Protein AF-0000000077901830 (afdb_homodimer)

Structure (mmCIF, N/CA/C/O backbone):
data_AF-0000000077901830-model_v1
#
loop_
_entity.id
_entity.type
_entity.pdbx_description
1 polymer 'Nicotinate phosphoribosyltransferase'
#
loop_
_atom_site.group_PDB
_atom_site.id
_atom_site.type_symbol
_atom_site.label_atom_id
_atom_site.label_alt_id
_atom_site.label_comp_id
_atom_site.label_asym_id
_atom_site.label_entity_id
_atom_site.label_seq_id
_atom_site.pdbx_PDB_ins_code
_atom_site.Cartn_x
_atom_site.Cartn_y
_atom_site.Cartn_z
_atom_site.occupancy
_atom_site.B_iso_or_equiv
_atom_site.auth_seq_id
_atom_site.auth_comp_id
_atom_site.auth_asym_id
_atom_site.auth_atom_id
_atom_site.pdbx_PDB_model_num
ATOM 1 N N . MET A 1 1 ? 24.5 21.578 32.656 1 30.11 1 MET A N 1
ATOM 2 C CA . MET A 1 1 ? 23.391 20.656 32.406 1 30.11 1 MET A CA 1
ATOM 3 C C . MET A 1 1 ? 23.922 19.234 32.156 1 30.11 1 MET A C 1
ATOM 5 O O . MET A 1 1 ? 24.75 19.031 31.266 1 30.11 1 MET A O 1
ATOM 9 N N . SER A 1 2 ? 23.953 18.453 33.094 1 36.09 2 SER A N 1
ATOM 10 C CA . SER A 1 2 ? 24.578 17.141 33.094 1 36.09 2 SER A CA 1
ATOM 11 C C . SER A 1 2 ? 24.203 16.344 31.844 1 36.09 2 SER A C 1
ATOM 13 O O . SER A 1 2 ? 23.047 16.375 31.422 1 36.09 2 SER A O 1
ATOM 15 N N . GLU A 1 3 ? 25.141 16.141 31.031 1 43.56 3 GLU A N 1
ATOM 16 C CA . GLU A 1 3 ? 24.969 15.383 29.781 1 43.56 3 GLU A CA 1
ATOM 17 C C . GLU A 1 3 ? 24.297 14.039 30.047 1 43.56 3 GLU A C 1
ATOM 19 O O . GLU A 1 3 ? 24.875 13.172 30.719 1 43.56 3 GLU A O 1
ATOM 24 N N . ILE A 1 4 ? 23.156 13.961 30.406 1 47.22 4 ILE A N 1
ATOM 25 C CA . ILE A 1 4 ? 22.469 12.68 30.578 1 47.22 4 ILE A CA 1
ATOM 26 C C . ILE A 1 4 ? 22.844 11.742 29.438 1 47.22 4 ILE A C 1
ATOM 28 O O . ILE A 1 4 ? 22.625 12.062 28.266 1 47.22 4 ILE A O 1
ATOM 32 N N . LYS A 1 5 ? 23.781 10.797 29.797 1 58.78 5 LYS A N 1
ATOM 33 C CA . LYS A 1 5 ? 24.219 9.758 28.859 1 58.78 5 LYS A CA 1
ATOM 34 C C . LYS A 1 5 ? 23.031 8.883 28.453 1 58.78 5 LYS A C 1
ATOM 36 O O . LYS A 1 5 ? 22.516 8.102 29.25 1 58.78 5 LYS A O 1
ATOM 41 N N . VAL A 1 6 ? 22.266 9.344 27.438 1 72.62 6 VAL A N 1
ATOM 42 C CA . VAL A 1 6 ? 21.156 8.508 27 1 72.62 6 VAL A CA 1
ATOM 43 C C . VAL A 1 6 ? 21.703 7.238 26.344 1 72.62 6 VAL A C 1
ATOM 45 O O . VAL A 1 6 ? 22.594 7.305 25.5 1 72.62 6 VAL A O 1
ATOM 48 N N . VAL A 1 7 ? 21.312 6.129 26.875 1 81.81 7 VAL A N 1
ATOM 49 C CA . VAL A 1 7 ? 21.641 4.832 26.297 1 81.81 7 VAL A CA 1
ATOM 50 C C . VAL A 1 7 ? 21.078 4.727 24.891 1 81.81 7 VAL A C 1
ATOM 52 O O . VAL A 1 7 ? 19.906 5.047 24.656 1 81.81 7 VAL A O 1
ATOM 55 N N . PRO A 1 8 ? 21.922 4.414 23.969 1 87.88 8 PRO A N 1
ATOM 56 C CA . PRO A 1 8 ? 21.438 4.293 22.594 1 87.88 8 PRO A CA 1
ATOM 57 C C . PRO A 1 8 ? 20.297 3.285 22.469 1 87.88 8 PRO A C 1
ATOM 59 O O . PRO A 1 8 ? 20.266 2.273 23.172 1 87.88 8 PRO A O 1
ATOM 62 N N . TYR A 1 9 ? 19.359 3.617 21.688 1 91 9 TYR A N 1
ATOM 63 C CA . TYR A 1 9 ? 18.25 2.705 21.375 1 91 9 TYR A CA 1
ATOM 64 C C . TYR A 1 9 ? 18.719 1.573 20.469 1 91 9 TYR A C 1
ATOM 66 O O . TYR A 1 9 ? 19.422 1.81 19.484 1 91 9 TYR A O 1
ATOM 74 N N . ILE A 1 10 ? 18.375 0.334 20.797 1 94 10 ILE A N 1
ATOM 75 C CA . ILE A 1 10 ? 18.672 -0.831 19.969 1 94 10 ILE A CA 1
ATOM 76 C C . ILE A 1 10 ? 17.484 -1.144 19.062 1 94 10 ILE A C 1
ATOM 78 O O . ILE A 1 10 ? 16.406 -1.484 19.531 1 94 10 ILE A O 1
ATOM 82 N N . PRO A 1 11 ? 17.719 -1.021 17.828 1 94.81 11 PRO A N 1
ATOM 83 C CA . PRO A 1 11 ? 16.625 -1.294 16.906 1 94.81 11 PRO A CA 1
ATOM 84 C C . PRO A 1 11 ? 16.078 -2.713 17.031 1 94.81 11 PRO A C 1
ATOM 86 O O . PRO A 1 11 ? 16.828 -3.648 17.297 1 94.81 11 PRO A O 1
ATOM 89 N N . ASP A 1 12 ? 14.711 -2.82 16.875 1 96.12 12 ASP A N 1
ATOM 90 C CA . ASP A 1 12 ? 13.977 -4.082 16.938 1 96.12 12 ASP A CA 1
ATOM 91 C C . ASP A 1 12 ? 12.969 -4.18 15.797 1 96.12 12 ASP A C 1
ATOM 93 O O . ASP A 1 12 ? 11.875 -3.617 15.875 1 96.12 12 ASP A O 1
ATOM 97 N N . GLU A 1 13 ? 13.258 -4.938 14.789 1 93.88 13 GLU A N 1
ATOM 98 C CA . GLU A 1 13 ? 12.453 -5.012 13.57 1 93.88 13 GLU A CA 1
ATOM 99 C C . GLU A 1 13 ? 11.078 -5.609 13.852 1 93.88 13 GLU A C 1
ATOM 101 O O . GLU A 1 13 ? 10.164 -5.48 13.039 1 93.88 13 GLU A O 1
ATOM 106 N N . ASP A 1 14 ? 10.922 -6.234 15 1 93.31 14 ASP A N 1
ATOM 107 C CA . ASP A 1 14 ? 9.656 -6.871 15.328 1 93.31 14 ASP A CA 1
ATOM 108 C C . ASP A 1 14 ? 8.781 -5.945 16.172 1 93.31 14 ASP A C 1
ATOM 110 O O . ASP A 1 14 ? 7.613 -6.25 16.422 1 93.31 14 ASP A O 1
ATOM 114 N N . TYR A 1 15 ? 9.359 -4.855 16.625 1 94.94 15 TYR A N 1
ATOM 115 C CA . TYR A 1 15 ? 8.594 -3.928 17.453 1 94.94 15 TYR A CA 1
ATOM 116 C C . TYR A 1 15 ? 7.484 -3.27 16.641 1 94.94 15 TYR A C 1
ATOM 118 O O . TYR A 1 15 ? 7.699 -2.852 15.5 1 94.94 15 TYR A O 1
ATOM 126 N N . ASP A 1 16 ? 6.262 -3.232 17.188 1 93.62 16 ASP A N 1
ATOM 127 C CA . ASP A 1 16 ? 5.141 -2.768 16.375 1 93.62 16 ASP A CA 1
ATOM 128 C C . ASP A 1 16 ? 4.074 -2.1 17.25 1 93.62 16 ASP A C 1
ATOM 130 O O . ASP A 1 16 ? 2.898 -2.465 17.188 1 93.62 16 ASP A O 1
ATOM 134 N N . ASN A 1 17 ? 4.402 -1.079 17.984 1 97.31 17 ASN A N 1
ATOM 135 C CA . ASN A 1 17 ? 3.379 -0.287 18.656 1 97.31 17 ASN A CA 1
ATOM 136 C C . ASN A 1 17 ? 2.775 0.757 17.719 1 97.31 17 ASN A C 1
ATOM 138 O O . ASN A 1 17 ? 3.453 1.708 17.328 1 97.31 17 ASN A O 1
ATOM 142 N N . PRO A 1 18 ? 1.488 0.63 17.375 1 96.69 18 PRO A N 1
ATOM 143 C CA . PRO A 1 18 ? 0.858 1.541 16.422 1 96.69 18 PRO A CA 1
ATOM 144 C C . PRO A 1 18 ? 0.947 3.004 16.844 1 96.69 18 PRO A C 1
ATOM 146 O O . PRO A 1 18 ? 0.924 3.9 16 1 96.69 18 PRO A O 1
ATOM 149 N N . ALA A 1 19 ? 1.095 3.299 18.141 1 97.94 19 ALA A N 1
ATOM 150 C CA . ALA A 1 19 ? 1.194 4.668 18.641 1 97.94 19 ALA A CA 1
ATOM 151 C C . ALA A 1 19 ? 2.441 5.359 18.109 1 97.94 19 ALA A C 1
ATOM 153 O O . ALA A 1 19 ? 2.525 6.59 18.094 1 97.94 19 ALA A O 1
ATOM 154 N N . MET A 1 20 ? 3.395 4.551 17.594 1 98.44 20 MET A N 1
ATOM 155 C CA . MET A 1 20 ? 4.66 5.105 17.125 1 98.44 20 MET A CA 1
ATOM 156 C C . MET A 1 20 ? 4.641 5.281 15.609 1 98.44 20 MET A C 1
ATOM 158 O O . MET A 1 20 ? 5.621 5.742 15.023 1 98.44 20 MET A O 1
ATOM 162 N N . VAL A 1 21 ? 3.51 4.84 14.938 1 97.88 21 VAL A N 1
ATOM 163 C CA . VAL A 1 21 ? 3.277 5.262 13.562 1 97.88 21 VAL A CA 1
ATOM 164 C C . VAL A 1 21 ? 2.93 6.746 13.531 1 97.88 21 VAL A C 1
ATOM 166 O O . VAL A 1 21 ? 1.757 7.113 13.414 1 97.88 21 VAL A O 1
ATOM 169 N N . VAL A 1 22 ? 3.969 7.559 13.617 1 97.81 22 VAL A N 1
ATOM 170 C CA . VAL A 1 22 ? 3.838 9 13.797 1 97.81 22 VAL A CA 1
ATOM 171 C C . VAL A 1 22 ? 4.965 9.719 13.062 1 97.81 22 VAL A C 1
ATOM 173 O O . VAL A 1 22 ? 6.113 9.266 13.078 1 97.81 22 VAL A O 1
ATOM 176 N N . ASP A 1 23 ? 4.602 10.75 12.359 1 98.06 23 ASP A N 1
ATOM 177 C CA . ASP A 1 23 ? 5.652 11.617 11.836 1 98.06 23 ASP A CA 1
ATOM 178 C C . ASP A 1 23 ? 6.434 12.281 12.969 1 98.06 23 ASP A C 1
ATOM 180 O O . ASP A 1 23 ? 5.84 12.742 13.945 1 98.06 23 ASP A O 1
ATOM 184 N N . PHE A 1 24 ? 7.648 12.414 12.867 1 97.75 24 PHE A N 1
ATOM 185 C CA . PHE A 1 24 ? 8.539 12.859 13.93 1 97.75 24 PHE A CA 1
ATOM 186 C C . PHE A 1 24 ? 8.188 14.266 14.383 1 97.75 24 PHE A C 1
ATOM 188 O O . PHE A 1 24 ? 8.266 14.578 15.57 1 97.75 24 PHE A O 1
ATOM 195 N N . TYR A 1 25 ? 7.801 15.125 13.453 1 96 25 TYR A N 1
ATOM 196 C CA . TYR A 1 25 ? 7.5 16.516 13.797 1 96 25 TYR A CA 1
ATOM 197 C C . TYR A 1 25 ? 6.332 16.594 14.773 1 96 25 TYR A C 1
ATOM 199 O O . TYR A 1 25 ? 6.188 17.578 15.492 1 96 25 TYR A O 1
ATOM 207 N N . GLU A 1 26 ? 5.469 15.609 14.82 1 98 26 GLU A N 1
ATOM 208 C CA . GLU A 1 26 ? 4.348 15.617 15.75 1 98 26 GLU A CA 1
ATOM 209 C C . GLU A 1 26 ? 4.828 15.516 17.203 1 98 26 GLU A C 1
ATOM 211 O O . GLU A 1 26 ? 4.285 16.172 18.078 1 98 26 GLU A O 1
ATOM 216 N N . PHE A 1 27 ? 5.859 14.695 17.406 1 97.81 27 PHE A N 1
ATOM 217 C CA . PHE A 1 27 ? 6.422 14.586 18.75 1 97.81 27 PHE A CA 1
ATOM 218 C C . PHE A 1 27 ? 7.113 15.883 19.156 1 97.81 27 PHE A C 1
ATOM 220 O O . PHE A 1 27 ? 6.973 16.344 20.281 1 97.81 27 PHE A O 1
ATOM 227 N N . THR A 1 28 ? 7.898 16.453 18.234 1 96.56 28 THR A N 1
ATOM 228 C CA . THR A 1 28 ? 8.602 17.688 18.562 1 96.56 28 THR A CA 1
ATOM 229 C C . THR A 1 28 ? 7.613 18.812 18.844 1 96.56 28 THR A C 1
ATOM 231 O O . THR A 1 28 ? 7.797 19.578 19.797 1 96.56 28 THR A O 1
ATOM 234 N N . MET A 1 29 ? 6.555 18.859 18.062 1 96.94 29 MET A N 1
ATOM 235 C CA . MET A 1 29 ? 5.523 19.875 18.297 1 96.94 29 MET A CA 1
ATOM 236 C C . MET A 1 29 ? 4.832 19.641 19.641 1 96.94 29 MET A C 1
ATOM 238 O O . MET A 1 29 ? 4.652 20.578 20.422 1 96.94 29 MET A O 1
ATOM 242 N N . ALA A 1 30 ? 4.473 18.422 19.891 1 97.38 30 ALA A N 1
ATOM 243 C CA . ALA A 1 30 ? 3.771 18.094 21.125 1 97.38 30 ALA A CA 1
ATOM 244 C C . ALA A 1 30 ? 4.633 18.406 22.344 1 97.38 30 ALA A C 1
ATOM 246 O O . ALA A 1 30 ? 4.145 18.953 23.344 1 97.38 30 ALA A O 1
ATOM 247 N N . ASN A 1 31 ? 5.906 18.016 22.297 1 97.12 31 ASN A N 1
ATOM 248 C CA . ASN A 1 31 ? 6.836 18.312 23.375 1 97.12 31 ASN A CA 1
ATOM 249 C C . ASN A 1 31 ? 6.957 19.812 23.609 1 97.12 31 ASN A C 1
ATOM 251 O O . ASN A 1 31 ? 6.957 20.281 24.75 1 97.12 31 ASN A O 1
ATOM 255 N N . CYS A 1 32 ? 7.094 20.547 22.547 1 96.56 32 CYS A N 1
ATOM 256 C CA . CYS A 1 32 ? 7.199 22 22.656 1 96.56 32 CYS A CA 1
ATOM 257 C C . CYS A 1 32 ? 5.957 22.594 23.312 1 96.56 32 CYS A C 1
ATOM 259 O O . CYS A 1 32 ? 6.066 23.406 24.234 1 96.56 32 CYS A O 1
ATOM 261 N N . LEU A 1 33 ? 4.793 22.219 22.844 1 96.88 33 LEU A N 1
ATOM 262 C CA . LEU A 1 33 ? 3.545 22.719 23.406 1 96.88 33 LEU A CA 1
ATOM 263 C C . LEU A 1 33 ? 3.402 22.297 24.875 1 96.88 33 LEU A C 1
ATOM 265 O O . LEU A 1 33 ? 2.928 23.078 25.703 1 96.88 33 LEU A O 1
ATOM 269 N N . PHE A 1 34 ? 3.781 21.062 25.141 1 97.19 34 PHE A N 1
ATOM 270 C CA . PHE A 1 34 ? 3.781 20.562 26.5 1 97.19 34 PHE A CA 1
ATOM 271 C C . PHE A 1 34 ? 4.641 21.422 27.406 1 97.19 34 PHE A C 1
ATOM 273 O O . PHE A 1 34 ? 4.195 21.844 28.484 1 97.19 34 PHE A O 1
ATOM 280 N N . LEU A 1 35 ? 5.84 21.75 27 1 95.94 35 LEU A N 1
ATOM 281 C CA . LEU A 1 35 ? 6.785 22.547 27.781 1 95.94 35 LEU A CA 1
ATOM 282 C C . LEU A 1 35 ? 6.266 23.969 27.984 1 95.94 35 LEU A C 1
ATOM 284 O O . LEU A 1 35 ? 6.648 24.641 28.938 1 95.94 35 LEU A O 1
ATOM 288 N N . ASN A 1 36 ? 5.434 24.391 27.078 1 95.56 36 ASN A N 1
ATOM 289 C CA . ASN A 1 36 ? 4.875 25.734 27.172 1 95.56 36 ASN A CA 1
ATOM 290 C C . ASN A 1 36 ? 3.559 25.75 27.953 1 95.56 36 ASN A C 1
ATOM 292 O O . ASN A 1 36 ? 2.822 26.734 27.906 1 95.56 36 ASN A O 1
ATOM 296 N N . GLY A 1 37 ? 3.146 24.625 28.531 1 95.44 37 GLY A N 1
ATOM 297 C CA . GLY A 1 37 ? 2.043 24.578 29.469 1 95.44 37 GLY A CA 1
ATOM 298 C C . GLY A 1 37 ? 0.705 24.297 28.812 1 95.44 37 GLY A C 1
ATOM 299 O O . GLY A 1 37 ? -0.348 24.547 29.406 1 95.44 37 GLY A O 1
ATOM 300 N N . PHE A 1 38 ? 0.69 23.734 27.656 1 95.75 38 PHE A N 1
ATOM 301 C CA . PHE A 1 38 ? -0.56 23.578 26.922 1 95.75 38 PHE A CA 1
ATOM 302 C C . PHE A 1 38 ? -1.052 22.141 26.984 1 95.75 38 PHE A C 1
ATOM 304 O O . PHE A 1 38 ? -1.907 21.734 26.188 1 95.75 38 PHE A O 1
ATOM 311 N N . LYS A 1 39 ? -0.57 21.297 27.844 1 94.75 39 LYS A N 1
ATOM 312 C CA . LYS A 1 39 ? -0.822 19.859 27.844 1 94.75 39 LYS A CA 1
ATOM 313 C C . LYS A 1 39 ? -2.312 19.562 28 1 94.75 39 LYS A C 1
ATOM 315 O O . LYS A 1 39 ? -2.805 18.562 27.484 1 94.75 39 LYS A O 1
ATOM 320 N N . ASP A 1 40 ? -3.061 20.469 28.641 1 95.38 40 ASP A N 1
ATOM 321 C CA . ASP A 1 40 ? -4.461 20.188 28.938 1 95.38 40 ASP A CA 1
ATOM 322 C C . ASP A 1 40 ? -5.387 20.938 27.984 1 95.38 40 ASP A C 1
ATOM 324 O O . ASP A 1 40 ? -6.609 20.906 28.141 1 95.38 40 ASP A O 1
ATOM 328 N N . THR A 1 41 ? -4.852 21.625 27.016 1 96.62 41 THR A N 1
ATOM 329 C CA . THR A 1 41 ? -5.656 22.359 26.047 1 96.62 41 THR A CA 1
ATOM 330 C C . THR A 1 41 ? -6.387 21.406 25.109 1 96.62 41 THR A C 1
ATOM 332 O O . THR A 1 41 ? -5.777 20.5 24.547 1 96.62 41 THR A O 1
ATOM 335 N N . THR A 1 42 ? -7.676 21.625 24.953 1 97.88 42 THR A N 1
ATOM 336 C CA . THR A 1 42 ? -8.469 20.812 24.047 1 97.88 42 THR A CA 1
ATOM 337 C C . THR A 1 42 ? -8.43 21.375 22.625 1 97.88 42 THR A C 1
ATOM 339 O O . THR A 1 42 ? -8.711 22.547 22.422 1 97.88 42 THR A O 1
ATOM 342 N N . LEU A 1 43 ? -8.094 20.562 21.719 1 98.25 43 LEU A N 1
ATOM 343 C CA . LEU A 1 43 ? -8.047 20.891 20.297 1 98.25 43 LEU A CA 1
ATOM 344 C C . LEU A 1 43 ? -9.117 20.141 19.531 1 98.25 43 LEU A C 1
ATOM 346 O O . LEU A 1 43 ? -9.484 19.016 19.906 1 98.25 43 LEU A O 1
ATOM 350 N N . VAL A 1 44 ? -9.633 20.734 18.469 1 98.56 44 VAL A N 1
ATOM 351 C CA . VAL A 1 44 ? -10.578 20.094 17.547 1 98.56 44 VAL A CA 1
ATOM 352 C C . VAL A 1 44 ? -9.945 19.969 16.172 1 98.56 44 VAL A C 1
ATOM 354 O O . VAL A 1 44 ? -9.547 20.969 15.57 1 98.56 44 VAL A O 1
ATOM 357 N N . PHE A 1 45 ? -9.797 18.781 15.719 1 98.62 45 PHE A N 1
ATOM 358 C CA . PHE A 1 45 ? -9.289 18.5 14.383 1 98.62 45 PHE A CA 1
ATOM 359 C C . PHE A 1 45 ? -10.359 17.828 13.531 1 98.62 45 PHE A C 1
ATOM 361 O O . PHE A 1 45 ? -11.117 16.984 14.016 1 98.62 45 PHE A O 1
ATOM 368 N N . ASP A 1 46 ? -10.414 18.188 12.25 1 98.38 46 ASP A N 1
ATOM 369 C CA . ASP A 1 46 ? -11.242 17.516 11.258 1 98.38 46 ASP A CA 1
ATOM 370 C C . ASP A 1 46 ? -10.391 16.734 10.258 1 98.38 46 ASP A C 1
ATOM 372 O O . ASP A 1 46 ? -9.367 17.234 9.789 1 98.38 46 ASP A O 1
ATOM 376 N N . MET A 1 47 ? -10.82 15.539 10.008 1 98.69 47 MET A N 1
ATOM 377 C CA . MET A 1 47 ? -10.328 14.836 8.828 1 98.69 47 MET A CA 1
ATOM 378 C C . MET A 1 47 ? -11.344 14.914 7.691 1 98.69 47 MET A C 1
ATOM 380 O O . MET A 1 47 ? -12.531 14.656 7.895 1 98.69 47 MET A O 1
ATOM 384 N N . PHE A 1 48 ? -10.977 15.234 6.586 1 98.12 48 PHE A N 1
ATOM 385 C CA . PHE A 1 48 ? -11.75 15.242 5.352 1 98.12 48 PHE A CA 1
ATOM 386 C C . PHE A 1 48 ? -10.852 15.023 4.145 1 98.12 48 PHE A C 1
ATOM 388 O O . PHE A 1 48 ? -9.664 14.719 4.293 1 98.12 48 PHE A O 1
ATOM 395 N N . PHE A 1 49 ? -11.367 14.93 2.973 1 97.12 49 PHE A N 1
ATOM 396 C CA . PHE A 1 49 ? -10.586 14.805 1.748 1 97.12 49 PHE A CA 1
ATOM 397 C C . PHE A 1 49 ? -11.07 15.789 0.692 1 97.12 49 PHE A C 1
ATOM 399 O O . PHE A 1 49 ? -12.141 16.391 0.841 1 97.12 49 PHE A O 1
ATOM 406 N N . ARG A 1 50 ? -10.328 15.977 -0.325 1 92.94 50 ARG A N 1
ATOM 407 C CA . ARG A 1 50 ? -10.625 17.094 -1.22 1 92.94 50 ARG A CA 1
ATOM 408 C C . ARG A 1 50 ? -11.047 16.594 -2.598 1 92.94 50 ARG A C 1
ATOM 410 O O . ARG A 1 50 ? -11.672 17.328 -3.365 1 92.94 50 ARG A O 1
ATOM 417 N N . LYS A 1 51 ? -10.625 15.359 -2.93 1 95.06 51 LYS A N 1
ATOM 418 C CA . LYS A 1 51 ? -10.945 14.812 -4.246 1 95.06 51 LYS A CA 1
ATOM 419 C C . LYS A 1 51 ? -11.281 13.328 -4.16 1 95.06 51 LYS A C 1
ATOM 421 O O . LYS A 1 51 ? -10.633 12.578 -3.426 1 95.06 51 LYS A O 1
ATOM 426 N N . ASN A 1 52 ? -12.289 12.977 -4.945 1 97.69 52 ASN A N 1
ATOM 427 C CA . ASN A 1 52 ? -12.586 11.555 -5.066 1 97.69 52 ASN A CA 1
ATOM 428 C C . ASN A 1 52 ? -11.531 10.828 -5.902 1 97.69 52 ASN A C 1
ATOM 430 O O . ASN A 1 52 ? -11.055 11.367 -6.906 1 97.69 52 ASN A O 1
ATOM 434 N N . PRO A 1 53 ? -11.188 9.625 -5.492 1 97 53 PRO A N 1
ATOM 435 C CA . PRO A 1 53 ? -10.273 8.844 -6.332 1 97 53 PRO A CA 1
ATOM 436 C C . PRO A 1 53 ? -10.812 8.633 -7.746 1 97 53 PRO A C 1
ATOM 438 O O . PRO A 1 53 ? -12.016 8.453 -7.93 1 97 53 PRO A O 1
ATOM 441 N N . ASP A 1 54 ? -9.875 8.633 -8.789 1 95.94 54 ASP A N 1
ATOM 442 C CA . ASP A 1 54 ? -10.18 8.398 -10.203 1 95.94 54 ASP A CA 1
ATOM 443 C C . ASP A 1 54 ? -11.117 9.469 -10.742 1 95.94 54 ASP A C 1
ATOM 445 O O . ASP A 1 54 ? -11.797 9.258 -11.75 1 95.94 54 ASP A O 1
ATOM 449 N N . ASN A 1 55 ? -11.227 10.586 -10.016 1 94.62 55 ASN A N 1
ATOM 450 C CA . ASN A 1 55 ? -12.102 11.695 -10.391 1 94.62 55 ASN A CA 1
ATOM 451 C C . ASN A 1 55 ? -13.555 11.258 -10.469 1 94.62 55 ASN A C 1
ATOM 453 O O . ASN A 1 55 ? -14.289 11.664 -11.367 1 94.62 55 ASN A O 1
ATOM 457 N N . GLN A 1 56 ? -13.883 10.414 -9.578 1 95.38 56 GLN A N 1
ATOM 458 C CA . GLN A 1 56 ? -15.25 9.906 -9.555 1 95.38 56 GLN A CA 1
ATOM 459 C C . GLN A 1 56 ? -16.141 10.773 -8.664 1 95.38 56 GLN A C 1
ATOM 461 O O . GLN A 1 56 ? -15.727 11.844 -8.211 1 95.38 56 GLN A O 1
ATOM 466 N N . GLY A 1 57 ? -17.453 10.328 -8.508 1 97.19 57 GLY A N 1
ATOM 467 C CA . GLY A 1 57 ? -18.422 11.242 -7.938 1 97.19 57 GLY A CA 1
ATOM 468 C C . GLY A 1 57 ? -18.672 11.008 -6.461 1 97.19 57 GLY A C 1
ATOM 469 O O . GLY A 1 57 ? -19.391 11.766 -5.816 1 97.19 57 GLY A O 1
ATOM 470 N N . TYR A 1 58 ? -18.094 9.93 -5.895 1 98.06 58 TYR A N 1
ATOM 471 C CA . TYR A 1 58 ? -18.312 9.586 -4.492 1 98.06 58 TYR A CA 1
ATOM 472 C C . TYR A 1 58 ? -17.141 8.797 -3.938 1 98.06 58 TYR A C 1
ATOM 474 O O . TYR A 1 58 ? -16.266 8.352 -4.691 1 98.06 58 TYR A O 1
ATOM 482 N N . SER A 1 59 ? -17.078 8.648 -2.646 1 98.69 59 SER A N 1
ATOM 483 C CA . SER A 1 59 ? -16.203 7.742 -1.928 1 98.69 59 SER A CA 1
ATOM 484 C C . SER A 1 59 ? -16.938 7.008 -0.817 1 98.69 59 SER A C 1
ATOM 486 O O . SER A 1 59 ? -18.047 7.398 -0.439 1 98.69 59 SER A O 1
ATOM 488 N N . ILE A 1 60 ? -16.422 5.93 -0.378 1 98.88 60 ILE A N 1
ATOM 489 C CA . ILE A 1 60 ? -16.922 5.203 0.787 1 98.88 60 ILE A CA 1
ATOM 490 C C . ILE A 1 60 ? -16 5.449 1.979 1 98.88 60 ILE A C 1
ATOM 492 O O . ILE A 1 60 ? -14.789 5.25 1.886 1 98.88 60 ILE A O 1
ATOM 496 N N . SER A 1 61 ? -16.547 5.906 3.061 1 98.88 61 SER A N 1
ATOM 497 C CA . SER A 1 61 ? -15.773 6.07 4.285 1 98.88 61 SER A CA 1
ATOM 498 C C . SER A 1 61 ? -15.539 4.727 4.973 1 98.88 61 SER A C 1
ATOM 500 O O . SER A 1 61 ? -16.5 4.008 5.281 1 98.88 61 SER A O 1
ATOM 502 N N . ALA A 1 62 ? -14.312 4.398 5.188 1 98.81 62 ALA A N 1
ATOM 503 C CA . ALA A 1 62 ? -13.969 3.133 5.836 1 98.81 62 ALA A CA 1
ATOM 504 C C . ALA A 1 62 ? -12.695 3.273 6.672 1 98.81 62 ALA A C 1
ATOM 506 O O . ALA A 1 62 ? -11.891 4.176 6.441 1 98.81 62 ALA A O 1
ATOM 507 N N . GLY A 1 63 ? -12.5 2.334 7.672 1 98.44 63 GLY A N 1
ATOM 508 C CA . GLY A 1 63 ? -11.359 2.354 8.578 1 98.44 63 GLY A CA 1
ATOM 509 C C . GLY A 1 63 ? -11.727 2.74 9.992 1 98.44 63 GLY A C 1
ATOM 510 O O . GLY A 1 63 ? -10.891 2.686 10.898 1 98.44 63 GLY A O 1
ATOM 511 N N . GLN A 1 64 ? -13.039 3.09 10.266 1 98.44 64 GLN A N 1
ATOM 512 C CA . GLN A 1 64 ? -13.492 3.557 11.57 1 98.44 64 GLN A CA 1
ATOM 513 C C . GLN A 1 64 ? -13.297 2.484 12.633 1 98.44 64 GLN A C 1
ATOM 515 O O . GLN A 1 64 ? -12.938 2.791 13.773 1 98.44 64 GLN A O 1
ATOM 520 N N . ARG A 1 65 ? -13.578 1.267 12.234 1 97.5 65 ARG A N 1
ATOM 521 C CA . ARG A 1 65 ? -13.422 0.179 13.188 1 97.5 65 ARG A CA 1
ATOM 522 C C . ARG A 1 65 ? -11.984 0.106 13.703 1 97.5 65 ARG A C 1
ATOM 524 O O . ARG A 1 65 ? -11.75 0.074 14.914 1 97.5 65 ARG A O 1
ATOM 531 N N . LYS A 1 66 ? -11.062 0.028 12.797 1 97.94 66 LYS A N 1
ATOM 532 C CA . LYS A 1 66 ? -9.648 -0.064 13.148 1 97.94 66 LYS A CA 1
ATOM 533 C C . LYS A 1 66 ? -9.195 1.173 13.922 1 97.94 66 LYS A C 1
ATOM 535 O O . LYS A 1 66 ? -8.445 1.064 14.891 1 97.94 66 LYS A O 1
ATOM 540 N N . LEU A 1 67 ? -9.594 2.344 13.508 1 98.5 67 LEU A N 1
ATOM 541 C CA . LEU A 1 67 ? -9.242 3.586 14.188 1 98.5 67 LEU A CA 1
ATOM 542 C C . LEU A 1 67 ? -9.789 3.6 15.609 1 98.5 67 LEU A C 1
ATOM 544 O O . LEU A 1 67 ? -9.094 4.031 16.531 1 98.5 67 LEU A O 1
ATOM 548 N N . THR A 1 68 ? -11.031 3.168 15.758 1 98.56 68 THR A N 1
ATOM 549 C CA . THR A 1 68 ? -11.648 3.111 17.078 1 98.56 68 THR A CA 1
ATOM 550 C C . THR A 1 68 ? -10.844 2.213 18.016 1 98.56 68 THR A C 1
ATOM 552 O O . THR A 1 68 ? -10.547 2.594 19.156 1 98.56 68 THR A O 1
ATOM 555 N N . ARG A 1 69 ? -10.484 1.058 17.531 1 97.62 69 ARG A N 1
ATOM 556 C CA . ARG A 1 69 ? -9.695 0.133 18.344 1 97.62 69 ARG A CA 1
ATOM 557 C C . ARG A 1 69 ? -8.344 0.741 18.703 1 97.62 69 ARG A C 1
ATOM 559 O O . ARG A 1 69 ? -7.879 0.592 19.828 1 97.62 69 ARG A O 1
ATOM 566 N N . PHE A 1 70 ? -7.77 1.381 17.797 1 98.25 70 PHE A N 1
ATOM 567 C CA . PHE A 1 70 ? -6.477 2.027 18.016 1 98.25 70 PHE A CA 1
ATOM 568 C C . PHE A 1 70 ? -6.562 3.045 19.141 1 98.25 70 PHE A C 1
ATOM 570 O O . PHE A 1 70 ? -5.754 3.018 20.078 1 98.25 70 PHE A O 1
ATOM 577 N N . LEU A 1 71 ? -7.539 3.904 19.047 1 98.62 71 LEU A N 1
ATOM 578 C CA . LEU A 1 71 ? -7.66 4.977 20.016 1 98.62 71 LEU A CA 1
ATOM 579 C C . LEU A 1 71 ? -7.965 4.414 21.406 1 98.62 71 LEU A C 1
ATOM 581 O O . LEU A 1 71 ? -7.441 4.906 22.406 1 98.62 71 LEU A O 1
ATOM 585 N N . LEU A 1 72 ? -8.797 3.41 21.453 1 98.19 72 LEU A N 1
ATOM 586 C CA . LEU A 1 72 ? -9.172 2.811 22.734 1 98.19 72 LEU A CA 1
ATOM 587 C C . LEU A 1 72 ? -7.98 2.121 23.391 1 98.19 72 LEU A C 1
ATOM 589 O O . LEU A 1 72 ? -7.938 1.963 24.609 1 98.19 72 LEU A O 1
ATOM 593 N N . ASN A 1 73 ? -6.992 1.729 22.578 1 97.38 73 ASN A N 1
ATOM 594 C CA . ASN A 1 73 ? -5.812 1.028 23.078 1 97.38 73 ASN A CA 1
ATOM 595 C C . ASN A 1 73 ? -4.566 1.901 23 1 97.38 73 ASN A C 1
ATOM 597 O O . ASN A 1 73 ? -3.443 1.399 23.094 1 97.38 73 ASN A O 1
ATOM 601 N N . TYR A 1 74 ? -4.734 3.139 22.797 1 98.06 74 TYR A N 1
ATOM 602 C CA . TYR A 1 74 ? -3.621 4.055 22.594 1 98.06 74 TYR A CA 1
ATOM 603 C C . TYR A 1 74 ? -2.74 4.141 23.828 1 98.06 74 TYR A C 1
ATOM 605 O O . TYR A 1 74 ? -3.211 4.492 24.906 1 98.06 74 TYR A O 1
ATOM 613 N N . HIS A 1 75 ? -1.468 3.809 23.688 1 97.75 75 HIS A N 1
ATOM 614 C CA . HIS A 1 75 ? -0.532 3.824 24.812 1 97.75 75 HIS A CA 1
ATOM 615 C C . HIS A 1 75 ? 0.912 3.848 24.328 1 97.75 75 HIS A C 1
ATOM 617 O O . HIS A 1 75 ? 1.179 3.586 23.141 1 97.75 75 HIS A O 1
ATOM 623 N N . PHE A 1 76 ? 1.798 4.195 25.172 1 98.25 76 PHE A N 1
ATOM 624 C CA . PHE A 1 76 ? 3.234 4.145 24.922 1 98.25 76 PHE A CA 1
ATOM 625 C C . PHE A 1 76 ? 3.9 3.117 25.828 1 98.25 76 PHE A C 1
ATOM 627 O O . PHE A 1 76 ? 3.535 2.982 27 1 98.25 76 PHE A O 1
ATOM 634 N N . ASN A 1 77 ? 4.805 2.391 25.234 1 97.75 77 ASN A N 1
ATOM 635 C CA . ASN A 1 77 ? 5.578 1.418 26 1 97.75 77 ASN A CA 1
ATOM 636 C C . ASN A 1 77 ? 6.926 1.988 26.438 1 97.75 77 ASN A C 1
ATOM 638 O O . ASN A 1 77 ? 7.297 3.09 26.031 1 97.75 77 ASN A O 1
ATOM 642 N N . GLU A 1 78 ? 7.641 1.188 27.266 1 97.38 78 GLU A N 1
ATOM 643 C CA . GLU A 1 78 ? 8.953 1.603 27.75 1 97.38 78 GLU A CA 1
ATOM 644 C C . GLU A 1 78 ? 9.922 1.813 26.594 1 97.38 78 GLU A C 1
ATOM 646 O O . GLU A 1 78 ? 10.758 2.725 26.625 1 97.38 78 GLU A O 1
ATOM 651 N N . GLN A 1 79 ? 9.805 1.007 25.562 1 97.31 79 GLN A N 1
ATOM 652 C CA . GLN A 1 79 ? 10.656 1.139 24.391 1 97.31 79 GLN A CA 1
ATOM 653 C C . GLN A 1 79 ? 10.391 2.455 23.656 1 97.31 79 GLN A C 1
ATOM 655 O O . GLN A 1 79 ? 11.32 3.082 23.141 1 97.31 79 GLN A O 1
ATOM 660 N N . ASP A 1 80 ? 9.156 2.832 23.641 1 98.19 80 ASP A N 1
ATOM 661 C CA . ASP A 1 80 ? 8.797 4.098 23.016 1 98.19 80 ASP A CA 1
ATOM 662 C C . ASP A 1 80 ? 9.422 5.277 23.75 1 98.19 80 ASP A C 1
ATOM 664 O O . ASP A 1 80 ? 10.047 6.145 23.141 1 98.19 80 ASP A O 1
ATOM 668 N N . VAL A 1 81 ? 9.25 5.281 25.016 1 97.81 81 VAL A N 1
ATOM 669 C CA . VAL A 1 81 ? 9.734 6.359 25.859 1 97.81 81 VAL A CA 1
ATOM 670 C C . VAL A 1 81 ? 11.258 6.434 25.781 1 97.81 81 VAL A C 1
ATOM 672 O O . VAL A 1 81 ? 11.836 7.527 25.734 1 97.81 81 VAL A O 1
A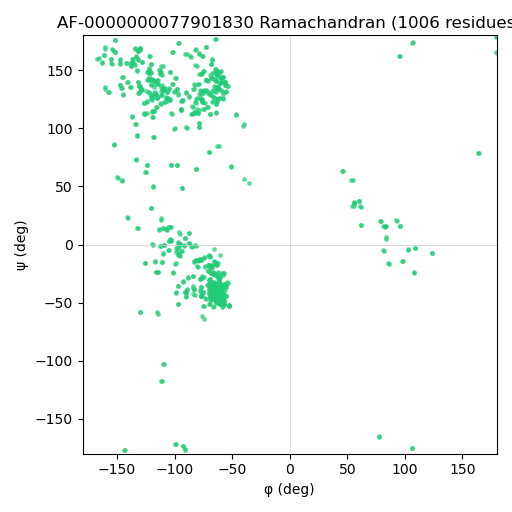TOM 675 N N . HIS A 1 82 ? 11.883 5.262 25.797 1 97.38 82 HIS A N 1
ATOM 676 C CA . HIS A 1 82 ? 13.336 5.207 25.672 1 97.38 82 HIS A CA 1
ATOM 677 C C . HIS A 1 82 ? 13.797 5.84 24.359 1 97.38 82 HIS A C 1
ATOM 679 O O . HIS A 1 82 ? 14.727 6.648 24.344 1 97.38 82 HIS A O 1
ATOM 685 N N . TRP A 1 83 ? 13.188 5.441 23.281 1 97.94 83 TRP A N 1
ATOM 686 C CA . TRP A 1 83 ? 13.547 5.996 21.984 1 97.94 83 TRP A CA 1
ATOM 687 C C . TRP A 1 83 ? 13.328 7.504 21.953 1 97.94 83 TRP A C 1
ATOM 689 O O . TRP A 1 83 ? 14.172 8.25 21.453 1 97.94 83 TRP A O 1
ATOM 699 N N . LEU A 1 84 ? 12.242 7.992 22.484 1 97.56 84 LEU A N 1
ATOM 700 C CA . LEU A 1 84 ? 11.922 9.414 22.5 1 97.56 84 LEU A CA 1
ATOM 701 C C . LEU A 1 84 ? 12.984 10.203 23.266 1 97.56 84 LEU A C 1
ATOM 703 O O . LEU A 1 84 ? 13.328 11.32 22.875 1 97.56 84 LEU A O 1
ATOM 707 N N . ARG A 1 85 ? 13.523 9.641 24.312 1 96.12 85 ARG A N 1
ATOM 708 C CA . ARG A 1 85 ? 14.602 10.281 25.062 1 96.12 85 ARG A CA 1
ATOM 709 C C . ARG A 1 85 ? 15.836 10.477 24.188 1 96.12 85 ARG A C 1
ATOM 711 O O . ARG A 1 85 ? 16.484 11.516 24.234 1 96.12 85 ARG A O 1
ATOM 718 N N . THR A 1 86 ? 16.062 9.445 23.359 1 95.81 86 THR A N 1
ATOM 719 C CA . THR A 1 86 ? 17.234 9.523 22.484 1 95.81 86 THR A CA 1
ATOM 720 C C . THR A 1 86 ? 17.031 10.602 21.422 1 95.81 86 THR A C 1
ATOM 722 O O . THR A 1 86 ? 18 11.094 20.844 1 95.81 86 THR A O 1
ATOM 725 N N . LYS A 1 87 ? 15.828 10.984 21.203 1 94.94 87 LYS A N 1
ATOM 726 C CA . LYS A 1 87 ? 15.516 11.961 20.156 1 94.94 87 LYS A CA 1
ATOM 727 C C . LYS A 1 87 ? 15.398 13.367 20.734 1 94.94 87 LYS A C 1
ATOM 729 O O . LYS A 1 87 ? 15.023 14.305 20.031 1 94.94 87 LYS A O 1
ATOM 734 N N . GLY A 1 88 ? 15.609 13.555 22.016 1 91.31 88 GLY A N 1
ATOM 735 C CA . GLY A 1 88 ? 15.688 14.867 22.625 1 91.31 88 GLY A CA 1
ATOM 736 C C . GLY A 1 88 ? 14.383 15.328 23.234 1 91.31 88 GLY A C 1
ATOM 737 O O . GLY A 1 88 ? 14.227 16.5 23.578 1 91.31 88 GLY A O 1
ATOM 738 N N . MET A 1 89 ? 13.453 14.422 23.438 1 95.44 89 MET A N 1
ATOM 739 C CA . MET A 1 89 ? 12.227 14.781 24.156 1 95.44 89 MET A CA 1
ATOM 740 C C . MET A 1 89 ? 12.508 15.016 25.625 1 95.44 89 MET A C 1
ATOM 742 O O . MET A 1 89 ? 13.328 14.312 26.234 1 95.44 89 MET A O 1
ATOM 746 N N . SER A 1 90 ? 11.852 16.016 26.188 1 96.31 90 SER A N 1
ATOM 747 C CA . SER A 1 90 ? 12.062 16.328 27.594 1 96.31 90 SER A CA 1
ATOM 748 C C . SER A 1 90 ? 11.625 15.18 28.5 1 96.31 90 SER A C 1
ATOM 750 O O . SER A 1 90 ? 10.711 14.43 28.156 1 96.31 90 SER A O 1
ATOM 752 N N . GLU A 1 91 ? 12.312 15.078 29.625 1 96.06 91 GLU A N 1
ATOM 753 C CA . GLU A 1 91 ? 12 14.016 30.578 1 96.06 91 GLU A CA 1
ATOM 754 C C . GLU A 1 91 ? 10.562 14.117 31.062 1 96.06 91 GLU A C 1
ATOM 756 O O . GLU A 1 91 ? 9.875 13.109 31.234 1 96.06 91 GLU A O 1
ATOM 761 N N . GLU A 1 92 ? 10.125 15.344 31.297 1 96.88 92 GLU A N 1
ATOM 762 C CA . GLU A 1 92 ? 8.758 15.562 31.766 1 96.88 92 GLU A CA 1
ATOM 763 C C . GLU A 1 92 ? 7.742 15.062 30.75 1 96.88 92 GLU A C 1
ATOM 765 O O . GLU A 1 92 ? 6.742 14.438 31.109 1 96.88 92 GLU A O 1
ATOM 770 N N . PHE A 1 93 ? 7.992 15.344 29.562 1 97.69 93 PHE A N 1
ATOM 771 C CA . PHE A 1 93 ? 7.102 14.898 28.484 1 97.69 93 PHE A CA 1
ATOM 772 C C . PHE A 1 93 ? 7.125 13.383 28.359 1 97.69 93 PHE A C 1
ATOM 774 O O . PHE A 1 93 ? 6.078 12.75 28.203 1 97.69 93 PHE A O 1
ATOM 781 N N . CYS A 1 94 ? 8.297 12.766 28.422 1 97.62 94 CYS A N 1
ATOM 782 C CA . CYS A 1 94 ? 8.445 11.312 28.359 1 97.62 94 CYS A CA 1
ATOM 783 C C . CYS A 1 94 ? 7.656 10.633 29.469 1 97.62 94 CYS A C 1
ATOM 785 O O . CYS A 1 94 ? 6.957 9.648 29.234 1 97.62 94 CYS A O 1
ATOM 787 N N . GLU A 1 95 ? 7.789 11.148 30.625 1 97.31 95 GLU A N 1
ATOM 788 C CA . GLU A 1 95 ? 7.059 10.594 31.766 1 97.31 95 GLU A CA 1
ATOM 789 C C . GLU A 1 95 ? 5.551 10.75 31.578 1 97.31 95 GLU A C 1
ATOM 791 O O . GLU A 1 95 ? 4.777 9.883 31.984 1 97.31 95 GLU A O 1
ATOM 796 N N . TYR A 1 96 ? 5.215 11.883 31.094 1 97.44 96 TYR A N 1
ATOM 797 C CA . TYR A 1 96 ? 3.807 12.125 30.812 1 97.44 96 TYR A CA 1
ATOM 798 C C . TYR A 1 96 ? 3.262 11.086 29.844 1 97.44 96 TYR A C 1
ATOM 800 O O . TYR A 1 96 ? 2.178 10.539 30.047 1 97.44 96 TYR A O 1
ATOM 808 N N . LEU A 1 97 ? 3.99 10.773 28.75 1 98.06 97 LEU A N 1
ATOM 809 C CA . LEU A 1 97 ? 3.561 9.828 27.719 1 98.06 97 LEU A CA 1
ATOM 810 C C . LEU A 1 97 ? 3.508 8.406 28.281 1 98.06 97 LEU A C 1
ATOM 812 O O . LEU A 1 97 ? 2.664 7.609 27.875 1 98.06 97 LEU A O 1
ATOM 816 N N . ARG A 1 98 ? 4.395 8.109 29.188 1 97.12 98 ARG A N 1
ATOM 817 C CA . ARG A 1 98 ? 4.469 6.789 29.781 1 97.12 98 ARG A CA 1
ATOM 818 C C . ARG A 1 98 ? 3.119 6.375 30.375 1 97.12 98 ARG A C 1
ATOM 820 O O . ARG A 1 98 ? 2.746 5.203 30.312 1 97.12 98 ARG A O 1
ATOM 827 N N . ASN A 1 99 ? 2.414 7.32 30.844 1 95.62 99 ASN A N 1
ATOM 828 C CA . ASN A 1 99 ? 1.167 7.039 31.547 1 95.62 99 ASN A CA 1
ATOM 829 C C . ASN A 1 99 ? -0.041 7.555 30.766 1 95.62 99 ASN A C 1
ATOM 831 O O . ASN A 1 99 ? -1.152 7.602 31.297 1 95.62 99 ASN A O 1
ATOM 835 N N . TYR A 1 100 ? 0.166 7.879 29.609 1 97.44 100 TYR A N 1
ATOM 836 C CA . TYR A 1 100 ? -0.899 8.516 28.844 1 97.44 100 TYR A CA 1
ATOM 837 C C . TYR A 1 100 ? -1.901 7.488 28.328 1 97.44 100 TYR A C 1
ATOM 839 O O . TYR A 1 100 ? -1.517 6.402 27.891 1 97.44 100 TYR A O 1
ATOM 847 N N . ARG A 1 101 ? -3.115 7.82 28.406 1 96.06 101 ARG A N 1
ATOM 848 C CA . ARG A 1 101 ? -4.238 7.117 27.797 1 96.06 101 ARG A CA 1
ATOM 849 C C . ARG A 1 101 ? -5.137 8.086 27.031 1 96.06 101 ARG A C 1
ATOM 851 O O . ARG A 1 101 ? -5.395 9.195 27.484 1 96.06 101 ARG A O 1
ATOM 858 N N . TRP A 1 102 ? -5.496 7.625 25.891 1 97.81 102 TRP A N 1
ATOM 859 C CA . TRP A 1 102 ? -6.324 8.508 25.078 1 97.81 102 TRP A CA 1
ATOM 860 C C . TRP A 1 102 ? -7.656 8.789 25.766 1 97.81 102 TRP A C 1
ATOM 862 O O . TRP A 1 102 ? -8.32 7.871 26.25 1 97.81 102 TRP A O 1
ATOM 872 N N . LYS A 1 103 ? -8.117 10.008 25.812 1 97.25 103 LYS A N 1
ATOM 873 C CA . LYS A 1 103 ? -9.25 10.398 26.641 1 97.25 103 LYS A CA 1
ATOM 874 C C . LYS A 1 103 ? -10.141 11.398 25.906 1 97.25 103 LYS A C 1
ATOM 876 O O . LYS A 1 103 ? -10.805 12.219 26.547 1 97.25 103 LYS A O 1
ATOM 881 N N . GLY A 1 104 ? -10.148 11.492 24.641 1 98 104 GLY A N 1
ATOM 882 C CA . GLY A 1 104 ? -10.898 12.477 23.891 1 98 104 GLY A CA 1
ATOM 883 C C . GLY A 1 104 ? -12.203 11.938 23.328 1 98 104 GLY A C 1
ATOM 884 O O . GLY A 1 104 ? -12.719 10.93 23.828 1 98 104 GLY A O 1
ATOM 885 N N . ASP A 1 105 ? -12.82 12.727 22.516 1 98.75 105 ASP A N 1
ATOM 886 C CA . ASP A 1 105 ? -14.031 12.383 21.766 1 98.75 105 ASP A CA 1
ATOM 887 C C . ASP A 1 105 ? -13.719 12.203 20.281 1 98.75 105 ASP A C 1
ATOM 889 O O . ASP A 1 105 ? -12.945 12.977 19.703 1 98.75 105 ASP A O 1
ATOM 893 N N . MET A 1 106 ? -14.242 11.164 19.719 1 98.88 106 MET A N 1
ATOM 894 C CA . MET A 1 106 ? -14.195 10.969 18.281 1 98.88 106 MET A CA 1
ATOM 895 C C . MET A 1 106 ? -15.602 10.883 17.703 1 98.88 106 MET A C 1
ATOM 897 O O . MET A 1 106 ? -16.391 10.008 18.094 1 98.88 106 MET A O 1
ATOM 901 N N . TYR A 1 107 ? -15.953 11.797 16.922 1 98.88 107 TYR A N 1
ATOM 902 C CA . TYR A 1 107 ? -17.125 11.711 16.047 1 98.88 107 TYR A CA 1
ATOM 903 C C . TYR A 1 107 ? -16.703 11.297 14.641 1 98.88 107 TYR A C 1
ATOM 905 O O . TYR A 1 107 ? -15.711 11.797 14.109 1 98.88 107 TYR A O 1
ATOM 913 N N . ALA A 1 108 ? -17.422 10.336 14.055 1 98.88 108 ALA A N 1
ATOM 914 C CA . ALA A 1 108 ? -17.047 9.883 12.719 1 98.88 108 ALA A CA 1
ATOM 915 C C . ALA A 1 108 ? -18.266 9.461 11.922 1 98.88 108 ALA A C 1
ATOM 917 O O . ALA A 1 108 ? -19.328 9.18 12.5 1 98.88 108 ALA A O 1
ATOM 918 N N . LEU A 1 109 ? -18.109 9.531 10.617 1 98.81 109 LEU A N 1
ATOM 919 C CA . LEU A 1 109 ? -19.094 8.844 9.781 1 98.81 109 LEU A CA 1
ATOM 920 C C . LEU A 1 109 ? -19.188 7.371 10.148 1 98.81 109 LEU A C 1
ATOM 922 O O . LEU A 1 109 ? -18.156 6.727 10.398 1 98.81 109 LEU A O 1
ATOM 926 N N . PRO A 1 110 ? -20.406 6.836 10.164 1 98.62 110 PRO A N 1
ATOM 927 C CA . PRO A 1 110 ? -20.453 5.375 10.242 1 98.62 110 PRO A CA 1
ATOM 928 C C . PRO A 1 110 ? -19.688 4.695 9.117 1 98.62 110 PRO A C 1
ATOM 930 O O . PRO A 1 110 ? -19.734 5.145 7.969 1 98.62 110 PRO A O 1
ATOM 933 N N . GLU A 1 111 ? -18.953 3.676 9.461 1 98.75 111 GLU A N 1
ATOM 934 C CA . GLU A 1 111 ? -18.188 2.977 8.438 1 98.75 111 GLU A CA 1
ATOM 935 C C . GLU A 1 111 ? -19.078 2.453 7.328 1 98.75 111 GLU A C 1
ATOM 937 O O . GLU A 1 111 ? -20.109 1.832 7.594 1 98.75 111 GLU A O 1
ATOM 942 N N . GLY A 1 112 ? -18.703 2.748 6.102 1 98.75 112 GLY A N 1
ATOM 943 C CA . GLY A 1 112 ? -19.5 2.41 4.941 1 98.75 112 GLY A CA 1
ATOM 944 C C . GLY A 1 112 ? -20.25 3.598 4.367 1 98.75 112 GLY A C 1
ATOM 945 O O . GLY A 1 112 ? -20.859 3.5 3.301 1 98.75 112 GLY A O 1
ATOM 946 N N . THR A 1 113 ? -20.203 4.762 4.953 1 98.88 113 THR A N 1
ATOM 947 C CA . THR A 1 113 ? -20.953 5.938 4.527 1 98.88 113 THR A CA 1
ATOM 948 C C . THR A 1 113 ? -20.453 6.453 3.188 1 98.88 113 THR A C 1
ATOM 950 O O . THR A 1 113 ? -19.234 6.605 2.996 1 98.88 113 THR A O 1
ATOM 953 N N . VAL A 1 114 ? -21.375 6.645 2.24 1 98.75 114 VAL A N 1
ATOM 954 C CA . VAL A 1 114 ? -21.047 7.402 1.04 1 98.75 114 VAL A CA 1
ATOM 955 C C . VAL A 1 114 ? -20.688 8.844 1.419 1 98.75 114 VAL A C 1
ATOM 957 O O . VAL A 1 114 ? -21.469 9.516 2.1 1 98.75 114 VAL A O 1
ATOM 960 N N . CYS A 1 115 ? -19.516 9.266 1.039 1 98.69 115 CYS A N 1
ATOM 961 C CA . CYS A 1 115 ? -19.062 10.578 1.49 1 98.69 115 CYS A CA 1
ATOM 962 C C . CYS A 1 115 ? -18.469 11.375 0.335 1 98.69 115 CYS A C 1
ATOM 964 O O . CYS A 1 115 ? -18.266 10.836 -0.756 1 98.69 115 CYS A O 1
ATOM 966 N N . TYR A 1 116 ? -18.234 12.68 0.575 1 98.31 116 TYR A N 1
ATOM 967 C CA . TYR A 1 116 ? -17.906 13.617 -0.49 1 98.31 116 TYR A CA 1
ATOM 968 C C . TYR A 1 116 ? -16.797 14.562 -0.058 1 98.31 116 TYR A C 1
ATOM 970 O O . TYR A 1 116 ? -16.562 14.75 1.139 1 98.31 116 TYR A O 1
ATOM 978 N N . PRO A 1 117 ? -16.062 15.125 -0.986 1 97 117 PRO A N 1
ATOM 979 C CA . PRO A 1 117 ? -14.953 16.031 -0.687 1 97 117 PRO A CA 1
ATOM 980 C C . PRO A 1 117 ? -15.367 17.203 0.21 1 97 117 PRO A C 1
ATOM 982 O O . PRO A 1 117 ? -16.469 17.75 0.046 1 97 117 PRO A O 1
ATOM 985 N N . HIS A 1 118 ? -14.516 17.516 1.217 1 96.06 118 HIS A N 1
ATOM 986 C CA . HIS A 1 118 ? -14.594 18.688 2.086 1 96.06 118 HIS A CA 1
ATOM 987 C C . HIS A 1 118 ? -15.516 18.438 3.27 1 96.06 118 HIS A C 1
ATOM 989 O O . HIS A 1 118 ? -15.508 19.188 4.242 1 96.06 118 HIS A O 1
ATOM 995 N N . VAL A 1 119 ? -16.312 17.422 3.193 1 98.12 119 VAL A N 1
ATOM 996 C CA . VAL A 1 119 ? -17.172 17.078 4.312 1 98.12 119 VAL A CA 1
ATOM 997 C C . VAL A 1 119 ? -16.391 16.25 5.332 1 98.12 119 VAL A C 1
ATOM 999 O O . VAL A 1 119 ? -15.672 15.32 4.961 1 98.12 119 VAL A O 1
ATOM 1002 N N . GLN A 1 120 ? -16.562 16.516 6.574 1 98.44 120 GLN A N 1
ATOM 1003 C CA . GLN A 1 120 ? -15.82 15.844 7.629 1 98.44 120 GLN A CA 1
ATOM 1004 C C . GLN A 1 120 ? -16.125 14.344 7.645 1 98.44 120 GLN A C 1
ATOM 1006 O O . GLN A 1 120 ? -17.281 13.945 7.57 1 98.44 120 GLN A O 1
ATOM 1011 N N . MET A 1 121 ? -15.078 13.594 7.754 1 98.75 121 MET A N 1
ATOM 1012 C CA . MET A 1 121 ? -15.203 12.148 7.949 1 98.75 121 MET A CA 1
ATOM 1013 C C . MET A 1 121 ? -15.047 11.781 9.422 1 98.75 121 MET A C 1
ATOM 1015 O O . MET A 1 121 ? -15.695 10.852 9.906 1 98.75 121 MET A O 1
ATOM 1019 N N . VAL A 1 122 ? -14.078 12.461 10.016 1 98.88 122 VAL A N 1
ATOM 1020 C CA . VAL A 1 122 ? -13.758 12.258 11.43 1 98.88 122 VAL A CA 1
ATOM 1021 C C . VAL A 1 122 ? -13.5 13.602 12.102 1 98.88 122 VAL A C 1
ATOM 1023 O O . VAL A 1 122 ? -12.867 14.484 11.516 1 98.88 122 VAL A O 1
ATOM 1026 N N . ARG A 1 123 ? -14.023 13.805 13.25 1 98.88 123 ARG A N 1
ATOM 1027 C CA . ARG A 1 123 ? -13.68 14.93 14.117 1 98.88 123 ARG A CA 1
ATOM 1028 C C . ARG A 1 123 ? -13.125 14.445 15.453 1 98.88 123 ARG A C 1
ATOM 1030 O O . ARG A 1 123 ? -13.75 13.617 16.125 1 98.88 123 ARG A O 1
ATOM 1037 N N . ILE A 1 124 ? -11.992 14.891 15.773 1 98.88 124 ILE A N 1
ATOM 1038 C CA . ILE A 1 124 ? -11.336 14.562 17.031 1 98.88 124 ILE A CA 1
ATOM 1039 C C . ILE A 1 124 ? -11.367 15.781 17.953 1 98.88 124 ILE A C 1
ATOM 1041 O O . ILE A 1 124 ? -11.039 16.891 17.547 1 98.88 124 ILE A O 1
ATOM 1045 N N . GLU A 1 125 ? -11.82 15.648 19.094 1 98.69 125 GLU A N 1
ATOM 1046 C CA . GLU A 1 125 ? -11.719 16.609 20.188 1 98.69 125 GLU A CA 1
ATOM 1047 C C . GLU A 1 125 ? -10.977 16 21.375 1 98.69 125 GLU A C 1
ATOM 1049 O O . GLU A 1 125 ? -11.508 15.133 22.078 1 98.69 125 GLU A O 1
ATOM 1054 N N . CYS A 1 126 ? -9.805 16.469 21.609 1 98.56 126 CYS A N 1
ATOM 1055 C CA . CYS A 1 126 ? -8.961 15.875 22.641 1 98.56 126 CYS A CA 1
ATOM 1056 C C . CYS A 1 126 ? -7.867 16.844 23.078 1 98.56 126 CYS A C 1
ATOM 1058 O O . CYS A 1 126 ? -7.738 17.938 22.516 1 98.56 126 CYS A O 1
ATOM 1060 N N . ASP A 1 127 ? -7.172 16.484 24.156 1 97.75 127 ASP A N 1
ATOM 1061 C CA . ASP A 1 127 ? -6.039 17.281 24.609 1 97.75 127 ASP A CA 1
ATOM 1062 C C . ASP A 1 127 ? -4.91 17.266 23.578 1 97.75 127 ASP A C 1
ATOM 1064 O O . ASP A 1 127 ? -5.02 16.609 22.531 1 97.75 127 ASP A O 1
ATOM 1068 N N . LEU A 1 128 ? -3.926 17.969 23.859 1 94.56 128 LEU A N 1
ATOM 1069 C CA . LEU A 1 128 ? -2.818 18.219 22.953 1 94.56 128 LEU A CA 1
ATOM 1070 C C . LEU A 1 128 ? -2.244 16.906 22.422 1 94.56 128 LEU A C 1
ATOM 1072 O O . LEU A 1 128 ? -2.125 16.734 21.203 1 94.56 128 LEU A O 1
ATOM 1076 N N . VAL A 1 129 ? -1.876 15.969 23.266 1 95 129 VAL A N 1
ATOM 1077 C CA . VAL A 1 129 ? -1.252 14.703 22.891 1 95 129 VAL A CA 1
ATOM 1078 C C . VAL A 1 129 ? -2.227 13.875 22.062 1 95 129 VAL A C 1
ATOM 1080 O O . VAL A 1 129 ? -1.886 13.414 20.969 1 95 129 VAL A O 1
ATOM 1083 N N . GLY A 1 130 ? -3.406 13.75 22.547 1 97.31 130 GLY A N 1
ATOM 1084 C CA . GLY A 1 130 ? -4.406 12.898 21.906 1 97.31 130 GLY A CA 1
ATOM 1085 C C . GLY A 1 130 ? -4.918 13.445 20.594 1 97.31 130 GLY A C 1
ATOM 1086 O O . GLY A 1 130 ? -5.52 12.719 19.812 1 97.31 130 GLY A O 1
ATOM 1087 N N . ALA A 1 131 ? -4.711 14.695 20.359 1 98 131 ALA A N 1
ATOM 1088 C CA . ALA A 1 131 ? -5.188 15.297 19.109 1 98 131 ALA A CA 1
ATOM 1089 C C . ALA A 1 131 ? -4.078 15.344 18.078 1 98 131 ALA A C 1
ATOM 1091 O O . ALA A 1 131 ? -4.328 15.133 16.875 1 98 131 ALA A O 1
ATOM 1092 N N . ILE A 1 132 ? -2.875 15.57 18.5 1 97.69 132 ILE A N 1
ATOM 1093 C CA . ILE A 1 132 ? -1.787 15.859 17.578 1 97.69 132 ILE A CA 1
ATOM 1094 C C . ILE A 1 132 ? -1.104 14.562 17.156 1 97.69 132 ILE A C 1
ATOM 1096 O O . ILE A 1 132 ? -0.89 14.32 15.977 1 97.69 132 ILE A O 1
ATOM 1100 N N . LEU A 1 133 ? -0.823 13.656 18.062 1 98.25 133 LEU A N 1
ATOM 1101 C CA . LEU A 1 133 ? 0.074 12.531 17.828 1 98.25 133 LEU A CA 1
ATOM 1102 C C . LEU A 1 133 ? -0.625 11.438 17.031 1 98.25 133 LEU A C 1
ATOM 1104 O O . LEU A 1 133 ? 0.028 10.531 16.5 1 98.25 133 LEU A O 1
ATOM 1108 N N . ILE A 1 134 ? -1.927 11.5 16.891 1 98.56 134 ILE A N 1
ATOM 1109 C CA . ILE A 1 134 ? -2.646 10.398 16.266 1 98.56 134 ILE A CA 1
ATOM 1110 C C . ILE A 1 134 ? -2.811 10.672 14.766 1 98.56 134 ILE A C 1
ATOM 1112 O O . ILE A 1 134 ? -3.303 9.82 14.023 1 98.56 134 ILE A O 1
ATOM 1116 N N . GLU A 1 135 ? -2.43 11.836 14.242 1 98.5 135 GLU A N 1
ATOM 1117 C CA . GLU A 1 135 ? -2.686 12.281 12.875 1 98.5 135 GLU A CA 1
ATOM 1118 C C . GLU A 1 135 ? -2.227 11.242 11.859 1 98.5 135 GLU A C 1
ATOM 1120 O O . GLU A 1 135 ? -2.994 10.852 10.977 1 98.5 135 GLU A O 1
ATOM 1125 N N . THR A 1 136 ? -0.984 10.828 12 1 98.44 136 THR A N 1
ATOM 1126 C CA . THR A 1 136 ? -0.379 9.969 10.992 1 98.44 136 THR A CA 1
ATOM 1127 C C . THR A 1 136 ? -1.133 8.641 10.891 1 98.44 136 THR A C 1
ATOM 1129 O O . THR A 1 136 ? -1.512 8.219 9.797 1 98.44 136 THR A O 1
ATOM 1132 N N . TYR A 1 137 ? -1.349 7.988 12.047 1 98.62 137 TYR A N 1
ATOM 1133 C CA . TYR A 1 137 ? -2.037 6.703 12.055 1 98.62 137 TYR A CA 1
ATOM 1134 C C . TYR A 1 137 ? -3.479 6.852 11.578 1 98.62 137 TYR A C 1
ATOM 1136 O O . TYR A 1 137 ? -3.982 6.008 10.836 1 98.62 137 TYR A O 1
ATOM 1144 N N . LEU A 1 138 ? -4.141 7.898 12.047 1 98.81 138 LEU A N 1
ATOM 1145 C CA . LEU A 1 138 ? -5.52 8.172 11.656 1 98.81 138 LEU A CA 1
ATOM 1146 C C . LEU A 1 138 ? -5.637 8.312 10.141 1 98.81 138 LEU A C 1
ATOM 1148 O O . LEU A 1 138 ? -6.477 7.664 9.516 1 98.81 138 LEU A O 1
ATOM 1152 N N . LEU A 1 139 ? -4.809 9.133 9.555 1 98.81 139 LEU A N 1
ATOM 1153 C CA . LEU A 1 139 ? -4.863 9.375 8.117 1 98.81 139 LEU A CA 1
ATOM 1154 C C . LEU A 1 139 ? -4.492 8.109 7.344 1 98.81 139 LEU A C 1
ATOM 1156 O O . LEU A 1 139 ? -5.152 7.77 6.359 1 98.81 139 LEU A O 1
ATOM 1160 N N . GLN A 1 140 ? -3.426 7.445 7.746 1 98.62 140 GLN A N 1
ATOM 1161 C CA . GLN A 1 140 ? -3.006 6.227 7.066 1 98.62 140 GLN A CA 1
ATOM 1162 C C . GLN A 1 140 ? -4.141 5.203 7.023 1 98.62 140 GLN A C 1
ATOM 1164 O O . GLN A 1 140 ? -4.406 4.609 5.977 1 98.62 140 GLN A O 1
ATOM 1169 N N . THR A 1 141 ? -4.836 5.023 8.156 1 98.69 141 THR A N 1
ATOM 1170 C CA . THR A 1 141 ? -5.887 4.027 8.312 1 98.69 141 THR A CA 1
ATOM 1171 C C . THR A 1 141 ? -7.117 4.402 7.488 1 98.69 141 THR A C 1
ATOM 1173 O O . THR A 1 141 ? -7.598 3.605 6.68 1 98.69 141 THR A O 1
ATOM 1176 N N . MET A 1 142 ? -7.586 5.602 7.645 1 98.81 142 MET A N 1
ATOM 1177 C CA . MET A 1 142 ? -8.812 6.035 6.977 1 98.81 142 MET A CA 1
ATOM 1178 C C . MET A 1 142 ? -8.602 6.141 5.473 1 98.81 142 MET A C 1
ATOM 1180 O O . MET A 1 142 ? -9.477 5.77 4.691 1 98.81 142 MET A O 1
ATOM 1184 N N . ASN A 1 143 ? -7.457 6.656 5.082 1 98.81 143 ASN A N 1
ATOM 1185 C CA . ASN A 1 143 ? -7.164 6.832 3.662 1 98.81 143 ASN A CA 1
ATOM 1186 C C . ASN A 1 143 ? -7.176 5.5 2.918 1 98.81 143 ASN A C 1
ATOM 1188 O O . ASN A 1 143 ? -7.863 5.355 1.906 1 98.81 143 ASN A O 1
ATOM 1192 N N . PHE A 1 144 ? -6.449 4.531 3.439 1 98.88 144 PHE A N 1
ATOM 1193 C CA . PHE A 1 144 ? -6.289 3.279 2.713 1 98.88 144 PHE A CA 1
ATOM 1194 C C . PHE A 1 144 ? -7.602 2.508 2.666 1 98.88 144 PHE A C 1
ATOM 1196 O O . PHE A 1 144 ? -8.008 2.02 1.609 1 98.88 144 PHE A O 1
ATOM 1203 N N . HIS A 1 145 ? -8.289 2.367 3.83 1 98.88 145 HIS A N 1
ATOM 1204 C CA . HIS A 1 145 ? -9.547 1.626 3.869 1 98.88 145 HIS A CA 1
ATOM 1205 C C . HIS A 1 145 ? -10.578 2.248 2.939 1 98.88 145 HIS A C 1
ATOM 1207 O O . HIS A 1 145 ? -11.273 1.535 2.207 1 98.88 145 HIS A O 1
ATOM 1213 N N . SER A 1 146 ? -10.68 3.576 2.951 1 98.94 146 SER A N 1
ATOM 1214 C CA . SER A 1 146 ? -11.648 4.258 2.104 1 98.94 146 SER A CA 1
ATOM 1215 C C . SER A 1 146 ? -11.312 4.086 0.626 1 98.94 146 SER A C 1
ATOM 1217 O O . SER A 1 146 ? -12.211 3.904 -0.203 1 98.94 146 SER A O 1
ATOM 1219 N N . LEU A 1 147 ? -10.031 4.125 0.313 1 98.88 147 LEU A N 1
ATOM 1220 C CA . LEU A 1 147 ? -9.562 3.955 -1.058 1 98.88 147 LEU A CA 1
ATOM 1221 C C . LEU A 1 147 ? -10 2.609 -1.623 1 98.88 147 LEU A C 1
ATOM 1223 O O . LEU A 1 147 ? -10.609 2.551 -2.693 1 98.88 147 LEU A O 1
ATOM 1227 N N . ILE A 1 148 ? -9.75 1.565 -0.888 1 98.94 148 ILE A N 1
ATOM 1228 C CA . ILE A 1 148 ? -9.984 0.214 -1.385 1 98.94 148 ILE A CA 1
ATOM 1229 C C . ILE A 1 148 ? -11.484 -0.086 -1.37 1 98.94 148 ILE A C 1
ATOM 1231 O O . ILE A 1 148 ? -12.008 -0.714 -2.293 1 98.94 148 ILE A O 1
ATOM 1235 N N . ALA A 1 149 ? -12.18 0.335 -0.306 1 98.94 149 ALA A N 1
ATOM 1236 C CA . ALA A 1 149 ? -13.625 0.135 -0.278 1 98.94 149 ALA A CA 1
ATOM 1237 C C . ALA A 1 149 ? -14.297 0.815 -1.468 1 98.94 149 ALA A C 1
ATOM 1239 O O . ALA A 1 149 ? -15.18 0.237 -2.104 1 98.94 149 ALA A O 1
ATOM 1240 N N . THR A 1 150 ? -13.914 2.057 -1.755 1 98.81 150 THR A N 1
ATOM 1241 C CA . THR A 1 150 ? -14.461 2.795 -2.887 1 98.81 150 THR A CA 1
ATOM 1242 C C . THR A 1 150 ? -14.172 2.068 -4.199 1 98.81 150 THR A C 1
ATOM 1244 O O . THR A 1 150 ? -15.078 1.853 -5.008 1 98.81 150 THR A O 1
ATOM 1247 N N . LYS A 1 151 ? -12.93 1.664 -4.383 1 98.69 151 LYS A N 1
ATOM 1248 C CA . LYS A 1 151 ? -12.523 0.952 -5.594 1 98.69 151 LYS A CA 1
ATOM 1249 C C . LYS A 1 151 ? -13.32 -0.342 -5.758 1 98.69 151 LYS A C 1
ATOM 1251 O O . LYS A 1 151 ? -13.727 -0.686 -6.871 1 98.69 151 LYS A O 1
ATOM 1256 N N . ALA A 1 152 ? -13.508 -1.035 -4.711 1 98.75 152 ALA A N 1
ATOM 1257 C CA . ALA A 1 152 ? -14.211 -2.314 -4.742 1 98.75 152 ALA A CA 1
ATOM 1258 C C . ALA A 1 152 ? -15.664 -2.133 -5.176 1 98.75 152 ALA A C 1
ATOM 1260 O O . ALA A 1 152 ? -16.203 -2.963 -5.91 1 98.75 152 ALA A O 1
ATOM 1261 N N . THR A 1 153 ? -16.359 -1.074 -4.719 1 98.44 153 THR A N 1
ATOM 1262 C CA . THR A 1 153 ? -17.75 -0.855 -5.121 1 98.44 153 THR A CA 1
ATOM 1263 C C . THR A 1 153 ? -17.844 -0.67 -6.633 1 98.44 153 THR A C 1
ATOM 1265 O O . THR A 1 153 ? -18.844 -1.052 -7.246 1 98.44 153 THR A O 1
ATOM 1268 N N . ARG A 1 154 ? -16.844 -0.122 -7.227 1 97.31 154 ARG A N 1
ATOM 1269 C CA . ARG A 1 154 ? -16.828 0.099 -8.672 1 97.31 154 ARG A CA 1
ATOM 1270 C C . ARG A 1 154 ? -16.547 -1.198 -9.422 1 97.31 154 ARG A C 1
ATOM 1272 O O . ARG A 1 154 ? -17.219 -1.512 -10.406 1 97.31 154 ARG A O 1
ATOM 1279 N N . ILE A 1 155 ? -15.617 -1.935 -8.945 1 97.88 155 ILE A N 1
ATOM 1280 C CA . ILE A 1 155 ? -15.227 -3.174 -9.609 1 97.88 155 ILE A CA 1
ATOM 1281 C C . ILE A 1 155 ? -16.344 -4.199 -9.5 1 97.88 155 ILE A C 1
ATOM 1283 O O . ILE A 1 155 ? -16.625 -4.934 -10.445 1 97.88 155 ILE A O 1
ATOM 1287 N N . THR A 1 156 ? -17.031 -4.211 -8.367 1 97.75 156 THR A N 1
ATOM 1288 C CA . THR A 1 156 ? -18.094 -5.176 -8.148 1 97.75 156 THR A CA 1
ATOM 1289 C C . THR A 1 156 ? -19.375 -4.738 -8.852 1 97.75 156 THR A C 1
ATOM 1291 O O . THR A 1 156 ? -20.328 -5.512 -8.953 1 97.75 156 THR A O 1
ATOM 1294 N N . GLY A 1 157 ? -19.453 -3.525 -9.281 1 95.75 157 GLY A N 1
ATOM 1295 C CA . GLY A 1 157 ? -20.609 -3.027 -10 1 95.75 157 GLY A CA 1
ATOM 1296 C C . GLY A 1 157 ? -21.734 -2.607 -9.078 1 95.75 157 GLY A C 1
ATOM 1297 O O . GLY A 1 157 ? -22.875 -2.43 -9.531 1 95.75 157 GLY A O 1
ATOM 1298 N N . LEU A 1 158 ? -21.438 -2.445 -7.816 1 94.44 158 LEU A N 1
ATOM 1299 C CA . LEU A 1 158 ? -22.453 -1.999 -6.879 1 94.44 158 LEU A CA 1
ATOM 1300 C C . LEU A 1 158 ? -22.969 -0.61 -7.246 1 94.44 158 LEU A C 1
ATOM 1302 O O . LEU A 1 158 ? -24.172 -0.336 -7.145 1 94.44 158 LEU A O 1
ATOM 1306 N N . ASN A 1 159 ? -22.078 0.233 -7.652 1 91.69 159 ASN A N 1
ATOM 1307 C CA . ASN A 1 159 ? -22.422 1.608 -7.984 1 91.69 159 ASN A CA 1
ATOM 1308 C C . ASN A 1 159 ? -23.281 1.676 -9.25 1 91.69 159 ASN A C 1
ATOM 1310 O O . ASN A 1 159 ? -24.062 2.611 -9.422 1 91.69 159 ASN A O 1
ATOM 1314 N N . THR A 1 160 ? -23.188 0.674 -10.102 1 90.81 160 THR A N 1
ATOM 1315 C CA . THR A 1 160 ? -23.906 0.703 -11.367 1 90.81 160 THR A CA 1
ATOM 1316 C C . THR A 1 160 ? -25.141 -0.2 -11.312 1 90.81 160 THR A C 1
ATOM 1318 O O . THR A 1 160 ? -25.797 -0.423 -12.328 1 90.81 160 THR A O 1
ATOM 1321 N N . HIS A 1 161 ? -25.406 -0.775 -10.234 1 91.56 161 HIS A N 1
ATOM 1322 C CA . HIS A 1 161 ? -26.547 -1.669 -10.039 1 91.56 161 HIS A CA 1
ATOM 1323 C C . HIS A 1 161 ? -26.453 -2.885 -10.953 1 91.56 161 HIS A C 1
ATOM 1325 O O . HIS A 1 161 ? -27.469 -3.318 -11.516 1 91.56 161 HIS A O 1
ATOM 1331 N N . THR A 1 162 ? -25.25 -3.297 -11.227 1 91.44 162 THR A N 1
ATOM 1332 C CA . THR A 1 162 ? -24.922 -4.52 -11.953 1 91.44 162 THR A CA 1
ATOM 1333 C C . THR A 1 162 ? -23.969 -5.398 -11.141 1 91.44 162 THR A C 1
ATOM 1335 O O . THR A 1 162 ? -22.859 -5.703 -11.586 1 91.44 162 THR A O 1
ATOM 1338 N N . PRO A 1 163 ? -24.438 -5.797 -10.07 1 91.25 163 PRO A N 1
ATOM 1339 C CA . PRO A 1 163 ? -23.547 -6.488 -9.148 1 91.25 163 PRO A CA 1
ATOM 1340 C C . PRO A 1 163 ? -22.953 -7.762 -9.75 1 91.25 163 PRO A C 1
ATOM 1342 O O . PRO A 1 163 ? -23.641 -8.492 -10.469 1 91.25 163 PRO A O 1
ATOM 1345 N N . ARG A 1 164 ? -21.734 -7.926 -9.484 1 95.88 164 ARG A N 1
ATOM 1346 C CA . ARG A 1 164 ? -20.906 -9.055 -9.922 1 95.88 164 ARG A CA 1
ATOM 1347 C C . ARG A 1 164 ? -20.297 -9.781 -8.727 1 95.88 164 ARG A C 1
ATOM 1349 O O . ARG A 1 164 ? -20.047 -9.172 -7.688 1 95.88 164 ARG A O 1
ATOM 1356 N N . SER A 1 165 ? -20.125 -11.102 -8.906 1 97.5 165 SER A N 1
ATOM 1357 C CA . SER A 1 165 ? -19.344 -11.852 -7.934 1 97.5 165 SER A CA 1
ATOM 1358 C C . SER A 1 165 ? -17.844 -11.656 -8.148 1 97.5 165 SER A C 1
ATOM 1360 O O . SER A 1 165 ? -17.266 -12.227 -9.078 1 97.5 165 SER A O 1
ATOM 1362 N N . VAL A 1 166 ? -17.234 -10.852 -7.289 1 98.31 166 VAL A N 1
ATOM 1363 C CA . VAL A 1 166 ? -15.82 -10.539 -7.426 1 98.31 166 VAL A CA 1
ATOM 1364 C C . VAL A 1 166 ? -15.055 -11.047 -6.203 1 98.31 166 VAL A C 1
ATOM 1366 O O . VAL A 1 166 ? -15.492 -10.844 -5.066 1 98.31 166 VAL A O 1
ATOM 1369 N N . MET A 1 167 ? -13.984 -11.742 -6.402 1 98.5 167 MET A N 1
ATOM 1370 C CA . MET A 1 167 ? -13.07 -12.172 -5.352 1 98.5 167 MET A CA 1
ATOM 1371 C C . MET A 1 167 ? -11.789 -11.336 -5.371 1 98.5 167 MET A C 1
ATOM 1373 O O . MET A 1 167 ? -11.242 -11.062 -6.441 1 98.5 167 MET A O 1
ATOM 1377 N N . GLU A 1 168 ? -11.344 -10.883 -4.219 1 98.5 168 GLU A N 1
ATOM 1378 C CA . GLU A 1 168 ? -10.102 -10.125 -4.086 1 98.5 168 GLU A CA 1
ATOM 1379 C C . GLU A 1 168 ? -8.883 -11.055 -4.094 1 98.5 168 GLU A C 1
ATOM 1381 O O . GLU A 1 168 ? -8.688 -11.828 -3.158 1 98.5 168 GLU A O 1
ATOM 1386 N N . PHE A 1 169 ? -8.055 -10.992 -5.098 1 97.94 169 PHE A N 1
ATOM 1387 C CA . PHE A 1 169 ? -6.934 -11.914 -5.297 1 97.94 169 PHE A CA 1
ATOM 1388 C C . PHE A 1 169 ? -5.613 -11.156 -5.336 1 97.94 169 PHE A C 1
ATOM 1390 O O . PHE A 1 169 ? -4.656 -11.594 -5.973 1 97.94 169 PHE A O 1
ATOM 1397 N N . GLY A 1 170 ? -5.504 -10.047 -4.605 1 97.56 170 GLY A N 1
ATOM 1398 C CA . GLY A 1 170 ? -4.383 -9.156 -4.867 1 97.56 170 GLY A CA 1
ATOM 1399 C C . GLY A 1 170 ? -3.328 -9.188 -3.779 1 97.56 170 GLY A C 1
ATOM 1400 O O . GLY A 1 170 ? -2.408 -8.367 -3.773 1 97.56 170 GLY A O 1
ATOM 1401 N N . THR A 1 171 ? -3.289 -10.125 -2.836 1 97.69 171 THR A N 1
ATOM 1402 C CA . THR A 1 171 ? -2.408 -10.078 -1.674 1 97.69 171 THR A CA 1
ATOM 1403 C C . THR A 1 171 ? -0.944 -10.078 -2.105 1 97.69 171 THR A C 1
ATOM 1405 O O . THR A 1 171 ? -0.115 -9.391 -1.502 1 97.69 171 THR A O 1
ATOM 1408 N N . ARG A 1 172 ? -0.588 -10.734 -3.154 1 96.81 172 ARG A N 1
ATOM 1409 C CA . ARG A 1 172 ? 0.787 -10.852 -3.629 1 96.81 172 ARG A CA 1
ATOM 1410 C C . ARG A 1 172 ? 1.317 -9.508 -4.109 1 96.81 172 ARG A C 1
ATOM 1412 O O . ARG A 1 172 ? 2.529 -9.289 -4.137 1 96.81 172 ARG A O 1
ATOM 1419 N N . ARG A 1 173 ? 0.417 -8.656 -4.508 1 97.31 173 ARG A N 1
ATOM 1420 C CA . ARG A 1 173 ? 0.816 -7.371 -5.066 1 97.31 173 ARG A CA 1
ATOM 1421 C C . ARG A 1 173 ? 0.488 -6.23 -4.109 1 97.31 173 ARG A C 1
ATOM 1423 O O . ARG A 1 173 ? 0.782 -5.066 -4.398 1 97.31 173 ARG A O 1
ATOM 1430 N N . ALA A 1 174 ? -0.107 -6.57 -2.959 1 98.5 174 ALA A N 1
ATOM 1431 C CA . ALA A 1 174 ? -0.397 -5.547 -1.961 1 98.5 174 ALA A CA 1
ATOM 1432 C C . ALA A 1 174 ? 0.883 -4.859 -1.49 1 98.5 174 ALA A C 1
ATOM 1434 O O . ALA A 1 174 ? 1.956 -5.469 -1.488 1 98.5 174 ALA A O 1
ATOM 1435 N N . GLN A 1 175 ? 0.827 -3.607 -1.125 1 98.44 175 GLN A N 1
ATOM 1436 C CA . GLN A 1 175 ? 2.002 -2.898 -0.629 1 98.44 175 GLN A CA 1
ATOM 1437 C C . GLN A 1 175 ? 2.246 -3.203 0.847 1 98.44 175 GLN A C 1
ATOM 1439 O O . GLN A 1 175 ? 2.131 -2.316 1.695 1 98.44 175 GLN A O 1
ATOM 1444 N N . GLY A 1 176 ? 2.564 -4.473 1.162 1 96.88 176 GLY A N 1
ATOM 1445 C CA . GLY A 1 176 ? 2.867 -4.914 2.516 1 96.88 176 GLY A CA 1
ATOM 1446 C C . GLY A 1 176 ? 1.758 -5.742 3.133 1 96.88 176 GLY A C 1
ATOM 1447 O O . GLY A 1 176 ? 0.657 -5.828 2.584 1 96.88 176 GLY A O 1
ATOM 1448 N N . GLU A 1 177 ? 2.027 -6.266 4.293 1 96.44 177 GLU A N 1
ATOM 1449 C CA . GLU A 1 177 ? 1.141 -7.211 4.965 1 96.44 177 GLU A CA 1
ATOM 1450 C C . GLU A 1 177 ? -0.148 -6.531 5.422 1 96.44 177 GLU A C 1
ATOM 1452 O O . GLU A 1 177 ? -1.241 -7.066 5.219 1 96.44 177 GLU A O 1
ATOM 1457 N N . SER A 1 178 ? 0.002 -5.387 5.988 1 97.12 178 SER A N 1
ATOM 1458 C CA . SER A 1 178 ? -1.184 -4.684 6.469 1 97.12 178 SER A CA 1
ATOM 1459 C C . SER A 1 178 ? -2.115 -4.32 5.32 1 97.12 178 SER A C 1
ATOM 1461 O O . SER A 1 178 ? -3.338 -4.367 5.465 1 97.12 178 SER A O 1
ATOM 1463 N N . ALA A 1 179 ? -1.496 -3.959 4.207 1 98 179 ALA A N 1
ATOM 1464 C CA . ALA A 1 179 ? -2.301 -3.627 3.033 1 98 179 ALA A CA 1
ATOM 1465 C C . ALA A 1 179 ? -3.076 -4.844 2.539 1 98 179 ALA A C 1
ATOM 1467 O O . ALA A 1 179 ? -4.227 -4.727 2.113 1 98 179 ALA A O 1
ATOM 1468 N N . GLY A 1 180 ? -2.406 -6.008 2.586 1 98.31 180 GLY A N 1
ATOM 1469 C CA . GLY A 1 180 ? -3.092 -7.223 2.176 1 98.31 180 GLY A CA 1
ATOM 1470 C C . GLY A 1 180 ? -4.289 -7.555 3.049 1 98.31 180 GLY A C 1
ATOM 1471 O O . GLY A 1 180 ? -5.363 -7.883 2.539 1 98.31 180 GLY A O 1
ATOM 1472 N N . ASN A 1 181 ? -4.141 -7.445 4.363 1 98.38 181 ASN A N 1
ATOM 1473 C CA . ASN A 1 181 ? -5.188 -7.809 5.312 1 98.38 181 ASN A CA 1
ATOM 1474 C C . ASN A 1 181 ? -6.297 -6.766 5.344 1 98.38 181 ASN A C 1
ATOM 1476 O O . ASN A 1 181 ? -7.469 -7.094 5.145 1 98.38 181 ASN A O 1
ATOM 1480 N N . ASP A 1 182 ? -5.918 -5.516 5.555 1 98.44 182 ASP A N 1
ATOM 1481 C CA . ASP A 1 182 ? -6.891 -4.43 5.629 1 98.44 182 ASP A CA 1
ATOM 1482 C C . ASP A 1 182 ? -7.59 -4.227 4.289 1 98.44 182 ASP A C 1
ATOM 1484 O O . ASP A 1 182 ? -8.766 -3.871 4.242 1 98.44 182 ASP A O 1
ATOM 1488 N N . GLY A 1 183 ? -6.785 -4.398 3.207 1 98.75 183 GLY A N 1
ATOM 1489 C CA . GLY A 1 183 ? -7.367 -4.285 1.881 1 98.75 183 GLY A CA 1
ATOM 1490 C C . GLY A 1 183 ? -8.422 -5.336 1.603 1 98.75 183 GLY A C 1
ATOM 1491 O O . GLY A 1 183 ? -9.438 -5.051 0.964 1 98.75 183 GLY A O 1
ATOM 1492 N N . ALA A 1 184 ? -8.188 -6.547 2.062 1 98.75 184 ALA A N 1
ATOM 1493 C CA . ALA A 1 184 ? -9.172 -7.613 1.923 1 98.75 184 ALA A CA 1
ATOM 1494 C C . ALA A 1 184 ? -10.461 -7.266 2.66 1 98.75 184 ALA A C 1
ATOM 1496 O O . ALA A 1 184 ? -11.562 -7.445 2.127 1 98.75 184 ALA A O 1
ATOM 1497 N N . TYR A 1 185 ? -10.32 -6.781 3.863 1 98.75 185 TYR A N 1
ATOM 1498 C CA . TYR A 1 185 ? -11.461 -6.332 4.656 1 98.75 185 TYR A CA 1
ATOM 1499 C C . TYR A 1 185 ? -12.242 -5.25 3.92 1 98.75 185 TYR A C 1
ATOM 1501 O O . TYR A 1 185 ? -13.461 -5.348 3.768 1 98.75 185 TYR A O 1
ATOM 1509 N N . ALA A 1 186 ? -11.578 -4.246 3.469 1 98.88 186 ALA A N 1
ATOM 1510 C CA . ALA A 1 186 ? -12.211 -3.115 2.793 1 98.88 186 ALA A CA 1
ATOM 1511 C C . ALA A 1 186 ? -12.859 -3.551 1.482 1 98.88 186 ALA A C 1
ATOM 1513 O O . ALA A 1 186 ? -13.922 -3.045 1.11 1 98.88 186 ALA A O 1
ATOM 1514 N N . ALA A 1 187 ? -12.172 -4.461 0.746 1 98.88 187 ALA A N 1
ATOM 1515 C CA . ALA A 1 187 ? -12.719 -4.98 -0.505 1 98.88 187 ALA A CA 1
ATOM 1516 C C . ALA A 1 187 ? -14.055 -5.684 -0.27 1 98.88 187 ALA A C 1
ATOM 1518 O O . ALA A 1 187 ? -14.992 -5.527 -1.054 1 98.88 187 ALA A O 1
ATOM 1519 N N . VAL A 1 188 ? -14.117 -6.457 0.791 1 98.81 188 VAL A N 1
ATOM 1520 C CA . VAL A 1 188 ? -15.352 -7.16 1.129 1 98.81 188 VAL A CA 1
ATOM 1521 C C . VAL A 1 188 ? -16.438 -6.152 1.479 1 98.81 188 VAL A C 1
ATOM 1523 O O . VAL A 1 188 ? -17.594 -6.312 1.071 1 98.81 188 VAL A O 1
ATOM 1526 N N . LEU A 1 189 ? -16.094 -5.102 2.182 1 98.75 189 LEU A N 1
ATOM 1527 C CA . LEU A 1 189 ? -17.062 -4.043 2.443 1 98.75 189 LEU A CA 1
ATOM 1528 C C . LEU A 1 189 ? -17.609 -3.469 1.139 1 98.75 189 LEU A C 1
ATOM 1530 O O . LEU A 1 189 ? -18.797 -3.139 1.049 1 98.75 189 LEU A O 1
ATOM 1534 N N . GLY A 1 190 ? -16.734 -3.395 0.175 1 98.44 190 GLY A N 1
ATOM 1535 C CA . GLY A 1 190 ? -17.109 -2.818 -1.105 1 98.44 190 GLY A CA 1
ATOM 1536 C C . GLY A 1 190 ? -17.844 -3.795 -2.01 1 98.44 190 GLY A C 1
ATOM 1537 O O . GLY A 1 190 ? -18.125 -3.482 -3.166 1 98.44 190 GLY A O 1
ATOM 1538 N N . GLY A 1 191 ? -18.031 -5.023 -1.541 1 98.19 191 GLY A N 1
ATOM 1539 C CA . GLY A 1 191 ? -18.906 -5.91 -2.293 1 98.19 191 GLY A CA 1
ATOM 1540 C C . GLY A 1 191 ? -18.234 -7.207 -2.701 1 98.19 191 GLY A C 1
ATOM 1541 O O . GLY A 1 191 ? -18.891 -8.109 -3.23 1 98.19 191 GLY A O 1
ATOM 1542 N N . CYS A 1 192 ? -16.953 -7.371 -2.504 1 98.5 192 CYS A N 1
ATOM 1543 C CA . CYS A 1 192 ? -16.297 -8.633 -2.832 1 98.5 192 CYS A CA 1
ATOM 1544 C C . CYS A 1 192 ? -16.875 -9.781 -2.004 1 98.5 192 CYS A C 1
ATOM 1546 O O . CYS A 1 192 ? -17.219 -9.594 -0.836 1 98.5 192 CYS A O 1
ATOM 1548 N N . ILE A 1 193 ? -16.891 -10.938 -2.549 1 98 193 ILE A N 1
ATOM 1549 C CA . ILE A 1 193 ? -17.547 -12.062 -1.889 1 98 193 ILE A CA 1
ATOM 1550 C C . ILE A 1 193 ? -16.516 -12.875 -1.108 1 98 193 ILE A C 1
ATOM 1552 O O . ILE A 1 193 ? -16.859 -13.789 -0.36 1 98 193 ILE A O 1
ATOM 1556 N N . GLY A 1 194 ? -15.281 -12.578 -1.282 1 98.06 194 GLY A N 1
ATOM 1557 C CA . GLY A 1 194 ? -14.188 -13.25 -0.6 1 98.06 194 GLY A CA 1
ATOM 1558 C C . GLY A 1 194 ? -12.82 -12.727 -0.998 1 98.06 194 GLY A C 1
ATOM 1559 O O . GLY A 1 194 ? -12.719 -11.781 -1.784 1 98.06 194 GLY A O 1
ATOM 1560 N N . THR A 1 195 ? -11.812 -13.289 -0.391 1 98.56 195 THR A N 1
ATOM 1561 C CA . THR A 1 195 ? -10.414 -12.945 -0.641 1 98.56 195 THR A CA 1
ATOM 1562 C C . THR A 1 195 ? -9.555 -14.203 -0.742 1 98.56 195 THR A C 1
ATOM 1564 O O . THR A 1 195 ? -9.945 -15.266 -0.245 1 98.56 195 THR A O 1
ATOM 1567 N N . ALA A 1 196 ? -8.414 -14.07 -1.412 1 98.12 196 ALA A N 1
ATOM 1568 C CA . ALA A 1 196 ? -7.465 -15.18 -1.411 1 98.12 196 ALA A CA 1
ATOM 1569 C C . ALA A 1 196 ? -6.691 -15.242 -0.096 1 98.12 196 ALA A C 1
ATOM 1571 O O . ALA A 1 196 ? -6.086 -16.266 0.231 1 98.12 196 ALA A O 1
ATOM 1572 N N . ASN A 1 197 ? -6.711 -14.25 0.733 1 98.5 197 ASN A N 1
ATOM 1573 C CA . ASN A 1 197 ? -5.832 -14.008 1.873 1 98.5 197 ASN A CA 1
ATOM 1574 C C . ASN A 1 197 ? -6.289 -14.789 3.104 1 98.5 197 ASN A C 1
ATOM 1576 O O . ASN A 1 197 ? -7.281 -14.43 3.74 1 98.5 197 ASN A O 1
ATOM 1580 N N . CYS A 1 198 ? -5.523 -15.758 3.545 1 98.62 198 CYS A N 1
ATOM 1581 C CA . CYS A 1 198 ? -5.867 -16.609 4.68 1 98.62 198 CYS A CA 1
ATOM 1582 C C . CYS A 1 198 ? -5.828 -15.82 5.984 1 98.62 198 CYS A C 1
ATOM 1584 O O . CYS A 1 198 ? -6.742 -15.922 6.805 1 98.62 198 CYS A O 1
ATOM 1586 N N . LEU A 1 199 ? -4.824 -15.039 6.195 1 98.75 199 LEU A N 1
ATOM 1587 C CA . LEU A 1 199 ? -4.676 -14.297 7.441 1 98.75 199 LEU A CA 1
ATOM 1588 C C . LEU A 1 199 ? -5.82 -13.305 7.621 1 98.75 199 LEU A C 1
ATOM 1590 O O . LEU A 1 199 ? -6.266 -13.055 8.742 1 98.75 199 LEU A O 1
ATOM 1594 N N . ALA A 1 200 ? -6.316 -12.75 6.551 1 98.62 200 ALA A N 1
ATOM 1595 C CA . ALA A 1 200 ? -7.441 -11.82 6.641 1 98.62 200 ALA A CA 1
ATOM 1596 C C . ALA A 1 200 ? -8.656 -12.5 7.262 1 98.62 200 ALA A C 1
ATOM 1598 O O . ALA A 1 200 ? -9.328 -11.922 8.125 1 98.62 200 ALA A O 1
ATOM 1599 N N . GLU A 1 201 ? -8.961 -13.719 6.785 1 98.56 201 GLU A N 1
ATOM 1600 C CA . GLU A 1 201 ? -10.094 -14.422 7.391 1 98.56 201 GLU A CA 1
ATOM 1601 C C . GLU A 1 201 ? -9.836 -14.703 8.867 1 98.56 201 GLU A C 1
ATOM 1603 O O . GLU A 1 201 ? -10.75 -14.641 9.688 1 98.56 201 GLU A O 1
ATOM 1608 N N . MET A 1 202 ? -8.641 -15.07 9.211 1 98.56 202 MET A N 1
ATOM 1609 C CA . MET A 1 202 ? -8.297 -15.336 10.602 1 98.56 202 MET A CA 1
ATOM 1610 C C . MET A 1 202 ? -8.5 -14.094 11.461 1 98.56 202 MET A C 1
ATOM 1612 O O . MET A 1 202 ? -8.914 -14.195 12.625 1 98.56 202 MET A O 1
ATOM 1616 N N . LYS A 1 203 ? -8.188 -12.969 10.906 1 98.31 203 LYS A N 1
ATOM 1617 C CA . LYS A 1 203 ? -8.266 -11.703 11.633 1 98.31 203 LYS A CA 1
ATOM 1618 C C . LYS A 1 203 ? -9.703 -11.219 11.742 1 98.31 203 LYS A C 1
ATOM 1620 O O . LYS A 1 203 ? -10.133 -10.766 12.805 1 98.31 203 LYS A O 1
ATOM 1625 N N . TYR A 1 204 ? -10.453 -11.305 10.609 1 98.06 204 TYR A N 1
ATOM 1626 C CA . TYR A 1 204 ? -11.703 -10.555 10.539 1 98.06 204 TYR A CA 1
ATOM 1627 C C . TYR A 1 204 ? -12.906 -11.492 10.555 1 98.06 204 TYR A C 1
ATOM 1629 O O . TYR A 1 204 ? -14.047 -11.047 10.68 1 98.06 204 TYR A O 1
ATOM 1637 N N . GLY A 1 205 ? -12.664 -12.797 10.305 1 97.25 205 GLY A N 1
ATOM 1638 C CA . GLY A 1 205 ? -13.734 -13.773 10.414 1 97.25 205 GLY A CA 1
ATOM 1639 C C . GLY A 1 205 ? -14.234 -14.266 9.078 1 97.25 205 GLY A C 1
ATOM 1640 O O . GLY A 1 205 ? -13.719 -13.875 8.031 1 97.25 205 GLY A O 1
ATOM 1641 N N . SER A 1 206 ? -15.258 -15.062 9.102 1 95.56 206 SER A N 1
ATOM 1642 C CA . SER A 1 206 ? -15.734 -15.836 7.961 1 95.56 206 SER A CA 1
ATOM 1643 C C . SER A 1 206 ? -16.453 -14.945 6.949 1 95.56 206 SER A C 1
ATOM 1645 O O . SER A 1 206 ? -16.703 -15.359 5.82 1 95.56 206 SER A O 1
ATOM 1647 N N . GLU A 1 207 ? -16.719 -13.742 7.324 1 95.69 207 GLU A N 1
ATOM 1648 C CA . GLU A 1 207 ? -17.297 -12.812 6.355 1 95.69 207 GLU A CA 1
ATOM 1649 C C . GLU A 1 207 ? -16.234 -12.312 5.379 1 95.69 207 GLU A C 1
ATOM 1651 O O . GLU A 1 207 ? -16.562 -11.812 4.297 1 95.69 207 GLU A O 1
ATOM 1656 N N . VAL A 1 208 ? -15.023 -12.297 5.832 1 98.12 208 VAL A N 1
ATOM 1657 C CA . VAL A 1 208 ? -13.883 -12.086 4.949 1 98.12 208 VAL A CA 1
ATOM 1658 C C . VAL A 1 208 ? -13.266 -13.438 4.578 1 98.12 208 VAL A C 1
ATOM 1660 O O . VAL A 1 208 ? -12.102 -13.695 4.891 1 98.12 208 VAL A O 1
ATOM 1663 N N . LYS A 1 209 ? -13.977 -14.164 3.842 1 97.75 209 LYS A N 1
ATOM 1664 C CA . LYS A 1 209 ? -13.727 -15.586 3.617 1 97.75 209 LYS A CA 1
ATOM 1665 C C . LYS A 1 209 ? -12.555 -15.797 2.666 1 97.75 209 LYS A C 1
ATOM 1667 O O . LYS A 1 209 ? -12.492 -15.18 1.6 1 97.75 209 LYS A O 1
ATOM 1672 N N . ALA A 1 210 ? -11.664 -16.656 3.074 1 97.88 210 ALA A N 1
ATOM 1673 C CA . ALA A 1 210 ? -10.578 -17.062 2.188 1 97.88 210 ALA A CA 1
ATOM 1674 C C . ALA A 1 210 ? -11.07 -18.078 1.152 1 97.88 210 ALA A C 1
ATOM 1676 O O . ALA A 1 210 ? -11.664 -19.094 1.505 1 97.88 210 ALA A O 1
ATOM 1677 N N . VAL A 1 211 ? -10.82 -17.734 -0.129 1 95.62 211 VAL A N 1
ATOM 1678 C CA . VAL A 1 211 ? -11.242 -18.594 -1.228 1 95.62 211 VAL A CA 1
ATOM 1679 C C . VAL A 1 211 ? -10.094 -18.766 -2.221 1 95.62 211 VAL A C 1
ATOM 1681 O O . VAL A 1 211 ? -9.125 -18 -2.189 1 95.62 211 VAL A O 1
ATOM 1684 N N . GLY A 1 212 ? -10.227 -19.766 -3.008 1 89.38 212 GLY A N 1
ATOM 1685 C CA . GLY A 1 212 ? -9.195 -19.984 -4.008 1 89.38 212 GLY A CA 1
ATOM 1686 C C . GLY A 1 212 ? -9.445 -21.203 -4.871 1 89.38 212 GLY A C 1
ATOM 1687 O O . GLY A 1 212 ? -10.297 -22.031 -4.551 1 89.38 212 GLY A O 1
ATOM 1688 N N . THR A 1 213 ? -8.742 -21.25 -5.902 1 86.62 213 THR A N 1
ATOM 1689 C CA . THR A 1 213 ? -8.859 -22.359 -6.84 1 86.62 213 THR A CA 1
ATOM 1690 C C . THR A 1 213 ? -7.59 -23.203 -6.828 1 86.62 213 THR A C 1
ATOM 1692 O O . THR A 1 213 ? -7.328 -23.922 -5.859 1 86.62 213 THR A O 1
ATOM 1695 N N . VAL A 1 214 ? -6.906 -23.266 -7.941 1 91.56 214 VAL A N 1
ATOM 1696 C CA . VAL A 1 214 ? -5.629 -23.953 -8.094 1 91.56 214 VAL A CA 1
ATOM 1697 C C . VAL A 1 214 ? -4.68 -23.109 -8.938 1 91.56 214 VAL A C 1
ATOM 1699 O O . VAL A 1 214 ? -5.121 -22.234 -9.695 1 91.56 214 VAL A O 1
ATOM 1702 N N . ALA A 1 215 ? -3.43 -23.312 -8.703 1 92.56 215 ALA A N 1
ATOM 1703 C CA . ALA A 1 215 ? -2.439 -22.578 -9.477 1 92.56 215 ALA A CA 1
ATOM 1704 C C . ALA A 1 215 ? -1.841 -23.438 -10.578 1 92.56 215 ALA A C 1
ATOM 1706 O O . ALA A 1 215 ? -1.977 -24.672 -10.555 1 92.56 215 ALA A O 1
ATOM 1707 N N . HIS A 1 216 ? -1.172 -22.812 -11.5 1 91.5 216 HIS A N 1
ATOM 1708 C CA . HIS A 1 216 ? -0.519 -23.484 -12.609 1 91.5 216 HIS A CA 1
ATOM 1709 C C . HIS A 1 216 ? 0.56 -24.453 -12.117 1 91.5 216 HIS A C 1
ATOM 1711 O O . HIS A 1 216 ? 0.774 -25.5 -12.703 1 91.5 216 HIS A O 1
ATOM 1717 N N . SER A 1 217 ? 1.25 -24.078 -11.086 1 93.56 217 SER A N 1
ATOM 1718 C CA . SER A 1 217 ? 2.338 -24.891 -10.57 1 93.56 217 SER A CA 1
ATOM 1719 C C . SER A 1 217 ? 1.834 -26.266 -10.141 1 93.56 217 SER A C 1
ATOM 1721 O O . SER A 1 217 ? 2.551 -27.266 -10.266 1 93.56 217 SER A O 1
ATOM 1723 N N . PHE A 1 218 ? 0.593 -26.344 -9.617 1 95.5 218 PHE A N 1
ATOM 1724 C CA . PHE A 1 218 ? -0.019 -27.609 -9.227 1 95.5 218 PHE A CA 1
ATOM 1725 C C . PHE A 1 218 ? -0.196 -28.516 -10.438 1 95.5 218 PHE A C 1
ATOM 1727 O O . PHE A 1 218 ? 0.145 -29.688 -10.383 1 95.5 218 PHE A O 1
ATOM 1734 N N . ILE A 1 219 ? -0.711 -27.938 -11.484 1 94.31 219 ILE A N 1
ATOM 1735 C CA . ILE A 1 219 ? -0.972 -28.688 -12.711 1 94.31 219 ILE A CA 1
ATOM 1736 C C . ILE A 1 219 ? 0.35 -29.125 -13.344 1 94.31 219 ILE A C 1
ATOM 1738 O O . ILE A 1 219 ? 0.504 -30.281 -13.742 1 94.31 219 ILE A O 1
ATOM 1742 N N . GLU A 1 220 ? 1.304 -28.219 -13.383 1 92.38 220 GLU A N 1
ATOM 1743 C CA . GLU A 1 220 ? 2.615 -28.484 -13.969 1 92.38 220 GLU A CA 1
ATOM 1744 C C . GLU A 1 220 ? 3.336 -29.609 -13.227 1 92.38 220 GLU A C 1
ATOM 1746 O O . GLU A 1 220 ? 4.168 -30.312 -13.812 1 92.38 220 GLU A O 1
ATOM 1751 N N . PHE A 1 221 ? 3.055 -29.719 -11.984 1 93.69 221 PHE A N 1
ATOM 1752 C CA . PHE A 1 221 ? 3.748 -30.688 -11.141 1 93.69 221 PHE A CA 1
ATOM 1753 C C . PHE A 1 221 ? 3.42 -32.125 -11.562 1 93.69 221 PHE A C 1
ATOM 1755 O O . PHE A 1 221 ? 4.266 -33 -11.469 1 93.69 221 PHE A O 1
ATOM 1762 N N . PHE A 1 222 ? 2.232 -32.406 -12.055 1 93.44 222 PHE A N 1
ATOM 1763 C CA . PHE A 1 222 ? 1.77 -33.719 -12.406 1 93.44 222 PHE A CA 1
ATOM 1764 C C . PHE A 1 222 ? 2.184 -34.094 -13.836 1 93.44 222 PHE A C 1
ATOM 1766 O O . PHE A 1 222 ? 2.451 -33.219 -14.648 1 93.44 222 PHE A O 1
ATOM 1773 N N . PRO A 1 223 ? 2.156 -35.344 -14.141 1 91 223 PRO A N 1
ATOM 1774 C CA . PRO A 1 223 ? 2.527 -35.781 -15.5 1 91 223 PRO A CA 1
ATOM 1775 C C . PRO A 1 223 ? 1.539 -35.281 -16.547 1 91 223 PRO A C 1
ATOM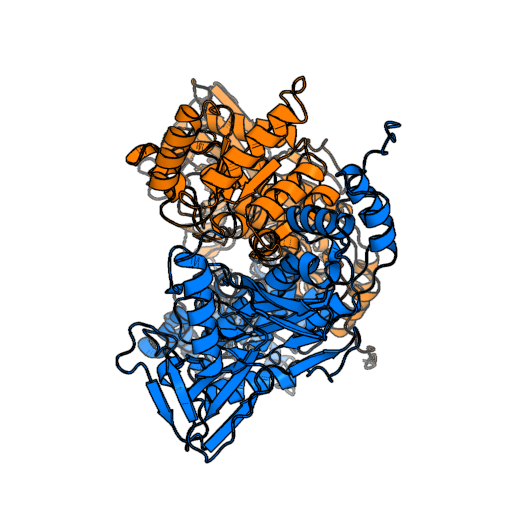 1777 O O . PRO A 1 223 ? 1.943 -34.938 -17.672 1 91 223 PRO A O 1
ATOM 1780 N N . THR A 1 224 ? 0.307 -35.312 -16.219 1 92.94 224 THR A N 1
ATOM 1781 C CA . THR A 1 224 ? -0.706 -34.812 -17.156 1 92.94 224 THR A CA 1
ATOM 1782 C C . THR A 1 224 ? -1.673 -33.875 -16.453 1 92.94 224 THR A C 1
ATOM 1784 O O . THR A 1 224 ? -1.791 -33.906 -15.227 1 92.94 224 THR A O 1
ATOM 1787 N N . GLU A 1 225 ? -2.295 -33.094 -17.266 1 94.69 225 GLU A N 1
ATOM 1788 C CA . GLU A 1 225 ? -3.305 -32.188 -16.75 1 94.69 225 GLU A CA 1
ATOM 1789 C C . GLU A 1 225 ? -4.457 -32.938 -16.094 1 94.69 225 GLU A C 1
ATOM 1791 O O . GLU A 1 225 ? -4.969 -32.531 -15.055 1 94.69 225 GLU A O 1
ATOM 1796 N N . PHE A 1 226 ? -4.859 -34.062 -16.656 1 97.12 226 PHE A N 1
ATOM 1797 C CA . PHE A 1 226 ? -5.934 -34.875 -16.078 1 97.12 226 PHE A CA 1
ATOM 1798 C C . PHE A 1 226 ? -5.531 -35.438 -14.719 1 97.12 226 PHE A C 1
ATOM 1800 O O . PHE A 1 226 ? -6.344 -35.469 -13.789 1 97.12 226 PHE A O 1
ATOM 1807 N N . ASP A 1 227 ? -4.285 -35.875 -14.609 1 97.06 227 ASP A N 1
ATOM 1808 C CA . ASP A 1 227 ? -3.812 -36.406 -13.328 1 97.06 227 ASP A CA 1
ATOM 1809 C C . ASP A 1 227 ? -3.926 -35.312 -12.242 1 97.06 227 ASP A C 1
ATOM 1811 O O . ASP A 1 227 ? -4.297 -35.625 -11.102 1 97.06 227 ASP A O 1
ATOM 1815 N N . ALA A 1 228 ? -3.566 -34.125 -12.602 1 96.56 228 ALA A N 1
ATOM 1816 C CA . ALA A 1 228 ? -3.666 -33 -11.656 1 96.56 228 ALA A CA 1
ATOM 1817 C C . ALA A 1 228 ? -5.117 -32.75 -11.266 1 96.56 228 ALA A C 1
ATOM 1819 O O . ALA A 1 228 ? -5.43 -32.594 -10.086 1 96.56 228 ALA A O 1
ATOM 1820 N N . PHE A 1 229 ? -6.004 -32.688 -12.289 1 97.81 229 PHE A N 1
ATOM 1821 C CA . PHE A 1 229 ? -7.422 -32.438 -12.055 1 97.81 229 PHE A CA 1
ATOM 1822 C C . PHE A 1 229 ? -8.016 -33.531 -11.148 1 97.81 229 PHE A C 1
ATOM 1824 O O . PHE A 1 229 ? -8.734 -33.219 -10.203 1 97.81 229 PHE A O 1
ATOM 1831 N N . LYS A 1 230 ? -7.668 -34.75 -11.453 1 98.06 230 LYS A N 1
ATOM 1832 C CA . LYS A 1 230 ? -8.203 -35.875 -10.711 1 98.06 230 LYS A CA 1
ATOM 1833 C C . LYS A 1 230 ? -7.703 -35.875 -9.266 1 98.06 230 LYS A C 1
ATOM 1835 O O . LYS A 1 230 ? -8.469 -36.125 -8.336 1 98.06 230 LYS A O 1
ATOM 1840 N N . ALA A 1 231 ? -6.441 -35.594 -9.07 1 97.12 231 ALA A N 1
ATOM 1841 C CA . ALA A 1 231 ? -5.879 -35.531 -7.727 1 97.12 231 ALA A CA 1
ATOM 1842 C C . ALA A 1 231 ? -6.598 -34.469 -6.879 1 97.12 231 ALA A C 1
ATOM 1844 O O . ALA A 1 231 ? -6.91 -34.719 -5.711 1 97.12 231 ALA A O 1
ATOM 1845 N N . PHE A 1 232 ? -6.84 -33.344 -7.473 1 97 232 PHE A N 1
ATOM 1846 C CA . PHE A 1 232 ? -7.512 -32.281 -6.754 1 97 232 PHE A CA 1
ATOM 1847 C C . PHE A 1 232 ? -8.945 -32.656 -6.414 1 97 232 PHE A C 1
ATOM 1849 O O . PHE A 1 232 ? -9.398 -32.438 -5.285 1 97 232 PHE A O 1
ATOM 1856 N N . ALA A 1 233 ? -9.648 -33.219 -7.34 1 97.19 233 ALA A N 1
ATOM 1857 C CA . ALA A 1 233 ? -11.039 -33.625 -7.148 1 97.19 233 ALA A CA 1
ATOM 1858 C C . ALA A 1 233 ? -11.156 -34.719 -6.098 1 97.19 233 ALA A C 1
ATOM 1860 O O . ALA A 1 233 ? -12.133 -34.781 -5.348 1 97.19 233 ALA A O 1
ATOM 1861 N N . ASP A 1 234 ? -10.195 -35.594 -6.109 1 96.44 234 ASP A N 1
ATOM 1862 C CA . ASP A 1 234 ? -10.211 -36.688 -5.129 1 96.44 234 ASP A CA 1
ATOM 1863 C C . ASP A 1 234 ? -9.977 -36.125 -3.717 1 96.44 234 ASP A C 1
ATOM 1865 O O . ASP A 1 234 ? -10.539 -36.656 -2.75 1 96.44 234 ASP A O 1
ATOM 1869 N N . ALA A 1 235 ? -9.18 -35.125 -3.602 1 94.19 235 ALA A N 1
ATOM 1870 C CA . ALA A 1 235 ? -8.891 -34.531 -2.303 1 94.19 235 ALA A CA 1
ATOM 1871 C C . ALA A 1 235 ? -10.047 -33.656 -1.839 1 94.19 235 ALA A C 1
ATOM 1873 O O . ALA A 1 235 ? -10.328 -33.562 -0.641 1 94.19 235 ALA A O 1
ATOM 1874 N N . TYR A 1 236 ? -10.68 -32.969 -2.816 1 94 236 TYR A N 1
ATOM 1875 C CA . TYR A 1 236 ? -11.742 -32 -2.498 1 94 236 TYR A CA 1
ATOM 1876 C C . TYR A 1 236 ? -12.938 -32.219 -3.414 1 94 236 TYR A C 1
ATOM 1878 O O . TYR A 1 236 ? -13.312 -31.297 -4.172 1 94 236 TYR A O 1
ATOM 1886 N N . PRO A 1 237 ? -13.672 -33.219 -3.227 1 94 237 PRO A N 1
ATOM 1887 C CA . PRO A 1 237 ? -14.742 -33.562 -4.164 1 94 237 PRO A CA 1
ATOM 1888 C C . PRO A 1 237 ? -15.898 -32.562 -4.121 1 94 237 PRO A C 1
ATOM 1890 O O . PRO A 1 237 ? -16.688 -32.5 -5.066 1 94 237 PRO A O 1
ATOM 1893 N N . ASP A 1 238 ? -15.984 -31.766 -3.066 1 92.75 238 ASP A N 1
ATOM 1894 C CA . ASP A 1 238 ? -17.125 -30.875 -2.898 1 92.75 238 ASP A CA 1
ATOM 1895 C C . ASP A 1 238 ? -16.781 -29.469 -3.402 1 92.75 238 ASP A C 1
ATOM 1897 O O . ASP A 1 238 ? -17.641 -28.578 -3.391 1 92.75 238 ASP A O 1
ATOM 1901 N N . SER A 1 239 ? -15.555 -29.266 -3.865 1 92.94 239 SER A N 1
ATOM 1902 C CA . SER A 1 239 ? -15.133 -27.922 -4.223 1 92.94 239 SER A CA 1
ATOM 1903 C C . SER A 1 239 ? -14.172 -27.953 -5.41 1 92.94 239 SER A C 1
ATOM 1905 O O . SER A 1 239 ? -13.109 -27.328 -5.371 1 92.94 239 SER A O 1
ATOM 1907 N N . VAL A 1 240 ? -14.609 -28.547 -6.48 1 96 240 VAL A N 1
ATOM 1908 C CA . VAL A 1 240 ? -13.711 -28.75 -7.613 1 96 240 VAL A CA 1
ATOM 1909 C C . VAL A 1 240 ? -13.789 -27.547 -8.555 1 96 240 VAL A C 1
ATOM 1911 O O . VAL A 1 240 ? -14.75 -27.406 -9.32 1 96 240 VAL A O 1
ATOM 1914 N N . SER A 1 241 ? -12.859 -26.672 -8.492 1 96.25 241 SER A N 1
ATOM 1915 C CA . SER A 1 241 ? -12.633 -25.578 -9.422 1 96.25 241 SER A CA 1
ATOM 1916 C C . SER A 1 241 ? -11.305 -25.734 -10.156 1 96.25 241 SER A C 1
ATOM 1918 O O . SER A 1 241 ? -10.258 -25.891 -9.531 1 96.25 241 SER A O 1
ATOM 1920 N N . LEU A 1 242 ? -11.344 -25.688 -11.445 1 97.06 242 LEU A N 1
ATOM 1921 C CA . LEU A 1 242 ? -10.18 -26.078 -12.227 1 97.06 242 LEU A CA 1
ATOM 1922 C C . LEU A 1 242 ? -9.664 -24.922 -13.07 1 97.06 242 LEU A C 1
ATOM 1924 O O . LEU A 1 242 ? -10.453 -24.125 -13.586 1 97.06 242 LEU A O 1
ATOM 1928 N N . LEU A 1 243 ? -8.398 -24.797 -13.18 1 96.12 243 LEU A N 1
ATOM 1929 C CA . LEU A 1 243 ? -7.707 -23.844 -14.039 1 96.12 243 LEU A CA 1
ATOM 1930 C C . LEU A 1 243 ? -7.387 -24.469 -15.391 1 96.12 243 LEU A C 1
ATOM 1932 O O . LEU A 1 243 ? -6.652 -25.453 -15.469 1 96.12 243 LEU A O 1
ATOM 1936 N N . LEU A 1 244 ? -7.84 -23.828 -16.5 1 94.69 244 LEU A N 1
ATOM 1937 C CA . LEU A 1 244 ? -7.887 -24.547 -17.766 1 94.69 244 LEU A CA 1
ATOM 1938 C C . LEU A 1 244 ? -6.766 -24.078 -18.688 1 94.69 244 LEU A C 1
ATOM 1940 O O . LEU A 1 244 ? -6.516 -24.703 -19.734 1 94.69 244 LEU A O 1
ATOM 1944 N N . ASP A 1 245 ? -6.02 -23.078 -18.281 1 91.69 245 ASP A N 1
ATOM 1945 C CA . ASP A 1 245 ? -5.16 -22.453 -19.281 1 91.69 245 ASP A CA 1
ATOM 1946 C C . ASP A 1 245 ? -3.686 -22.719 -18.984 1 91.69 245 ASP A C 1
ATOM 1948 O O . ASP A 1 245 ? -2.82 -21.922 -19.344 1 91.69 245 ASP A O 1
ATOM 1952 N N . THR A 1 246 ? -3.357 -23.75 -18.25 1 90.56 246 THR A N 1
ATOM 1953 C CA . THR A 1 246 ? -1.957 -24.078 -18.016 1 90.56 246 THR A CA 1
ATOM 1954 C C . THR A 1 246 ? -1.255 -24.438 -19.328 1 90.56 246 THR A C 1
ATOM 1956 O O . THR A 1 246 ? -0.133 -24 -19.578 1 90.56 246 THR A O 1
ATOM 1959 N N . TYR A 1 247 ? -1.968 -25.234 -20.172 1 88.19 247 TYR A N 1
ATOM 1960 C CA . TYR A 1 247 ? -1.403 -25.625 -21.453 1 88.19 247 TYR A CA 1
ATOM 1961 C C . TYR A 1 247 ? -2.213 -25.047 -22.609 1 88.19 247 TYR A C 1
ATOM 1963 O O . TYR A 1 247 ? -1.665 -24.359 -23.469 1 88.19 247 TYR A O 1
ATOM 1971 N N . ASN A 1 248 ? -3.443 -25.375 -22.641 1 88.62 248 ASN A N 1
ATOM 1972 C CA . ASN A 1 248 ? -4.395 -24.844 -23.609 1 88.62 248 ASN A CA 1
ATOM 1973 C C . ASN A 1 248 ? -5.836 -25.016 -23.125 1 88.62 248 ASN A C 1
ATOM 1975 O O . ASN A 1 248 ? -6.234 -26.094 -22.719 1 88.62 248 ASN A O 1
ATOM 1979 N N . ILE A 1 249 ? -6.59 -23.969 -23.297 1 92.38 249 ILE A N 1
ATOM 1980 C CA . ILE A 1 249 ? -7.945 -23.969 -22.766 1 92.38 249 ILE A CA 1
ATOM 1981 C C . ILE A 1 249 ? -8.789 -25 -23.5 1 92.38 249 ILE A C 1
ATOM 1983 O O . ILE A 1 249 ? -9.367 -25.906 -22.875 1 92.38 249 ILE A O 1
ATOM 1987 N N . MET A 1 250 ? -8.844 -24.938 -24.844 1 92.94 250 MET A N 1
ATOM 1988 C CA . MET A 1 250 ? -9.82 -25.688 -25.625 1 92.94 250 MET A CA 1
ATOM 1989 C C . MET A 1 250 ? -9.297 -27.078 -25.969 1 92.94 250 MET A C 1
ATOM 1991 O O . MET A 1 250 ? -10.062 -28.031 -26.047 1 92.94 250 MET A O 1
ATOM 1995 N N . GLU A 1 251 ? -7.992 -27.219 -26.078 1 91.56 251 GLU A N 1
ATOM 1996 C CA . GLU A 1 251 ? -7.434 -28.469 -26.594 1 91.56 251 GLU A CA 1
ATOM 1997 C C . GLU A 1 251 ? -6.961 -29.375 -25.469 1 91.56 251 GLU A C 1
ATOM 1999 O O . GLU A 1 251 ? -6.746 -30.562 -25.672 1 91.56 251 GLU A O 1
ATOM 2004 N N . SER A 1 252 ? -6.812 -28.844 -24.312 1 92.62 252 SER A N 1
ATOM 2005 C CA . SER A 1 252 ? -6.328 -29.656 -23.203 1 92.62 252 SER A CA 1
ATOM 2006 C C . SER A 1 252 ? -7.215 -29.5 -21.969 1 92.62 252 SER A C 1
ATOM 2008 O O . SER A 1 252 ? -7.867 -30.453 -21.531 1 92.62 252 SER A O 1
ATOM 2010 N N . GLY A 1 253 ? -7.348 -28.281 -21.5 1 94.62 253 GLY A N 1
ATOM 2011 C CA . GLY A 1 253 ? -8.094 -28.016 -20.281 1 94.62 253 GLY A CA 1
ATOM 2012 C C . GLY A 1 253 ? -9.531 -28.5 -20.344 1 94.62 253 GLY A C 1
ATOM 2013 O O . GLY A 1 253 ? -9.977 -29.25 -19.469 1 94.62 253 GLY A O 1
ATOM 2014 N N . LEU A 1 254 ? -10.227 -28.094 -21.391 1 96.81 254 LEU A N 1
ATOM 2015 C CA . LEU A 1 254 ? -11.648 -28.391 -21.516 1 96.81 254 LEU A CA 1
ATOM 2016 C C . LEU A 1 254 ? -11.883 -29.891 -21.656 1 96.81 254 LEU A C 1
ATOM 2018 O O . LEU A 1 254 ? -12.711 -30.469 -20.953 1 96.81 254 LEU A O 1
ATOM 2022 N N . PRO A 1 255 ? -11.156 -30.609 -22.531 1 97.06 255 PRO A N 1
ATOM 2023 C CA . PRO A 1 255 ? -11.352 -32.062 -22.641 1 97.06 255 PRO A CA 1
ATOM 2024 C C . PRO A 1 255 ? -11.078 -32.781 -21.328 1 97.06 255 PRO A C 1
ATOM 2026 O O . PRO A 1 255 ? -11.805 -33.719 -20.969 1 97.06 255 PRO A O 1
ATOM 2029 N N . ASN A 1 256 ? -10.07 -32.344 -20.609 1 97.5 256 ASN A N 1
ATOM 2030 C CA . ASN A 1 256 ? -9.734 -33 -19.344 1 97.5 256 ASN A CA 1
ATOM 2031 C C . ASN A 1 256 ? -10.781 -32.688 -18.281 1 97.5 256 ASN A C 1
ATOM 2033 O O . ASN A 1 256 ? -11.062 -33.531 -17.406 1 97.5 256 ASN A O 1
ATOM 2037 N N . LEU A 1 257 ? -11.328 -31.484 -18.312 1 98.25 257 LEU A N 1
ATOM 2038 C CA . LEU A 1 257 ? -12.398 -31.109 -17.391 1 98.25 257 LEU A CA 1
ATOM 2039 C C . LEU A 1 257 ? -13.633 -31.984 -17.625 1 98.25 257 LEU A C 1
ATOM 2041 O O . LEU A 1 257 ? -14.234 -32.5 -16.688 1 98.25 257 LEU A O 1
ATOM 2045 N N . ILE A 1 258 ? -14.031 -32.156 -18.875 1 98.44 258 ILE A N 1
ATOM 2046 C CA . ILE A 1 258 ? -15.203 -32.969 -19.219 1 98.44 258 ILE A CA 1
ATOM 2047 C C . ILE A 1 258 ? -14.984 -34.406 -18.766 1 98.44 258 ILE A C 1
ATOM 2049 O O . ILE A 1 258 ? -15.867 -35 -18.141 1 98.44 258 ILE A O 1
ATOM 2053 N N . LYS A 1 259 ? -13.797 -34.875 -19.078 1 98.31 259 LYS A N 1
ATOM 2054 C CA . LYS A 1 259 ? -13.438 -36.25 -18.672 1 98.31 259 LYS A CA 1
ATOM 2055 C C . LYS A 1 259 ? -13.516 -36.375 -17.156 1 98.31 259 LYS A C 1
ATOM 2057 O O . LYS A 1 259 ? -14.016 -37.406 -16.656 1 98.31 259 LYS A O 1
ATOM 2062 N N . LEU A 1 260 ? -13.031 -35.406 -16.438 1 98.56 260 LEU A N 1
ATOM 2063 C CA . LEU A 1 260 ? -13.047 -35.438 -14.984 1 98.56 260 LEU A CA 1
ATOM 2064 C C . LEU A 1 260 ? -14.484 -35.438 -14.461 1 98.56 260 LEU A C 1
ATOM 2066 O O . LEU A 1 260 ? -14.82 -36.156 -13.523 1 98.56 260 LEU A O 1
ATOM 2070 N N . ASP A 1 261 ? -15.266 -34.5 -15.031 1 98.44 261 ASP A N 1
ATOM 2071 C CA . ASP A 1 261 ? -16.641 -34.406 -14.57 1 98.44 261 ASP A CA 1
ATOM 2072 C C . ASP A 1 261 ? -17.391 -35.719 -14.805 1 98.44 261 ASP A C 1
ATOM 2074 O O . ASP A 1 261 ? -18.203 -36.156 -13.977 1 98.44 261 ASP A O 1
ATOM 2078 N N . ASP A 1 262 ? -17.172 -36.375 -15.938 1 98.12 262 ASP A N 1
ATOM 2079 C CA . ASP A 1 262 ? -17.734 -37.719 -16.203 1 98.12 262 ASP A CA 1
ATOM 2080 C C . ASP A 1 262 ? -17.297 -38.719 -15.148 1 98.12 262 ASP A C 1
ATOM 2082 O O . ASP A 1 262 ? -18.094 -39.531 -14.672 1 98.12 262 ASP A O 1
ATOM 2086 N N . TYR A 1 263 ? -16.031 -38.656 -14.867 1 98.06 263 TYR A N 1
ATOM 2087 C CA . TYR A 1 263 ? -15.477 -39.5 -13.828 1 98.06 263 TYR A CA 1
ATOM 2088 C C . TYR A 1 263 ? -16.188 -39.281 -12.5 1 98.06 263 TYR A C 1
ATOM 2090 O O . TYR A 1 263 ? -16.547 -40.25 -11.805 1 98.06 263 TYR A O 1
ATOM 2098 N N . LEU A 1 264 ? -16.453 -38.062 -12.133 1 98.06 264 LEU A N 1
ATOM 2099 C CA . LEU A 1 264 ? -17.094 -37.719 -10.867 1 98.06 264 LEU A CA 1
ATOM 2100 C C . LEU A 1 264 ? -18.562 -38.156 -10.867 1 98.06 264 LEU A C 1
ATOM 2102 O O . LEU A 1 264 ? -19.078 -38.594 -9.844 1 98.06 264 LEU A O 1
ATOM 2106 N N . ILE A 1 265 ? -19.203 -38.094 -12 1 97.38 265 ILE A N 1
ATOM 2107 C CA . ILE A 1 265 ? -20.594 -38.531 -12.141 1 97.38 265 ILE A CA 1
ATOM 2108 C C . ILE A 1 265 ? -20.688 -40.031 -11.906 1 97.38 265 ILE A C 1
ATOM 2110 O O . ILE A 1 265 ? -21.594 -40.5 -11.234 1 97.38 265 ILE A O 1
ATOM 2114 N N . GLU A 1 266 ? -19.734 -40.719 -12.43 1 97.69 266 GLU A N 1
ATOM 2115 C CA . GLU A 1 266 ? -19.703 -42.156 -12.266 1 97.69 266 GLU A CA 1
ATOM 2116 C C . GLU A 1 266 ? -19.375 -42.531 -10.82 1 97.69 266 GLU A C 1
ATOM 2118 O O . GLU A 1 266 ? -19.953 -43.469 -10.273 1 97.69 266 GLU A O 1
ATOM 2123 N N . LYS A 1 267 ? -18.453 -41.844 -10.273 1 97.19 267 LYS A N 1
ATOM 2124 C CA . LYS A 1 267 ? -17.984 -42.156 -8.93 1 97.19 267 LYS A CA 1
ATOM 2125 C C . LYS A 1 267 ? -19.031 -41.812 -7.887 1 97.19 267 LYS A C 1
ATOM 2127 O O . LYS A 1 267 ? -19.156 -42.5 -6.871 1 97.19 267 LYS A O 1
ATOM 2132 N N . TYR A 1 268 ? -19.75 -40.656 -8.133 1 97 268 TYR A N 1
ATOM 2133 C CA . TYR A 1 268 ? -20.766 -40.188 -7.199 1 97 268 TYR A CA 1
ATOM 2134 C C . TYR A 1 268 ? -22.109 -40.031 -7.902 1 97 268 TYR A C 1
ATOM 2136 O O . TYR A 1 268 ? -22.656 -38.938 -7.945 1 97 268 TYR A O 1
ATOM 2144 N N . PRO A 1 269 ? -22.766 -41.094 -8.336 1 94.94 269 PRO A N 1
ATOM 2145 C CA . PRO A 1 269 ? -23.984 -41 -9.141 1 94.94 269 PRO A CA 1
ATOM 2146 C C . PRO A 1 269 ? -25.141 -40.344 -8.383 1 94.94 269 PRO A C 1
ATOM 2148 O O . PRO A 1 269 ? -25.984 -39.656 -8.984 1 94.94 269 PRO A O 1
ATOM 2151 N N . ASP A 1 270 ? -25.172 -40.438 -7.094 1 95.12 270 ASP A N 1
ATOM 2152 C CA . ASP A 1 270 ? -26.312 -39.969 -6.32 1 95.12 270 ASP A CA 1
ATOM 2153 C C . ASP A 1 270 ? -26.016 -38.688 -5.59 1 95.12 270 ASP A C 1
ATOM 2155 O O . ASP A 1 270 ? -26.75 -38.25 -4.695 1 95.12 270 ASP A O 1
ATOM 2159 N N . ASP A 1 271 ? -24.938 -38.031 -5.98 1 94.94 271 ASP A N 1
ATOM 2160 C CA . ASP A 1 271 ? -24.578 -36.781 -5.32 1 94.94 271 ASP A CA 1
ATOM 2161 C C . ASP A 1 271 ? -24.234 -35.688 -6.34 1 94.94 271 ASP A C 1
ATOM 2163 O O . ASP A 1 271 ? -23.062 -35.5 -6.676 1 94.94 271 ASP A O 1
ATOM 2167 N N . PRO A 1 272 ? -25.172 -34.969 -6.641 1 91.56 272 PRO A N 1
ATOM 2168 C CA . PRO A 1 272 ? -24.938 -33.938 -7.66 1 91.56 272 PRO A CA 1
ATOM 2169 C C . PRO A 1 272 ? -24.031 -32.812 -7.168 1 91.56 272 PRO A C 1
ATOM 2171 O O . PRO A 1 272 ? -23.562 -31.984 -7.965 1 91.56 272 PRO A O 1
ATOM 2174 N N . ASN A 1 273 ? -23.75 -32.812 -5.93 1 91.94 273 ASN A N 1
ATOM 2175 C CA . ASN A 1 273 ? -22.875 -31.797 -5.383 1 91.94 273 ASN A CA 1
ATOM 2176 C C . ASN A 1 273 ? -21.406 -32.125 -5.613 1 91.94 273 ASN A C 1
ATOM 2178 O O . ASN A 1 273 ? -20.547 -31.25 -5.457 1 91.94 273 ASN A O 1
ATOM 2182 N N . ARG A 1 274 ? -21.141 -33.281 -5.988 1 95.94 274 ARG A N 1
ATOM 2183 C CA . ARG A 1 274 ? -19.766 -33.719 -6.262 1 95.94 274 ARG A CA 1
ATOM 2184 C C . ARG A 1 274 ? -19.5 -33.781 -7.762 1 95.94 274 ARG A C 1
ATOM 2186 O O . ARG A 1 274 ? -19.391 -34.875 -8.32 1 95.94 274 ARG A O 1
ATOM 2193 N N . ARG A 1 275 ? -19.484 -32.625 -8.312 1 97.25 275 ARG A N 1
ATOM 2194 C CA . ARG A 1 275 ? -19.203 -32.344 -9.711 1 97.25 275 ARG A CA 1
ATOM 2195 C C . ARG A 1 275 ? -18.156 -31.234 -9.836 1 97.25 275 ARG A C 1
ATOM 2197 O O . ARG A 1 275 ? -17.797 -30.594 -8.844 1 97.25 275 ARG A O 1
ATOM 2204 N N . VAL A 1 276 ? -17.656 -31.078 -11.031 1 97.94 276 VAL A N 1
ATOM 2205 C CA . VAL A 1 276 ? -16.859 -29.875 -11.266 1 97.94 276 VAL A CA 1
ATOM 2206 C C . VAL A 1 276 ? -17.734 -28.641 -11.086 1 97.94 276 VAL A C 1
ATOM 2208 O O . VAL A 1 276 ? -18.797 -28.531 -11.695 1 97.94 276 VAL A O 1
ATOM 2211 N N . LYS A 1 277 ? -17.281 -27.781 -10.234 1 97.31 277 LYS A N 1
ATOM 2212 C CA . LYS A 1 277 ? -18.094 -26.625 -9.898 1 97.31 277 LYS A CA 1
ATOM 2213 C C . LYS A 1 277 ? -17.812 -25.453 -10.844 1 97.31 277 LYS A C 1
ATOM 2215 O O . LYS A 1 277 ? -18.719 -24.703 -11.188 1 97.31 277 LYS A O 1
ATOM 2220 N N . SER A 1 278 ? -16.531 -25.281 -11.211 1 97.69 278 SER A N 1
ATOM 2221 C CA . SER A 1 278 ? -16.219 -24.125 -12.039 1 97.69 278 SER A CA 1
ATOM 2222 C C . SER A 1 278 ? -14.953 -24.359 -12.867 1 97.69 278 SER A C 1
ATOM 2224 O O . SER A 1 278 ? -14.133 -25.219 -12.531 1 97.69 278 SER A O 1
ATOM 2226 N N . ALA A 1 279 ? -14.859 -23.641 -13.945 1 97.44 279 ALA A N 1
ATOM 2227 C CA . ALA A 1 279 ? -13.695 -23.516 -14.82 1 97.44 279 ALA A CA 1
ATOM 2228 C C . ALA A 1 279 ? -13.141 -22.094 -14.812 1 97.44 279 ALA A C 1
ATOM 2230 O O . ALA A 1 279 ? -13.875 -21.141 -15.07 1 97.44 279 ALA A O 1
ATOM 2231 N N . ARG A 1 280 ? -11.875 -21.953 -14.531 1 97 280 ARG A N 1
ATOM 2232 C CA . ARG A 1 280 ? -11.242 -20.641 -14.5 1 97 280 ARG A CA 1
ATOM 2233 C C . ARG A 1 280 ? -10.258 -20.484 -15.656 1 97 280 ARG A C 1
ATOM 2235 O O . ARG A 1 280 ? -9.516 -21.422 -15.984 1 97 280 ARG A O 1
ATOM 2242 N N . ILE A 1 281 ? -10.289 -19.375 -16.25 1 94.38 281 ILE A N 1
ATOM 2243 C CA . ILE A 1 281 ? -9.273 -19.016 -17.234 1 94.38 281 ILE A CA 1
ATOM 2244 C C . ILE A 1 281 ? -8.609 -17.703 -16.844 1 94.38 281 ILE A C 1
ATOM 2246 O O . ILE A 1 281 ? -9.273 -16.797 -16.312 1 94.38 281 ILE A O 1
ATOM 2250 N N . ASP A 1 282 ? -7.324 -17.562 -17.031 1 91.94 282 ASP A N 1
ATOM 2251 C CA . ASP A 1 282 ? -6.512 -16.453 -16.562 1 91.94 282 ASP A CA 1
ATOM 2252 C C . ASP A 1 282 ? -5.617 -15.914 -17.672 1 91.94 282 ASP A C 1
ATOM 2254 O O . ASP A 1 282 ? -4.566 -15.328 -17.406 1 91.94 282 ASP A O 1
ATOM 2258 N N . SER A 1 283 ? -5.863 -16.266 -18.891 1 87.12 283 SER A N 1
ATOM 2259 C CA . SER A 1 283 ? -5.035 -15.805 -20 1 87.12 283 SER A CA 1
ATOM 2260 C C . SER A 1 283 ? -5.832 -15.734 -21.297 1 87.12 283 SER A C 1
ATOM 2262 O O . SER A 1 283 ? -6.973 -16.203 -21.344 1 87.12 283 SER A O 1
ATOM 2264 N N . GLY A 1 284 ? -5.246 -15.078 -22.219 1 83.44 284 GLY A N 1
ATOM 2265 C CA . GLY A 1 284 ? -5.844 -15.008 -23.531 1 83.44 284 GLY A CA 1
ATOM 2266 C C . GLY A 1 284 ? -7.004 -14.031 -23.625 1 83.44 284 GLY A C 1
ATOM 2267 O O . GLY A 1 284 ? -7.105 -13.117 -22.797 1 83.44 284 GLY A O 1
ATOM 2268 N N . ASP A 1 285 ? -7.727 -14.172 -24.672 1 91.5 285 ASP A N 1
ATOM 2269 C CA . ASP A 1 285 ? -8.93 -13.367 -24.859 1 91.5 285 ASP A CA 1
ATOM 2270 C C . ASP A 1 285 ? -10.094 -13.914 -24.031 1 91.5 285 ASP A C 1
ATOM 2272 O O . ASP A 1 285 ? -10.797 -14.828 -24.453 1 91.5 285 ASP A O 1
ATOM 2276 N N . LEU A 1 286 ? -10.312 -13.258 -22.938 1 94.5 286 LEU A N 1
ATOM 2277 C CA . LEU A 1 286 ? -11.289 -13.75 -21.984 1 94.5 286 LEU A CA 1
ATOM 2278 C C . LEU A 1 286 ? -12.688 -13.781 -22.594 1 94.5 286 LEU A C 1
ATOM 2280 O O . LEU A 1 286 ? -13.445 -14.719 -22.359 1 94.5 286 LEU A O 1
ATOM 2284 N N . ALA A 1 287 ? -13.031 -12.781 -23.312 1 95.38 287 ALA A N 1
ATOM 2285 C CA . ALA A 1 287 ? -14.359 -12.727 -23.922 1 95.38 287 ALA A CA 1
ATOM 2286 C C . ALA A 1 287 ? -14.578 -13.898 -24.875 1 95.38 287 ALA A C 1
ATOM 2288 O O . ALA A 1 287 ? -15.594 -14.586 -24.797 1 95.38 287 ALA A O 1
ATOM 2289 N N . ARG A 1 288 ? -13.641 -14.094 -25.734 1 94.38 288 ARG A N 1
ATOM 2290 C CA . ARG A 1 288 ? -13.719 -15.219 -26.672 1 94.38 288 ARG A CA 1
ATOM 2291 C C . ARG A 1 288 ? -13.727 -16.547 -25.922 1 94.38 288 ARG A C 1
ATOM 2293 O O . ARG A 1 288 ? -14.461 -17.469 -26.281 1 94.38 288 ARG A O 1
ATOM 2300 N N . GLY A 1 289 ? -12.875 -16.609 -24.938 1 94.19 289 GLY A N 1
ATOM 2301 C CA . GLY A 1 289 ? -12.797 -17.812 -24.125 1 94.19 289 GLY A CA 1
ATOM 2302 C C . GLY A 1 289 ? -14.109 -18.156 -23.438 1 94.19 289 GLY A C 1
ATOM 2303 O O . GLY A 1 289 ? -14.516 -19.312 -23.391 1 94.19 289 GLY A O 1
ATOM 2304 N N . SER A 1 290 ? -14.75 -17.188 -22.906 1 95.88 290 SER A N 1
ATOM 2305 C CA . SER A 1 290 ? -16.016 -17.391 -22.203 1 95.88 290 SER A CA 1
ATOM 2306 C C . SER A 1 290 ? -17.078 -17.953 -23.125 1 95.88 290 SER A C 1
ATOM 2308 O O . SER A 1 290 ? -17.766 -18.922 -22.766 1 95.88 290 SER A O 1
ATOM 2310 N N . LYS A 1 291 ? -17.25 -17.406 -24.266 1 96.81 291 LYS A N 1
ATOM 2311 C CA . LYS A 1 291 ? -18.266 -17.828 -25.219 1 96.81 291 LYS A CA 1
ATOM 2312 C C . LYS A 1 291 ? -18 -19.25 -25.719 1 96.81 291 LYS A C 1
ATOM 2314 O O . LYS A 1 291 ? -18.922 -20.078 -25.797 1 96.81 291 LYS A O 1
ATOM 2319 N N . ARG A 1 292 ? -16.734 -19.5 -26.016 1 96.75 292 ARG A N 1
ATOM 2320 C CA . ARG A 1 292 ? -16.375 -20.812 -26.531 1 96.75 292 ARG A CA 1
ATOM 2321 C C . ARG A 1 292 ? -16.547 -21.891 -25.453 1 96.75 292 ARG A C 1
ATOM 2323 O O . ARG A 1 292 ? -17.047 -22.969 -25.734 1 96.75 292 ARG A O 1
ATOM 2330 N N . LEU A 1 293 ? -16.141 -21.578 -24.297 1 97.75 293 LEU A N 1
ATOM 2331 C CA . LEU A 1 293 ? -16.266 -22.531 -23.203 1 97.75 293 LEU A CA 1
ATOM 2332 C C . LEU A 1 293 ? -17.734 -22.812 -22.875 1 97.75 293 LEU A C 1
ATOM 2334 O O . LEU A 1 293 ? -18.109 -23.953 -22.672 1 97.75 293 LEU A O 1
ATOM 2338 N N . ARG A 1 294 ? -18.531 -21.75 -22.797 1 97.69 294 ARG A N 1
ATOM 2339 C CA . ARG A 1 294 ? -19.938 -21.906 -22.484 1 97.69 294 ARG A CA 1
ATOM 2340 C C . ARG A 1 294 ? -20.625 -22.797 -23.531 1 97.69 294 ARG A C 1
ATOM 2342 O O . ARG A 1 294 ? -21.375 -23.719 -23.172 1 97.69 294 ARG A O 1
ATOM 2349 N N . LYS A 1 295 ? -20.391 -22.516 -24.781 1 97.81 295 LYS A N 1
ATOM 2350 C CA . LYS A 1 295 ? -20.969 -23.297 -25.859 1 97.81 295 LYS A CA 1
ATOM 2351 C C . LYS A 1 295 ? -20.562 -24.766 -25.75 1 97.81 295 LYS A C 1
ATOM 2353 O O . LYS A 1 295 ? -21.406 -25.656 -25.891 1 97.81 295 LYS A O 1
ATOM 2358 N N . ALA A 1 296 ? -19.312 -25.016 -25.516 1 98.12 296 ALA A N 1
ATOM 2359 C CA . ALA A 1 296 ? -18.781 -26.375 -25.453 1 98.12 296 ALA A CA 1
ATOM 2360 C C . ALA A 1 296 ? -19.344 -27.125 -24.25 1 98.12 296 ALA A C 1
ATOM 2362 O O . ALA A 1 296 ? -19.703 -28.297 -24.359 1 98.12 296 ALA A O 1
ATOM 2363 N N . LEU A 1 297 ? -19.391 -26.484 -23.109 1 98.38 297 LEU A N 1
ATOM 2364 C CA . LEU A 1 297 ? -19.891 -27.109 -21.891 1 98.38 297 LEU A CA 1
ATOM 2365 C C . LEU A 1 297 ? -21.375 -27.406 -22 1 98.38 297 LEU A C 1
ATOM 2367 O O . LEU A 1 297 ? -21.844 -28.469 -21.562 1 98.38 297 LEU A O 1
ATOM 2371 N N . ASP A 1 298 ? -22.141 -26.5 -22.609 1 98 298 ASP A N 1
ATOM 2372 C CA . ASP A 1 298 ? -23.562 -26.719 -22.828 1 98 298 ASP A CA 1
ATOM 2373 C C . ASP A 1 298 ? -23.781 -27.906 -23.766 1 98 298 ASP A C 1
ATOM 2375 O O . ASP A 1 298 ? -24.656 -28.75 -23.531 1 98 298 ASP A O 1
ATOM 2379 N N . ALA A 1 299 ? -23.016 -27.922 -24.781 1 98.12 299 ALA A N 1
ATOM 2380 C CA . ALA A 1 299 ? -23.125 -29.016 -25.75 1 98.12 299 ALA A CA 1
ATOM 2381 C C . ALA A 1 299 ? -22.812 -30.359 -25.094 1 98.12 299 ALA A C 1
ATOM 2383 O O . ALA A 1 299 ? -23.391 -31.391 -25.469 1 98.12 299 ALA A O 1
ATOM 2384 N N . ALA A 1 300 ? -21.984 -30.344 -24.078 1 97.88 300 ALA A N 1
ATOM 2385 C CA . ALA A 1 300 ? -21.609 -31.562 -23.375 1 97.88 300 ALA A CA 1
ATOM 2386 C C . ALA A 1 300 ? -22.594 -31.875 -22.25 1 97.88 300 ALA A C 1
ATOM 2388 O O . ALA A 1 300 ? -22.406 -32.844 -21.516 1 97.88 300 ALA A O 1
ATOM 2389 N N . GLY A 1 301 ? -23.688 -31.031 -22.047 1 97.56 301 GLY A N 1
ATOM 2390 C CA . GLY A 1 301 ? -24.672 -31.234 -21.016 1 97.56 301 GLY A CA 1
ATOM 2391 C C . GLY A 1 301 ? -24.203 -30.781 -19.641 1 97.56 301 GLY A C 1
ATOM 2392 O O . GLY A 1 301 ? -24.688 -31.281 -18.625 1 97.56 301 GLY A O 1
ATOM 2393 N N . LYS A 1 302 ? -23.266 -29.969 -19.547 1 98.06 302 LYS A N 1
ATOM 2394 C CA . LYS A 1 302 ? -22.672 -29.547 -18.281 1 98.06 302 LYS A CA 1
ATOM 2395 C C . LYS A 1 302 ? -22.828 -28.047 -18.062 1 98.06 302 LYS A C 1
ATOM 2397 O O . LYS A 1 302 ? -21.859 -27.344 -17.766 1 98.06 302 LYS A O 1
ATOM 2402 N N . SER A 1 303 ? -24.047 -27.562 -18.219 1 97.06 303 SER A N 1
ATOM 2403 C CA . SER A 1 303 ? -24.375 -26.141 -18.141 1 97.06 303 SER A CA 1
ATOM 2404 C C . SER A 1 303 ? -24.281 -25.641 -16.703 1 97.06 303 SER A C 1
ATOM 2406 O O . SER A 1 303 ? -24.25 -24.422 -16.469 1 97.06 303 SER A O 1
ATOM 2408 N N . TYR A 1 304 ? -24.125 -26.562 -15.766 1 97 304 TYR A N 1
ATOM 2409 C CA . TYR A 1 304 ? -24.078 -26.188 -14.352 1 97 304 TYR A CA 1
ATOM 2410 C C . TYR A 1 304 ? -22.672 -25.734 -13.961 1 97 304 TYR A C 1
ATOM 2412 O O . TYR A 1 304 ? -22.484 -25.156 -12.891 1 97 304 TYR A O 1
ATOM 2420 N N . ILE A 1 305 ? -21.672 -26.016 -14.781 1 98.12 305 ILE A N 1
ATOM 2421 C CA . ILE A 1 305 ? -20.297 -25.609 -14.461 1 98.12 305 ILE A CA 1
ATOM 2422 C C . ILE A 1 305 ? -20.141 -24.109 -14.664 1 98.12 305 ILE A C 1
ATOM 2424 O O . ILE A 1 305 ? -20.359 -23.594 -15.766 1 98.12 305 ILE A O 1
ATOM 2428 N N . LYS A 1 306 ? -19.766 -23.406 -13.648 1 97.88 306 LYS A N 1
ATOM 2429 C CA . LYS A 1 306 ? -19.625 -21.953 -13.672 1 97.88 306 LYS A CA 1
ATOM 2430 C C . LYS A 1 306 ? -18.297 -21.547 -14.312 1 97.88 306 LYS A C 1
ATOM 2432 O O . LYS A 1 306 ? -17.328 -22.297 -14.289 1 97.88 306 LYS A O 1
ATOM 2437 N N . LEU A 1 307 ? -18.25 -20.344 -14.883 1 98.19 307 LEU A N 1
ATOM 2438 C CA . LEU A 1 307 ? -17.047 -19.797 -15.484 1 98.19 307 LEU A CA 1
ATOM 2439 C C . LEU A 1 307 ? -16.453 -18.688 -14.609 1 98.19 307 LEU A C 1
ATOM 2441 O O . LEU A 1 307 ? -17.172 -17.797 -14.156 1 98.19 307 LEU A O 1
ATOM 2445 N N . VAL A 1 308 ? -15.156 -18.781 -14.359 1 97.69 308 VAL A N 1
ATOM 2446 C CA . VAL A 1 308 ? -14.438 -17.797 -13.555 1 97.69 308 VAL A CA 1
ATOM 2447 C C . VAL A 1 308 ? -13.32 -17.172 -14.383 1 97.69 308 VAL A C 1
ATOM 2449 O O . VAL A 1 308 ? -12.625 -17.859 -15.133 1 97.69 308 VAL A O 1
ATOM 2452 N N . ALA A 1 309 ? -13.156 -15.867 -14.258 1 97.12 309 ALA A N 1
ATOM 2453 C CA . ALA A 1 309 ? -12.094 -15.18 -14.984 1 97.12 309 ALA A CA 1
ATOM 2454 C C . ALA A 1 309 ? -11.156 -14.453 -14.031 1 97.12 309 ALA A C 1
ATOM 2456 O O . ALA A 1 309 ? -11.586 -13.914 -13.008 1 97.12 309 ALA A O 1
ATOM 2457 N N . SER A 1 310 ? -9.953 -14.492 -14.352 1 94.5 310 SER A N 1
ATOM 2458 C CA . SER A 1 310 ? -8.922 -13.68 -13.711 1 94.5 310 SER A CA 1
ATOM 2459 C C . SER A 1 310 ? -7.828 -13.297 -14.703 1 94.5 310 SER A C 1
ATOM 2461 O O . SER A 1 310 ? -7.547 -14.047 -15.641 1 94.5 310 SER A O 1
ATOM 2463 N N . ASN A 1 311 ? -7.332 -12.055 -14.727 1 91.19 311 ASN A N 1
ATOM 2464 C CA . ASN A 1 311 ? -6.246 -11.578 -15.57 1 91.19 311 ASN A CA 1
ATOM 2465 C C . ASN A 1 311 ? -6.195 -10.055 -15.617 1 91.19 311 ASN A C 1
ATOM 2467 O O . ASN A 1 311 ? -6.598 -9.445 -16.609 1 91.19 311 ASN A O 1
ATOM 2471 N N . GLY A 1 312 ? -5.648 -9.562 -14.57 1 92.94 312 GLY A N 1
ATOM 2472 C CA . GLY A 1 312 ? -5.469 -8.117 -14.539 1 92.94 312 GLY A CA 1
ATOM 2473 C C . GLY A 1 312 ? -6.762 -7.352 -14.75 1 92.94 312 GLY A C 1
ATOM 2474 O O . GLY A 1 312 ? -6.777 -6.328 -15.438 1 92.94 312 GLY A O 1
ATOM 2475 N N . LEU A 1 313 ? -7.824 -7.844 -14.242 1 96.62 313 LEU A N 1
ATOM 2476 C CA . LEU A 1 313 ? -9.156 -7.273 -14.445 1 96.62 313 LEU A CA 1
ATOM 2477 C C . LEU A 1 313 ? -9.336 -6.016 -13.602 1 96.62 313 LEU A C 1
ATOM 2479 O O . LEU A 1 313 ? -8.672 -5.852 -12.57 1 96.62 313 LEU A O 1
ATOM 2483 N N . ASP A 1 314 ? -10.109 -5.117 -14.062 1 96 314 ASP A N 1
ATOM 2484 C CA . ASP A 1 314 ? -10.578 -3.926 -13.359 1 96 314 ASP A CA 1
ATOM 2485 C C . ASP A 1 314 ? -12.016 -3.594 -13.75 1 96 314 ASP A C 1
ATOM 2487 O O . ASP A 1 314 ? -12.672 -4.371 -14.445 1 96 314 ASP A O 1
ATOM 2491 N N . GLU A 1 315 ? -12.547 -2.545 -13.258 1 95.38 315 GLU A N 1
ATOM 2492 C CA . GLU A 1 315 ? -13.953 -2.203 -13.469 1 95.38 315 GLU A CA 1
ATOM 2493 C C . GLU A 1 315 ? -14.242 -1.956 -14.945 1 95.38 315 GLU A C 1
ATOM 2495 O O . GLU A 1 315 ? -15.289 -2.363 -15.453 1 95.38 315 GLU A O 1
ATOM 2500 N N . LYS A 1 316 ? -13.359 -1.344 -15.664 1 94.12 316 LYS A N 1
ATOM 2501 C CA . LYS A 1 316 ? -13.586 -1.018 -17.078 1 94.12 316 LYS A CA 1
ATOM 2502 C C . LYS A 1 316 ? -13.5 -2.266 -17.953 1 94.12 316 LYS A C 1
ATOM 2504 O O . LYS A 1 316 ? -14.336 -2.469 -18.828 1 94.12 316 LYS A O 1
ATOM 2509 N N . LYS A 1 317 ? -12.484 -3.096 -17.75 1 94.81 317 LYS A N 1
ATOM 2510 C CA . LYS A 1 317 ? -12.312 -4.312 -18.531 1 94.81 317 LYS A CA 1
ATOM 2511 C C . LYS A 1 317 ? -13.5 -5.25 -18.375 1 94.81 317 LYS A C 1
ATOM 2513 O O . LYS A 1 317 ? -13.977 -5.836 -19.344 1 94.81 317 LYS A O 1
ATOM 2518 N N . ILE A 1 318 ? -13.93 -5.426 -17.156 1 96.12 318 ILE A N 1
ATOM 2519 C CA . ILE A 1 318 ? -15.062 -6.309 -16.891 1 96.12 318 ILE A CA 1
ATOM 2520 C C . ILE A 1 318 ? -16.312 -5.754 -17.578 1 96.12 318 ILE A C 1
ATOM 2522 O O . ILE A 1 318 ? -17.016 -6.48 -18.266 1 96.12 318 ILE A O 1
ATOM 2526 N N . ALA A 1 319 ? -16.594 -4.434 -17.406 1 93.81 319 ALA A N 1
ATOM 2527 C CA . ALA A 1 319 ? -17.766 -3.799 -18 1 93.81 319 ALA A CA 1
ATOM 2528 C C . ALA A 1 319 ? -17.734 -3.895 -19.516 1 93.81 319 ALA A C 1
ATOM 2530 O O . ALA A 1 319 ? -18.75 -4.176 -20.141 1 93.81 319 ALA A O 1
ATOM 2531 N N . ASN A 1 320 ? -16.594 -3.641 -20.094 1 93.75 320 ASN A N 1
ATOM 2532 C CA . ASN A 1 320 ? -16.453 -3.699 -21.531 1 93.75 320 ASN A CA 1
ATOM 2533 C C . ASN A 1 320 ? -16.734 -5.102 -22.078 1 93.75 320 ASN A C 1
ATOM 2535 O O . ASN A 1 320 ? -17.406 -5.258 -23.094 1 93.75 320 ASN A O 1
ATOM 2539 N N . MET A 1 321 ? -16.219 -6.078 -21.391 1 95 321 MET A N 1
ATOM 2540 C CA . MET A 1 321 ? -16.438 -7.465 -21.781 1 95 321 MET A CA 1
ATOM 2541 C C . MET A 1 321 ? -17.922 -7.82 -21.719 1 95 321 MET A C 1
ATOM 2543 O O . MET A 1 321 ? -18.453 -8.461 -22.625 1 95 321 MET A O 1
ATOM 2547 N N . GLU A 1 322 ? -18.578 -7.336 -20.75 1 93.81 322 GLU A N 1
ATOM 2548 C CA . GLU A 1 322 ? -19.984 -7.652 -20.562 1 93.81 322 GLU A CA 1
ATOM 2549 C C . GLU A 1 322 ? -20.859 -6.867 -21.531 1 93.81 322 GLU A C 1
ATOM 2551 O O . GLU A 1 322 ? -21.75 -7.434 -22.172 1 93.81 322 GLU A O 1
ATOM 2556 N N . LEU A 1 323 ? -20.609 -5.59 -21.719 1 91.5 323 LEU A N 1
ATOM 2557 C CA . LEU A 1 323 ? -21.484 -4.691 -22.453 1 91.5 323 LEU A CA 1
ATOM 2558 C C . LEU A 1 323 ? -21.25 -4.793 -23.953 1 91.5 323 LEU A C 1
ATOM 2560 O O . LEU A 1 323 ? -22.203 -4.82 -24.75 1 91.5 323 LEU A O 1
ATOM 2564 N N . TYR A 1 324 ? -19.984 -4.84 -24.312 1 92.5 324 TYR A N 1
ATOM 2565 C CA . TYR A 1 324 ? -19.672 -4.688 -25.719 1 92.5 324 TYR A CA 1
ATOM 2566 C C . TYR A 1 324 ? -19.375 -6.035 -26.359 1 92.5 324 TYR A C 1
ATOM 2568 O O . TYR A 1 324 ? -19.562 -6.215 -27.562 1 92.5 324 TYR A O 1
ATOM 2576 N N . GLU A 1 325 ? -18.953 -6.945 -25.5 1 94.25 325 GLU A N 1
ATOM 2577 C CA . GLU A 1 325 ? -18.609 -8.242 -26.062 1 94.25 325 GLU A CA 1
ATOM 2578 C C . GLU A 1 325 ? -19.625 -9.312 -25.641 1 94.25 325 GLU A C 1
ATOM 2580 O O . GLU A 1 325 ? -19.562 -10.445 -26.125 1 94.25 325 GLU A O 1
ATOM 2585 N N . HIS A 1 326 ? -20.469 -8.945 -24.797 1 94.44 326 HIS A N 1
ATOM 2586 C CA . HIS A 1 326 ? -21.516 -9.852 -24.312 1 94.44 326 HIS A CA 1
ATOM 2587 C C . HIS A 1 326 ? -20.922 -11.141 -23.766 1 94.44 326 HIS A C 1
ATOM 2589 O O . HIS A 1 326 ? -21.422 -12.234 -24.047 1 94.44 326 HIS A O 1
ATOM 2595 N N . ALA A 1 327 ? -19.781 -10.992 -23.203 1 93.81 327 ALA A N 1
ATOM 2596 C CA . ALA A 1 327 ? -19.109 -12.086 -22.516 1 93.81 327 ALA A CA 1
ATOM 2597 C C . ALA A 1 327 ? -19.359 -12.031 -21 1 93.81 327 ALA A C 1
ATOM 2599 O O . ALA A 1 327 ? -19.312 -10.961 -20.391 1 93.81 327 ALA A O 1
ATOM 2600 N N . HIS A 1 328 ? -19.766 -13.203 -20.516 1 91.19 328 HIS A N 1
ATOM 2601 C CA . HIS A 1 328 ? -20.156 -13.219 -19.109 1 91.19 328 HIS A CA 1
ATOM 2602 C C . HIS A 1 328 ? -19.469 -14.344 -18.359 1 91.19 328 HIS A C 1
ATOM 2604 O O . HIS A 1 328 ? -19.328 -15.461 -18.875 1 91.19 328 HIS A O 1
ATOM 2610 N N . PHE A 1 329 ? -18.938 -14.008 -17.281 1 97.31 329 PHE A N 1
ATOM 2611 C CA . PHE A 1 329 ? -18.438 -14.961 -16.297 1 97.31 329 PHE A CA 1
ATOM 2612 C C . PHE A 1 329 ? -19.312 -14.969 -15.047 1 97.31 329 PHE A C 1
ATOM 2614 O O . PHE A 1 329 ? -20 -13.992 -14.766 1 97.31 329 PHE A O 1
ATOM 2621 N N . ASP A 1 330 ? -19.312 -16.078 -14.359 1 97.44 330 ASP A N 1
ATOM 2622 C CA . ASP A 1 330 ? -20.078 -16.188 -13.125 1 97.44 330 ASP A CA 1
ATOM 2623 C C . ASP A 1 330 ? -19.375 -15.477 -11.977 1 97.44 330 ASP A C 1
ATOM 2625 O O . ASP A 1 330 ? -20.031 -15.016 -11.031 1 97.44 330 ASP A O 1
ATOM 2629 N N . SER A 1 331 ? -18.078 -15.398 -12.023 1 97.56 331 SER A N 1
ATOM 2630 C CA . SER A 1 331 ? -17.297 -14.703 -11.016 1 97.56 331 SER A CA 1
ATOM 2631 C C . SER A 1 331 ? -15.953 -14.227 -11.578 1 97.56 331 SER A C 1
ATOM 2633 O O . SER A 1 331 ? -15.523 -14.695 -12.633 1 97.56 331 SER A O 1
ATOM 2635 N N . TYR A 1 332 ? -15.383 -13.258 -10.898 1 98.06 332 TYR A N 1
ATOM 2636 C CA . TYR A 1 332 ? -14.125 -12.641 -11.312 1 98.06 332 TYR A CA 1
ATOM 2637 C C . TYR A 1 332 ? -13.125 -12.617 -10.164 1 98.06 332 TYR A C 1
ATOM 2639 O O . TYR A 1 332 ? -13.492 -12.352 -9.016 1 98.06 332 TYR A O 1
ATOM 2647 N N . GLY A 1 333 ? -11.883 -13.008 -10.398 1 97.75 333 GLY A N 1
ATOM 2648 C CA . GLY A 1 333 ? -10.773 -12.734 -9.508 1 97.75 333 GLY A CA 1
ATOM 2649 C C . GLY A 1 333 ? -10 -11.477 -9.883 1 97.75 333 GLY A C 1
ATOM 2650 O O . GLY A 1 333 ? -9.445 -11.391 -10.984 1 97.75 333 GLY A O 1
ATOM 2651 N N . VAL A 1 334 ? -10 -10.492 -9.031 1 98.38 334 VAL A N 1
ATOM 2652 C CA . VAL A 1 334 ? -9.336 -9.227 -9.312 1 98.38 334 VAL A CA 1
ATOM 2653 C C . VAL A 1 334 ? -8.195 -9.008 -8.328 1 98.38 334 VAL A C 1
ATOM 2655 O O . VAL A 1 334 ? -8.383 -9.125 -7.113 1 98.38 334 VAL A O 1
ATOM 2658 N N . GLY A 1 335 ? -7.031 -8.703 -8.812 1 97.62 335 GLY A N 1
ATOM 2659 C CA . GLY A 1 335 ? -5.844 -8.648 -7.973 1 97.62 335 GLY A CA 1
ATOM 2660 C C . GLY A 1 335 ? -5.332 -7.238 -7.758 1 97.62 335 GLY A C 1
ATOM 2661 O O . GLY A 1 335 ? -5.934 -6.461 -7.012 1 97.62 335 GLY A O 1
ATOM 2662 N N . GLU A 1 336 ? -4.254 -6.883 -8.477 1 97.44 336 GLU A N 1
ATOM 2663 C CA . GLU A 1 336 ? -3.467 -5.676 -8.234 1 97.44 336 GLU A CA 1
ATOM 2664 C C . GLU A 1 336 ? -4.293 -4.418 -8.492 1 97.44 336 GLU A C 1
ATOM 2666 O O . GLU A 1 336 ? -4.109 -3.402 -7.82 1 97.44 336 GLU A O 1
ATOM 2671 N N . ASN A 1 337 ? -5.215 -4.465 -9.461 1 98.31 337 ASN A N 1
ATOM 2672 C CA . ASN A 1 337 ? -5.996 -3.283 -9.805 1 98.31 337 ASN A CA 1
ATOM 2673 C C . ASN A 1 337 ? -6.969 -2.908 -8.695 1 98.31 337 ASN A C 1
ATOM 2675 O O . ASN A 1 337 ? -7.438 -1.77 -8.625 1 98.31 337 ASN A O 1
ATOM 2679 N N . LEU A 1 338 ? -7.242 -3.889 -7.844 1 98.69 338 LEU A N 1
ATOM 2680 C CA . LEU A 1 338 ? -8.125 -3.641 -6.715 1 98.69 338 LEU A CA 1
ATOM 2681 C C . LEU A 1 338 ? -7.328 -3.342 -5.449 1 98.69 338 LEU A C 1
ATOM 2683 O O . LEU A 1 338 ? -7.469 -2.268 -4.863 1 98.69 338 LEU A O 1
ATOM 2687 N N . ILE A 1 339 ? -6.352 -4.191 -5.102 1 98.75 339 ILE A N 1
ATOM 2688 C CA . ILE A 1 339 ? -5.715 -4.18 -3.787 1 98.75 339 ILE A CA 1
ATOM 2689 C C . ILE A 1 339 ? -4.84 -2.939 -3.65 1 98.75 339 ILE A C 1
ATOM 2691 O O . ILE A 1 339 ? -4.539 -2.504 -2.535 1 98.75 339 ILE A O 1
ATOM 2695 N N . THR A 1 340 ? -4.387 -2.318 -4.793 1 98.56 340 THR A N 1
ATOM 2696 C CA . THR A 1 340 ? -3.564 -1.116 -4.734 1 98.56 340 THR A CA 1
ATOM 2697 C C . THR A 1 340 ? -4.32 0.085 -5.293 1 98.56 340 THR A C 1
ATOM 2699 O O . THR A 1 340 ? -3.801 1.202 -5.305 1 98.56 340 THR A O 1
ATOM 2702 N N . SER A 1 341 ? -5.578 -0.213 -5.746 1 98.62 341 SER A N 1
ATOM 2703 C CA . SER A 1 341 ? -6.215 0.836 -6.539 1 98.62 341 SER A CA 1
ATOM 2704 C C . SER A 1 341 ? -5.25 1.405 -7.574 1 98.62 341 SER A C 1
ATOM 2706 O O . SER A 1 341 ? -5.023 2.615 -7.621 1 98.62 341 SER A O 1
ATOM 2708 N N . ALA A 1 342 ? -4.852 0.602 -8.461 1 98.25 342 ALA A N 1
ATOM 2709 C CA . ALA A 1 342 ? -3.68 0.867 -9.297 1 98.25 342 ALA A CA 1
ATOM 2710 C C . ALA A 1 342 ? -3.869 2.141 -10.117 1 98.25 342 ALA A C 1
ATOM 2712 O O . ALA A 1 342 ? -2.914 2.887 -10.344 1 98.25 342 ALA A O 1
ATOM 2713 N N . SER A 1 343 ? -5.078 2.463 -10.602 1 97.56 343 SER A N 1
ATOM 2714 C CA . SER A 1 343 ? -5.336 3.623 -11.453 1 97.56 343 SER A CA 1
ATOM 2715 C C . SER A 1 343 ? -5.188 4.922 -10.664 1 97.56 343 SER A C 1
ATOM 2717 O O . SER A 1 343 ? -4.91 5.977 -11.25 1 97.56 343 SER A O 1
ATOM 2719 N N . ASP A 1 344 ? -5.477 4.852 -9.375 1 98.06 344 ASP A N 1
ATOM 2720 C CA . ASP A 1 344 ? -5.367 5.988 -8.469 1 98.06 344 ASP A CA 1
ATOM 2721 C C . ASP A 1 344 ? -5.098 5.523 -7.039 1 98.06 344 ASP A C 1
ATOM 2723 O O . ASP A 1 344 ? -6.023 5.406 -6.234 1 98.06 344 ASP A O 1
ATOM 2727 N N . PRO A 1 345 ? -3.809 5.312 -6.688 1 98.56 345 PRO A N 1
ATOM 2728 C CA . PRO A 1 345 ? -3.451 4.562 -5.484 1 98.56 345 PRO A CA 1
ATOM 2729 C C . PRO A 1 345 ? -3.383 5.445 -4.238 1 98.56 345 PRO A C 1
ATOM 2731 O O . PRO A 1 345 ? -2.943 4.988 -3.18 1 98.56 345 PRO A O 1
ATOM 2734 N N . VAL A 1 346 ? -3.812 6.715 -4.25 1 97.94 346 VAL A N 1
ATOM 2735 C CA . VAL A 1 346 ? -3.666 7.652 -3.145 1 97.94 346 VAL A CA 1
ATOM 2736 C C . VAL A 1 346 ? -5.027 8.25 -2.793 1 97.94 346 VAL A C 1
ATOM 2738 O O . VAL A 1 346 ? -5.711 8.805 -3.66 1 97.94 346 VAL A O 1
ATOM 2741 N N . PHE A 1 347 ? -5.449 8.078 -1.585 1 97.88 347 PHE A N 1
ATOM 2742 C CA . PHE A 1 347 ? -6.586 8.805 -1.036 1 97.88 347 PHE A CA 1
ATOM 2743 C C . PHE A 1 347 ? -6.125 10.055 -0.298 1 97.88 347 PHE A C 1
ATOM 2745 O O . PHE A 1 347 ? -5.324 9.977 0.636 1 97.88 347 PHE A O 1
ATOM 2752 N N . GLY A 1 348 ? -6.551 11.203 -0.604 1 95.75 348 GLY A N 1
ATOM 2753 C CA . GLY A 1 348 ? -5.984 12.477 -0.181 1 95.75 348 GLY A CA 1
ATOM 2754 C C . GLY A 1 348 ? -6.637 13.031 1.07 1 95.75 348 GLY A C 1
ATOM 2755 O O . GLY A 1 348 ? -7.043 14.195 1.099 1 95.75 348 GLY A O 1
ATOM 2756 N N . GLY A 1 349 ? -6.773 12.195 2.09 1 97 349 GLY A N 1
ATOM 2757 C CA . GLY A 1 349 ? -7.289 12.672 3.363 1 97 349 GLY A CA 1
ATOM 2758 C C . GLY A 1 349 ? -6.336 13.617 4.074 1 97 349 GLY A C 1
ATOM 2759 O O . GLY A 1 349 ? -5.117 13.445 4.004 1 97 349 GLY A O 1
ATOM 2760 N N . VAL A 1 350 ? -6.852 14.648 4.746 1 96.56 350 VAL A N 1
ATOM 2761 C CA . VAL A 1 350 ? -6.082 15.609 5.523 1 96.56 350 VAL A CA 1
ATOM 2762 C C . VAL A 1 350 ? -6.668 15.727 6.93 1 96.56 350 VAL A C 1
ATOM 2764 O O . VAL A 1 350 ? -7.812 15.336 7.164 1 96.56 350 VAL A O 1
ATOM 2767 N N . TYR A 1 351 ? -5.926 16.125 7.812 1 97.5 351 TYR A N 1
ATOM 2768 C CA . TYR A 1 351 ? -6.23 16.328 9.227 1 97.5 351 TYR A CA 1
ATOM 2769 C C . TYR A 1 351 ? -5.852 17.734 9.664 1 97.5 351 TYR A C 1
ATOM 2771 O O . TYR A 1 351 ? -4.668 18.078 9.75 1 97.5 351 TYR A O 1
ATOM 2779 N N . LYS A 1 352 ? -6.875 18.578 10 1 96.69 352 LYS A N 1
ATOM 2780 C CA . LYS A 1 352 ? -6.621 20 10.156 1 96.69 352 LYS A CA 1
ATOM 2781 C C . LYS A 1 352 ? -7.188 20.531 11.469 1 96.69 352 LYS A C 1
ATOM 2783 O O . LYS A 1 352 ? -8.305 20.156 11.859 1 96.69 352 LYS A O 1
ATOM 2788 N N . LEU A 1 353 ? -6.418 21.328 12.141 1 97.12 353 LEU A N 1
ATOM 2789 C CA . LEU A 1 353 ? -6.898 22.047 13.32 1 97.12 353 LEU A CA 1
ATOM 2790 C C . LEU A 1 353 ? -7.973 23.062 12.953 1 97.12 353 LEU A C 1
ATOM 2792 O O . LEU A 1 353 ? -7.746 23.922 12.109 1 97.12 353 LEU A O 1
ATOM 2796 N N . VAL A 1 354 ? -9.133 23 13.617 1 97.31 354 VAL A N 1
ATOM 2797 C CA . VAL A 1 354 ? -10.219 23.875 13.18 1 97.31 354 VAL A CA 1
ATOM 2798 C C . VAL A 1 354 ? -10.719 24.703 14.352 1 97.31 354 VAL A C 1
ATOM 2800 O O . VAL A 1 354 ? -11.438 25.688 14.164 1 97.31 354 VAL A O 1
ATOM 2803 N N . ALA A 1 355 ? -10.367 24.297 15.547 1 97.75 355 ALA A N 1
ATOM 2804 C CA . ALA A 1 355 ? -10.773 25.062 16.719 1 97.75 355 ALA A CA 1
ATOM 2805 C C . ALA A 1 355 ? -9.945 24.688 17.938 1 97.75 355 ALA A C 1
ATOM 2807 O O . ALA A 1 355 ? -9.375 23.594 18 1 97.75 355 ALA A O 1
ATOM 2808 N N . VAL A 1 356 ? -9.852 25.562 18.891 1 97.5 356 VAL A N 1
ATOM 2809 C CA . VAL A 1 356 ? -9.219 25.359 20.188 1 97.5 356 VAL A CA 1
ATOM 2810 C C . VAL A 1 356 ? -10.18 25.781 21.297 1 97.5 356 VAL A C 1
ATOM 2812 O O . VAL A 1 356 ? -10.789 26.844 21.234 1 97.5 356 VAL A O 1
ATOM 2815 N N . LYS A 1 357 ? -10.297 24.969 22.266 1 97.19 357 LYS A N 1
ATOM 2816 C CA . LYS A 1 357 ? -11.172 25.297 23.391 1 97.19 357 LYS A CA 1
ATOM 2817 C C . LYS A 1 357 ? -10.5 26.297 24.312 1 97.19 357 LYS A C 1
ATOM 2819 O O . LYS A 1 357 ? -9.359 26.094 24.75 1 97.19 357 LYS A O 1
ATOM 2824 N N . ARG A 1 358 ? -11.227 27.312 24.688 1 95.31 358 ARG A N 1
ATOM 2825 C CA . ARG A 1 358 ? -10.75 28.328 25.609 1 95.31 358 ARG A CA 1
ATOM 2826 C C . ARG A 1 358 ? -11.078 27.969 27.062 1 95.31 358 ARG A C 1
ATOM 2828 O O . ARG A 1 358 ? -11.898 27.078 27.312 1 95.31 358 ARG A O 1
ATOM 2835 N N . PRO A 1 359 ? -10.383 28.672 27.906 1 93.25 359 PRO A N 1
ATOM 2836 C CA . PRO A 1 359 ? -10.648 28.391 29.328 1 93.25 359 PRO A CA 1
ATOM 2837 C C . PRO A 1 359 ? -12.109 28.609 29.703 1 93.25 359 PRO A C 1
ATOM 2839 O O . PRO A 1 359 ? -12.625 27.922 30.594 1 93.25 359 PRO A O 1
ATOM 2842 N N . ASP A 1 360 ? -12.812 29.438 29.016 1 94.94 360 ASP A N 1
ATOM 2843 C CA . ASP A 1 360 ? -14.203 29.734 29.344 1 94.94 360 ASP A CA 1
ATOM 2844 C C . ASP A 1 360 ? -15.148 28.719 28.719 1 94.94 360 ASP A C 1
ATOM 2846 O O . ASP A 1 360 ? -16.375 28.812 28.875 1 94.94 360 ASP A O 1
ATOM 2850 N N . GLY A 1 361 ? -14.57 27.781 27.969 1 93.62 361 GLY A N 1
ATOM 2851 C CA . GLY A 1 361 ? -15.367 26.703 27.391 1 93.62 361 GLY A CA 1
ATOM 2852 C C . GLY A 1 361 ? -15.734 26.953 25.938 1 93.62 361 GLY A C 1
ATOM 2853 O O . GLY A 1 361 ? -16.172 26.031 25.25 1 93.62 361 GLY A O 1
ATOM 2854 N N . SER A 1 362 ? -15.547 28.172 25.547 1 95.5 362 SER A N 1
ATOM 2855 C CA . SER A 1 362 ? -15.844 28.484 24.156 1 95.5 362 SER A CA 1
ATOM 2856 C C . SER A 1 362 ? -14.75 27.969 23.219 1 95.5 362 SER A C 1
ATOM 2858 O O . SER A 1 362 ? -13.664 27.625 23.672 1 95.5 362 SER A O 1
ATOM 2860 N N . TYR A 1 363 ? -15.102 27.875 21.969 1 96.94 363 TYR A N 1
ATOM 2861 C CA . TYR A 1 363 ? -14.141 27.406 20.984 1 96.94 363 TYR A CA 1
ATOM 2862 C C . TYR A 1 363 ? -13.688 28.547 20.078 1 96.94 363 TYR A C 1
ATOM 2864 O O . TYR A 1 363 ? -14.516 29.234 19.469 1 96.94 363 TYR A O 1
ATOM 2872 N N . GLN A 1 364 ? -12.438 28.766 20.047 1 95.69 364 GLN A N 1
ATOM 2873 C CA . GLN A 1 364 ? -11.852 29.703 19.109 1 95.69 364 GLN A CA 1
ATOM 2874 C C . GLN A 1 364 ? -11.594 29.062 17.766 1 95.69 364 GLN A C 1
ATOM 2876 O O . GLN A 1 364 ? -10.812 28.109 17.656 1 95.69 364 GLN A O 1
ATOM 2881 N N . PRO A 1 365 ? -12.219 29.547 16.656 1 95.5 365 PRO A N 1
ATOM 2882 C CA . PRO A 1 365 ? -11.945 28.984 15.336 1 95.5 365 PRO A CA 1
ATOM 2883 C C . PRO A 1 365 ? -10.492 29.188 14.891 1 95.5 365 PRO A C 1
ATOM 2885 O O . PRO A 1 365 ? -9.898 30.219 15.18 1 95.5 365 PRO A O 1
ATOM 2888 N N . LYS A 1 366 ? -9.953 28.203 14.273 1 92.94 366 LYS A N 1
ATOM 2889 C CA . LYS A 1 366 ? -8.617 28.25 13.688 1 92.94 366 LYS A CA 1
ATOM 2890 C C . LYS A 1 366 ? -8.656 27.938 12.195 1 92.94 366 LYS A C 1
ATOM 2892 O O . LYS A 1 366 ? -9.523 27.188 11.734 1 92.94 366 LYS A O 1
ATOM 2897 N N . MET A 1 367 ? -7.734 28.516 11.422 1 88.38 367 MET A N 1
ATOM 2898 C CA . MET A 1 367 ? -7.738 28.328 9.977 1 88.38 367 MET A CA 1
ATOM 2899 C C . MET A 1 367 ? -6.355 28.594 9.391 1 88.38 367 MET A C 1
ATOM 2901 O O . MET A 1 367 ? -5.66 29.516 9.812 1 88.38 367 MET A O 1
ATOM 2905 N N . LYS A 1 368 ? -5.965 27.594 8.547 1 82.5 368 LYS A N 1
ATOM 2906 C CA . LYS A 1 368 ? -4.82 27.891 7.688 1 82.5 368 LYS A CA 1
ATOM 2907 C C . LYS A 1 368 ? -5.238 28.75 6.496 1 82.5 368 LYS A C 1
ATOM 2909 O O . LYS A 1 368 ? -6.293 28.531 5.898 1 82.5 368 LYS A O 1
ATOM 2914 N N . CYS A 1 369 ? -4.52 29.875 6.25 1 73.5 369 CYS A N 1
ATOM 2915 C CA . CYS A 1 369 ? -4.852 30.672 5.078 1 73.5 369 CYS A CA 1
ATOM 2916 C C . CYS A 1 369 ? -3.895 30.375 3.928 1 73.5 369 CYS A C 1
ATOM 2918 O O . CYS A 1 369 ? -2.676 30.422 4.098 1 73.5 369 CYS A O 1
ATOM 2920 N N . SER A 1 370 ? -4.309 29.547 2.969 1 63.19 370 SER A N 1
ATOM 2921 C CA . SER A 1 370 ? -3.453 29.219 1.835 1 63.19 370 SER A CA 1
ATOM 2922 C C . SER A 1 370 ? -3.512 30.297 0.759 1 63.19 370 SER A C 1
ATOM 2924 O O . SER A 1 370 ? -4.332 31.219 0.837 1 63.19 370 SER A O 1
ATOM 2926 N N . ASP A 1 371 ? -2.582 30.188 -0.136 1 59.06 371 ASP A N 1
ATOM 2927 C CA . ASP A 1 371 ? -2.518 31.109 -1.263 1 59.06 371 ASP A CA 1
ATOM 2928 C C . ASP A 1 371 ? -3.762 31 -2.141 1 59.06 371 ASP A C 1
ATOM 2930 O O . ASP A 1 371 ? -3.996 31.844 -3.008 1 59.06 371 ASP A O 1
ATOM 2934 N N . SER A 1 372 ? -4.438 29.797 -1.83 1 59.94 372 SER A N 1
ATOM 2935 C CA . SER A 1 372 ? -5.648 29.688 -2.635 1 59.94 372 SER A CA 1
ATOM 2936 C C . SER A 1 372 ? -6.887 29.547 -1.755 1 59.94 372 SER A C 1
ATOM 2938 O O . SER A 1 372 ? -6.879 28.766 -0.79 1 59.94 372 SER A O 1
ATOM 2940 N N . VAL A 1 373 ? -7.836 30.312 -2.053 1 57.78 373 VAL A N 1
ATOM 2941 C CA . VAL A 1 373 ? -9.102 30.328 -1.32 1 57.78 373 VAL A CA 1
ATOM 2942 C C . VAL A 1 373 ? -9.734 28.938 -1.36 1 57.78 373 VAL A C 1
ATOM 2944 O O . VAL A 1 373 ? -10.297 28.469 -0.365 1 57.78 373 VAL A O 1
ATOM 2947 N N . SER A 1 374 ? -9.617 28.328 -2.488 1 57.53 374 SER A N 1
ATOM 2948 C CA . SER A 1 374 ? -10.273 27.031 -2.666 1 57.53 374 SER A CA 1
ATOM 2949 C C . SER A 1 374 ? -9.688 25.984 -1.733 1 57.53 374 SER A C 1
ATOM 2951 O O . SER A 1 374 ? -10.367 25.016 -1.369 1 57.53 374 SER A O 1
ATOM 2953 N N . LYS A 1 375 ? -8.609 26.266 -1.264 1 63.66 375 LYS A N 1
ATOM 2954 C CA . LYS A 1 375 ? -7.938 25.281 -0.417 1 63.66 375 LYS A CA 1
ATOM 2955 C C . LYS A 1 375 ? -8.031 25.672 1.055 1 63.66 375 LYS A C 1
ATOM 2957 O O . LYS A 1 375 ? -7.613 24.906 1.931 1 63.66 375 LYS A O 1
ATOM 2962 N N . ALA A 1 376 ? -8.672 26.656 1.199 1 71.81 376 ALA A N 1
ATOM 2963 C CA . ALA A 1 376 ? -8.758 27.125 2.582 1 71.81 376 ALA A CA 1
ATOM 2964 C C . ALA A 1 376 ? -9.664 26.219 3.41 1 71.81 376 ALA A C 1
ATOM 2966 O O . ALA A 1 376 ? -10.711 25.766 2.934 1 71.81 376 ALA A O 1
ATOM 2967 N N . ILE A 1 377 ? -9.242 26.031 4.586 1 85.5 377 ILE A N 1
ATOM 2968 C CA . ILE A 1 377 ? -9.93 25.125 5.508 1 85.5 377 ILE A CA 1
ATOM 2969 C C . ILE A 1 377 ? -11.188 25.812 6.047 1 85.5 377 ILE A C 1
ATOM 2971 O O . ILE A 1 377 ? -11.273 27.031 6.07 1 85.5 377 ILE A O 1
ATOM 2975 N N . ILE A 1 378 ? -12.188 25.078 6.301 1 93.31 378 ILE A N 1
ATOM 2976 C CA . ILE A 1 378 ? -13.391 25.578 6.945 1 93.31 378 ILE A CA 1
ATOM 2977 C C . ILE A 1 378 ? -13.211 25.562 8.461 1 93.31 378 ILE A C 1
ATOM 2979 O O . ILE A 1 378 ? -13.094 24.484 9.07 1 93.31 378 ILE A O 1
ATOM 2983 N N . PRO A 1 379 ? -13.148 26.688 9.117 1 95.44 379 PRO A N 1
ATOM 2984 C CA . PRO A 1 379 ? -12.836 26.781 10.547 1 95.44 379 PRO A CA 1
ATOM 2985 C C . PRO A 1 379 ? -14.031 26.438 11.438 1 95.44 379 PRO A C 1
ATOM 2987 O O . PRO A 1 379 ? -15.164 26.406 10.961 1 95.44 379 PRO A O 1
ATOM 2990 N N . GLY A 1 380 ? -13.711 26.188 12.75 1 96.94 380 GLY A N 1
ATOM 2991 C CA . GLY A 1 380 ? -14.734 26.016 13.781 1 96.94 380 GLY A CA 1
ATOM 2992 C C . GLY A 1 380 ? -15.086 24.562 14.031 1 96.94 380 GLY A C 1
ATOM 2993 O O . GLY A 1 380 ? -14.727 23.672 13.242 1 96.94 380 GLY A O 1
ATOM 2994 N N . LYS A 1 381 ? -15.695 24.391 15.172 1 98.19 381 LYS A N 1
ATOM 2995 C CA . LYS A 1 381 ? -16.281 23.078 15.484 1 98.19 381 LYS A CA 1
ATOM 2996 C C . LYS A 1 381 ? -17.578 22.859 14.711 1 98.19 381 LYS A C 1
ATOM 2998 O O . LYS A 1 381 ? -18.562 23.562 14.93 1 98.19 381 LYS A O 1
ATOM 3003 N N . LYS A 1 382 ? -17.578 21.859 13.844 1 98.44 382 LYS A N 1
ATOM 3004 C CA . LYS A 1 382 ? -18.656 21.734 12.883 1 98.44 382 LYS A CA 1
ATOM 3005 C C . LYS A 1 382 ? -19.375 20.391 13.023 1 98.44 382 LYS A C 1
ATOM 3007 O O . LYS A 1 382 ? -18.859 19.469 13.664 1 98.44 382 LYS A O 1
ATOM 3012 N N . MET A 1 383 ? -20.531 20.312 12.492 1 98.62 383 MET A N 1
ATOM 3013 C CA . MET A 1 383 ? -21.344 19.109 12.312 1 98.62 383 MET A CA 1
ATOM 3014 C C . MET A 1 383 ? -21.984 19.094 10.93 1 98.62 383 MET A C 1
ATOM 3016 O O . MET A 1 383 ? -22.875 19.891 10.633 1 98.62 383 MET A O 1
ATOM 3020 N N . PRO A 1 384 ? -21.531 18.188 10.094 1 98.75 384 PRO A N 1
ATOM 3021 C CA . PRO A 1 384 ? -22.125 18.109 8.758 1 98.75 384 PRO A CA 1
ATOM 3022 C C . PRO A 1 384 ? -23.469 17.375 8.766 1 98.75 384 PRO A C 1
ATOM 3024 O O . PRO A 1 384 ? -23.672 16.453 9.562 1 98.75 384 PRO A O 1
ATOM 3027 N N . TRP A 1 385 ? -24.359 17.812 7.887 1 98.81 385 TRP A N 1
ATOM 3028 C CA . TRP A 1 385 ? -25.688 17.234 7.672 1 98.81 385 TRP A CA 1
ATOM 3029 C C . TRP A 1 385 ? -25.844 16.797 6.223 1 98.81 385 TRP A C 1
ATOM 3031 O O . TRP A 1 385 ? -25.219 17.344 5.32 1 98.81 385 TRP A O 1
ATOM 3041 N N . ARG A 1 386 ? -26.641 15.836 6.027 1 98.69 386 ARG A N 1
ATOM 3042 C CA . ARG A 1 386 ? -27.094 15.461 4.691 1 98.69 386 ARG A CA 1
ATOM 3043 C C . ARG A 1 386 ? -28.578 15.75 4.52 1 98.69 386 ARG A C 1
ATOM 3045 O O . ARG A 1 386 ? -29.391 15.375 5.367 1 98.69 386 ARG A O 1
ATOM 3052 N N . LEU A 1 387 ? -28.922 16.375 3.457 1 98.75 387 LEU A N 1
ATOM 3053 C CA . LEU A 1 387 ? -30.297 16.766 3.15 1 98.75 387 LEU A CA 1
ATOM 3054 C C . LEU A 1 387 ? -30.844 15.945 1.984 1 98.75 387 LEU A C 1
ATOM 3056 O O . LEU A 1 387 ? -30.172 15.797 0.957 1 98.75 387 LEU A O 1
ATOM 3060 N N . TYR A 1 388 ? -32.031 15.445 2.146 1 98.44 388 TYR A N 1
ATOM 3061 C CA . TYR A 1 388 ? -32.625 14.531 1.169 1 98.44 388 TYR A CA 1
ATOM 3062 C C . TYR A 1 388 ? -33.812 15.18 0.471 1 98.44 388 TYR A C 1
ATOM 3064 O O . TYR A 1 388 ? -34.5 16.031 1.052 1 98.44 388 TYR A O 1
ATOM 3072 N N . ASP A 1 389 ? -34 14.758 -0.745 1 96.69 389 ASP A N 1
ATOM 3073 C CA . ASP A 1 389 ? -35.125 15.273 -1.531 1 96.69 389 ASP A CA 1
ATOM 3074 C C . ASP A 1 389 ? -36.344 14.375 -1.388 1 96.69 389 ASP A C 1
ATOM 3076 O O . ASP A 1 389 ? -36.375 13.5 -0.519 1 96.69 389 ASP A O 1
ATOM 3080 N N . GLU A 1 390 ? -37.375 14.68 -2.172 1 95.38 390 GLU A N 1
ATOM 3081 C CA . GLU A 1 390 ? -38.688 14 -2.064 1 95.38 390 GLU A CA 1
ATOM 3082 C C . GLU A 1 390 ? -38.562 12.539 -2.486 1 95.38 390 GLU A C 1
ATOM 3084 O O . GLU A 1 390 ? -39.375 11.703 -2.078 1 95.38 390 GLU A O 1
ATOM 3089 N N . ASN A 1 391 ? -37.531 12.219 -3.211 1 95.62 391 ASN A N 1
ATOM 3090 C CA . ASN A 1 391 ? -37.344 10.852 -3.666 1 95.62 391 ASN A CA 1
ATOM 3091 C C . ASN A 1 391 ? -36.5 10.039 -2.678 1 95.62 391 ASN A C 1
ATOM 3093 O O . ASN A 1 391 ? -36.219 8.867 -2.908 1 95.62 391 ASN A O 1
ATOM 3097 N N . GLY A 1 392 ? -36.062 10.672 -1.604 1 96.06 392 GLY A N 1
ATOM 3098 C CA . GLY A 1 392 ? -35.25 9.992 -0.608 1 96.06 392 GLY A CA 1
ATOM 3099 C C . GLY A 1 392 ? -33.781 9.953 -0.962 1 96.06 392 GLY A C 1
ATOM 3100 O O . GLY A 1 392 ? -33.031 9.18 -0.387 1 96.06 392 GLY A O 1
ATOM 3101 N N . GLN A 1 393 ? -33.438 10.781 -1.899 1 97.69 393 GLN A N 1
ATOM 3102 C CA . GLN A 1 393 ? -32.031 10.812 -2.328 1 97.69 393 GLN A CA 1
ATOM 3103 C C . GLN A 1 393 ? -31.312 12.039 -1.769 1 97.69 393 GLN A C 1
ATOM 3105 O O . GLN A 1 393 ? -31.938 13.078 -1.549 1 97.69 393 GLN A O 1
ATOM 3110 N N . ALA A 1 394 ? -30.062 11.852 -1.526 1 98.06 394 ALA A N 1
ATOM 3111 C CA . ALA A 1 394 ? -29.25 12.93 -0.946 1 98.06 394 ALA A CA 1
ATOM 3112 C C . ALA A 1 394 ? -29.062 14.062 -1.947 1 98.06 394 ALA A C 1
ATOM 3114 O O . ALA A 1 394 ? -28.359 13.898 -2.951 1 98.06 394 ALA A O 1
ATOM 3115 N N . GLN A 1 395 ? -29.625 15.133 -1.644 1 97 395 GLN A N 1
ATOM 3116 C CA . GLN A 1 395 ? -29.578 16.297 -2.531 1 97 395 GLN A CA 1
ATOM 3117 C C . GLN A 1 395 ? -28.297 17.078 -2.334 1 97 395 GLN A C 1
ATOM 3119 O O . GLN A 1 395 ? -27.734 17.609 -3.291 1 97 395 GLN A O 1
ATOM 3124 N N . CYS A 1 396 ? -27.859 17.188 -1.087 1 98.06 396 CYS A N 1
ATOM 3125 C CA . CYS A 1 396 ? -26.625 17.891 -0.8 1 98.06 396 CYS A CA 1
ATOM 3126 C C . CYS A 1 396 ? -26.156 17.625 0.624 1 98.06 396 CYS A C 1
ATOM 3128 O O . CYS A 1 396 ? -26.906 17.094 1.439 1 98.06 396 CYS A O 1
ATOM 3130 N N . ASP A 1 397 ? -24.906 17.844 0.88 1 98.69 397 ASP A N 1
ATOM 3131 C CA . ASP A 1 397 ? -24.359 17.922 2.23 1 98.69 397 ASP A CA 1
ATOM 3132 C C . ASP A 1 397 ? -24.203 19.375 2.68 1 98.69 397 ASP A C 1
ATOM 3134 O O . ASP A 1 397 ? -23.922 20.266 1.864 1 98.69 397 ASP A O 1
ATOM 3138 N N . LEU A 1 398 ? -24.453 19.594 3.943 1 98.69 398 LEU A N 1
ATOM 3139 C CA . LEU A 1 398 ? -24.422 20.922 4.543 1 98.69 398 LEU A CA 1
ATOM 3140 C C . LEU A 1 398 ? -23.484 20.953 5.742 1 98.69 398 LEU A C 1
ATOM 3142 O O . LEU A 1 398 ? -23.719 20.266 6.738 1 98.69 398 LEU A O 1
ATOM 3146 N N . ILE A 1 399 ? -22.406 21.672 5.617 1 98.69 399 ILE A N 1
ATOM 3147 C CA . ILE A 1 399 ? -21.5 21.891 6.738 1 98.69 399 ILE A CA 1
ATOM 3148 C C . ILE A 1 399 ? -22.062 22.969 7.656 1 98.69 399 ILE A C 1
ATOM 3150 O O . ILE A 1 399 ? -22.172 24.125 7.254 1 98.69 399 ILE A O 1
ATOM 3154 N N . ALA A 1 400 ? -22.391 22.609 8.883 1 98.75 400 ALA A N 1
ATOM 3155 C CA . ALA A 1 400 ? -22.984 23.5 9.867 1 98.75 400 ALA A CA 1
ATOM 3156 C C . ALA A 1 400 ? -22.094 23.609 11.109 1 98.75 400 ALA A C 1
ATOM 3158 O O . ALA A 1 400 ? -21.25 22.75 11.359 1 98.75 400 ALA A O 1
ATOM 3159 N N . MET A 1 401 ? -22.219 24.688 11.828 1 98.25 401 MET A N 1
ATOM 3160 C CA . MET A 1 401 ? -21.578 24.75 13.141 1 98.25 401 MET A CA 1
ATOM 3161 C C . MET A 1 401 ? -22.172 23.703 14.078 1 98.25 401 MET A C 1
ATOM 3163 O O . MET A 1 401 ? -23.359 23.406 14 1 98.25 401 MET A O 1
ATOM 3167 N N . ASP A 1 402 ? -21.266 23.219 14.914 1 97.19 402 ASP A N 1
ATOM 3168 C CA . ASP A 1 402 ? -21.766 22.297 15.914 1 97.19 402 ASP A CA 1
ATOM 3169 C C . ASP A 1 402 ? -22.859 22.938 16.766 1 97.19 402 ASP A C 1
ATOM 3171 O O . ASP A 1 402 ? -22.688 24.047 17.281 1 97.19 402 ASP A O 1
ATOM 3175 N N . GLY A 1 403 ? -24 22.422 16.906 1 94.75 403 GLY A N 1
ATOM 3176 C CA . GLY A 1 403 ? -25.109 22.953 17.672 1 94.75 403 GLY A CA 1
ATOM 3177 C C . GLY A 1 403 ? -26.234 23.484 16.812 1 94.75 403 GLY A C 1
ATOM 3178 O O . GLY A 1 403 ? -27.359 23.656 17.281 1 94.75 403 GLY A O 1
ATOM 3179 N N . GLU A 1 404 ? -25.875 23.891 15.516 1 97.44 404 GLU A N 1
ATOM 3180 C CA . GLU A 1 404 ? -26.953 24.312 14.617 1 97.44 404 GLU A CA 1
ATOM 3181 C C . GLU A 1 404 ? -27.953 23.188 14.391 1 97.44 404 GLU A C 1
ATOM 3183 O O . GLU A 1 404 ? -27.578 22.016 14.32 1 97.44 404 GLU A O 1
ATOM 3188 N N . VAL A 1 405 ? -29.219 23.562 14.273 1 97.31 405 VAL A N 1
ATOM 3189 C CA . VAL A 1 405 ? -30.281 22.578 14.062 1 97.31 405 VAL A CA 1
ATOM 3190 C C . VAL A 1 405 ? -30.859 22.75 12.664 1 97.31 405 VAL A C 1
ATOM 3192 O O . VAL A 1 405 ? -31.281 23.859 12.297 1 97.31 405 VAL A O 1
ATOM 3195 N N . ILE A 1 406 ? -30.812 21.766 11.883 1 98 406 ILE A N 1
ATOM 3196 C CA . ILE A 1 406 ? -31.438 21.688 10.555 1 98 406 ILE A CA 1
ATOM 3197 C C . ILE A 1 406 ? -32.656 20.797 10.609 1 98 406 ILE A C 1
ATOM 3199 O O . ILE A 1 406 ? -32.594 19.656 11.078 1 98 406 ILE A O 1
ATOM 3203 N N . GLU A 1 407 ? -33.812 21.281 10.164 1 97.81 407 GLU A N 1
ATOM 3204 C CA . GLU A 1 407 ? -35.062 20.562 10.297 1 97.81 407 GLU A CA 1
ATOM 3205 C C . GLU A 1 407 ? -35.656 20.234 8.922 1 97.81 407 GLU A C 1
ATOM 3207 O O . GLU A 1 407 ? -35.656 21.078 8.031 1 97.81 407 GLU A O 1
ATOM 3212 N N . ALA A 1 408 ? -36.094 19.047 8.82 1 97.75 408 ALA A N 1
ATOM 3213 C CA . ALA A 1 408 ? -36.812 18.656 7.613 1 97.75 408 ALA A CA 1
ATOM 3214 C C . ALA A 1 408 ? -38.125 19.453 7.461 1 97.75 408 ALA A C 1
ATOM 3216 O O . ALA A 1 408 ? -38.781 19.766 8.453 1 97.75 408 ALA A O 1
ATOM 3217 N N . GLY A 1 409 ? -38.5 19.703 6.27 1 97.44 409 GLY A N 1
ATOM 3218 C CA . GLY A 1 409 ? -39.75 20.375 5.98 1 97.44 409 GLY A CA 1
ATOM 3219 C C . GLY A 1 409 ? -39.688 21.891 6.121 1 97.44 409 GLY A C 1
ATOM 3220 O O . GLY A 1 409 ? -40.656 22.594 5.828 1 97.44 409 GLY A O 1
ATOM 3221 N N . LYS A 1 410 ? -38.594 22.438 6.559 1 98 410 LYS A N 1
ATOM 3222 C CA . LYS A 1 410 ? -38.406 23.875 6.684 1 98 410 LYS A CA 1
ATOM 3223 C C . LYS A 1 410 ? -37.344 24.375 5.688 1 98 410 LYS A C 1
ATOM 3225 O O . LYS A 1 410 ? -36.406 23.641 5.344 1 98 410 LYS A O 1
ATOM 3230 N N . PRO A 1 411 ? -37.531 25.578 5.211 1 98.06 411 PRO A N 1
ATOM 3231 C CA . PRO A 1 411 ? -36.531 26.125 4.289 1 98.06 411 PRO A CA 1
ATOM 3232 C C . PRO A 1 411 ? -35.156 26.234 4.922 1 98.06 411 PRO A C 1
ATOM 3234 O O . PRO A 1 411 ? -35.031 26.672 6.062 1 98.06 411 PRO A O 1
ATOM 3237 N N . VAL A 1 412 ? -34.156 25.781 4.227 1 98.38 412 VAL A N 1
ATOM 3238 C CA . VAL A 1 412 ? -32.781 25.875 4.637 1 98.38 412 VAL A CA 1
ATOM 3239 C C . VAL A 1 412 ? -31.984 26.719 3.629 1 98.38 412 VAL A C 1
ATOM 3241 O O . VAL A 1 412 ? -31.859 26.328 2.463 1 98.38 412 VAL A O 1
ATOM 3244 N N . THR A 1 413 ? -31.484 27.859 4.062 1 98 413 THR A N 1
ATOM 3245 C CA . THR A 1 413 ? -30.641 28.703 3.232 1 98 413 THR A CA 1
ATOM 3246 C C . THR A 1 413 ? -29.172 28.328 3.41 1 98 413 THR A C 1
ATOM 3248 O O . THR A 1 413 ? -28.688 28.25 4.539 1 98 413 THR A O 1
ATOM 3251 N N . MET A 1 414 ? -28.516 28.156 2.289 1 97.94 414 MET A N 1
ATOM 3252 C CA . MET A 1 414 ? -27.141 27.656 2.322 1 97.94 414 MET A CA 1
ATOM 3253 C C . MET A 1 414 ? -26.25 28.469 1.388 1 97.94 414 MET A C 1
ATOM 3255 O O . MET A 1 414 ? -26.734 29.109 0.45 1 97.94 414 MET A O 1
ATOM 3259 N N . VAL A 1 415 ? -25.016 28.469 1.702 1 97 415 VAL A N 1
ATOM 3260 C CA . VAL A 1 415 ? -23.984 29.078 0.865 1 97 415 VAL A CA 1
ATOM 3261 C C . VAL A 1 415 ? -23.188 27.984 0.155 1 97 415 VAL A C 1
ATOM 3263 O O . VAL A 1 415 ? -22.578 27.125 0.802 1 97 415 VAL A O 1
ATOM 3266 N N . ASN A 1 416 ? -23.125 28.047 -1.14 1 95.12 416 ASN A N 1
ATOM 3267 C CA . ASN A 1 416 ? -22.406 27.047 -1.919 1 95.12 416 ASN A CA 1
ATOM 3268 C C . ASN A 1 416 ? -20.906 27.078 -1.618 1 95.12 416 ASN A C 1
ATOM 3270 O O . ASN A 1 416 ? -20.297 28.141 -1.615 1 95.12 416 ASN A O 1
ATOM 3274 N N . LEU A 1 417 ? -20.328 25.922 -1.378 1 92.38 417 LEU A N 1
ATOM 3275 C CA . LEU A 1 417 ? -18.906 25.844 -1.098 1 92.38 417 LEU A CA 1
ATOM 3276 C C . LEU A 1 417 ? -18.078 26.156 -2.346 1 92.38 417 LEU A C 1
ATOM 3278 O O . LEU A 1 417 ? -16.984 26.703 -2.25 1 92.38 417 LEU A O 1
ATOM 3282 N N . ASP A 1 418 ? -18.609 25.766 -3.473 1 86.19 418 ASP A N 1
ATOM 3283 C CA . ASP A 1 418 ? -17.969 26.078 -4.75 1 86.19 418 ASP A CA 1
ATOM 3284 C C . ASP A 1 418 ? -18.094 27.562 -5.086 1 86.19 418 ASP A C 1
ATOM 3286 O O . ASP A 1 418 ? -19.188 28.047 -5.387 1 86.19 418 ASP A O 1
ATOM 3290 N N . SER A 1 419 ? -17.016 28.156 -5.184 1 77.75 419 SER A N 1
ATOM 3291 C CA . SER A 1 419 ? -17.016 29.609 -5.406 1 77.75 419 SER A CA 1
ATOM 3292 C C . SER A 1 419 ? -17.422 29.938 -6.84 1 77.75 419 SER A C 1
ATOM 3294 O O . SER A 1 419 ? -17.828 31.062 -7.129 1 77.75 419 SER A O 1
ATOM 3296 N N . ASP A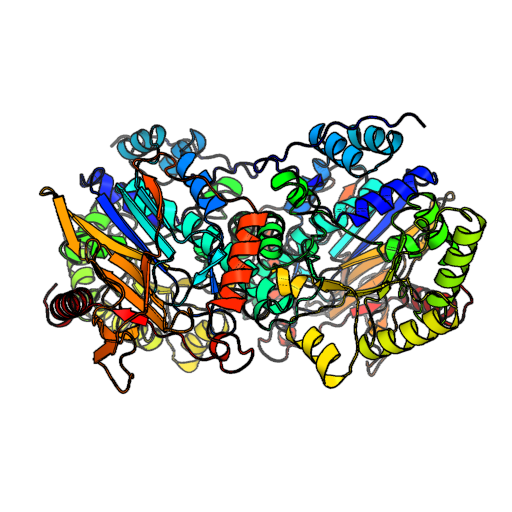 1 420 ? -17.328 28.984 -7.711 1 79.25 420 ASP A N 1
ATOM 3297 C CA . ASP A 1 420 ? -17.641 29.234 -9.117 1 79.25 420 ASP A CA 1
ATOM 3298 C C . ASP A 1 420 ? -19.094 28.844 -9.43 1 79.25 420 ASP A C 1
ATOM 3300 O O . ASP A 1 420 ? -19.531 28.938 -10.578 1 79.25 420 ASP A O 1
ATOM 3304 N N . ALA A 1 421 ? -19.781 28.562 -8.328 1 84.12 421 ALA A N 1
ATOM 3305 C CA . ALA A 1 421 ? -21.172 28.188 -8.539 1 84.12 421 ALA A CA 1
ATOM 3306 C C . ALA A 1 421 ? -21.984 29.359 -9.07 1 84.12 421 ALA A C 1
ATOM 3308 O O . ALA A 1 421 ? -21.781 30.5 -8.656 1 84.12 421 ALA A O 1
ATOM 3309 N N . ILE A 1 422 ? -22.875 29.078 -9.922 1 82.25 422 ILE A N 1
ATOM 3310 C CA . ILE A 1 422 ? -23.734 30.109 -10.508 1 82.25 422 ILE A CA 1
ATOM 3311 C C . ILE A 1 422 ? -24.578 30.766 -9.414 1 82.25 422 ILE A C 1
ATOM 3313 O O . ILE A 1 422 ? -24.656 32 -9.336 1 82.25 422 ILE A O 1
ATOM 3317 N N . GLU A 1 423 ? -25.141 29.969 -8.625 1 88.06 423 GLU A N 1
ATOM 3318 C CA . GLU A 1 423 ? -25.891 30.453 -7.469 1 88.06 423 GLU A CA 1
ATOM 3319 C C . GLU A 1 423 ? -25.109 30.281 -6.176 1 88.06 423 GLU A C 1
ATOM 3321 O O . GLU A 1 423 ? -25 29.172 -5.66 1 88.06 423 GLU A O 1
ATOM 3326 N N . ARG A 1 424 ? -24.766 31.328 -5.621 1 90.75 424 ARG A N 1
ATOM 3327 C CA . ARG A 1 424 ? -23.953 31.297 -4.406 1 90.75 424 ARG A CA 1
ATOM 3328 C C . ARG A 1 424 ? -24.812 30.953 -3.191 1 90.75 424 ARG A C 1
ATOM 3330 O O . ARG A 1 424 ? -24.344 30.297 -2.262 1 90.75 424 ARG A O 1
ATOM 3337 N N . ILE A 1 425 ? -25.969 31.5 -3.189 1 95.69 425 ILE A N 1
ATOM 3338 C CA . ILE A 1 425 ? -26.906 31.25 -2.107 1 95.69 425 ILE A CA 1
ATOM 3339 C C . ILE A 1 425 ? -28.094 30.438 -2.635 1 95.69 425 ILE A C 1
ATOM 3341 O O . ILE A 1 425 ? -28.703 30.797 -3.646 1 95.69 425 ILE A O 1
ATOM 3345 N N . VAL A 1 426 ? -28.391 29.391 -1.973 1 95.75 426 VAL A N 1
ATOM 3346 C CA . VAL A 1 426 ? -29.469 28.5 -2.389 1 95.75 426 VAL A CA 1
ATOM 3347 C C . VAL A 1 426 ? -30.359 28.188 -1.196 1 95.75 426 VAL A C 1
ATOM 3349 O O . VAL A 1 426 ? -29.891 28.062 -0.065 1 95.75 426 VAL A O 1
ATOM 3352 N N . THR A 1 427 ? -31.609 28.156 -1.408 1 97.75 427 THR A N 1
ATOM 3353 C CA . THR A 1 427 ? -32.562 27.734 -0.389 1 97.75 427 THR A CA 1
ATOM 3354 C C . THR A 1 427 ? -33.375 26.531 -0.862 1 97.75 427 THR A C 1
ATOM 3356 O O . THR A 1 427 ? -33.906 26.531 -1.964 1 97.75 427 THR A O 1
ATOM 3359 N N . ILE A 1 428 ? -33.375 25.516 -0.042 1 97.44 428 ILE A N 1
ATOM 3360 C CA . ILE A 1 428 ? -34.156 24.344 -0.371 1 97.44 428 ILE A CA 1
ATOM 3361 C C . ILE A 1 428 ? -35.031 23.938 0.828 1 97.44 428 ILE A C 1
ATOM 3363 O O . ILE A 1 428 ? -34.844 24.469 1.931 1 97.44 428 ILE A O 1
ATOM 3367 N N . VAL A 1 429 ? -36 23.047 0.624 1 98.19 429 VAL A N 1
ATOM 3368 C CA . VAL A 1 429 ? -36.812 22.422 1.68 1 98.19 429 VAL A CA 1
ATOM 3369 C C . VAL A 1 429 ? -36.594 20.906 1.663 1 98.19 429 VAL A C 1
ATOM 3371 O O . VAL A 1 429 ? -37.344 20.188 0.974 1 98.19 429 VAL A O 1
ATOM 3374 N N . PRO A 1 430 ? -35.656 20.453 2.447 1 98.31 430 PRO A N 1
ATOM 3375 C CA . PRO A 1 430 ? -35.406 19.016 2.445 1 98.31 430 PRO A CA 1
ATOM 3376 C C . PRO A 1 430 ? -36.531 18.203 3.061 1 98.31 430 PRO A C 1
ATOM 3378 O O . PRO A 1 430 ? -37.156 18.656 4.027 1 98.31 430 PRO A O 1
ATOM 3381 N N . THR A 1 431 ? -36.781 17.031 2.572 1 98.06 431 THR A N 1
ATOM 3382 C CA . THR A 1 431 ? -37.812 16.156 3.096 1 98.06 431 THR A CA 1
ATOM 3383 C C . THR A 1 431 ? -37.312 15.352 4.289 1 98.06 431 THR A C 1
ATOM 3385 O O . THR A 1 431 ? -38.094 14.898 5.125 1 98.06 431 THR A O 1
ATOM 3388 N N . ARG A 1 432 ? -36.031 15.117 4.336 1 98.12 432 ARG A N 1
ATOM 3389 C CA . ARG A 1 432 ? -35.312 14.422 5.41 1 98.12 432 ARG A CA 1
ATOM 3390 C C . ARG A 1 432 ? -33.938 15.008 5.621 1 98.12 432 ARG A C 1
ATOM 3392 O O . ARG A 1 432 ? -33.312 15.5 4.68 1 98.12 432 ARG A O 1
ATOM 3399 N N . VAL A 1 433 ? -33.5 15.055 6.828 1 98.5 433 VAL A N 1
ATOM 3400 C CA . VAL A 1 433 ? -32.156 15.523 7.156 1 98.5 433 VAL A CA 1
ATOM 3401 C C . VAL A 1 433 ? -31.484 14.555 8.125 1 98.5 433 VAL A C 1
ATOM 3403 O O . VAL A 1 433 ? -32.156 13.852 8.875 1 98.5 433 VAL A O 1
ATOM 3406 N N . ARG A 1 434 ? -30.188 14.438 8.078 1 97.88 434 ARG A N 1
ATOM 3407 C CA . ARG A 1 434 ? -29.438 13.539 8.961 1 97.88 434 ARG A CA 1
ATOM 3408 C C . ARG A 1 434 ? -28.094 14.141 9.336 1 97.88 434 ARG A C 1
ATOM 3410 O O . ARG A 1 434 ? -27.344 14.57 8.461 1 97.88 434 ARG A O 1
ATOM 3417 N N . GLN A 1 435 ? -27.797 14.172 10.688 1 98.31 435 GLN A N 1
ATOM 3418 C CA . GLN A 1 435 ? -26.422 14.438 11.094 1 98.31 435 GLN A CA 1
ATOM 3419 C C . GLN A 1 435 ? -25.484 13.32 10.641 1 98.31 435 GLN A C 1
ATOM 3421 O O . GLN A 1 435 ? -25.828 12.141 10.75 1 98.31 435 GLN A O 1
ATOM 3426 N N . LEU A 1 436 ? -24.375 13.711 10.125 1 98.56 436 LEU A N 1
ATOM 3427 C CA . LEU A 1 436 ? -23.531 12.711 9.484 1 98.56 436 LEU A CA 1
ATOM 3428 C C . LEU A 1 436 ? -22.547 12.094 10.484 1 98.56 436 LEU A C 1
ATOM 3430 O O . LEU A 1 436 ? -22.297 10.891 10.453 1 98.56 436 LEU A O 1
ATOM 3434 N N . LEU A 1 437 ? -21.922 12.891 11.391 1 98.69 437 LEU A N 1
ATOM 3435 C CA . LEU A 1 437 ? -20.969 12.344 12.344 1 98.69 437 LEU A CA 1
ATOM 3436 C C . LEU A 1 437 ? -21.688 11.766 13.562 1 98.69 437 LEU A C 1
ATOM 3438 O O . LEU A 1 437 ? -22.594 12.398 14.109 1 98.69 437 LEU A O 1
ATOM 3442 N N . VAL A 1 438 ? -21.297 10.617 13.953 1 98.25 438 VAL A N 1
ATOM 3443 C CA . VAL A 1 438 ? -21.844 9.961 15.133 1 98.25 438 VAL A CA 1
ATOM 3444 C C . VAL A 1 438 ? -20.75 9.758 16.172 1 98.25 438 VAL A C 1
ATOM 3446 O O . VAL A 1 438 ? -19.594 9.5 15.82 1 98.25 438 VAL A O 1
ATOM 3449 N N . PRO A 1 439 ? -21.094 9.961 17.453 1 98.38 439 PRO A N 1
ATOM 3450 C CA . PRO A 1 439 ? -20.078 9.727 18.484 1 98.38 439 PRO A CA 1
ATOM 3451 C C . PRO A 1 439 ? -19.641 8.266 18.562 1 98.38 439 PRO A C 1
ATOM 3453 O O . PRO A 1 439 ? -20.453 7.395 18.922 1 98.38 439 PRO A O 1
ATOM 3456 N N . HIS A 1 440 ? -18.438 7.965 18.234 1 98.69 440 HIS A N 1
ATOM 3457 C CA . HIS A 1 440 ? -17.875 6.633 18.375 1 98.69 440 HIS A CA 1
ATOM 3458 C C . HIS A 1 440 ? -17.203 6.453 19.734 1 98.69 440 HIS A C 1
ATOM 3460 O O . HIS A 1 440 ? -17.25 5.371 20.312 1 98.69 440 HIS A O 1
ATOM 3466 N N . ILE A 1 441 ? -16.5 7.441 20.188 1 98.81 441 ILE A N 1
ATOM 3467 C CA . ILE A 1 441 ? -15.82 7.484 21.469 1 98.81 441 ILE A CA 1
ATOM 3468 C C . ILE A 1 441 ? -16.156 8.789 22.188 1 98.81 441 ILE A C 1
ATOM 3470 O O . ILE A 1 441 ? -16.125 9.867 21.578 1 98.81 441 ILE A O 1
ATOM 3474 N N . LEU A 1 442 ? -16.547 8.766 23.391 1 98.69 442 LEU A N 1
ATOM 3475 C CA . LEU A 1 442 ? -16.766 9.914 24.266 1 98.69 442 LEU A CA 1
ATOM 3476 C C . LEU A 1 442 ? -15.945 9.789 25.547 1 98.69 442 LEU A C 1
ATOM 3478 O O . LEU A 1 442 ? -16.062 8.789 26.266 1 98.69 442 LEU A O 1
ATOM 3482 N N . ASN A 1 443 ? -15.125 10.711 25.844 1 97.75 443 ASN A N 1
ATOM 3483 C CA . ASN A 1 443 ? -14.273 10.719 27.031 1 97.75 443 ASN A CA 1
ATOM 3484 C C . ASN A 1 443 ? -13.406 9.469 27.109 1 97.75 443 ASN A C 1
ATOM 3486 O O . ASN A 1 443 ? -13.312 8.836 28.156 1 97.75 443 ASN A O 1
ATOM 3490 N N . GLY A 1 444 ? -12.984 9.039 25.953 1 97.94 444 GLY A N 1
ATOM 3491 C CA . GLY A 1 444 ? -12.055 7.93 25.891 1 97.94 444 GLY A CA 1
ATOM 3492 C C . GLY A 1 444 ? -12.734 6.574 25.953 1 97.94 444 GLY A C 1
ATOM 3493 O O . GLY A 1 444 ? -12.062 5.539 25.984 1 97.94 444 GLY A O 1
ATOM 3494 N N . GLU A 1 445 ? -14.062 6.535 25.953 1 98.25 445 GLU A N 1
ATOM 3495 C CA . GLU A 1 445 ? -14.805 5.281 26.047 1 98.25 445 GLU A CA 1
ATOM 3496 C C . GLU A 1 445 ? -15.695 5.07 24.828 1 98.25 445 GLU A C 1
ATOM 3498 O O . GLU A 1 445 ? -16.281 6.023 24.297 1 98.25 445 GLU A O 1
ATOM 3503 N N . LEU A 1 446 ? -15.773 3.84 24.406 1 98.19 446 LEU A N 1
ATOM 3504 C CA . LEU A 1 446 ? -16.641 3.5 23.281 1 98.19 446 LEU A CA 1
ATOM 3505 C C . LEU A 1 446 ? -18.078 3.953 23.562 1 98.19 446 LEU A C 1
ATOM 3507 O O . LEU A 1 446 ? -18.625 3.682 24.625 1 98.19 446 LEU A O 1
ATOM 3511 N N . ALA A 1 447 ? -18.703 4.617 22.609 1 98.19 447 ALA A N 1
ATOM 3512 C CA . ALA A 1 447 ? -20 5.234 22.844 1 98.19 447 ALA A CA 1
ATOM 3513 C C . ALA A 1 447 ? -21.062 4.652 21.906 1 98.19 447 ALA A C 1
ATOM 3515 O O . ALA A 1 447 ? -22.234 5.047 21.953 1 98.19 447 ALA A O 1
ATOM 3516 N N . ILE A 1 448 ? -20.672 3.721 21.062 1 96.31 448 ILE A N 1
ATOM 3517 C CA . ILE A 1 448 ? -21.609 3.15 20.094 1 96.31 448 ILE A CA 1
ATOM 3518 C C . ILE A 1 448 ? -21.344 1.657 19.938 1 96.31 448 ILE A C 1
ATOM 3520 O O . ILE A 1 448 ? -20.266 1.171 20.297 1 96.31 448 ILE A O 1
ATOM 3524 N N . GLU A 1 449 ? -22.391 0.977 19.516 1 94.69 449 GLU A N 1
ATOM 3525 C CA . GLU A 1 449 ? -22.172 -0.393 19.062 1 94.69 449 GLU A CA 1
ATOM 3526 C C . GLU A 1 449 ? -21.672 -0.424 17.625 1 94.69 449 GLU A C 1
ATOM 3528 O O . GLU A 1 449 ? -22.312 0.111 16.734 1 94.69 449 GLU A O 1
ATOM 3533 N N . LEU A 1 450 ? -20.562 -0.999 17.406 1 93.44 450 LEU A N 1
ATOM 3534 C CA . LEU A 1 450 ? -20 -1.064 16.062 1 93.44 450 LEU A CA 1
ATOM 3535 C C . LEU A 1 450 ? -20.734 -2.094 15.211 1 93.44 450 LEU A C 1
ATOM 3537 O O . LEU A 1 450 ? -20.969 -3.221 15.656 1 93.44 450 LEU A O 1
ATOM 3541 N N . PRO A 1 451 ? -21.078 -1.689 14.047 1 95.88 451 PRO A N 1
ATOM 3542 C CA . PRO A 1 451 ? -21.812 -2.613 13.18 1 95.88 451 PRO A CA 1
ATOM 3543 C C . PRO A 1 451 ? -20.953 -3.791 12.719 1 95.88 451 PRO A C 1
ATOM 3545 O O . PRO A 1 451 ? -19.719 -3.686 12.664 1 95.88 451 PRO A O 1
ATOM 3548 N N . SER A 1 452 ? -21.625 -4.875 12.398 1 96.5 452 SER A N 1
ATOM 3549 C CA . SER A 1 452 ? -20.969 -6.031 11.797 1 96.5 452 SER A CA 1
ATOM 3550 C C . SER A 1 452 ? -20.578 -5.758 10.344 1 96.5 452 SER A C 1
ATOM 3552 O O . SER A 1 452 ? -21.016 -4.758 9.766 1 96.5 452 SER A O 1
ATOM 3554 N N . ILE A 1 453 ? -19.828 -6.621 9.789 1 97.5 453 ILE A N 1
ATOM 3555 C CA . ILE A 1 453 ? -19.422 -6.504 8.391 1 97.5 453 ILE A CA 1
ATOM 3556 C C . ILE A 1 453 ? -20.656 -6.594 7.5 1 97.5 453 ILE A C 1
ATOM 3558 O O . ILE A 1 453 ? -20.812 -5.812 6.555 1 97.5 453 ILE A O 1
ATOM 3562 N N . ALA A 1 454 ? -21.547 -7.512 7.809 1 97.25 454 ALA A N 1
ATOM 3563 C CA . ALA A 1 454 ? -22.781 -7.684 7.039 1 97.25 454 ALA A CA 1
ATOM 3564 C C . ALA A 1 454 ? -23.625 -6.414 7.059 1 97.25 454 ALA A C 1
ATOM 3566 O O . ALA A 1 454 ? -24.188 -6.02 6.035 1 97.25 454 ALA A O 1
ATOM 3567 N N . GLU A 1 455 ? -23.734 -5.789 8.219 1 98.12 455 GLU A N 1
ATOM 3568 C CA . GLU A 1 455 ? -24.484 -4.547 8.352 1 98.12 455 GLU A CA 1
ATOM 3569 C C . GLU A 1 455 ? -23.859 -3.422 7.539 1 98.12 455 GLU A C 1
ATOM 3571 O O . GLU A 1 455 ? -24.562 -2.625 6.918 1 98.12 455 GLU A O 1
ATOM 3576 N N . LYS A 1 456 ? -22.609 -3.332 7.566 1 98.62 456 LYS A N 1
ATOM 3577 C CA . LYS A 1 456 ? -21.891 -2.312 6.801 1 98.62 456 LYS A CA 1
ATOM 3578 C C . LYS A 1 456 ? -22.094 -2.508 5.301 1 98.62 456 LYS A C 1
ATOM 3580 O O . LYS A 1 456 ? -22.297 -1.542 4.566 1 98.62 456 LYS A O 1
ATOM 3585 N N . LYS A 1 457 ? -21.984 -3.746 4.848 1 98.06 457 LYS A N 1
ATOM 3586 C CA . LYS A 1 457 ? -22.219 -4.055 3.439 1 98.06 457 LYS A CA 1
ATOM 3587 C C . LYS A 1 457 ? -23.625 -3.631 3.006 1 98.06 457 LYS A C 1
ATOM 3589 O O . LYS A 1 457 ? -23.797 -3.031 1.942 1 98.06 457 LYS A O 1
ATOM 3594 N N . ALA A 1 458 ? -24.578 -3.992 3.791 1 97.94 458 ALA A N 1
ATOM 3595 C CA . ALA A 1 458 ? -25.969 -3.625 3.502 1 97.94 458 ALA A CA 1
ATOM 3596 C C . ALA A 1 458 ? -26.141 -2.109 3.48 1 97.94 458 ALA A C 1
ATOM 3598 O O . ALA A 1 458 ? -26.875 -1.574 2.656 1 97.94 458 ALA A O 1
ATOM 3599 N N . TYR A 1 459 ? -25.469 -1.469 4.43 1 98.5 459 TYR A N 1
ATOM 3600 C CA . TYR A 1 459 ? -25.516 -0.014 4.527 1 98.5 459 TYR A CA 1
ATOM 3601 C C . TYR A 1 459 ? -24.953 0.637 3.27 1 98.5 459 TYR A C 1
ATOM 3603 O O . TYR A 1 459 ? -25.562 1.553 2.713 1 98.5 459 TYR A O 1
ATOM 3611 N N . ILE A 1 460 ? -23.828 0.163 2.744 1 98.69 460 ILE A N 1
ATOM 3612 C CA . ILE A 1 460 ? -23.219 0.672 1.525 1 98.69 460 ILE A CA 1
ATOM 3613 C C . ILE A 1 460 ? -24.156 0.454 0.34 1 98.69 460 ILE A C 1
ATOM 3615 O O . ILE A 1 460 ? -24.406 1.377 -0.437 1 98.69 460 ILE A O 1
ATOM 3619 N N . ALA A 1 461 ? -24.656 -0.723 0.248 1 97.38 461 ALA A N 1
ATOM 3620 C CA . ALA A 1 461 ? -25.547 -1.066 -0.86 1 97.38 461 ALA A CA 1
ATOM 3621 C C . ALA A 1 461 ? -26.797 -0.177 -0.865 1 97.38 461 ALA A C 1
ATOM 3623 O O . ALA A 1 461 ? -27.203 0.324 -1.916 1 97.38 461 ALA A O 1
ATOM 3624 N N . LYS A 1 462 ? -27.406 -0.002 0.272 1 97.31 462 LYS A N 1
ATOM 3625 C CA . LYS A 1 462 ? -28.609 0.813 0.389 1 97.31 462 LYS A CA 1
ATOM 3626 C C . LYS A 1 462 ? -28.344 2.252 -0.045 1 97.31 462 LYS A C 1
ATOM 3628 O O . LYS A 1 462 ? -29.125 2.832 -0.803 1 97.31 462 LYS A O 1
ATOM 3633 N N . GLN A 1 463 ? -27.281 2.822 0.403 1 98.12 463 GLN A N 1
ATOM 3634 C CA . GLN A 1 463 ? -26.953 4.203 0.064 1 98.12 463 GLN A CA 1
ATOM 3635 C C . GLN A 1 463 ? -26.734 4.363 -1.438 1 98.12 463 GLN A C 1
ATOM 3637 O O . GLN A 1 463 ? -27.219 5.312 -2.047 1 98.12 463 GLN A O 1
ATOM 3642 N N . LEU A 1 464 ? -25.969 3.451 -2.039 1 97.5 464 LEU A N 1
ATOM 3643 C CA . LEU A 1 464 ? -25.609 3.566 -3.449 1 97.5 464 LEU A CA 1
ATOM 3644 C C . LEU A 1 464 ? -26.828 3.316 -4.34 1 97.5 464 LEU A C 1
ATOM 3646 O O . LEU A 1 464 ? -26.953 3.906 -5.414 1 97.5 464 LEU A O 1
ATOM 3650 N N . THR A 1 465 ? -27.75 2.498 -3.902 1 94.12 465 THR A N 1
ATOM 3651 C CA . THR A 1 465 ? -28.875 2.096 -4.75 1 94.12 465 THR A CA 1
ATOM 3652 C C . THR A 1 465 ? -30.062 3.012 -4.527 1 94.12 465 THR A C 1
ATOM 3654 O O . THR A 1 465 ? -30.828 3.285 -5.461 1 94.12 465 THR A O 1
ATOM 3657 N N . GLU A 1 466 ? -30.188 3.51 -3.311 1 95.5 466 GLU A N 1
ATOM 3658 C CA . GLU A 1 466 ? -31.453 4.176 -2.994 1 95.5 466 GLU A CA 1
ATOM 3659 C C . GLU A 1 466 ? -31.234 5.656 -2.703 1 95.5 466 GLU A C 1
ATOM 3661 O O . GLU A 1 466 ? -32.156 6.473 -2.883 1 95.5 466 GLU A O 1
ATOM 3666 N N . GLU A 1 467 ? -30.031 6.016 -2.299 1 97.44 467 GLU A N 1
ATOM 3667 C CA . GLU A 1 467 ? -29.938 7.344 -1.7 1 97.44 467 GLU A CA 1
ATOM 3668 C C . GLU A 1 467 ? -29.031 8.25 -2.525 1 97.44 467 GLU A C 1
ATOM 3670 O O . GLU A 1 467 ? -29.016 9.469 -2.34 1 97.44 467 GLU A O 1
ATOM 3675 N N . THR A 1 468 ? -28.281 7.738 -3.406 1 97.94 468 THR A N 1
ATOM 3676 C CA . THR A 1 468 ? -27.328 8.516 -4.195 1 97.94 468 THR A CA 1
ATOM 3677 C C . THR A 1 468 ? -27.875 8.773 -5.598 1 97.94 468 THR A C 1
ATOM 3679 O O . THR A 1 468 ? -28.453 7.879 -6.211 1 97.94 468 THR A O 1
ATOM 3682 N N . TRP A 1 469 ? -27.688 9.984 -6.082 1 96.5 469 TRP A N 1
ATOM 3683 C CA . TRP A 1 469 ? -28.141 10.289 -7.441 1 96.5 469 TRP A CA 1
ATOM 3684 C C . TRP A 1 469 ? -27.406 9.414 -8.461 1 96.5 469 TRP A C 1
ATOM 3686 O O . TRP A 1 469 ? -26.188 9.281 -8.398 1 96.5 469 TRP A O 1
ATOM 3696 N N . GLU A 1 470 ? -28.109 8.891 -9.391 1 94.38 470 GLU A N 1
ATOM 3697 C CA . GLU A 1 470 ? -27.531 8.047 -10.43 1 94.38 470 GLU A CA 1
ATOM 3698 C C . GLU A 1 470 ? -26.422 8.789 -11.188 1 94.38 470 GLU A C 1
ATOM 3700 O O . GLU A 1 470 ? -25.453 8.18 -11.617 1 94.38 470 GLU A O 1
ATOM 3705 N N . SER A 1 471 ? -26.562 10.078 -11.352 1 95.75 471 SER A N 1
ATOM 3706 C CA . SER A 1 471 ? -25.609 10.883 -12.094 1 95.75 471 SER A CA 1
ATOM 3707 C C . SER A 1 471 ? -24.266 10.953 -11.375 1 95.75 471 SER A C 1
ATOM 3709 O O . SER A 1 471 ? -23.234 11.219 -11.992 1 95.75 471 SER A O 1
ATOM 3711 N N . GLU A 1 472 ? -24.25 10.766 -10.039 1 96.62 472 GLU A N 1
ATOM 3712 C CA . GLU A 1 472 ? -23.016 10.758 -9.258 1 96.62 472 GLU A CA 1
ATOM 3713 C C . GLU A 1 472 ? -22.297 9.422 -9.375 1 96.62 472 GLU A C 1
ATOM 3715 O O . GLU A 1 472 ? -21.109 9.328 -9.086 1 96.62 472 GLU A O 1
ATOM 3720 N N . LEU A 1 473 ? -23.016 8.43 -9.781 1 95.81 473 LEU A N 1
ATOM 3721 C CA . LEU A 1 473 ? -22.5 7.059 -9.789 1 95.81 473 LEU A CA 1
ATOM 3722 C C . LEU A 1 473 ? -21.938 6.695 -11.156 1 95.81 473 LEU A C 1
ATOM 3724 O O . LEU A 1 473 ? -21.344 5.629 -11.32 1 95.81 473 LEU A O 1
ATOM 3728 N N . ARG A 1 474 ? -22.016 7.691 -12.086 1 90.44 474 ARG A N 1
ATOM 3729 C CA . ARG A 1 474 ? -21.516 7.441 -13.438 1 90.44 474 ARG A CA 1
ATOM 3730 C C . ARG A 1 474 ? -20.016 7.168 -13.43 1 90.44 474 ARG A C 1
ATOM 3732 O O . ARG A 1 474 ? -19.281 7.75 -12.641 1 90.44 474 ARG A O 1
ATOM 3739 N N . ILE A 1 475 ? -19.625 6.32 -14.352 1 86.75 475 ILE A N 1
ATOM 3740 C CA . ILE A 1 475 ? -18.219 5.941 -14.469 1 86.75 475 ILE A CA 1
ATOM 3741 C C . ILE A 1 475 ? -17.438 7.059 -15.164 1 86.75 475 ILE A C 1
ATOM 3743 O O . ILE A 1 475 ? -16.25 7.23 -14.922 1 86.75 475 ILE A O 1
ATOM 3747 N N . GLU A 1 476 ? -18.125 7.742 -15.992 1 88.44 476 GLU A N 1
ATOM 3748 C CA . GLU A 1 476 ? -17.5 8.836 -16.719 1 88.44 476 GLU A CA 1
ATOM 3749 C C . GLU A 1 476 ? -18.172 10.172 -16.406 1 88.44 476 GLU A C 1
ATOM 3751 O O . GLU A 1 476 ? -19.406 10.281 -16.469 1 88.44 476 GLU A O 1
ATOM 3756 N N . MET A 1 477 ? -17.422 11.133 -16.016 1 92.06 477 MET A N 1
ATOM 3757 C CA . MET A 1 477 ? -17.844 12.508 -15.766 1 92.06 477 MET A CA 1
ATOM 3758 C C . MET A 1 477 ? -19.031 12.539 -14.797 1 92.06 477 MET A C 1
ATOM 3760 O O . MET A 1 477 ? -20.062 13.133 -15.102 1 92.06 477 MET A O 1
ATOM 3764 N N . PRO A 1 478 ? -18.875 11.984 -13.719 1 95.5 478 PRO A N 1
ATOM 3765 C CA . PRO A 1 478 ? -19.969 12 -12.758 1 95.5 478 PRO A CA 1
ATOM 3766 C C . PRO A 1 478 ? -20.312 13.414 -12.266 1 95.5 478 PRO A C 1
ATOM 3768 O O . PRO A 1 478 ? -19.438 14.289 -12.266 1 95.5 478 PRO A O 1
ATOM 3771 N N . HIS A 1 479 ? -21.594 13.547 -11.914 1 94.94 479 HIS A N 1
ATOM 3772 C CA . HIS A 1 479 ? -22.047 14.766 -11.25 1 94.94 479 HIS A CA 1
ATOM 3773 C C . HIS A 1 479 ? -21.344 14.938 -9.906 1 94.94 479 HIS A C 1
ATOM 3775 O O . HIS A 1 479 ? -21.188 13.977 -9.148 1 94.94 479 HIS A O 1
ATOM 3781 N N . LYS A 1 480 ? -20.906 16.141 -9.672 1 94.38 480 LYS A N 1
ATOM 3782 C CA . LYS A 1 480 ? -20.328 16.453 -8.375 1 94.38 480 LYS A CA 1
ATOM 3783 C C . LYS A 1 480 ? -21.406 16.734 -7.34 1 94.38 480 LYS A C 1
ATOM 3785 O O . LYS A 1 480 ? -22.312 17.547 -7.582 1 94.38 480 LYS A O 1
ATOM 3790 N N . HIS A 1 481 ? -21.328 16.016 -6.281 1 96.5 481 HIS A N 1
ATOM 3791 C CA . HIS A 1 481 ? -22.281 16.234 -5.195 1 96.5 481 HIS A CA 1
ATOM 3792 C C . HIS A 1 481 ? -22.203 17.656 -4.664 1 96.5 481 HIS A C 1
ATOM 3794 O O . HIS A 1 481 ? -21.109 18.219 -4.535 1 96.5 481 HIS A O 1
ATOM 3800 N N . TYR A 1 482 ? -23.359 18.25 -4.359 1 95.88 482 TYR A N 1
ATOM 3801 C CA . TYR A 1 482 ? -23.375 19.609 -3.83 1 95.88 482 TYR A CA 1
ATOM 3802 C C . TYR A 1 482 ? -22.984 19.625 -2.357 1 95.88 482 TYR A C 1
ATOM 3804 O O . TYR A 1 482 ? -23.578 18.922 -1.541 1 95.88 482 TYR A O 1
ATOM 3812 N N . VAL A 1 483 ? -22.031 20.391 -2.061 1 97.06 483 VAL A N 1
ATOM 3813 C CA . VAL A 1 483 ? -21.625 20.641 -0.684 1 97.06 483 VAL A CA 1
ATOM 3814 C C . VAL A 1 483 ? -21.75 22.125 -0.365 1 97.06 483 VAL A C 1
ATOM 3816 O O . VAL A 1 483 ? -21.219 22.969 -1.087 1 97.06 483 VAL A O 1
ATOM 3819 N N . ASN A 1 484 ? -22.422 22.406 0.713 1 97.88 484 ASN A N 1
ATOM 3820 C CA . ASN A 1 484 ? -22.734 23.781 1.095 1 97.88 484 ASN A CA 1
ATOM 3821 C C . ASN A 1 484 ? -22.359 24.062 2.547 1 97.88 484 ASN A C 1
ATOM 3823 O O . ASN A 1 484 ? -22 23.141 3.285 1 97.88 484 ASN A O 1
ATOM 3827 N N . MET A 1 485 ? -22.406 25.312 2.881 1 98 485 MET A N 1
ATOM 3828 C CA . MET A 1 485 ? -22.188 25.781 4.25 1 98 485 MET A CA 1
ATOM 3829 C C . MET A 1 485 ? -23.406 26.531 4.762 1 98 485 MET A C 1
ATOM 3831 O O . MET A 1 485 ? -24.125 27.172 3.98 1 98 485 MET A O 1
ATOM 3835 N N . THR A 1 486 ? -23.656 26.438 6.055 1 98.38 486 THR A N 1
ATOM 3836 C CA . THR A 1 486 ? -24.625 27.359 6.625 1 98.38 486 THR A CA 1
ATOM 3837 C C . THR A 1 486 ? -24.094 28.797 6.59 1 98.38 486 THR A C 1
ATOM 3839 O O . THR A 1 486 ? -22.891 29.016 6.488 1 98.38 486 THR A O 1
ATOM 3842 N N . PRO A 1 487 ? -25.016 29.75 6.672 1 97.75 487 PRO A N 1
ATOM 3843 C CA . PRO A 1 487 ? -24.562 31.141 6.734 1 97.75 487 PRO A CA 1
ATOM 3844 C C . PRO A 1 487 ? -23.578 31.391 7.879 1 97.75 487 PRO A C 1
ATOM 3846 O O . PRO A 1 487 ? -22.625 32.156 7.727 1 97.75 487 PRO A O 1
ATOM 3849 N N . ALA A 1 488 ? -23.812 30.734 8.977 1 97.75 488 ALA A N 1
ATOM 3850 C CA . ALA A 1 488 ? -22.938 30.906 10.133 1 97.75 488 ALA A CA 1
ATOM 3851 C C . ALA A 1 488 ? -21.516 30.422 9.828 1 97.75 488 ALA A C 1
ATOM 3853 O O . ALA A 1 488 ? -20.531 31.078 10.195 1 97.75 488 ALA A O 1
ATOM 3854 N N . VAL A 1 489 ? -21.391 29.266 9.203 1 97.75 489 VAL A N 1
ATOM 3855 C CA . VAL A 1 489 ? -20.094 28.734 8.836 1 97.75 489 VAL A CA 1
ATOM 3856 C C . VAL A 1 489 ? -19.422 29.625 7.801 1 97.75 489 VAL A C 1
ATOM 3858 O O . VAL A 1 489 ? -18.234 29.922 7.895 1 97.75 489 VAL A O 1
ATOM 3861 N N . ALA A 1 490 ? -20.203 30.062 6.801 1 95.62 490 ALA A N 1
ATOM 3862 C CA . ALA A 1 490 ? -19.672 30.922 5.754 1 95.62 490 ALA A CA 1
ATOM 3863 C C . ALA A 1 490 ? -19.156 32.25 6.336 1 95.62 490 ALA A C 1
ATOM 3865 O O . ALA A 1 490 ? -18.125 32.75 5.91 1 95.62 490 ALA A O 1
ATOM 3866 N N . GLU A 1 491 ? -19.922 32.781 7.25 1 96 491 GLU A N 1
ATOM 3867 C CA . GLU A 1 491 ? -19.516 34.031 7.902 1 96 491 GLU A CA 1
ATOM 3868 C C . GLU A 1 491 ? -18.234 33.844 8.711 1 96 491 GLU A C 1
ATOM 3870 O O . GLU A 1 491 ? -17.344 34.688 8.664 1 96 491 GLU A O 1
ATOM 3875 N N . CYS A 1 492 ? -18.188 32.781 9.445 1 95.31 492 CYS A N 1
ATOM 3876 C CA . CYS A 1 492 ? -16.984 32.469 10.219 1 95.31 492 CYS A CA 1
ATOM 3877 C C . CYS A 1 492 ? -15.766 32.344 9.312 1 95.31 492 CYS A C 1
ATOM 3879 O O . CYS A 1 492 ? -14.711 32.906 9.617 1 95.31 492 CYS A O 1
ATOM 3881 N N . ARG A 1 493 ? -15.93 31.641 8.266 1 92.62 493 ARG A N 1
ATOM 3882 C CA . ARG A 1 493 ? -14.852 31.438 7.305 1 92.62 493 ARG A CA 1
ATOM 3883 C C . ARG A 1 493 ? -14.391 32.781 6.715 1 92.62 493 ARG A C 1
ATOM 3885 O O . ARG A 1 493 ? -13.188 33.031 6.633 1 92.62 493 ARG A O 1
ATOM 3892 N N . SER A 1 494 ? -15.336 33.562 6.316 1 89.88 494 SER A N 1
ATOM 3893 C CA . SER A 1 494 ? -15.031 34.844 5.727 1 89.88 494 SER A CA 1
ATOM 3894 C C . SER A 1 494 ? -14.328 35.781 6.73 1 89.88 494 SER A C 1
ATOM 3896 O O . SER A 1 494 ? -13.398 36.5 6.371 1 89.88 494 SER A O 1
ATOM 3898 N N . LYS A 1 495 ? -14.805 35.781 7.895 1 91.38 495 LYS A N 1
ATOM 3899 C CA . LYS A 1 495 ? -14.211 36.594 8.945 1 91.38 495 LYS A CA 1
ATOM 3900 C C . LYS A 1 495 ? -12.766 36.188 9.219 1 91.38 495 LYS A C 1
ATOM 3902 O O . LYS A 1 495 ? -11.883 37.031 9.328 1 91.38 495 LYS A O 1
ATOM 3907 N N . MET A 1 496 ? -12.57 34.906 9.352 1 88.94 496 MET A N 1
ATOM 3908 C CA . MET A 1 496 ? -11.227 34.406 9.609 1 88.94 496 MET A CA 1
ATOM 3909 C C . MET A 1 496 ? -10.289 34.75 8.453 1 88.94 496 MET A C 1
ATOM 3911 O O . MET A 1 496 ? -9.125 35.094 8.672 1 88.94 496 MET A O 1
ATOM 3915 N N . TYR A 1 497 ? -10.797 34.562 7.262 1 84.56 497 TYR A N 1
ATOM 3916 C CA . TYR A 1 497 ? -9.984 34.875 6.086 1 84.56 497 TYR A CA 1
ATOM 3917 C C . TYR A 1 497 ? -9.578 36.344 6.074 1 84.56 497 TYR A C 1
ATOM 3919 O O . TYR A 1 497 ? -8.43 36.656 5.766 1 84.56 497 TYR A O 1
ATOM 3927 N N . ALA A 1 498 ? -10.477 37.188 6.348 1 84.25 498 ALA A N 1
ATOM 3928 C CA . ALA A 1 498 ? -10.203 38.625 6.363 1 84.25 498 ALA A CA 1
ATOM 3929 C C . ALA A 1 498 ? -9.18 39 7.441 1 84.25 498 ALA A C 1
ATOM 3931 O O . ALA A 1 498 ? -8.305 39.812 7.219 1 84.25 498 ALA A O 1
ATOM 3932 N N . GLU A 1 499 ? -9.336 38.406 8.492 1 82.69 499 GLU A N 1
ATOM 3933 C CA . GLU A 1 499 ? -8.438 38.656 9.617 1 82.69 499 GLU A CA 1
ATOM 3934 C C . GLU A 1 499 ? -7.023 38.156 9.32 1 82.69 499 GLU A C 1
ATOM 3936 O O . GLU A 1 499 ? -6.043 38.844 9.664 1 82.69 499 GLU A O 1
ATOM 3941 N N . LEU A 1 500 ? -6.941 37.094 8.727 1 78.56 500 LEU A N 1
ATOM 3942 C CA . LEU A 1 500 ? -5.645 36.469 8.523 1 78.56 500 LEU A CA 1
ATOM 3943 C C . LEU A 1 500 ? -4.945 37.031 7.289 1 78.56 500 LEU A C 1
ATOM 3945 O O . LEU A 1 500 ? -3.715 37.062 7.23 1 78.56 500 LEU A O 1
ATOM 3949 N N . HIS A 1 501 ? -5.695 37.344 6.176 1 67.88 501 HIS A N 1
ATOM 3950 C CA . HIS A 1 501 ? -5.094 37.938 4.973 1 67.88 501 HIS A CA 1
ATOM 3951 C C . HIS A 1 501 ? -4.746 39.406 5.176 1 67.88 501 HIS A C 1
ATOM 3953 O O . HIS A 1 501 ? -3.768 39.906 4.613 1 67.88 501 HIS A O 1
ATOM 3959 N N . GLY A 1 502 ? -5.992 40.25 5.406 1 52.53 502 GLY A N 1
ATOM 3960 C CA . GLY A 1 502 ? -5.844 41.688 5.551 1 52.53 502 GLY A CA 1
ATOM 3961 C C . GLY A 1 502 ? -4.98 42.094 6.734 1 52.53 502 GLY A C 1
ATOM 3962 O O . GLY A 1 502 ? -4.625 43.25 6.883 1 52.53 502 GLY A O 1
ATOM 3963 N N . GLY A 1 503 ? -4.586 41.031 7.684 1 49.91 503 GLY A N 1
ATOM 3964 C CA . GLY A 1 503 ? -3.984 41.562 8.898 1 49.91 503 GLY A CA 1
ATOM 3965 C C . GLY A 1 503 ? -2.588 41.031 9.148 1 49.91 503 GLY A C 1
ATOM 3966 O O . GLY A 1 503 ? -2.164 40.062 8.516 1 49.91 503 GLY A O 1
ATOM 3967 N N . LYS A 1 504 ? -1.623 41.969 9.75 1 50.69 504 LYS A N 1
ATOM 3968 C CA . LYS A 1 504 ? -0.416 41.875 10.57 1 50.69 504 LYS A CA 1
ATOM 3969 C C . LYS A 1 504 ? -0.504 40.719 11.555 1 50.69 504 LYS A C 1
ATOM 3971 O O . LYS A 1 504 ? -1.147 40.844 12.602 1 50.69 504 LYS A O 1
ATOM 3976 N N . VAL A 1 505 ? -0.765 39.688 11.07 1 46 505 VAL A N 1
ATOM 3977 C CA . VAL A 1 505 ? -0.643 38.625 12.055 1 46 505 VAL A CA 1
ATOM 3978 C C . VAL A 1 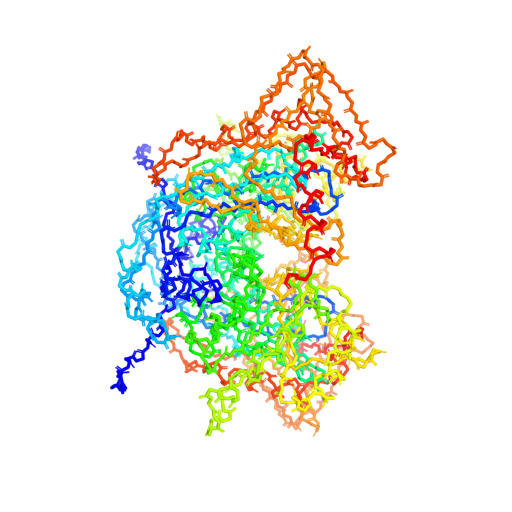505 ? 0.832 38.344 12.336 1 46 505 VAL A C 1
ATOM 3980 O O . VAL A 1 505 ? 1.653 38.344 11.414 1 46 505 VAL A O 1
ATOM 3983 N N . MET B 1 1 ? -17.781 -41.781 8.844 1 29.61 1 MET B N 1
ATOM 3984 C CA . MET B 1 1 ? -16.672 -40.875 9.133 1 29.61 1 MET B CA 1
ATOM 3985 C C . MET B 1 1 ? -17.062 -39.844 10.188 1 29.61 1 MET B C 1
ATOM 3987 O O . MET B 1 1 ? -18.047 -39.125 10.008 1 29.61 1 MET B O 1
ATOM 3991 N N . SER B 1 2 ? -16.781 -40.125 11.367 1 36.88 2 SER B N 1
ATOM 3992 C CA . SER B 1 2 ? -17.266 -39.344 12.5 1 36.88 2 SER B CA 1
ATOM 3993 C C . SER B 1 2 ? -17.094 -37.844 12.266 1 36.88 2 SER B C 1
ATOM 3995 O O . SER B 1 2 ? -16.062 -37.406 11.734 1 36.88 2 SER B O 1
ATOM 3997 N N . GLU B 1 3 ? -18.172 -37.188 12.133 1 44.78 3 GLU B N 1
ATOM 3998 C CA . GLU B 1 3 ? -18.188 -35.75 11.898 1 44.78 3 GLU B CA 1
ATOM 3999 C C . GLU B 1 3 ? -17.328 -35 12.922 1 44.78 3 GLU B C 1
ATOM 4001 O O . GLU B 1 3 ? -17.656 -35 14.109 1 44.78 3 GLU B O 1
ATOM 4006 N N . ILE B 1 4 ? -16.125 -35.156 12.914 1 47.81 4 ILE B N 1
ATOM 4007 C CA . ILE B 1 4 ? -15.273 -34.406 13.82 1 47.81 4 ILE B CA 1
ATOM 4008 C C . ILE B 1 4 ? -15.773 -32.969 13.922 1 47.81 4 ILE B C 1
ATOM 4010 O O . ILE B 1 4 ? -15.891 -32.25 12.914 1 47.81 4 ILE B O 1
ATOM 4014 N N . LYS B 1 5 ? -16.469 -32.688 15.094 1 60.16 5 LYS B N 1
ATOM 4015 C CA . LYS B 1 5 ? -16.984 -31.359 15.406 1 60.16 5 LYS B CA 1
ATOM 4016 C C . LYS B 1 5 ? -15.852 -30.359 15.555 1 60.16 5 LYS B C 1
ATOM 4018 O O . LYS B 1 5 ? -15.109 -30.391 16.531 1 60.16 5 LYS B O 1
ATOM 4023 N N . VAL B 1 6 ? -15.391 -29.797 14.406 1 72.19 6 VAL B N 1
ATOM 4024 C CA . VAL B 1 6 ? -14.328 -28.797 14.523 1 72.19 6 VAL B CA 1
ATOM 4025 C C . VAL B 1 6 ? -14.867 -27.562 15.227 1 72.19 6 VAL B C 1
ATOM 4027 O O . VAL B 1 6 ? -15.938 -27.047 14.883 1 72.19 6 VAL B O 1
ATOM 4030 N N . VAL B 1 7 ? -14.211 -27.219 16.297 1 82.12 7 VAL B N 1
ATOM 4031 C CA . VAL B 1 7 ? -14.523 -26 17.016 1 82.12 7 VAL B CA 1
ATOM 4032 C C . VAL B 1 7 ? -14.305 -24.781 16.109 1 82.12 7 VAL B C 1
ATOM 4034 O O . VAL B 1 7 ? -13.281 -24.688 15.438 1 82.12 7 VAL B O 1
ATOM 4037 N N . PRO B 1 8 ? -15.305 -24 16.016 1 88.25 8 PRO B N 1
ATOM 4038 C CA . PRO B 1 8 ? -15.148 -22.812 15.164 1 88.25 8 PRO B CA 1
ATOM 4039 C C . PRO B 1 8 ? -13.969 -21.938 15.57 1 88.25 8 PRO B C 1
ATOM 4041 O O . PRO B 1 8 ? -13.656 -21.828 16.766 1 88.25 8 PRO B O 1
ATOM 4044 N N . TYR B 1 9 ? -13.297 -21.453 14.617 1 91.25 9 TYR B N 1
ATOM 4045 C CA . TYR B 1 9 ? -12.203 -20.516 14.859 1 91.25 9 TYR B CA 1
ATOM 4046 C C . TYR B 1 9 ? -12.742 -19.156 15.289 1 91.25 9 TYR B C 1
ATOM 4048 O O . TYR B 1 9 ? -13.688 -18.625 14.688 1 91.25 9 TYR B O 1
ATOM 4056 N N . ILE B 1 10 ? -12.18 -18.578 16.344 1 94 10 ILE B N 1
ATOM 4057 C CA . ILE B 1 10 ? -12.539 -17.25 16.812 1 94 10 ILE B CA 1
ATOM 4058 C C . ILE B 1 10 ? -11.578 -16.219 16.219 1 94 10 ILE B C 1
ATOM 4060 O O . ILE B 1 10 ? -10.383 -16.234 16.516 1 94 10 ILE B O 1
ATOM 4064 N N . PRO B 1 11 ? -12.117 -15.375 15.445 1 94.88 11 PRO B N 1
ATOM 4065 C CA . PRO B 1 11 ? -11.242 -14.367 14.836 1 94.88 11 PRO B CA 1
ATOM 4066 C C . PRO B 1 11 ? -10.523 -13.508 15.867 1 94.88 11 PRO B C 1
ATOM 4068 O O . PRO B 1 11 ? -11.078 -13.203 16.922 1 94.88 11 PRO B O 1
ATOM 4071 N N . ASP B 1 12 ? -9.234 -13.172 15.539 1 96.19 12 ASP B N 1
ATOM 4072 C CA . ASP B 1 12 ? -8.367 -12.328 16.359 1 96.19 12 ASP B CA 1
ATOM 4073 C C . ASP B 1 12 ? -7.66 -11.273 15.508 1 96.19 12 ASP B C 1
ATOM 4075 O O . ASP B 1 12 ? -6.652 -11.562 14.867 1 96.19 12 ASP B O 1
ATOM 4079 N N . GLU B 1 13 ? -8.102 -10.055 15.555 1 93.94 13 GLU B N 1
ATOM 4080 C CA . GLU B 1 13 ? -7.613 -8.984 14.695 1 93.94 13 GLU B CA 1
ATOM 4081 C C . GLU B 1 13 ? -6.152 -8.656 14.992 1 93.94 13 GLU B C 1
ATOM 4083 O O . GLU B 1 13 ? -5.48 -8.008 14.18 1 93.94 13 GLU B O 1
ATOM 4088 N N . ASP B 1 14 ? -5.652 -9.133 16.109 1 93.31 14 ASP B N 1
ATOM 4089 C CA . ASP B 1 14 ? -4.273 -8.828 16.484 1 93.31 14 ASP B CA 1
ATOM 4090 C C . ASP B 1 14 ? -3.332 -9.953 16.078 1 93.31 14 ASP B C 1
ATOM 4092 O O . ASP B 1 14 ? -2.111 -9.82 16.172 1 93.31 14 ASP B O 1
ATOM 4096 N N . TYR B 1 15 ? -3.898 -11.062 15.648 1 95 15 TYR B N 1
ATOM 4097 C CA . TYR B 1 15 ? -3.068 -12.195 15.25 1 95 15 TYR B CA 1
ATOM 4098 C C . TYR B 1 15 ? -2.27 -11.867 13.992 1 95 15 TYR B C 1
ATOM 4100 O O . TYR B 1 15 ? -2.805 -11.289 13.039 1 95 15 TYR B O 1
ATOM 4108 N N . ASP B 1 16 ? -0.966 -12.156 13.992 1 93.69 16 ASP B N 1
ATOM 4109 C CA . ASP B 1 16 ? -0.134 -11.695 12.883 1 93.69 16 ASP B CA 1
ATOM 4110 C C . ASP B 1 16 ? 1.023 -12.664 12.633 1 93.69 16 ASP B C 1
ATOM 4112 O O . ASP B 1 16 ? 2.184 -12.25 12.586 1 93.69 16 ASP B O 1
ATOM 4116 N N . ASN B 1 17 ? 0.767 -13.906 12.375 1 97.31 17 ASN B N 1
ATOM 4117 C CA . ASN B 1 17 ? 1.823 -14.805 11.914 1 97.31 17 ASN B CA 1
ATOM 4118 C C . ASN B 1 17 ? 2.061 -14.68 10.414 1 97.31 17 ASN B C 1
ATOM 4120 O O . ASN B 1 17 ? 1.204 -15.055 9.617 1 97.31 17 ASN B O 1
ATOM 4124 N N . PRO B 1 18 ? 3.23 -14.195 10 1 96.69 18 PRO B N 1
ATOM 4125 C CA . PRO B 1 18 ? 3.506 -13.961 8.578 1 96.69 18 PRO B CA 1
ATOM 4126 C C . PRO B 1 18 ? 3.352 -15.227 7.734 1 96.69 18 PRO B C 1
ATOM 4128 O O . PRO B 1 18 ? 3.066 -15.141 6.539 1 96.69 18 PRO B O 1
ATOM 4131 N N . ALA B 1 19 ? 3.49 -16.422 8.328 1 97.94 19 ALA B N 1
ATOM 4132 C CA . ALA B 1 19 ? 3.354 -17.688 7.598 1 97.94 19 ALA B CA 1
ATOM 4133 C C . ALA B 1 19 ? 1.942 -17.844 7.043 1 97.94 19 ALA B C 1
ATOM 4135 O O . ALA B 1 19 ? 1.719 -18.625 6.113 1 97.94 19 ALA B O 1
ATOM 4136 N N . MET B 1 20 ? 0.998 -17.062 7.586 1 98.44 20 MET B N 1
ATOM 4137 C CA . MET B 1 20 ? -0.398 -17.188 7.18 1 98.44 20 MET B CA 1
ATOM 4138 C C . MET B 1 20 ? -0.765 -16.141 6.141 1 98.44 20 MET B C 1
ATOM 4140 O O . MET B 1 20 ? -1.905 -16.094 5.676 1 98.44 20 MET B O 1
ATOM 4144 N N . VAL B 1 21 ? 0.211 -15.219 5.809 1 97.94 21 VAL B N 1
ATOM 4145 C CA . VAL B 1 21 ? 0.053 -14.398 4.613 1 97.94 21 VAL B CA 1
ATOM 4146 C C . VAL B 1 21 ? 0.212 -15.273 3.367 1 97.94 21 VAL B C 1
ATOM 4148 O O . VAL B 1 21 ? 1.274 -15.281 2.74 1 97.94 21 VAL B O 1
ATOM 4151 N N . VAL B 1 22 ? -0.861 -15.969 3.051 1 97.81 22 VAL B N 1
ATOM 4152 C CA . VAL B 1 22 ? -0.854 -17 2.023 1 97.81 22 VAL B CA 1
ATOM 4153 C C . VAL B 1 22 ? -2.203 -17.031 1.311 1 97.81 22 VAL B C 1
ATOM 4155 O O . VAL B 1 22 ? -3.252 -16.891 1.945 1 97.81 22 VAL B O 1
ATOM 4158 N N . ASP B 1 23 ? -2.146 -17.109 0.008 1 98.06 23 ASP B N 1
ATOM 4159 C CA . ASP B 1 23 ? -3.387 -17.375 -0.715 1 98.06 23 ASP B CA 1
ATOM 4160 C C . ASP B 1 23 ? -3.936 -18.766 -0.366 1 98.06 23 ASP B C 1
ATOM 4162 O O . ASP B 1 23 ? -3.18 -19.734 -0.279 1 98.06 23 ASP B O 1
ATOM 4166 N N . PHE B 1 24 ? -5.152 -18.906 -0.24 1 97.75 24 PHE B N 1
ATOM 4167 C CA . PHE B 1 24 ? -5.801 -20.109 0.271 1 97.75 24 PHE B CA 1
ATOM 4168 C C . PHE B 1 24 ? -5.512 -21.312 -0.628 1 97.75 24 PHE B C 1
ATOM 4170 O O . PHE B 1 24 ? -5.332 -22.422 -0.144 1 97.75 24 PHE B O 1
ATOM 4177 N N . TYR B 1 25 ? -5.457 -21.078 -1.924 1 95.94 25 TYR B N 1
ATOM 4178 C CA . TYR B 1 25 ? -5.242 -22.188 -2.857 1 95.94 25 TYR B CA 1
ATOM 4179 C C . TYR B 1 25 ? -3.891 -22.844 -2.615 1 95.94 25 TYR B C 1
ATOM 4181 O O . TYR B 1 25 ? -3.693 -24.016 -2.971 1 95.94 25 TYR B O 1
ATOM 4189 N N . GLU B 1 26 ? -2.932 -22.156 -2.045 1 97.94 26 GLU B N 1
ATOM 4190 C CA . GLU B 1 26 ? -1.628 -22.75 -1.761 1 97.94 26 GLU B CA 1
ATOM 4191 C C . GLU B 1 26 ? -1.736 -23.859 -0.709 1 97.94 26 GLU B C 1
ATOM 4193 O O . GLU B 1 26 ? -1.079 -24.891 -0.817 1 97.94 26 GLU B O 1
ATOM 4198 N N . PHE B 1 27 ? -2.588 -23.609 0.285 1 97.81 27 PHE B N 1
ATOM 4199 C CA . PHE B 1 27 ? -2.797 -24.625 1.304 1 97.81 27 PHE B CA 1
ATOM 4200 C C . PHE B 1 27 ? -3.518 -25.844 0.72 1 97.81 27 PHE B C 1
ATOM 4202 O O . PHE B 1 27 ? -3.16 -26.984 1.013 1 97.81 27 PHE B O 1
ATOM 4209 N N . THR B 1 28 ? -4.559 -25.594 -0.071 1 96.56 28 THR B N 1
ATOM 4210 C CA . THR B 1 28 ? -5.301 -26.703 -0.645 1 96.56 28 THR B CA 1
ATOM 4211 C C . THR B 1 28 ? -4.41 -27.531 -1.574 1 96.56 28 THR B C 1
ATOM 4213 O O . THR B 1 28 ? -4.449 -28.75 -1.557 1 96.56 28 THR B O 1
ATOM 4216 N N . MET B 1 29 ? -3.582 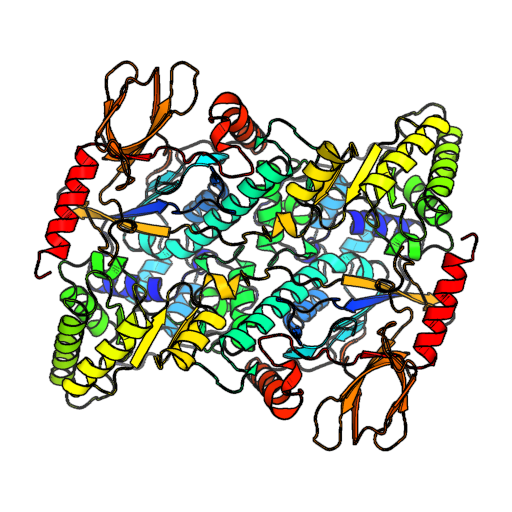-26.844 -2.334 1 96.94 29 MET B N 1
ATOM 4217 C CA . MET B 1 29 ? -2.645 -27.531 -3.215 1 96.94 29 MET B CA 1
ATOM 4218 C C . MET B 1 29 ? -1.632 -28.344 -2.406 1 96.94 29 MET B C 1
ATOM 4220 O O . MET B 1 29 ? -1.384 -29.516 -2.703 1 96.94 29 MET B O 1
ATOM 4224 N N . ALA B 1 30 ? -1.085 -27.719 -1.403 1 97.38 30 ALA B N 1
ATOM 4225 C CA . ALA B 1 30 ? -0.073 -28.391 -0.585 1 97.38 30 ALA B CA 1
ATOM 4226 C C . ALA B 1 30 ? -0.651 -29.609 0.112 1 97.38 30 ALA B C 1
ATOM 4228 O O . ALA B 1 30 ? -0.007 -30.656 0.167 1 97.38 30 ALA B O 1
ATOM 4229 N N . ASN B 1 31 ? -1.849 -29.453 0.68 1 97.12 31 ASN B N 1
ATOM 4230 C CA . ASN B 1 31 ? -2.52 -30.578 1.32 1 97.12 31 ASN B CA 1
ATOM 4231 C C . ASN B 1 31 ? -2.754 -31.734 0.338 1 97.12 31 ASN B C 1
ATOM 4233 O O . ASN B 1 31 ? -2.529 -32.906 0.67 1 97.12 31 ASN B O 1
ATOM 4237 N N . CYS B 1 32 ? -3.223 -31.391 -0.816 1 96.5 32 CYS B N 1
ATOM 4238 C CA . CYS B 1 32 ? -3.465 -32.406 -1.842 1 96.5 32 CYS B CA 1
ATOM 4239 C C . CYS B 1 32 ? -2.178 -33.156 -2.195 1 96.5 32 CYS B C 1
ATOM 4241 O O . CYS B 1 32 ? -2.156 -34.375 -2.244 1 96.5 32 CYS B O 1
ATOM 4243 N N . LEU B 1 33 ? -1.13 -32.406 -2.479 1 96.88 33 LEU B N 1
ATOM 4244 C CA . LEU B 1 33 ? 0.152 -33.031 -2.824 1 96.88 33 LEU B CA 1
ATOM 4245 C C . LEU B 1 33 ? 0.688 -33.875 -1.668 1 96.88 33 LEU B C 1
ATOM 4247 O O . LEU B 1 33 ? 1.251 -34.938 -1.883 1 96.88 33 LEU B O 1
ATOM 4251 N N . PHE B 1 34 ? 0.533 -33.344 -0.464 1 97.19 34 PHE B N 1
ATOM 4252 C CA . PHE B 1 34 ? 0.921 -34.062 0.741 1 97.19 34 PHE B CA 1
ATOM 4253 C C . PHE B 1 34 ? 0.207 -35.406 0.819 1 97.19 34 PHE B C 1
ATOM 4255 O O . PHE B 1 34 ? 0.844 -36.438 1.029 1 97.19 34 PHE B O 1
ATOM 4262 N N . LEU B 1 35 ? -1.084 -35.438 0.625 1 96 35 LEU B N 1
ATOM 4263 C CA . LEU B 1 35 ? -1.903 -36.625 0.704 1 96 35 LEU B CA 1
ATOM 4264 C C . LEU B 1 35 ? -1.517 -37.625 -0.387 1 96 35 LEU B C 1
ATOM 4266 O O . LEU B 1 35 ? -1.732 -38.844 -0.24 1 96 35 LEU B O 1
ATOM 4270 N N . ASN B 1 36 ? -0.99 -37.125 -1.457 1 95.62 36 ASN B N 1
ATOM 4271 C CA . ASN B 1 36 ? -0.586 -37.969 -2.566 1 95.62 36 ASN B CA 1
ATOM 4272 C C . ASN B 1 36 ? 0.866 -38.406 -2.428 1 95.62 36 ASN B C 1
ATOM 4274 O O . ASN B 1 36 ? 1.452 -38.938 -3.379 1 95.62 36 ASN B O 1
ATOM 4278 N N . GLY B 1 37 ? 1.541 -38.094 -1.32 1 95.44 37 GLY B N 1
ATOM 4279 C CA . GLY B 1 37 ? 2.836 -38.688 -0.992 1 95.44 37 GLY B CA 1
ATOM 4280 C C . GLY B 1 37 ? 4.004 -37.844 -1.49 1 95.44 37 GLY B C 1
ATOM 4281 O O . GLY B 1 37 ? 5.129 -38.344 -1.579 1 95.44 37 GLY B O 1
ATOM 4282 N N . PHE B 1 38 ? 3.801 -36.594 -1.761 1 95.69 38 PHE B N 1
ATOM 4283 C CA . PHE B 1 38 ? 4.848 -35.781 -2.387 1 95.69 38 PHE B CA 1
ATOM 4284 C C . PHE B 1 38 ? 5.504 -34.875 -1.368 1 95.69 38 PHE B C 1
ATOM 4286 O O . PHE B 1 38 ? 6.188 -33.906 -1.739 1 95.69 38 PHE B O 1
ATOM 4293 N N . LYS B 1 39 ? 5.352 -35.062 -0.094 1 94.69 39 LYS B N 1
ATOM 4294 C CA . LYS B 1 39 ? 5.762 -34.125 0.948 1 94.69 39 LYS B CA 1
ATOM 4295 C C . LYS B 1 39 ? 7.266 -33.875 0.905 1 94.69 39 LYS B C 1
ATOM 4297 O O . LYS B 1 39 ? 7.734 -32.781 1.243 1 94.69 39 LYS B O 1
ATOM 4302 N N . ASP B 1 40 ? 8.047 -34.844 0.428 1 95.38 40 ASP B N 1
ATOM 4303 C CA . ASP B 1 40 ? 9.5 -34.75 0.486 1 95.38 40 ASP B CA 1
ATOM 4304 C C . ASP B 1 40 ? 10.078 -34.375 -0.881 1 95.38 40 ASP B C 1
ATOM 4306 O O . ASP B 1 40 ? 11.297 -34.344 -1.056 1 95.38 40 ASP B O 1
ATOM 4310 N N . THR B 1 41 ? 9.242 -34.125 -1.866 1 96.62 41 THR B N 1
ATOM 4311 C CA . THR B 1 41 ? 9.703 -33.75 -3.201 1 96.62 41 THR B CA 1
ATOM 4312 C C . THR B 1 41 ? 10.297 -32.344 -3.201 1 96.62 41 THR B C 1
ATOM 4314 O O . THR B 1 41 ? 9.672 -31.422 -2.691 1 96.62 41 THR B O 1
ATOM 4317 N N . THR B 1 42 ? 11.469 -32.25 -3.773 1 97.88 42 THR B N 1
ATOM 4318 C CA . THR B 1 42 ? 12.109 -30.922 -3.873 1 97.88 42 THR B CA 1
ATOM 4319 C C . THR B 1 42 ? 11.664 -30.203 -5.137 1 97.88 42 THR B C 1
ATOM 4321 O O . THR B 1 42 ? 11.75 -30.75 -6.238 1 97.88 42 THR B O 1
ATOM 4324 N N . LEU B 1 43 ? 11.211 -29.031 -4.98 1 98.25 43 LEU B N 1
ATOM 4325 C CA . LEU B 1 43 ? 10.781 -28.156 -6.07 1 98.25 43 LEU B CA 1
ATOM 4326 C C . LEU B 1 43 ? 11.719 -26.953 -6.211 1 98.25 43 LEU B C 1
ATOM 4328 O O . LEU B 1 43 ? 12.289 -26.5 -5.223 1 98.25 43 LEU B O 1
ATOM 4332 N N . VAL B 1 44 ? 11.898 -26.469 -7.422 1 98.62 44 VAL B N 1
ATOM 4333 C CA . VAL B 1 44 ? 12.656 -25.266 -7.707 1 98.62 44 VAL B CA 1
ATOM 4334 C C . VAL B 1 44 ? 11.734 -24.188 -8.281 1 98.62 44 VAL B C 1
ATOM 4336 O O . VAL B 1 44 ? 11.086 -24.406 -9.312 1 98.62 44 VAL B O 1
ATOM 4339 N N . PHE B 1 45 ? 11.617 -23.109 -7.605 1 98.62 45 PHE B N 1
ATOM 4340 C CA . PHE B 1 45 ? 10.844 -21.969 -8.062 1 98.62 45 PHE B CA 1
ATOM 4341 C C . PHE B 1 45 ? 11.742 -20.766 -8.32 1 98.62 45 PHE B C 1
ATOM 4343 O O . PHE B 1 45 ? 12.688 -20.516 -7.566 1 98.62 45 PHE B O 1
ATOM 4350 N N . ASP B 1 46 ? 11.445 -20.016 -9.367 1 98.38 46 ASP B N 1
ATOM 4351 C CA . ASP B 1 46 ? 12.086 -18.734 -9.648 1 98.38 46 ASP B CA 1
ATOM 4352 C C . ASP B 1 46 ? 11.109 -17.562 -9.445 1 98.38 46 ASP B C 1
ATOM 4354 O O . ASP B 1 46 ? 9.953 -17.641 -9.859 1 98.38 46 ASP B O 1
ATOM 4358 N N . MET B 1 47 ? 11.609 -16.578 -8.773 1 98.69 47 MET B N 1
ATOM 4359 C CA . MET B 1 47 ? 10.938 -15.281 -8.828 1 98.69 47 MET B CA 1
ATOM 4360 C C . MET B 1 47 ? 11.633 -14.336 -9.805 1 98.69 47 MET B C 1
ATOM 4362 O O . MET B 1 47 ? 12.852 -14.188 -9.766 1 98.69 47 MET B O 1
ATOM 4366 N N . PHE B 1 48 ? 10.977 -13.734 -10.617 1 98.12 48 PHE B N 1
ATOM 4367 C CA . PHE B 1 48 ? 11.43 -12.703 -11.547 1 98.12 48 PHE B CA 1
ATOM 4368 C C . PHE B 1 48 ? 10.289 -11.742 -11.883 1 98.12 48 PHE B C 1
ATOM 4370 O O . PHE B 1 48 ? 9.219 -11.797 -11.273 1 98.12 48 PHE B O 1
ATOM 4377 N N . PHE B 1 49 ? 10.516 -10.727 -12.633 1 97.12 49 PHE B N 1
ATOM 4378 C CA . PHE B 1 49 ? 9.484 -9.797 -13.078 1 97.12 49 PHE B CA 1
ATOM 4379 C C . PHE B 1 49 ? 9.578 -9.555 -14.578 1 97.12 49 PHE B C 1
ATOM 4381 O O . PHE B 1 49 ? 10.578 -9.922 -15.211 1 97.12 49 PHE B O 1
ATOM 4388 N N . ARG B 1 50 ? 8.602 -8.984 -15.148 1 92.94 50 ARG B N 1
ATOM 4389 C CA . ARG B 1 50 ? 8.539 -8.969 -16.609 1 92.94 50 ARG B CA 1
ATOM 4390 C C . ARG B 1 50 ? 8.672 -7.551 -17.141 1 92.94 50 ARG B C 1
ATOM 4392 O O . ARG B 1 50 ? 9 -7.352 -18.312 1 92.94 50 ARG B O 1
ATOM 4399 N N . LYS B 1 51 ? 8.328 -6.559 -16.297 1 95 51 LYS B N 1
ATOM 4400 C CA . LYS B 1 51 ? 8.375 -5.168 -16.734 1 95 51 LYS B CA 1
ATOM 4401 C C . LYS B 1 51 ? 8.898 -4.254 -15.633 1 95 51 LYS B C 1
ATOM 4403 O O . LYS B 1 51 ? 8.539 -4.418 -14.469 1 95 51 LYS B O 1
ATOM 4408 N N . ASN B 1 52 ? 9.719 -3.316 -16.078 1 97.69 52 ASN B N 1
ATOM 4409 C CA . ASN B 1 52 ? 10.141 -2.291 -15.133 1 97.69 52 ASN B CA 1
ATOM 4410 C C . ASN B 1 52 ? 9.008 -1.312 -14.828 1 97.69 52 ASN B C 1
ATOM 4412 O O . ASN B 1 52 ? 8.25 -0.937 -15.719 1 97.69 52 ASN B O 1
ATOM 4416 N N . PRO B 1 53 ? 8.914 -0.905 -13.578 1 97 53 PRO B N 1
ATOM 4417 C CA . PRO B 1 53 ? 7.926 0.127 -13.266 1 97 53 PRO B CA 1
ATOM 4418 C C . PRO B 1 53 ? 8.133 1.407 -14.07 1 97 53 PRO B C 1
ATOM 4420 O O . PRO B 1 53 ? 9.266 1.798 -14.336 1 97 53 PRO B O 1
ATOM 4423 N N . ASP B 1 54 ? 6.977 2.098 -14.469 1 96 54 ASP B N 1
ATOM 4424 C CA . ASP B 1 54 ? 6.957 3.359 -15.203 1 96 54 ASP B CA 1
ATOM 4425 C C . ASP B 1 54 ? 7.613 3.207 -16.578 1 96 54 ASP B C 1
ATOM 4427 O O . ASP B 1 54 ? 8.039 4.191 -17.188 1 96 54 ASP B O 1
ATOM 4431 N N . ASN B 1 55 ? 7.762 1.955 -17.031 1 94.75 55 ASN B N 1
ATOM 4432 C CA . ASN B 1 55 ? 8.391 1.643 -18.312 1 94.75 55 ASN B CA 1
ATOM 4433 C C . ASN B 1 55 ? 9.828 2.145 -18.359 1 94.75 55 ASN B C 1
ATOM 4435 O O . ASN B 1 55 ? 10.273 2.658 -19.391 1 94.75 55 ASN B O 1
ATOM 4439 N N . GLN B 1 56 ? 10.445 2.029 -17.281 1 95.38 56 GLN B N 1
ATOM 4440 C CA . GLN B 1 56 ? 11.828 2.492 -17.203 1 95.38 56 GLN B CA 1
ATOM 4441 C C . GLN B 1 56 ? 12.805 1.369 -17.547 1 95.38 56 GLN B C 1
ATOM 4443 O O . GLN B 1 56 ? 12.391 0.295 -17.984 1 95.38 56 GLN B O 1
ATOM 4448 N N . GLY B 1 57 ? 14.148 1.686 -17.438 1 97.12 57 GLY B N 1
ATOM 4449 C CA . GLY B 1 57 ? 15.133 0.788 -18.016 1 97.12 57 GLY B CA 1
ATOM 4450 C C . GLY B 1 57 ? 15.742 -0.17 -17.016 1 97.12 57 GLY B C 1
ATOM 4451 O O . GLY B 1 57 ? 16.5 -1.066 -17.391 1 97.12 57 GLY B O 1
ATOM 4452 N N . TYR B 1 58 ? 15.438 0.012 -15.719 1 98.06 58 TYR B N 1
ATOM 4453 C CA . TYR B 1 58 ? 16.016 -0.824 -14.672 1 98.06 58 TYR B CA 1
ATOM 4454 C C . TYR B 1 58 ? 15.109 -0.884 -13.453 1 98.06 58 TYR B C 1
ATOM 4456 O O . TYR B 1 58 ? 14.148 -0.127 -13.352 1 98.06 58 TYR B O 1
ATOM 4464 N N . SER B 1 59 ? 15.391 -1.784 -12.555 1 98.69 59 SER B N 1
ATOM 4465 C CA . SER B 1 59 ? 14.82 -1.859 -11.219 1 98.69 59 SER B CA 1
ATOM 4466 C C . SER B 1 59 ? 15.883 -2.164 -10.172 1 98.69 59 SER B C 1
ATOM 4468 O O . SER B 1 59 ? 17 -2.57 -10.516 1 98.69 59 SER B O 1
ATOM 4470 N N . ILE B 1 60 ? 15.617 -1.879 -8.953 1 98.88 60 ILE B N 1
ATOM 4471 C CA . ILE B 1 60 ? 16.453 -2.256 -7.828 1 98.88 60 ILE B CA 1
ATOM 4472 C C . ILE B 1 60 ? 15.828 -3.432 -7.082 1 98.88 60 ILE B C 1
ATOM 4474 O O . ILE B 1 60 ? 14.656 -3.373 -6.691 1 98.88 60 ILE B O 1
ATOM 4478 N N . SER B 1 61 ? 16.562 -4.492 -6.922 1 98.88 61 SER B N 1
ATOM 4479 C CA . SER B 1 61 ? 16.094 -5.621 -6.125 1 98.88 61 SER B CA 1
ATOM 4480 C C . SER B 1 61 ? 16.188 -5.324 -4.633 1 98.88 61 SER B C 1
ATOM 4482 O O . SER B 1 61 ? 17.266 -4.996 -4.129 1 98.88 61 SER B O 1
ATOM 4484 N N . ALA B 1 62 ? 15.094 -5.422 -3.957 1 98.88 62 ALA B N 1
ATOM 4485 C CA . ALA B 1 62 ? 15.07 -5.16 -2.521 1 98.88 62 ALA B CA 1
ATOM 4486 C C . ALA B 1 62 ? 14.031 -6.035 -1.825 1 98.88 62 ALA B C 1
ATOM 4488 O O . ALA B 1 62 ? 13.086 -6.512 -2.459 1 98.88 62 ALA B O 1
ATOM 4489 N N . GLY B 1 63 ? 14.18 -6.234 -0.466 1 98.38 63 GLY B N 1
ATOM 4490 C CA . GLY B 1 63 ? 13.297 -7.07 0.332 1 98.38 63 GLY B CA 1
ATOM 4491 C C . GLY B 1 63 ? 13.953 -8.359 0.794 1 98.38 63 GLY B C 1
ATOM 4492 O O . GLY B 1 63 ? 13.367 -9.109 1.58 1 98.38 63 GLY B O 1
ATOM 4493 N N . GLN B 1 64 ? 15.242 -8.633 0.371 1 98.44 64 GLN B N 1
ATOM 4494 C CA . GLN B 1 64 ? 15.938 -9.875 0.687 1 98.44 64 GLN B CA 1
ATOM 4495 C C . GLN B 1 64 ? 16.125 -10.031 2.193 1 98.44 64 GLN B C 1
ATOM 4497 O O . GLN B 1 64 ? 16.031 -11.141 2.725 1 98.44 64 GLN B O 1
ATOM 4502 N N . ARG B 1 65 ? 16.453 -8.914 2.818 1 97.5 65 ARG B N 1
ATOM 4503 C CA . ARG B 1 65 ? 16.656 -8.977 4.262 1 97.5 65 ARG B CA 1
ATOM 4504 C C . ARG B 1 65 ? 15.406 -9.484 4.969 1 97.5 65 ARG B C 1
ATOM 4506 O O . ARG B 1 65 ? 15.477 -10.422 5.773 1 97.5 65 ARG B O 1
ATOM 4513 N N . LYS B 1 66 ? 14.297 -8.867 4.707 1 97.94 66 LYS B N 1
ATOM 4514 C CA . LYS B 1 66 ? 13.031 -9.242 5.328 1 97.94 66 LYS B CA 1
ATOM 4515 C C . LYS B 1 66 ? 12.633 -10.664 4.949 1 97.94 66 LYS B C 1
ATOM 4517 O O . LYS B 1 66 ? 12.156 -11.43 5.789 1 97.94 66 LYS B O 1
ATOM 4522 N N . LEU B 1 67 ? 12.789 -11.039 3.713 1 98.5 67 LEU B N 1
ATOM 4523 C CA . LEU B 1 67 ? 12.469 -12.391 3.25 1 98.5 67 LEU B CA 1
ATOM 4524 C C . LEU B 1 67 ? 13.328 -13.43 3.961 1 98.5 67 LEU B C 1
ATOM 4526 O O . LEU B 1 67 ? 12.836 -14.492 4.348 1 98.5 67 LEU B O 1
ATOM 4530 N N . THR B 1 68 ? 14.625 -13.125 4.074 1 98.56 68 THR B N 1
ATOM 4531 C CA . THR B 1 68 ? 15.547 -14.023 4.758 1 98.56 68 THR B CA 1
ATOM 4532 C C . THR B 1 68 ? 15.094 -14.266 6.199 1 98.56 68 THR B C 1
ATOM 4534 O O . THR B 1 68 ? 15.039 -15.406 6.656 1 98.56 68 THR B O 1
ATOM 4537 N N . ARG B 1 69 ? 14.766 -13.211 6.891 1 97.62 69 ARG B N 1
ATOM 4538 C CA . ARG B 1 69 ? 14.305 -13.328 8.266 1 97.62 69 ARG B CA 1
ATOM 4539 C C . ARG B 1 69 ? 13.023 -14.148 8.344 1 97.62 69 ARG B C 1
ATOM 4541 O O . ARG B 1 69 ? 12.859 -14.977 9.25 1 97.62 69 ARG B O 1
ATOM 4548 N N . PHE B 1 70 ? 12.18 -13.93 7.457 1 98.25 70 PHE B N 1
ATOM 4549 C CA . PHE B 1 70 ? 10.914 -14.648 7.398 1 98.25 70 PHE B CA 1
ATOM 4550 C C . PHE B 1 70 ? 11.148 -16.156 7.273 1 98.25 70 PHE B C 1
ATOM 4552 O O . PHE B 1 70 ? 10.594 -16.938 8.047 1 98.25 70 PHE B O 1
ATOM 4559 N N . LEU B 1 71 ? 11.961 -16.5 6.312 1 98.62 71 LEU B N 1
ATOM 4560 C CA . LEU B 1 71 ? 12.188 -17.906 6.047 1 98.62 71 LEU B CA 1
ATOM 4561 C C . LEU B 1 71 ? 12.875 -18.578 7.23 1 98.62 71 LEU B C 1
ATOM 4563 O O . LEU B 1 71 ? 12.555 -19.719 7.582 1 98.62 71 LEU B O 1
ATOM 4567 N N . LEU B 1 72 ? 13.812 -17.891 7.832 1 98.12 72 LEU B N 1
ATOM 4568 C CA . LEU B 1 72 ? 14.547 -18.438 8.961 1 98.12 72 LEU B CA 1
ATOM 4569 C C . LEU B 1 72 ? 13.633 -18.641 10.164 1 98.12 72 LEU B C 1
ATOM 4571 O O . LEU B 1 72 ? 13.906 -19.484 11.031 1 98.12 72 LEU B O 1
ATOM 4575 N N . ASN B 1 73 ? 12.531 -17.891 10.227 1 97.38 73 ASN B N 1
ATOM 4576 C CA . ASN B 1 73 ? 11.602 -17.969 11.352 1 97.38 73 ASN B CA 1
ATOM 4577 C C . ASN B 1 73 ? 10.273 -18.609 10.93 1 97.38 73 ASN B C 1
ATOM 4579 O O . ASN B 1 73 ? 9.281 -18.5 11.648 1 97.38 73 ASN B O 1
ATOM 4583 N N . TYR B 1 74 ? 10.242 -19.219 9.82 1 98.06 74 TYR B N 1
ATOM 4584 C CA . TYR B 1 74 ? 9.016 -19.766 9.258 1 98.06 74 TYR B CA 1
ATOM 4585 C C . TYR B 1 74 ? 8.453 -20.875 10.141 1 98.06 74 TYR B C 1
ATOM 4587 O O . TYR B 1 74 ? 9.125 -21.859 10.406 1 98.06 74 TYR B O 1
ATOM 4595 N N . HIS B 1 75 ? 7.23 -20.703 10.617 1 97.75 75 HIS B N 1
ATOM 4596 C CA . HIS B 1 75 ? 6.598 -21.672 11.5 1 97.75 75 HIS B CA 1
ATOM 4597 C C . HIS B 1 75 ? 5.086 -21.484 11.539 1 97.75 75 HIS B C 1
ATOM 4599 O O . HIS B 1 75 ? 4.574 -20.438 11.109 1 97.75 75 HIS B O 1
ATOM 4605 N N . PHE B 1 76 ? 4.391 -22.453 11.992 1 98.25 76 PHE B N 1
ATOM 4606 C CA . PHE B 1 76 ? 2.955 -22.406 12.227 1 98.25 76 PHE B CA 1
ATOM 4607 C C . PHE B 1 76 ? 2.648 -22.531 13.719 1 98.25 76 PHE B C 1
ATOM 4609 O O . PHE B 1 76 ? 3.299 -23.297 14.43 1 98.25 76 PHE B O 1
ATOM 4616 N N . ASN B 1 77 ? 1.712 -21.719 14.141 1 97.75 77 ASN B N 1
ATOM 4617 C CA . ASN B 1 77 ? 1.261 -21.781 15.531 1 97.75 77 ASN B CA 1
ATOM 4618 C C . ASN B 1 77 ? -0.001 -22.625 15.672 1 97.75 77 ASN B C 1
ATOM 4620 O O . ASN B 1 77 ? -0.584 -23.047 14.672 1 97.75 77 ASN B O 1
ATOM 4624 N N . GLU B 1 78 ? -0.395 -22.844 16.953 1 97.38 78 GLU B N 1
ATOM 4625 C CA . GLU B 1 78 ? -1.597 -23.625 17.234 1 97.38 78 GLU B CA 1
ATOM 4626 C C . GLU B 1 78 ? -2.83 -22.984 16.609 1 97.38 78 GLU B C 1
ATOM 4628 O O . GLU B 1 78 ? -3.727 -23.672 16.125 1 97.38 78 GLU B O 1
ATOM 4633 N N . GLN B 1 79 ? -2.867 -21.672 16.578 1 97.31 79 GLN B N 1
ATOM 4634 C CA . GLN B 1 79 ? -3.986 -20.953 15.984 1 97.31 79 GLN B CA 1
ATOM 4635 C C . GLN B 1 79 ? -4.059 -21.203 14.484 1 97.31 79 GLN B C 1
ATOM 4637 O O . GLN B 1 79 ? -5.148 -21.312 13.914 1 97.31 79 GLN B O 1
ATOM 4642 N N . ASP B 1 80 ? -2.912 -21.266 13.883 1 98.19 80 ASP B N 1
ATOM 4643 C CA . ASP B 1 80 ? -2.859 -21.547 12.453 1 98.19 80 ASP B CA 1
ATOM 4644 C C . ASP B 1 80 ? -3.422 -22.938 12.148 1 98.19 80 ASP B C 1
ATOM 4646 O O . ASP B 1 80 ? -4.273 -23.078 11.266 1 98.19 80 ASP B O 1
ATOM 4650 N N . VAL B 1 81 ? -2.959 -23.875 12.852 1 97.81 81 VAL B N 1
ATOM 4651 C CA . VAL B 1 81 ? -3.348 -25.266 12.648 1 97.81 81 VAL B CA 1
ATOM 4652 C C . VAL B 1 81 ? -4.844 -25.438 12.914 1 97.81 81 VAL B C 1
ATOM 4654 O O . VAL B 1 81 ? -5.535 -26.141 12.18 1 97.81 81 VAL B O 1
ATOM 4657 N N . HIS B 1 82 ? -5.305 -24.766 13.961 1 97.44 82 HIS B N 1
ATOM 4658 C CA . HIS B 1 82 ? -6.73 -24.812 14.273 1 97.44 82 HIS B CA 1
ATOM 4659 C C . HIS B 1 82 ? -7.562 -24.266 13.125 1 97.44 82 HIS B C 1
ATOM 4661 O O . HIS B 1 82 ? -8.555 -24.875 12.719 1 97.44 82 HIS B O 1
ATOM 4667 N N . TRP B 1 83 ? -7.191 -23.109 12.641 1 98 83 TRP B N 1
ATOM 4668 C CA . TRP B 1 83 ? -7.91 -22.5 11.531 1 98 83 TRP B CA 1
ATOM 4669 C C . TRP B 1 83 ? -7.875 -23.406 10.305 1 98 83 TRP B C 1
ATOM 4671 O O . TRP B 1 83 ? -8.898 -23.594 9.633 1 98 83 TRP B O 1
ATOM 4681 N N . LEU B 1 84 ? -6.766 -24 9.992 1 97.62 84 LEU B N 1
ATOM 4682 C CA . LEU B 1 84 ? -6.613 -24.875 8.836 1 97.62 84 LEU B CA 1
ATOM 4683 C C . LEU B 1 84 ? -7.547 -26.078 8.938 1 97.62 84 LEU B C 1
ATOM 4685 O O . LEU B 1 84 ? -8.102 -26.531 7.934 1 97.62 84 LEU B O 1
ATOM 4689 N N . ARG B 1 85 ? -7.738 -26.594 10.125 1 96.19 85 ARG B N 1
ATOM 4690 C CA . ARG B 1 85 ? -8.68 -27.688 10.336 1 96.19 85 ARG B CA 1
ATOM 4691 C C . ARG B 1 85 ? -10.094 -27.281 9.961 1 96.19 85 ARG B C 1
ATOM 4693 O O . ARG B 1 85 ? -10.836 -28.062 9.344 1 96.19 85 ARG B O 1
ATOM 4700 N N . THR B 1 86 ? -10.406 -26.031 10.312 1 95.88 86 THR B N 1
ATOM 4701 C CA . THR B 1 86 ? -11.742 -25.547 10 1 95.88 86 THR B CA 1
ATOM 4702 C C . THR B 1 86 ? -11.93 -25.391 8.5 1 95.88 86 THR B C 1
ATOM 4704 O O . THR B 1 86 ? -13.062 -25.375 8 1 95.88 86 THR B O 1
ATOM 4707 N N . LYS B 1 87 ? -10.867 -25.328 7.777 1 95 87 LYS B N 1
ATOM 4708 C CA . LYS B 1 87 ? -10.93 -25.109 6.336 1 95 87 LYS B CA 1
ATOM 4709 C C . LYS B 1 87 ? -10.836 -26.422 5.574 1 95 87 LYS B C 1
ATOM 4711 O O . LYS B 1 87 ? -10.75 -26.438 4.344 1 95 87 LYS B O 1
ATOM 4716 N N . GLY B 1 88 ? -10.758 -27.531 6.254 1 91.38 88 GLY B N 1
ATOM 4717 C CA . GLY B 1 88 ? -10.844 -28.844 5.625 1 91.38 88 GLY B CA 1
ATOM 4718 C C . GLY B 1 88 ? -9.484 -29.453 5.328 1 91.38 88 GLY B C 1
ATOM 4719 O O . GLY B 1 88 ? -9.391 -30.438 4.586 1 91.38 88 GLY B O 1
ATOM 4720 N N . MET B 1 89 ? -8.445 -28.938 5.922 1 95.5 89 MET B N 1
ATOM 4721 C CA . MET B 1 89 ? -7.133 -29.578 5.777 1 95.5 89 MET B CA 1
ATOM 4722 C C . MET B 1 89 ? -7.078 -30.891 6.551 1 95.5 89 MET B C 1
ATOM 4724 O O . MET B 1 89 ? -7.648 -31 7.641 1 95.5 89 MET B O 1
ATOM 4728 N N . SER B 1 90 ? -6.422 -31.859 5.965 1 96.38 90 SER B N 1
ATOM 4729 C CA . SER B 1 90 ? -6.328 -33.156 6.613 1 96.38 90 SER B CA 1
ATOM 4730 C C . SER B 1 90 ? -5.559 -33.062 7.926 1 96.38 90 SER B C 1
ATOM 4732 O O . SER B 1 90 ? -4.676 -32.219 8.078 1 96.38 90 SER B O 1
ATOM 4734 N N . GLU B 1 91 ? -5.934 -33.938 8.844 1 96.12 91 GLU B N 1
ATOM 4735 C CA . GLU B 1 91 ? -5.281 -33.969 10.148 1 96.12 91 GLU B CA 1
ATOM 4736 C C . GLU B 1 91 ? -3.787 -34.25 10.016 1 96.12 91 GLU B C 1
ATOM 4738 O O . GLU B 1 91 ? -2.973 -33.656 10.727 1 96.12 91 GLU B O 1
ATOM 4743 N N . GLU B 1 92 ? -3.449 -35.156 9.125 1 96.88 92 GLU B N 1
ATOM 4744 C CA . GLU B 1 92 ? -2.047 -35.5 8.906 1 96.88 92 GLU B CA 1
ATOM 4745 C C . GLU B 1 92 ? -1.251 -34.281 8.438 1 96.88 92 GLU B C 1
ATOM 4747 O O . GLU B 1 92 ? -0.13 -34.062 8.898 1 96.88 92 GLU B O 1
ATOM 4752 N N . PHE B 1 93 ? -1.815 -33.562 7.566 1 97.69 93 PHE B N 1
ATOM 4753 C CA . PHE B 1 93 ? -1.164 -32.375 7.055 1 97.69 93 PHE B CA 1
ATOM 4754 C C . PHE B 1 93 ? -1.043 -31.312 8.141 1 97.69 93 PHE B C 1
ATOM 4756 O O . PHE B 1 93 ? 0.002 -30.672 8.281 1 97.69 93 PHE B O 1
ATOM 4763 N N . CYS B 1 94 ? -2.09 -31.109 8.938 1 97.62 94 CYS B N 1
ATOM 4764 C CA . CYS B 1 94 ? -2.08 -30.156 10.047 1 97.62 94 CYS B CA 1
ATOM 4765 C C . CYS B 1 94 ? -0.975 -30.484 11.039 1 97.62 94 CYS B C 1
ATOM 4767 O O . CYS B 1 94 ? -0.245 -29.609 11.484 1 97.62 94 CYS B O 1
ATOM 4769 N N . GLU B 1 95 ? -0.871 -31.719 11.367 1 97.38 95 GLU B N 1
ATOM 4770 C CA . GLU B 1 95 ? 0.17 -32.156 12.297 1 97.38 95 GLU B CA 1
ATOM 4771 C C . GLU B 1 95 ? 1.561 -31.938 11.703 1 97.38 95 GLU B C 1
ATOM 4773 O O . GLU B 1 95 ? 2.504 -31.594 12.422 1 97.38 95 GLU B O 1
ATOM 4778 N N . TYR B 1 96 ? 1.627 -32.25 10.477 1 97.44 96 TYR B N 1
ATOM 4779 C CA . TYR B 1 96 ? 2.891 -32.031 9.781 1 97.44 96 TYR B CA 1
ATOM 4780 C C . TYR B 1 96 ? 3.303 -30.562 9.859 1 97.44 96 TYR B C 1
ATOM 4782 O O . TYR B 1 96 ? 4.461 -30.25 10.148 1 97.44 96 TYR B O 1
ATOM 4790 N N . LEU B 1 97 ? 2.371 -29.609 9.609 1 98.06 97 LEU B N 1
ATOM 4791 C CA . LEU B 1 97 ? 2.648 -28.172 9.625 1 98.06 97 LEU B CA 1
ATOM 4792 C C . LEU B 1 97 ? 2.996 -27.688 11.031 1 98.06 97 LEU B C 1
ATOM 4794 O O . LEU B 1 97 ? 3.805 -26.781 11.195 1 98.06 97 LEU B O 1
ATOM 4798 N N . ARG B 1 98 ? 2.4 -28.297 12 1 97.12 98 ARG B N 1
ATOM 4799 C CA . ARG B 1 98 ? 2.631 -27.938 13.398 1 97.12 98 ARG B CA 1
ATOM 4800 C C . ARG B 1 98 ? 4.117 -27.969 13.734 1 97.12 98 ARG B C 1
ATOM 4802 O O . ARG B 1 98 ? 4.602 -27.141 14.508 1 97.12 98 ARG B O 1
ATOM 4809 N N . ASN B 1 99 ? 4.805 -28.844 13.125 1 95.56 99 ASN B N 1
ATOM 4810 C CA . ASN B 1 99 ? 6.207 -29.062 13.461 1 95.56 99 ASN B CA 1
ATOM 4811 C C . ASN B 1 99 ? 7.125 -28.656 12.312 1 95.56 99 ASN B C 1
ATOM 4813 O O . ASN B 1 99 ? 8.32 -28.969 12.328 1 95.56 99 ASN B O 1
ATOM 4817 N N . TYR B 1 100 ? 6.605 -28 11.414 1 97.44 100 TYR B N 1
ATOM 4818 C CA . TYR B 1 100 ? 7.379 -27.688 10.219 1 97.44 100 TYR B CA 1
ATOM 4819 C C . TYR B 1 100 ? 8.344 -26.531 10.461 1 97.44 100 TYR B C 1
ATOM 4821 O O . TYR B 1 100 ? 7.992 -25.562 11.125 1 97.44 100 TYR B O 1
ATOM 4829 N N . ARG B 1 101 ? 9.492 -26.672 9.961 1 95.94 101 ARG B N 1
ATOM 4830 C CA . ARG B 1 101 ? 10.508 -25.625 9.867 1 95.94 101 ARG B CA 1
ATOM 4831 C C . ARG B 1 101 ? 11.078 -25.547 8.453 1 95.94 101 ARG B C 1
ATOM 4833 O O . ARG B 1 101 ? 11.312 -26.578 7.816 1 95.94 101 ARG B O 1
ATOM 4840 N N . TRP B 1 102 ? 11.203 -24.344 8.039 1 97.81 102 TRP B N 1
ATOM 4841 C CA . TRP B 1 102 ? 11.703 -24.172 6.676 1 97.81 102 TRP B CA 1
ATOM 4842 C C . TRP B 1 102 ? 13.117 -24.719 6.547 1 97.81 102 TRP B C 1
ATOM 4844 O O . TRP B 1 102 ? 13.977 -24.438 7.387 1 97.81 102 TRP B O 1
ATOM 4854 N N . LYS B 1 103 ? 13.438 -25.469 5.535 1 97.25 103 LYS B N 1
ATOM 4855 C CA . LYS B 1 103 ? 14.688 -26.219 5.453 1 97.25 103 LYS B CA 1
ATOM 4856 C C . LYS B 1 103 ? 15.25 -26.203 4.035 1 97.25 103 LYS B C 1
ATOM 4858 O O . LYS B 1 103 ? 15.953 -27.125 3.625 1 97.25 103 LYS B O 1
ATOM 4863 N N . GLY B 1 104 ? 14.938 -25.281 3.213 1 98 104 GLY B N 1
ATOM 4864 C CA . GLY B 1 104 ? 15.367 -25.234 1.824 1 98 104 GLY B CA 1
ATOM 4865 C C . GLY B 1 104 ? 16.562 -24.328 1.596 1 98 104 GLY B C 1
ATOM 4866 O O . GLY B 1 104 ? 17.281 -24 2.533 1 98 104 GLY B O 1
ATOM 4867 N N . ASP B 1 105 ? 16.859 -24.125 0.349 1 98.75 105 ASP B N 1
ATOM 4868 C CA . ASP B 1 105 ? 17.891 -23.203 -0.124 1 98.75 105 ASP B CA 1
ATOM 4869 C C . ASP B 1 105 ? 17.25 -21.984 -0.799 1 98.75 105 ASP B C 1
ATOM 4871 O O . ASP B 1 105 ? 16.281 -22.125 -1.544 1 98.75 105 ASP B O 1
ATOM 4875 N N . MET B 1 106 ? 17.734 -20.844 -0.455 1 98.88 106 MET B N 1
ATOM 4876 C CA . MET B 1 106 ? 17.375 -19.625 -1.159 1 98.88 106 MET B CA 1
ATOM 4877 C C . MET B 1 106 ? 18.609 -18.953 -1.774 1 98.88 106 MET B C 1
ATOM 4879 O O . MET B 1 106 ? 19.547 -18.609 -1.062 1 98.88 106 MET B O 1
ATOM 4883 N N . TYR B 1 107 ? 18.656 -18.906 -3.023 1 98.88 107 TYR B N 1
ATOM 4884 C CA . TYR B 1 107 ? 19.578 -18.047 -3.758 1 98.88 107 TYR B CA 1
ATOM 4885 C C . TYR B 1 107 ? 18.891 -16.766 -4.188 1 98.88 107 TYR B C 1
ATOM 4887 O O . TYR B 1 107 ? 17.734 -16.781 -4.637 1 98.88 107 TYR B O 1
ATOM 4895 N N . ALA B 1 108 ? 19.547 -15.625 -3.975 1 98.88 108 ALA B N 1
ATOM 4896 C CA . ALA B 1 108 ? 18.906 -14.352 -4.332 1 98.88 108 ALA B CA 1
ATOM 4897 C C . ALA B 1 108 ? 19.953 -13.336 -4.781 1 98.88 108 ALA B C 1
ATOM 4899 O O . ALA B 1 108 ? 21.141 -13.469 -4.477 1 98.88 108 ALA B O 1
ATOM 4900 N N . LEU B 1 109 ? 19.469 -12.391 -5.57 1 98.81 109 LEU B N 1
ATOM 4901 C CA . LEU B 1 109 ? 20.297 -11.203 -5.781 1 98.81 109 LEU B CA 1
ATOM 4902 C C . LEU B 1 109 ? 20.641 -10.539 -4.453 1 98.81 109 LEU B C 1
ATOM 4904 O O . LEU B 1 109 ? 19.797 -10.445 -3.562 1 98.81 109 LEU B O 1
ATOM 4908 N N . PRO B 1 110 ? 21.891 -10.07 -4.32 1 98.62 110 PRO B N 1
ATOM 4909 C CA . PRO B 1 110 ? 22.125 -9.203 -3.162 1 98.62 110 PRO B CA 1
ATOM 4910 C C . PRO B 1 110 ? 21.188 -8 -3.129 1 98.62 110 PRO B C 1
ATOM 4912 O O . PRO B 1 110 ? 20.906 -7.402 -4.172 1 98.62 110 PRO B O 1
ATOM 4915 N N . GLU B 1 111 ? 20.688 -7.707 -1.979 1 98.75 111 GLU B N 1
ATOM 4916 C CA . GLU B 1 111 ? 19.766 -6.57 -1.868 1 98.75 111 GLU B CA 1
ATOM 4917 C C . GLU B 1 111 ? 20.438 -5.285 -2.352 1 98.75 111 GLU B C 1
ATOM 4919 O O . GLU B 1 111 ? 21.562 -4.977 -1.962 1 98.75 111 GLU B O 1
ATOM 4924 N N . GLY B 1 112 ? 19.734 -4.57 -3.213 1 98.69 112 GLY B N 1
ATOM 4925 C CA . GLY B 1 112 ? 20.281 -3.375 -3.84 1 98.69 112 GLY B CA 1
ATOM 4926 C C . GLY B 1 112 ? 20.719 -3.604 -5.273 1 98.69 112 GLY B C 1
ATOM 4927 O O . GLY B 1 112 ? 21.062 -2.652 -5.98 1 98.69 112 GLY B O 1
ATOM 4928 N N . THR B 1 113 ? 20.672 -4.793 -5.801 1 98.88 113 THR B N 1
ATOM 4929 C CA . THR B 1 113 ? 21.172 -5.125 -7.137 1 98.88 113 THR B CA 1
ATOM 4930 C C . THR B 1 113 ? 20.281 -4.484 -8.211 1 98.88 113 THR B C 1
ATOM 4932 O O . THR B 1 113 ? 19.062 -4.574 -8.148 1 98.88 113 THR B O 1
ATOM 4935 N N . VAL B 1 114 ? 20.938 -3.773 -9.148 1 98.75 114 VAL B N 1
ATOM 4936 C CA . VAL B 1 114 ? 20.25 -3.373 -10.359 1 98.75 114 VAL B CA 1
ATOM 4937 C C . VAL B 1 114 ? 19.828 -4.609 -11.148 1 98.75 114 VAL B C 1
ATOM 4939 O O . VAL B 1 114 ? 20.656 -5.473 -11.445 1 98.75 114 VAL B O 1
ATOM 4942 N N . CYS B 1 115 ? 18.562 -4.723 -11.422 1 98.69 115 CYS B N 1
ATOM 4943 C CA . CYS B 1 115 ? 18.078 -5.945 -12.047 1 98.69 115 CYS B CA 1
ATOM 4944 C C . CYS B 1 115 ? 17.125 -5.633 -13.195 1 98.69 115 CYS B C 1
ATOM 4946 O O . CYS B 1 115 ? 16.734 -4.48 -13.391 1 98.69 115 CYS B O 1
ATOM 4948 N N . TYR B 1 116 ? 16.812 -6.672 -14 1 98.31 116 TYR B N 1
ATOM 4949 C CA . TYR B 1 116 ? 16.141 -6.488 -15.281 1 98.31 116 TYR B CA 1
ATOM 4950 C C . TYR B 1 116 ? 15.055 -7.543 -15.477 1 98.31 116 TYR B C 1
ATOM 4952 O O . TYR B 1 116 ? 15.094 -8.609 -14.852 1 98.31 116 TYR B O 1
ATOM 4960 N N . PRO B 1 117 ? 14.055 -7.277 -16.281 1 97 117 PRO B N 1
ATOM 4961 C CA . PRO B 1 117 ? 12.953 -8.211 -16.531 1 97 117 PRO B CA 1
ATOM 4962 C C . PRO B 1 117 ? 13.438 -9.586 -16.984 1 97 117 PRO B C 1
ATOM 4964 O O . PRO B 1 117 ? 14.391 -9.68 -17.766 1 97 117 PRO B O 1
ATOM 4967 N N . HIS B 1 118 ? 12.82 -10.656 -16.422 1 96.06 118 HIS B N 1
ATOM 4968 C CA . HIS B 1 118 ? 12.961 -12.047 -16.828 1 96.06 118 HIS B CA 1
ATOM 4969 C C . HIS B 1 118 ? 14.172 -12.695 -16.141 1 96.06 118 HIS B C 1
ATOM 4971 O O . HIS B 1 118 ? 14.305 -13.922 -16.141 1 96.06 118 HIS B O 1
ATOM 4977 N N . VAL B 1 119 ? 15.039 -11.898 -15.609 1 98.12 119 VAL B N 1
ATOM 4978 C CA . VAL B 1 119 ? 16.188 -12.438 -14.883 1 98.12 119 VAL B CA 1
ATOM 4979 C C . VAL B 1 119 ? 15.773 -12.781 -13.453 1 98.12 119 VAL B C 1
ATOM 4981 O O . VAL B 1 119 ? 15.094 -11.992 -12.789 1 98.12 119 VAL B O 1
ATOM 4984 N N . GLN B 1 120 ? 16.203 -13.891 -12.961 1 98.38 120 GLN B N 1
ATOM 4985 C CA . GLN B 1 120 ? 15.812 -14.359 -11.633 1 98.38 120 GLN B CA 1
ATOM 4986 C C . GLN B 1 120 ? 16.281 -13.383 -10.547 1 98.38 120 GLN B C 1
ATOM 4988 O O . GLN B 1 120 ? 17.422 -12.938 -10.57 1 98.38 120 GLN B O 1
ATOM 4993 N N . MET B 1 121 ? 15.391 -13.117 -9.656 1 98.75 121 MET B N 1
ATOM 4994 C CA . MET B 1 121 ? 15.727 -12.336 -8.469 1 98.75 121 MET B CA 1
ATOM 4995 C C . MET B 1 121 ? 15.969 -13.25 -7.27 1 98.75 121 MET B C 1
ATOM 4997 O O . MET B 1 121 ? 16.812 -12.961 -6.422 1 98.75 121 MET B O 1
ATOM 5001 N N . VAL B 1 122 ? 15.109 -14.25 -7.203 1 98.88 122 VAL B N 1
ATOM 5002 C CA . VAL B 1 122 ? 15.164 -15.234 -6.129 1 98.88 122 VAL B CA 1
ATOM 5003 C C . VAL B 1 122 ? 14.914 -16.641 -6.695 1 98.88 122 VAL B C 1
ATOM 5005 O O . VAL B 1 122 ? 14.062 -16.812 -7.562 1 98.88 122 VAL B O 1
ATOM 5008 N N . ARG B 1 123 ? 15.672 -17.578 -6.285 1 98.88 123 ARG B N 1
ATOM 5009 C CA . ARG B 1 123 ? 15.422 -18.984 -6.547 1 98.88 123 ARG B CA 1
ATOM 5010 C C . ARG B 1 123 ? 15.266 -19.766 -5.246 1 98.88 123 ARG B C 1
ATOM 5012 O O . ARG B 1 123 ? 16.125 -19.688 -4.363 1 98.88 123 ARG B O 1
ATOM 5019 N N . ILE B 1 124 ? 14.195 -20.438 -5.121 1 98.88 124 ILE B N 1
ATOM 5020 C CA . ILE B 1 124 ? 13.898 -21.281 -3.963 1 98.88 124 ILE B CA 1
ATOM 5021 C C . ILE B 1 124 ? 14.008 -22.75 -4.352 1 98.88 124 ILE B C 1
ATOM 5023 O O . ILE B 1 124 ? 13.461 -23.172 -5.371 1 98.88 124 ILE B O 1
ATOM 5027 N N . GLU B 1 125 ? 14.742 -23.484 -3.684 1 98.69 125 GLU B N 1
ATOM 5028 C CA . GLU B 1 125 ? 14.789 -24.938 -3.738 1 98.69 125 GLU B CA 1
ATOM 5029 C C . GLU B 1 125 ? 14.43 -25.547 -2.389 1 98.69 125 GLU B C 1
ATOM 5031 O O . GLU B 1 125 ? 15.203 -25.469 -1.435 1 98.69 125 GLU B O 1
ATOM 5036 N N . CYS B 1 126 ? 13.312 -26.156 -2.326 1 98.56 126 CYS B N 1
ATOM 5037 C CA . CYS B 1 126 ? 12.805 -26.656 -1.053 1 98.56 126 CYS B CA 1
ATOM 5038 C C . CYS B 1 126 ? 11.75 -27.734 -1.27 1 98.56 126 CYS B C 1
ATOM 5040 O O . CYS B 1 126 ? 11.359 -28.016 -2.406 1 98.56 126 CYS B O 1
ATOM 5042 N N . ASP B 1 127 ? 11.398 -28.422 -0.172 1 97.81 127 ASP B N 1
ATOM 5043 C CA . ASP B 1 127 ? 10.32 -29.406 -0.24 1 97.81 127 ASP B CA 1
ATOM 5044 C C . ASP B 1 127 ? 8.984 -28.734 -0.565 1 97.81 127 ASP B C 1
ATOM 5046 O O . ASP B 1 127 ? 8.914 -27.516 -0.704 1 97.81 127 ASP B O 1
ATOM 5050 N N . LEU B 1 128 ? 8.023 -29.516 -0.707 1 94.62 128 LEU B N 1
ATOM 5051 C CA . LEU B 1 128 ? 6.707 -29.109 -1.185 1 94.62 128 LEU B CA 1
ATOM 5052 C C . LEU B 1 128 ? 6.176 -27.938 -0.366 1 94.62 128 LEU B C 1
ATOM 5054 O O . LEU B 1 128 ? 5.789 -26.906 -0.925 1 94.62 128 LEU B O 1
ATOM 5058 N N . VAL B 1 129 ? 6.129 -28.031 0.951 1 95 129 VAL B N 1
ATOM 5059 C CA . VAL B 1 129 ? 5.578 -27.016 1.843 1 95 129 VAL B CA 1
ATOM 5060 C C . VAL B 1 129 ? 6.414 -25.734 1.749 1 95 129 VAL B C 1
ATOM 5062 O O . VAL B 1 129 ? 5.875 -24.641 1.532 1 95 129 VAL B O 1
ATOM 5065 N N . GLY B 1 130 ? 7.688 -25.891 1.846 1 97.38 130 GLY B N 1
ATOM 5066 C CA . GLY B 1 130 ? 8.594 -24.766 1.887 1 97.38 130 GLY B CA 1
ATOM 5067 C C . GLY B 1 130 ? 8.711 -24.047 0.557 1 97.38 130 GLY B C 1
ATOM 5068 O O . GLY B 1 130 ? 9.188 -22.906 0.5 1 97.38 130 GLY B O 1
ATOM 5069 N N . ALA B 1 131 ? 8.312 -24.672 -0.48 1 98 131 ALA B N 1
ATOM 5070 C CA . ALA B 1 131 ? 8.406 -24.047 -1.798 1 98 131 ALA B CA 1
ATOM 5071 C C . ALA B 1 131 ? 7.078 -23.406 -2.191 1 98 131 ALA B C 1
ATOM 5073 O O . ALA B 1 131 ? 7.059 -22.328 -2.797 1 98 131 ALA B O 1
ATOM 5074 N N . ILE B 1 132 ? 5.988 -24.016 -1.816 1 97.69 132 ILE B N 1
ATOM 5075 C CA . ILE B 1 132 ? 4.684 -23.625 -2.33 1 97.69 132 ILE B CA 1
ATOM 5076 C C . ILE B 1 132 ? 4.074 -22.547 -1.419 1 97.69 132 ILE B C 1
ATOM 5078 O O . ILE B 1 132 ? 3.609 -21.516 -1.893 1 97.69 132 ILE B O 1
ATOM 5082 N N . LEU B 1 133 ? 4.129 -22.703 -0.127 1 98.25 133 LEU B N 1
ATOM 5083 C CA . LEU B 1 133 ? 3.338 -21.906 0.815 1 98.25 133 LEU B CA 1
ATOM 5084 C C . LEU B 1 133 ? 3.943 -20.531 1.009 1 98.25 133 LEU B C 1
ATOM 5086 O O . LEU B 1 133 ? 3.287 -19.625 1.54 1 98.25 133 LEU B O 1
ATOM 5090 N N . ILE B 1 134 ? 5.16 -20.297 0.56 1 98.56 134 ILE B N 1
ATOM 5091 C CA . ILE B 1 134 ? 5.828 -19.031 0.857 1 98.56 134 ILE B CA 1
ATOM 5092 C C . ILE B 1 134 ? 5.594 -18.047 -0.284 1 98.56 134 ILE B C 1
ATOM 5094 O O . ILE B 1 134 ? 5.988 -16.891 -0.195 1 98.56 134 ILE B O 1
ATOM 5098 N N . GLU B 1 135 ? 4.961 -18.438 -1.392 1 98.5 135 GLU B N 1
ATOM 5099 C CA . GLU B 1 135 ? 4.828 -17.641 -2.613 1 98.5 135 GLU B CA 1
ATOM 5100 C C . GLU B 1 135 ? 4.262 -16.25 -2.314 1 98.5 135 GLU B C 1
ATOM 5102 O O . GLU B 1 135 ? 4.836 -15.242 -2.725 1 98.5 135 GLU B O 1
ATOM 5107 N N . THR B 1 136 ? 3.146 -16.25 -1.612 1 98.44 136 THR B N 1
ATOM 5108 C CA . THR B 1 136 ? 2.422 -14.992 -1.406 1 98.44 136 THR B CA 1
ATOM 5109 C C . THR B 1 136 ? 3.275 -13.992 -0.634 1 98.44 136 THR B C 1
ATOM 5111 O O . THR B 1 136 ? 3.426 -12.844 -1.053 1 98.44 136 THR B O 1
ATOM 5114 N N . TYR B 1 137 ? 3.84 -14.438 0.495 1 98.62 137 TYR B N 1
ATOM 5115 C CA . TYR B 1 137 ? 4.656 -13.555 1.321 1 98.62 137 TYR B CA 1
ATOM 5116 C C . TYR B 1 137 ? 5.914 -13.117 0.579 1 98.62 137 TYR B C 1
ATOM 5118 O O . TYR B 1 137 ? 6.32 -11.953 0.661 1 98.62 137 TYR B O 1
ATOM 5126 N N . LEU B 1 138 ? 6.543 -14.062 -0.102 1 98.81 138 LEU B N 1
ATOM 5127 C CA . LEU B 1 138 ? 7.746 -13.773 -0.875 1 98.81 138 LEU B CA 1
ATOM 5128 C C . LEU B 1 138 ? 7.48 -12.695 -1.917 1 98.81 138 LEU B C 1
ATOM 5130 O O . LEU B 1 138 ? 8.219 -11.703 -1.996 1 98.81 138 LEU B O 1
ATOM 5134 N N . LEU B 1 139 ? 6.441 -12.859 -2.688 1 98.81 139 LEU B N 1
ATOM 5135 C CA . LEU B 1 139 ? 6.121 -11.906 -3.746 1 98.81 139 LEU B CA 1
ATOM 5136 C C . LEU B 1 139 ? 5.727 -10.555 -3.158 1 98.81 139 LEU B C 1
ATOM 5138 O O . LEU B 1 139 ? 6.168 -9.508 -3.643 1 98.81 139 LEU B O 1
ATOM 5142 N N . GLN B 1 140 ? 4.875 -10.562 -2.145 1 98.62 140 GLN B N 1
ATOM 5143 C CA . GLN B 1 140 ? 4.449 -9.32 -1.515 1 98.62 140 GLN B CA 1
ATOM 5144 C C . GLN B 1 140 ? 5.652 -8.508 -1.032 1 98.62 140 GLN B C 1
ATOM 5146 O O . GLN B 1 140 ? 5.727 -7.301 -1.27 1 98.62 140 GLN B O 1
ATOM 5151 N N . THR B 1 141 ? 6.605 -9.188 -0.391 1 98.69 141 THR B N 1
ATOM 5152 C CA . THR B 1 141 ? 7.773 -8.555 0.214 1 98.69 141 THR B CA 1
ATOM 5153 C C . THR B 1 141 ? 8.719 -8.016 -0.86 1 98.69 141 THR B C 1
ATOM 5155 O O . THR B 1 141 ? 9.078 -6.84 -0.844 1 98.69 141 THR B O 1
ATOM 5158 N N . MET B 1 142 ? 9.07 -8.844 -1.798 1 98.81 142 MET B N 1
ATOM 5159 C CA . MET B 1 142 ? 10.031 -8.469 -2.824 1 98.81 142 MET B CA 1
ATOM 5160 C C . MET B 1 142 ? 9.461 -7.402 -3.75 1 98.81 142 MET B C 1
ATOM 5162 O O . MET B 1 142 ? 10.164 -6.473 -4.145 1 98.81 142 MET B O 1
ATOM 5166 N N . ASN B 1 143 ? 8.203 -7.562 -4.098 1 98.81 143 ASN B N 1
ATOM 5167 C CA . ASN B 1 143 ? 7.562 -6.621 -5.008 1 98.81 143 ASN B CA 1
ATOM 5168 C C . ASN B 1 143 ? 7.547 -5.207 -4.434 1 98.81 143 ASN B C 1
ATOM 5170 O O . ASN B 1 143 ? 7.98 -4.258 -5.094 1 98.81 143 ASN B O 1
ATOM 5174 N N . PHE B 1 144 ? 7.082 -5.074 -3.209 1 98.88 144 PHE B N 1
ATOM 5175 C CA . PHE B 1 144 ? 6.898 -3.742 -2.643 1 98.88 144 PHE B CA 1
ATOM 5176 C C . PHE B 1 144 ? 8.242 -3.068 -2.398 1 98.88 144 PHE B C 1
ATOM 5178 O O . PHE B 1 144 ? 8.43 -1.902 -2.752 1 98.88 144 PHE B O 1
ATOM 5185 N N . HIS B 1 145 ? 9.203 -3.791 -1.76 1 98.88 145 HIS B N 1
ATOM 5186 C CA . HIS B 1 145 ? 10.508 -3.209 -1.471 1 98.88 145 HIS B CA 1
ATOM 5187 C C . HIS B 1 145 ? 11.211 -2.77 -2.752 1 98.88 145 HIS B C 1
ATOM 5189 O O . HIS B 1 145 ? 11.781 -1.679 -2.809 1 98.88 145 HIS B O 1
ATOM 5195 N N . SER B 1 146 ? 11.164 -3.604 -3.787 1 98.94 146 SER B N 1
ATOM 5196 C CA . SER B 1 146 ? 11.812 -3.273 -5.051 1 98.94 146 SER B CA 1
ATOM 5197 C C . SER B 1 146 ? 11.148 -2.072 -5.715 1 98.94 146 SER B C 1
ATOM 5199 O O . SER B 1 146 ? 11.836 -1.221 -6.289 1 98.94 146 SER B O 1
ATOM 5201 N N . LEU B 1 147 ? 9.836 -2.008 -5.621 1 98.88 147 LEU B N 1
ATOM 5202 C CA . LEU B 1 147 ? 9.07 -0.907 -6.195 1 98.88 147 LEU B CA 1
ATOM 5203 C C . LEU B 1 147 ? 9.516 0.429 -5.609 1 98.88 147 LEU B C 1
ATOM 5205 O O . LEU B 1 147 ? 9.852 1.355 -6.352 1 98.88 147 LEU B O 1
ATOM 5209 N N . ILE B 1 148 ? 9.57 0.497 -4.309 1 98.94 148 ILE B N 1
ATOM 5210 C CA . ILE B 1 148 ? 9.836 1.759 -3.629 1 98.94 148 ILE B CA 1
ATOM 5211 C C . ILE B 1 148 ? 11.32 2.111 -3.75 1 98.94 148 ILE B C 1
ATOM 5213 O O . ILE B 1 148 ? 11.672 3.275 -3.947 1 98.94 148 ILE B O 1
ATOM 5217 N N . ALA B 1 149 ? 12.195 1.115 -3.607 1 98.94 149 ALA B N 1
ATOM 5218 C CA . ALA B 1 149 ? 13.625 1.387 -3.785 1 98.94 149 ALA B CA 1
ATOM 5219 C C . ALA B 1 149 ? 13.906 1.945 -5.176 1 98.94 149 ALA B C 1
ATOM 5221 O O . ALA B 1 149 ? 14.672 2.9 -5.324 1 98.94 149 ALA B O 1
ATOM 5222 N N . THR B 1 150 ? 13.32 1.336 -6.211 1 98.81 150 THR B N 1
ATOM 5223 C CA . THR B 1 150 ? 13.492 1.798 -7.582 1 98.81 150 THR B CA 1
ATOM 5224 C C . THR B 1 150 ? 12.977 3.229 -7.738 1 98.81 150 THR B C 1
ATOM 5226 O O . THR B 1 150 ? 13.68 4.086 -8.281 1 98.81 150 THR B O 1
ATOM 5229 N N . LYS B 1 151 ? 11.781 3.48 -7.234 1 98.69 151 LYS B N 1
ATOM 5230 C CA . LYS B 1 151 ? 11.188 4.812 -7.316 1 98.69 151 LYS B CA 1
ATOM 5231 C C . LYS B 1 151 ? 12.062 5.848 -6.613 1 98.69 151 LYS B C 1
ATOM 5233 O O . LYS B 1 151 ? 12.234 6.965 -7.109 1 98.69 151 LYS B O 1
ATOM 5238 N N . ALA B 1 152 ? 12.586 5.508 -5.512 1 98.75 152 ALA B N 1
ATOM 5239 C CA . ALA B 1 152 ? 13.398 6.422 -4.715 1 98.75 152 ALA B CA 1
ATOM 5240 C C . ALA B 1 152 ? 14.672 6.805 -5.461 1 98.75 152 ALA B C 1
ATOM 5242 O O . ALA B 1 152 ? 15.117 7.953 -5.391 1 98.75 152 ALA B O 1
ATOM 5243 N N . THR B 1 153 ? 15.328 5.875 -6.172 1 98.44 153 THR B N 1
ATOM 5244 C CA . THR B 1 153 ? 16.547 6.203 -6.914 1 98.44 153 THR B CA 1
ATOM 5245 C C . THR B 1 153 ? 16.25 7.258 -7.98 1 98.44 153 THR B C 1
ATOM 5247 O O . THR B 1 153 ? 17.125 8.078 -8.297 1 98.44 153 THR B O 1
ATOM 5250 N N . ARG B 1 154 ? 15.078 7.258 -8.508 1 97.31 154 ARG B N 1
ATOM 5251 C CA . ARG B 1 154 ? 14.688 8.219 -9.531 1 97.31 154 ARG B CA 1
ATOM 5252 C C . ARG B 1 154 ? 14.391 9.586 -8.914 1 97.31 154 ARG B C 1
ATOM 5254 O O . ARG B 1 154 ? 14.836 10.617 -9.422 1 97.31 154 ARG B O 1
ATOM 5261 N N . ILE B 1 155 ? 13.695 9.57 -7.848 1 97.94 155 ILE B N 1
ATOM 5262 C CA . ILE B 1 155 ? 13.297 10.812 -7.199 1 97.94 155 ILE B CA 1
ATOM 5263 C C . ILE B 1 155 ? 14.531 11.508 -6.613 1 97.94 155 ILE B C 1
ATOM 5265 O O . ILE B 1 155 ? 14.648 12.734 -6.68 1 97.94 155 ILE B O 1
ATOM 5269 N N . THR B 1 156 ? 15.461 10.734 -6.098 1 97.75 156 THR B N 1
ATOM 5270 C CA . THR B 1 156 ? 16.656 11.297 -5.484 1 97.75 156 THR B CA 1
ATOM 5271 C C . THR B 1 156 ? 17.672 11.711 -6.547 1 97.75 156 THR B C 1
ATOM 5273 O O . THR B 1 156 ? 18.656 12.383 -6.242 1 97.75 156 THR B O 1
ATOM 5276 N N . GLY B 1 157 ? 17.484 11.281 -7.746 1 95.81 157 GLY B N 1
ATOM 5277 C CA . GLY B 1 157 ? 18.375 11.641 -8.836 1 95.81 157 GLY B CA 1
ATOM 5278 C C . GLY B 1 157 ? 19.641 10.805 -8.883 1 95.81 157 GLY B C 1
ATOM 5279 O O . GLY B 1 157 ? 20.594 11.156 -9.562 1 95.81 157 GLY B O 1
ATOM 5280 N N . LEU B 1 158 ? 19.625 9.703 -8.18 1 94.44 158 LEU B N 1
ATOM 5281 C CA . LEU B 1 158 ? 20.781 8.812 -8.203 1 94.44 158 LEU B CA 1
ATOM 5282 C C . LEU B 1 158 ? 21.031 8.273 -9.609 1 94.44 158 LEU B C 1
ATOM 5284 O O . LEU B 1 158 ? 22.172 8.156 -10.047 1 94.44 158 LEU B O 1
ATOM 5288 N N . ASN B 1 159 ? 19.984 7.953 -10.281 1 91.69 159 ASN B N 1
ATOM 5289 C CA . ASN B 1 159 ? 20.078 7.379 -11.625 1 91.69 159 ASN B CA 1
ATOM 5290 C C . ASN B 1 159 ? 20.594 8.398 -12.633 1 91.69 159 ASN B C 1
ATOM 5292 O O . ASN B 1 159 ? 21.203 8.031 -13.641 1 91.69 159 ASN B O 1
ATOM 5296 N N . THR B 1 160 ? 20.406 9.68 -12.359 1 90.62 160 THR B N 1
ATOM 5297 C CA . THR B 1 160 ? 20.797 10.719 -13.312 1 90.62 160 THR B CA 1
ATOM 5298 C C . THR B 1 160 ? 22.094 11.383 -12.883 1 90.62 160 THR B C 1
ATOM 5300 O O . THR B 1 160 ? 22.516 12.383 -13.477 1 90.62 160 THR B O 1
ATOM 5303 N N . HIS B 1 161 ? 22.688 10.945 -11.859 1 91.38 161 HIS B N 1
ATOM 5304 C CA . HIS B 1 161 ? 23.938 11.492 -11.328 1 91.38 161 HIS B CA 1
ATOM 5305 C C . HIS B 1 161 ? 23.766 12.953 -10.93 1 91.38 161 HIS B C 1
ATOM 5307 O O . HIS B 1 161 ? 24.656 13.781 -11.18 1 91.38 161 HIS B O 1
ATOM 5313 N N . THR B 1 162 ? 22.578 13.289 -10.477 1 91.44 162 THR B N 1
ATOM 5314 C CA . THR B 1 162 ? 22.234 14.586 -9.906 1 91.44 162 THR B CA 1
ATOM 5315 C C . THR B 1 162 ? 21.625 14.414 -8.516 1 91.44 162 THR B C 1
ATOM 5317 O O . THR B 1 162 ? 20.484 14.812 -8.281 1 91.44 162 THR B O 1
ATOM 5320 N N . PRO B 1 163 ? 22.391 13.906 -7.688 1 90.94 163 PRO B N 1
ATOM 5321 C CA . PRO B 1 163 ? 21.828 13.531 -6.387 1 90.94 163 PRO B CA 1
ATOM 5322 C C . PRO B 1 163 ? 21.25 14.727 -5.629 1 90.94 163 PRO B C 1
ATOM 5324 O O . PRO B 1 163 ? 21.812 15.82 -5.668 1 90.94 163 PRO B O 1
ATOM 5327 N N . ARG B 1 164 ? 20.156 14.484 -5.039 1 95.88 164 ARG B N 1
ATOM 5328 C CA . ARG B 1 164 ? 19.391 15.438 -4.238 1 95.88 164 ARG B CA 1
ATOM 5329 C C . ARG B 1 164 ? 19.172 14.914 -2.824 1 95.88 164 ARG B C 1
ATOM 5331 O O . ARG B 1 164 ? 19.094 13.703 -2.609 1 95.88 164 ARG B O 1
ATOM 5338 N N . SER B 1 165 ? 19.109 15.852 -1.883 1 97.56 165 SER B N 1
ATOM 5339 C CA . SER B 1 165 ? 18.672 15.492 -0.537 1 97.56 165 SER B CA 1
ATOM 5340 C C . SER B 1 165 ? 17.156 15.359 -0.462 1 97.56 165 SER B C 1
ATOM 5342 O O . SER B 1 165 ? 16.438 16.375 -0.438 1 97.56 165 SER B O 1
ATOM 5344 N N . VAL B 1 166 ? 16.688 14.117 -0.408 1 98.31 166 VAL B N 1
ATOM 5345 C CA . VAL B 1 166 ? 15.25 13.859 -0.389 1 98.31 166 VAL B CA 1
ATOM 5346 C C . VAL B 1 166 ? 14.867 13.156 0.913 1 98.31 166 VAL B C 1
ATOM 5348 O O . VAL B 1 166 ? 15.539 12.211 1.332 1 98.31 166 VAL B O 1
ATOM 5351 N N . MET B 1 167 ? 13.867 13.633 1.584 1 98.5 167 MET B N 1
ATOM 5352 C CA . MET B 1 167 ? 13.281 12.992 2.758 1 98.5 167 MET B CA 1
ATOM 5353 C C . MET B 1 167 ? 11.953 12.336 2.41 1 98.5 167 MET B C 1
ATOM 5355 O O . MET B 1 167 ? 11.133 12.914 1.695 1 98.5 167 MET B O 1
ATOM 5359 N N . GLU B 1 168 ? 11.734 11.109 2.855 1 98.56 168 GLU B N 1
ATOM 5360 C CA . GLU B 1 168 ? 10.484 10.383 2.654 1 98.56 168 GLU B CA 1
ATOM 5361 C C . GLU B 1 168 ? 9.422 10.836 3.65 1 98.56 168 GLU B C 1
ATOM 5363 O O . GLU B 1 168 ? 9.539 10.586 4.852 1 98.56 168 GLU B O 1
ATOM 5368 N N . PHE B 1 169 ? 8.367 11.477 3.205 1 98 169 PHE B N 1
ATOM 5369 C CA . PHE B 1 169 ? 7.348 12.078 4.059 1 98 169 PHE B CA 1
ATOM 5370 C C . PHE B 1 169 ? 5.977 11.477 3.775 1 98 169 PHE B C 1
ATOM 5372 O O . PHE B 1 169 ? 4.953 12.125 3.979 1 98 169 PHE B O 1
ATOM 5379 N N . GLY B 1 170 ? 5.918 10.203 3.373 1 97.62 170 GLY B N 1
ATOM 5380 C CA . GLY B 1 170 ? 4.672 9.711 2.807 1 97.62 170 GLY B CA 1
ATOM 5381 C C . GLY B 1 170 ? 3.922 8.781 3.736 1 97.62 170 GLY B C 1
ATOM 5382 O O . GLY B 1 170 ? 2.939 8.148 3.334 1 97.62 170 GLY B O 1
ATOM 5383 N N . THR B 1 171 ? 4.223 8.633 5.02 1 97.75 171 THR B N 1
ATOM 5384 C CA . THR B 1 171 ? 3.646 7.621 5.895 1 97.75 171 THR B CA 1
ATOM 5385 C C . THR B 1 171 ? 2.133 7.781 5.988 1 97.75 171 THR B C 1
ATOM 5387 O O . THR B 1 171 ? 1.397 6.793 6.027 1 97.75 171 THR B O 1
ATOM 5390 N N . ARG B 1 172 ? 1.613 8.961 5.957 1 96.94 172 ARG B N 1
ATOM 5391 C CA . ARG B 1 172 ? 0.188 9.242 6.098 1 96.94 172 ARG B CA 1
ATOM 5392 C C . ARG B 1 172 ? -0.598 8.695 4.91 1 96.94 172 ARG B C 1
ATOM 5394 O O . ARG B 1 172 ? -1.796 8.43 5.02 1 96.94 172 ARG B O 1
ATOM 5401 N N . ARG B 1 173 ? 0.074 8.57 3.803 1 97.38 173 ARG B N 1
ATOM 5402 C CA . ARG B 1 173 ? -0.6 8.133 2.584 1 97.38 173 ARG B CA 1
ATOM 5403 C C . ARG B 1 173 ? -0.185 6.715 2.201 1 97.38 173 ARG B C 1
ATOM 5405 O O . ARG B 1 173 ? -0.678 6.164 1.216 1 97.38 173 ARG B O 1
ATOM 5412 N N . ALA B 1 174 ? 0.711 6.117 3 1 98.5 174 ALA B N 1
ATOM 5413 C CA . ALA B 1 174 ? 1.111 4.734 2.74 1 98.5 174 ALA B CA 1
ATOM 5414 C C . ALA B 1 174 ? -0.088 3.795 2.809 1 98.5 174 ALA B C 1
ATOM 5416 O O . ALA B 1 174 ? -1.051 4.059 3.533 1 98.5 174 ALA B O 1
ATOM 5417 N N . GLN B 1 175 ? -0.087 2.729 2.055 1 98.44 175 GLN B N 1
ATOM 5418 C CA . GLN B 1 175 ? -1.183 1.765 2.09 1 98.44 175 GLN B CA 1
ATOM 5419 C C . GLN B 1 175 ? -1.026 0.798 3.262 1 98.44 175 GLN B C 1
ATOM 5421 O O . GLN B 1 175 ? -0.815 -0.399 3.061 1 98.44 175 GLN B O 1
ATOM 5426 N N . GLY B 1 176 ? -1.116 1.326 4.5 1 96.94 176 GLY B N 1
ATOM 5427 C CA . GLY B 1 176 ? -1.029 0.534 5.719 1 96.94 176 GLY B CA 1
ATOM 5428 C C . GLY B 1 176 ? 0.284 0.715 6.453 1 96.94 176 GLY B C 1
ATOM 5429 O O . GLY B 1 176 ? 1.223 1.312 5.922 1 96.94 176 GLY B O 1
ATOM 5430 N N . GLU B 1 177 ? 0.364 0.132 7.613 1 96.44 177 GLU B N 1
ATOM 5431 C CA . GLU B 1 177 ? 1.49 0.32 8.523 1 96.44 177 GLU B CA 1
ATOM 5432 C C . GLU B 1 177 ? 2.762 -0.314 7.965 1 96.44 177 GLU B C 1
ATOM 5434 O O . GLU B 1 177 ? 3.83 0.3 7.992 1 96.44 177 GLU B O 1
ATOM 5439 N N . SER B 1 178 ? 2.623 -1.495 7.469 1 97.12 178 SER B N 1
ATOM 5440 C CA . SER B 1 178 ? 3.799 -2.174 6.934 1 97.12 178 SER B CA 1
ATOM 5441 C C . SER B 1 178 ? 4.379 -1.421 5.742 1 97.12 178 SER B C 1
ATOM 5443 O O . SER B 1 178 ? 5.598 -1.367 5.566 1 97.12 178 SER B O 1
ATOM 5445 N N . ALA B 1 179 ? 3.473 -0.865 4.949 1 98 179 ALA B N 1
ATOM 5446 C CA . ALA B 1 179 ? 3.928 -0.086 3.801 1 98 179 ALA B CA 1
ATOM 5447 C C . ALA B 1 179 ? 4.695 1.153 4.25 1 98 179 ALA B C 1
ATOM 5449 O O . ALA B 1 179 ? 5.691 1.533 3.625 1 98 179 ALA B O 1
ATOM 5450 N N . GLY B 1 180 ? 4.191 1.778 5.328 1 98.31 180 GLY B N 1
ATOM 5451 C CA . GLY B 1 180 ? 4.895 2.939 5.848 1 98.31 180 GLY B CA 1
ATOM 5452 C C . GLY B 1 180 ? 6.297 2.621 6.332 1 98.31 180 GLY B C 1
ATOM 5453 O O . GLY B 1 180 ? 7.246 3.342 6.02 1 98.31 180 GLY B O 1
ATOM 5454 N N . ASN B 1 181 ? 6.465 1.529 7.07 1 98.38 181 ASN B N 1
ATOM 5455 C CA . ASN B 1 181 ? 7.746 1.153 7.66 1 98.38 181 ASN B CA 1
ATOM 5456 C C . ASN B 1 181 ? 8.703 0.595 6.613 1 98.38 181 ASN B C 1
ATOM 5458 O O . ASN B 1 181 ? 9.82 1.091 6.461 1 98.38 181 ASN B O 1
ATOM 5462 N N . ASP B 1 182 ? 8.242 -0.397 5.875 1 98.44 182 ASP B N 1
ATOM 5463 C CA . ASP B 1 182 ? 9.07 -1.029 4.855 1 98.44 182 ASP B CA 1
ATOM 5464 C C . ASP B 1 182 ? 9.398 -0.053 3.729 1 98.44 182 ASP B C 1
ATOM 5466 O O . ASP B 1 182 ? 10.477 -0.11 3.143 1 98.44 182 ASP B O 1
ATOM 5470 N N . GLY B 1 183 ? 8.375 0.789 3.41 1 98.75 183 GLY B N 1
ATOM 5471 C CA . GLY B 1 183 ? 8.609 1.801 2.393 1 98.75 183 GLY B CA 1
ATOM 5472 C C . GLY B 1 183 ? 9.68 2.801 2.777 1 98.75 183 GLY B C 1
ATOM 5473 O O . GLY B 1 183 ? 10.477 3.225 1.933 1 98.75 183 GLY B O 1
ATOM 5474 N N . ALA B 1 184 ? 9.711 3.188 4.039 1 98.75 184 ALA B N 1
ATOM 5475 C CA . ALA B 1 184 ? 10.75 4.082 4.531 1 98.75 184 ALA B CA 1
ATOM 5476 C C . ALA B 1 184 ? 12.133 3.445 4.398 1 98.75 184 ALA B C 1
ATOM 5478 O O . ALA B 1 184 ? 13.078 4.094 3.955 1 98.75 184 ALA B O 1
ATOM 5479 N N . TYR B 1 185 ? 12.227 2.199 4.777 1 98.81 185 TYR B N 1
ATOM 5480 C CA . TYR B 1 185 ? 13.461 1.44 4.629 1 98.81 185 TYR B CA 1
ATOM 5481 C C . TYR B 1 185 ? 13.914 1.406 3.174 1 98.81 185 TYR B C 1
ATOM 5483 O O . TYR B 1 185 ? 15.062 1.727 2.863 1 98.81 185 TYR B O 1
ATOM 5491 N N . ALA B 1 186 ? 13.047 1.043 2.291 1 98.88 186 ALA B N 1
ATOM 5492 C CA . ALA B 1 186 ? 13.359 0.917 0.87 1 98.88 186 ALA B CA 1
ATOM 5493 C C . ALA B 1 186 ? 13.719 2.271 0.268 1 98.88 186 ALA B C 1
ATOM 5495 O O . ALA B 1 186 ? 14.602 2.357 -0.597 1 98.88 186 ALA B O 1
ATOM 5496 N N . ALA B 1 187 ? 12.992 3.334 0.691 1 98.88 187 ALA B N 1
ATOM 5497 C CA . ALA B 1 187 ? 13.281 4.684 0.212 1 98.88 187 ALA B CA 1
ATOM 5498 C C . ALA B 1 187 ? 14.703 5.102 0.574 1 98.88 187 ALA B C 1
ATOM 5500 O O . ALA B 1 187 ? 15.406 5.711 -0.238 1 98.88 187 ALA B O 1
ATOM 5501 N N . VAL B 1 188 ? 15.109 4.785 1.777 1 98.81 188 VAL B N 1
ATOM 5502 C CA . VAL B 1 188 ? 16.469 5.113 2.225 1 98.81 188 VAL B CA 1
ATOM 5503 C C . VAL B 1 188 ? 17.484 4.332 1.399 1 98.81 188 VAL B C 1
ATOM 5505 O O . VAL B 1 188 ? 18.516 4.879 1.006 1 98.81 188 VAL B O 1
ATOM 5508 N N . LEU B 1 189 ? 17.203 3.092 1.092 1 98.75 189 LEU B N 1
ATOM 5509 C CA . LEU B 1 189 ? 18.078 2.334 0.203 1 98.75 189 LEU B CA 1
ATOM 5510 C C . LEU B 1 189 ? 18.219 3.035 -1.143 1 98.75 189 LEU B C 1
ATOM 5512 O O . LEU B 1 189 ? 19.297 3.031 -1.732 1 98.75 189 LEU B O 1
ATOM 5516 N N . GLY B 1 190 ? 17.141 3.627 -1.561 1 98.44 190 GLY B N 1
ATOM 5517 C CA . GLY B 1 190 ? 17.125 4.285 -2.855 1 98.44 190 GLY B CA 1
ATOM 5518 C C . GLY B 1 190 ? 17.719 5.68 -2.82 1 98.44 190 GLY B C 1
ATOM 5519 O O . GLY B 1 190 ? 17.688 6.402 -3.82 1 98.44 190 GLY B O 1
ATOM 5520 N N . GLY B 1 191 ? 18.156 6.129 -1.649 1 98.19 191 GLY B N 1
ATOM 5521 C CA . GLY B 1 191 ? 18.922 7.367 -1.628 1 98.19 191 GLY B CA 1
ATOM 5522 C C . GLY B 1 191 ? 18.328 8.422 -0.714 1 98.19 191 GLY B C 1
ATOM 5523 O O . GLY B 1 191 ? 18.938 9.469 -0.491 1 98.19 191 GLY B O 1
ATOM 5524 N N . CYS B 1 192 ? 17.156 8.211 -0.155 1 98.5 192 CYS B N 1
ATOM 5525 C CA . CYS B 1 192 ? 16.578 9.188 0.773 1 98.5 192 CYS B CA 1
ATOM 5526 C C . CYS B 1 192 ? 17.469 9.344 2.006 1 98.5 192 CYS B C 1
ATOM 5528 O O . CYS B 1 192 ? 18.062 8.367 2.475 1 98.5 192 CYS B O 1
ATOM 5530 N N . ILE B 1 193 ? 17.484 10.5 2.559 1 98 193 ILE B N 1
ATOM 5531 C CA . ILE B 1 193 ? 18.406 10.781 3.658 1 98 193 ILE B CA 1
ATOM 5532 C C . ILE B 1 193 ? 17.688 10.578 4.992 1 98 193 ILE B C 1
ATOM 5534 O O . ILE B 1 193 ? 18.312 10.625 6.055 1 98 193 ILE B O 1
ATOM 5538 N N . GLY B 1 194 ? 16.438 10.375 4.961 1 98.06 194 GLY B N 1
ATOM 5539 C CA . GLY B 1 194 ? 15.625 10.156 6.148 1 98.06 194 GLY B CA 1
ATOM 5540 C C . GLY B 1 194 ? 14.156 9.969 5.836 1 98.06 194 GLY B C 1
ATOM 5541 O O . GLY B 1 194 ? 13.758 9.961 4.668 1 98.06 194 GLY B O 1
ATOM 5542 N N . THR B 1 195 ? 13.375 9.75 6.875 1 98.56 195 THR B N 1
ATOM 5543 C CA . THR B 1 195 ? 11.93 9.562 6.797 1 98.56 195 THR B CA 1
ATOM 5544 C C . THR B 1 195 ? 11.227 10.336 7.902 1 98.56 195 THR B C 1
ATOM 5546 O O . THR B 1 195 ? 11.836 10.664 8.922 1 98.56 195 THR B O 1
ATOM 5549 N N . ALA B 1 196 ? 9.953 10.633 7.672 1 98.12 196 ALA B N 1
ATOM 5550 C CA . ALA B 1 196 ? 9.164 11.227 8.75 1 98.12 196 ALA B CA 1
ATOM 5551 C C . ALA B 1 196 ? 8.742 10.172 9.766 1 98.12 196 ALA B C 1
ATOM 5553 O O . ALA B 1 196 ? 8.367 10.5 10.891 1 98.12 196 ALA B O 1
ATOM 5554 N N . ASN B 1 197 ? 8.852 8.906 9.508 1 98.5 197 ASN B N 1
ATOM 5555 C CA . ASN B 1 197 ? 8.25 7.781 10.219 1 98.5 197 ASN B CA 1
ATOM 5556 C C . ASN B 1 197 ? 9.078 7.387 11.438 1 98.5 197 ASN B C 1
ATOM 5558 O O . ASN B 1 197 ? 10.141 6.781 11.305 1 98.5 197 ASN B O 1
ATOM 5562 N N . CYS B 1 198 ? 8.562 7.578 12.633 1 98.62 198 CYS B N 1
ATOM 5563 C CA . CYS B 1 198 ? 9.266 7.285 13.875 1 98.62 198 CYS B CA 1
ATOM 5564 C C . CYS B 1 198 ? 9.445 5.781 14.055 1 98.62 198 CYS B C 1
ATOM 5566 O O . CYS B 1 198 ? 10.539 5.32 14.406 1 98.62 198 CYS B O 1
ATOM 5568 N N . LEU B 1 199 ? 8.438 5.008 13.82 1 98.75 199 LEU B N 1
ATOM 5569 C CA . LEU B 1 199 ? 8.508 3.566 14.031 1 98.75 199 LEU B CA 1
ATOM 5570 C C . LEU B 1 199 ? 9.539 2.932 13.102 1 98.75 199 LEU B C 1
ATOM 5572 O O . LEU B 1 199 ? 10.203 1.966 13.477 1 98.75 199 LEU B O 1
ATOM 5576 N N . ALA B 1 200 ? 9.695 3.455 11.922 1 98.62 200 ALA B N 1
ATOM 5577 C CA . ALA B 1 200 ? 10.695 2.928 10.992 1 98.62 200 ALA B CA 1
ATOM 5578 C C . ALA B 1 200 ? 12.094 3.021 11.586 1 98.62 200 ALA B C 1
ATOM 5580 O O . ALA B 1 200 ? 12.875 2.072 11.492 1 98.62 200 ALA B O 1
ATOM 5581 N N . GLU B 1 201 ? 12.406 4.199 12.164 1 98.56 201 GLU B N 1
ATOM 5582 C CA . GLU B 1 201 ? 13.727 4.309 12.797 1 98.56 201 GLU B CA 1
ATOM 5583 C C . GLU B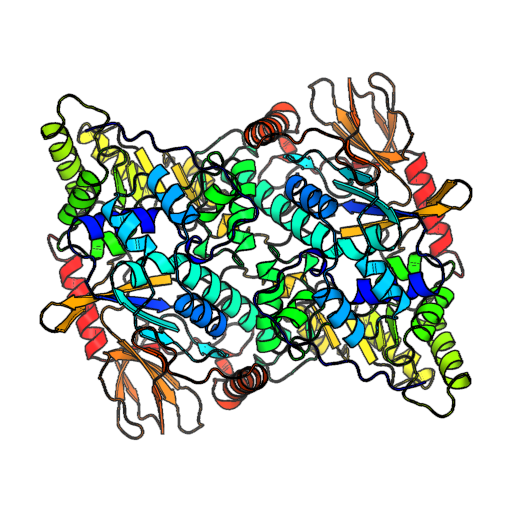 1 201 ? 13.867 3.322 13.953 1 98.56 201 GLU B C 1
ATOM 5585 O O . GLU B 1 201 ? 14.938 2.756 14.164 1 98.56 201 GLU B O 1
ATOM 5590 N N . MET B 1 202 ? 12.836 3.146 14.727 1 98.56 202 MET B N 1
ATOM 5591 C CA . MET B 1 202 ? 12.875 2.207 15.844 1 98.56 202 MET B CA 1
ATOM 5592 C C . MET B 1 202 ? 13.133 0.787 15.352 1 98.56 202 MET B C 1
ATOM 5594 O O . MET B 1 202 ? 13.812 0.009 16.016 1 98.56 202 MET B O 1
ATOM 5598 N N . LYS B 1 203 ? 12.562 0.466 14.219 1 98.31 203 LYS B N 1
ATOM 5599 C CA . LYS B 1 203 ? 12.664 -0.88 13.664 1 98.31 203 LYS B CA 1
ATOM 5600 C C . LYS B 1 203 ? 14.023 -1.108 13.016 1 98.31 203 LYS B C 1
ATOM 5602 O O . LYS B 1 203 ? 14.633 -2.164 13.195 1 98.31 203 LYS B O 1
ATOM 5607 N N . TYR B 1 204 ? 14.484 -0.092 12.234 1 98.06 204 TYR B N 1
ATOM 5608 C CA . TYR B 1 204 ? 15.586 -0.369 11.312 1 98.06 204 TYR B CA 1
ATOM 5609 C C . TYR B 1 204 ? 16.859 0.349 11.758 1 98.06 204 TYR B C 1
ATOM 5611 O O . TYR B 1 204 ? 17.938 0.102 11.219 1 98.06 204 TYR B O 1
ATOM 5619 N N . GLY B 1 205 ? 16.719 1.334 12.672 1 97.25 205 GLY B N 1
ATOM 5620 C CA . GLY B 1 205 ? 17.891 1.983 13.234 1 97.25 205 GLY B CA 1
ATOM 5621 C C . GLY B 1 205 ? 18.109 3.385 12.695 1 97.25 205 GLY B C 1
ATOM 5622 O O . GLY B 1 205 ? 17.312 3.877 11.891 1 97.25 205 GLY B O 1
ATOM 5623 N N . SER B 1 206 ? 19.188 3.98 13.07 1 95.56 206 SER B N 1
ATOM 5624 C CA . SER B 1 206 ? 19.469 5.398 12.867 1 95.56 206 SER B CA 1
ATOM 5625 C C . SER B 1 206 ? 19.812 5.691 11.406 1 95.56 206 SER B C 1
ATOM 5627 O O . SER B 1 206 ? 19.828 6.852 10.992 1 95.56 206 SER B O 1
ATOM 5629 N N . GLU B 1 207 ? 20.031 4.684 10.648 1 95.69 207 GLU B N 1
ATOM 5630 C CA . GLU B 1 207 ? 20.234 4.898 9.219 1 95.69 207 GLU B CA 1
ATOM 5631 C C . GLU B 1 207 ? 18.922 5.211 8.508 1 95.69 207 GLU B C 1
ATOM 5633 O O . GLU B 1 207 ? 18.938 5.766 7.402 1 95.69 207 GLU B O 1
ATOM 5638 N N . VAL B 1 208 ? 17.859 4.719 9.055 1 98.12 208 VAL B N 1
ATOM 5639 C CA . VAL B 1 208 ? 16.531 5.133 8.641 1 98.12 208 VAL B CA 1
ATOM 5640 C C . VAL B 1 208 ? 16 6.199 9.594 1 98.12 208 VAL B C 1
ATOM 5642 O O . VAL B 1 208 ? 14.984 5.988 10.266 1 98.12 208 VAL B O 1
ATOM 5645 N N . LYS B 1 209 ? 16.594 7.309 9.547 1 97.75 209 LYS B N 1
ATOM 5646 C CA . LYS B 1 209 ? 16.469 8.352 10.555 1 97.75 209 LYS B CA 1
ATOM 5647 C C . LYS B 1 209 ? 15.133 9.078 10.43 1 97.75 209 LYS B C 1
ATOM 5649 O O . LYS B 1 209 ? 14.75 9.5 9.336 1 97.75 209 LYS B O 1
ATOM 5654 N N . ALA B 1 210 ? 14.461 9.203 11.547 1 97.94 210 ALA B N 1
ATOM 5655 C CA . ALA B 1 210 ? 13.25 10.023 11.594 1 97.94 210 ALA B CA 1
ATOM 5656 C C . ALA B 1 210 ? 13.594 11.508 11.625 1 97.94 210 ALA B C 1
ATOM 5658 O O . ALA B 1 210 ? 14.375 11.953 12.469 1 97.94 210 ALA B O 1
ATOM 5659 N N . VAL B 1 211 ? 13.008 12.242 10.664 1 95.69 211 VAL B N 1
ATOM 5660 C CA . VAL B 1 211 ? 13.25 13.68 10.562 1 95.69 211 VAL B CA 1
ATOM 5661 C C . VAL B 1 211 ? 11.922 14.414 10.375 1 95.69 211 VAL B C 1
ATOM 5663 O O . VAL B 1 211 ? 10.906 13.797 10.055 1 95.69 211 VAL B O 1
ATOM 5666 N N . GLY B 1 212 ? 11.969 15.68 10.648 1 89.5 212 GLY B N 1
ATOM 5667 C CA . GLY B 1 212 ? 10.758 16.453 10.469 1 89.5 212 GLY B CA 1
ATOM 5668 C C . GLY B 1 212 ? 10.938 17.922 10.828 1 89.5 212 GLY B C 1
ATOM 5669 O O . GLY B 1 212 ? 11.922 18.297 11.461 1 89.5 212 GLY B O 1
ATOM 5670 N N . THR B 1 213 ? 10.023 18.656 10.398 1 86.56 213 THR B N 1
ATOM 5671 C CA . THR B 1 213 ? 10.039 20.094 10.664 1 86.56 213 THR B CA 1
ATOM 5672 C C . THR B 1 213 ? 8.914 20.469 11.633 1 86.56 213 THR B C 1
ATOM 5674 O O . THR B 1 213 ? 8.977 20.141 12.82 1 86.56 213 THR B O 1
ATOM 5677 N N . VAL B 1 214 ? 7.996 21.281 11.18 1 91.62 214 VAL B N 1
ATOM 5678 C CA . VAL B 1 214 ? 6.809 21.688 11.922 1 91.62 214 VAL B CA 1
ATOM 5679 C C . VAL B 1 214 ? 5.594 21.672 11 1 91.62 214 VAL B C 1
ATOM 5681 O O . VAL B 1 214 ? 5.738 21.75 9.773 1 91.62 214 VAL B O 1
ATOM 5684 N N . ALA B 1 215 ? 4.453 21.484 11.602 1 92.62 215 ALA B N 1
ATOM 5685 C CA . ALA B 1 215 ? 3.229 21.5 10.812 1 92.62 215 ALA B CA 1
ATOM 5686 C C . ALA B 1 215 ? 2.488 22.828 10.961 1 92.62 215 ALA B C 1
ATOM 5688 O O . ALA B 1 215 ? 2.768 23.594 11.883 1 92.62 215 ALA B O 1
ATOM 5689 N N . HIS B 1 216 ? 1.559 23.047 10.086 1 91.62 216 HIS B N 1
ATOM 5690 C CA . HIS B 1 216 ? 0.742 24.25 10.102 1 91.62 216 HIS B CA 1
ATOM 5691 C C . HIS B 1 216 ? -0.069 24.359 11.391 1 91.62 216 HIS B C 1
ATOM 5693 O O . HIS B 1 216 ? -0.298 25.453 11.906 1 91.62 216 HIS B O 1
ATOM 5699 N N . SER B 1 217 ? -0.527 23.266 11.883 1 93.5 217 SER B N 1
ATOM 5700 C CA . SER B 1 217 ? -1.356 23.266 13.086 1 93.5 217 SER B CA 1
ATOM 5701 C C . SER B 1 217 ? -0.609 23.859 14.273 1 93.5 217 SER B C 1
ATOM 5703 O O . SER B 1 217 ? -1.214 24.5 15.133 1 93.5 217 SER B O 1
ATOM 5705 N N . PHE B 1 218 ? 0.712 23.625 14.336 1 95.56 218 PHE B N 1
ATOM 5706 C CA . PHE B 1 218 ? 1.542 24.203 15.391 1 95.56 218 PHE B CA 1
ATOM 5707 C C . PHE B 1 218 ? 1.529 25.719 15.32 1 95.56 218 PHE B C 1
ATOM 5709 O O . PHE B 1 218 ? 1.35 26.391 16.344 1 95.56 218 PHE B O 1
ATOM 5716 N N . ILE B 1 219 ? 1.714 26.234 14.141 1 94.31 219 ILE B N 1
ATOM 5717 C CA . ILE B 1 219 ? 1.76 27.672 13.93 1 94.31 219 ILE B CA 1
ATOM 5718 C C . ILE B 1 219 ? 0.385 28.281 14.203 1 94.31 219 ILE B C 1
ATOM 5720 O O . ILE B 1 219 ? 0.275 29.297 14.891 1 94.31 219 ILE B O 1
ATOM 5724 N N . GLU B 1 220 ? -0.651 27.625 13.719 1 92.31 220 GLU B N 1
ATOM 5725 C CA . GLU B 1 220 ? -2.025 28.094 13.891 1 92.31 220 GLU B CA 1
ATOM 5726 C C . GLU B 1 220 ? -2.414 28.141 15.359 1 92.31 220 GLU B C 1
ATOM 5728 O O . GLU B 1 220 ? -3.279 28.938 15.75 1 92.31 220 GLU B O 1
ATOM 5733 N N . PHE B 1 221 ? -1.826 27.297 16.125 1 93.69 221 PHE B N 1
ATOM 5734 C CA . PHE B 1 221 ? -2.18 27.172 17.531 1 93.69 221 PHE B CA 1
ATOM 5735 C C . PHE B 1 221 ? -1.8 28.438 18.297 1 93.69 221 PHE B C 1
ATOM 5737 O O . PHE B 1 221 ? -2.486 28.828 19.234 1 93.69 221 PHE B O 1
ATOM 5744 N N . PHE B 1 222 ? -0.743 29.141 17.922 1 93.44 222 PHE B N 1
ATOM 5745 C CA . PHE B 1 222 ? -0.228 30.312 18.625 1 93.44 222 PHE B CA 1
ATOM 5746 C C . PHE B 1 222 ? -0.928 31.578 18.156 1 93.44 222 PHE B C 1
ATOM 5748 O O . PHE B 1 222 ? -1.486 31.609 17.047 1 93.44 222 PHE B O 1
ATOM 5755 N N . PRO B 1 223 ? -0.83 32.625 18.938 1 90.94 223 PRO B N 1
ATOM 5756 C CA . PRO B 1 223 ? -1.465 33.875 18.531 1 90.94 223 PRO B CA 1
ATOM 5757 C C . PRO B 1 223 ? -0.824 34.5 17.297 1 90.94 223 PRO B C 1
ATOM 5759 O O . PRO B 1 223 ? -1.521 35.094 16.453 1 90.94 223 PRO B O 1
ATOM 5762 N N . THR B 1 224 ? 0.441 34.406 17.219 1 92.94 224 THR B N 1
ATOM 5763 C CA . THR B 1 224 ? 1.136 34.938 16.047 1 92.94 224 THR B CA 1
ATOM 5764 C C . THR B 1 224 ? 2.125 33.906 15.5 1 92.94 224 THR B C 1
ATOM 5766 O O . THR B 1 224 ? 2.537 32.969 16.219 1 92.94 224 THR B O 1
ATOM 5769 N N . GLU B 1 225 ? 2.445 34.094 14.273 1 94.69 225 GLU B N 1
ATOM 5770 C CA . GLU B 1 225 ? 3.436 33.25 13.633 1 94.69 225 GLU B CA 1
ATOM 5771 C C . GLU B 1 225 ? 4.793 33.344 14.328 1 94.69 225 GLU B C 1
ATOM 5773 O O . GLU B 1 225 ? 5.488 32.344 14.5 1 94.69 225 GLU B O 1
ATOM 5778 N N . PHE B 1 226 ? 5.172 34.531 14.766 1 97.12 226 PHE B N 1
ATOM 5779 C CA . PHE B 1 226 ? 6.438 34.75 15.461 1 97.12 226 PHE B CA 1
ATOM 5780 C C . PHE B 1 226 ? 6.445 34 16.797 1 97.12 226 PHE B C 1
ATOM 5782 O O . PHE B 1 226 ? 7.453 33.406 17.172 1 97.12 226 PHE B O 1
ATOM 5789 N N . ASP B 1 227 ? 5.316 34.062 17.5 1 97.12 227 ASP B N 1
ATOM 5790 C CA . ASP B 1 227 ? 5.234 33.344 18.766 1 97.12 227 ASP B CA 1
ATOM 5791 C C . ASP B 1 227 ? 5.484 31.844 18.578 1 97.12 227 ASP B C 1
ATOM 5793 O O . ASP B 1 227 ? 6.152 31.203 19.391 1 97.12 227 ASP B O 1
ATOM 5797 N N . ALA B 1 228 ? 4.91 31.312 17.516 1 96.56 228 ALA B N 1
ATOM 5798 C CA . ALA B 1 228 ? 5.105 29.906 17.203 1 96.56 228 ALA B CA 1
ATOM 5799 C C . ALA B 1 228 ? 6.566 29.609 16.891 1 96.56 228 ALA B C 1
ATOM 5801 O O . ALA B 1 228 ? 7.137 28.641 17.406 1 96.56 228 ALA B O 1
ATOM 5802 N N . PHE B 1 229 ? 7.172 30.453 16.031 1 97.88 229 PHE B N 1
ATOM 5803 C CA . PHE B 1 229 ? 8.57 30.281 15.641 1 97.88 229 PHE B CA 1
ATOM 5804 C C . PHE B 1 229 ? 9.477 30.344 16.859 1 97.88 229 PHE B C 1
ATOM 5806 O O . PHE B 1 229 ? 10.367 29.516 17.031 1 97.88 229 PHE B O 1
ATOM 5813 N N . LYS B 1 230 ? 9.211 31.312 17.703 1 98.12 230 LYS B N 1
ATOM 5814 C CA . LYS B 1 230 ? 10.039 31.531 18.875 1 98.12 230 LYS B CA 1
ATOM 5815 C C . LYS B 1 230 ? 9.906 30.359 19.859 1 98.12 230 LYS B C 1
ATOM 5817 O O . LYS B 1 230 ? 10.898 29.906 20.438 1 98.12 230 LYS B O 1
ATOM 5822 N N . ALA B 1 231 ? 8.695 29.891 20.062 1 97.19 231 ALA B N 1
ATOM 5823 C CA . ALA B 1 231 ? 8.477 28.75 20.953 1 97.19 231 ALA B CA 1
ATOM 5824 C C . ALA B 1 231 ? 9.25 27.531 20.484 1 97.19 231 ALA B C 1
ATOM 5826 O O . ALA B 1 231 ? 9.859 26.828 21.281 1 97.19 231 ALA B O 1
ATOM 5827 N N . PHE B 1 232 ? 9.211 27.281 19.203 1 97.06 232 PHE B N 1
ATOM 5828 C CA . PHE B 1 232 ? 9.906 26.125 18.641 1 97.06 232 PHE B CA 1
ATOM 5829 C C . PHE B 1 232 ? 11.414 26.281 18.797 1 97.06 232 PHE B C 1
ATOM 5831 O O . PHE B 1 232 ? 12.102 25.344 19.203 1 97.06 232 PHE B O 1
ATOM 5838 N N . ALA B 1 233 ? 11.945 27.438 18.5 1 97.19 233 ALA B N 1
ATOM 5839 C CA . ALA B 1 233 ? 13.375 27.703 18.594 1 97.19 233 ALA B CA 1
ATOM 5840 C C . ALA B 1 233 ? 13.867 27.609 20.031 1 97.19 233 ALA B C 1
ATOM 5842 O O . ALA B 1 233 ? 14.992 27.188 20.281 1 97.19 233 ALA B O 1
ATOM 5843 N N . ASP B 1 234 ? 13.031 28.062 20.922 1 96.44 234 ASP B N 1
ATOM 5844 C CA . ASP B 1 234 ? 13.406 28 22.344 1 96.44 234 ASP B CA 1
ATOM 5845 C C . ASP B 1 234 ? 13.469 26.547 22.828 1 96.44 234 ASP B C 1
ATOM 5847 O O . ASP B 1 234 ? 14.305 26.203 23.656 1 96.44 234 ASP B O 1
ATOM 5851 N N . ALA B 1 235 ? 12.609 25.734 22.312 1 94.19 235 ALA B N 1
ATOM 5852 C CA . ALA B 1 235 ? 12.578 24.328 22.703 1 94.19 235 ALA B CA 1
ATOM 5853 C C . ALA B 1 235 ? 13.703 23.547 22.031 1 94.19 235 ALA B C 1
ATOM 5855 O O . ALA B 1 235 ? 14.242 22.594 22.609 1 94.19 235 ALA B O 1
ATOM 5856 N N . TYR B 1 236 ? 13.984 23.938 20.766 1 94 236 TYR B N 1
ATOM 5857 C CA . TYR B 1 236 ? 14.977 23.203 19.969 1 94 236 TYR B CA 1
ATOM 5858 C C . TYR B 1 236 ? 15.938 24.172 19.281 1 94 236 TYR B C 1
ATOM 5860 O O . TYR B 1 236 ? 16 24.219 18.062 1 94 236 TYR B O 1
ATOM 5868 N N . PRO B 1 237 ? 16.797 24.766 20 1 94.06 237 PRO B N 1
ATOM 5869 C CA . PRO B 1 237 ? 17.656 25.812 19.438 1 94.06 237 PRO B CA 1
ATOM 5870 C C . PRO B 1 237 ? 18.656 25.281 18.422 1 94.06 237 PRO B C 1
ATOM 5872 O O . PRO B 1 237 ? 19.188 26.047 17.609 1 94.06 237 PRO B O 1
ATOM 5875 N N . ASP B 1 238 ? 18.906 23.984 18.406 1 92.81 238 ASP B N 1
ATOM 5876 C CA . ASP B 1 238 ? 19.938 23.406 17.547 1 92.81 238 ASP B CA 1
ATOM 5877 C C . ASP B 1 238 ? 19.328 22.875 16.25 1 92.81 238 ASP B C 1
ATOM 5879 O O . ASP B 1 238 ? 20.047 22.391 15.375 1 92.81 238 ASP B O 1
ATOM 5883 N N . SER B 1 239 ? 18 22.969 16.125 1 93 239 SER B N 1
ATOM 5884 C CA . SER B 1 239 ? 17.344 22.344 14.984 1 93 239 SER B CA 1
ATOM 5885 C C . SER B 1 239 ? 16.141 23.156 14.523 1 93 239 SER B C 1
ATOM 5887 O O . SER B 1 239 ? 15.062 22.609 14.32 1 93 239 SER B O 1
ATOM 5889 N N . VAL B 1 240 ? 16.391 24.406 14.242 1 96.06 240 VAL B N 1
ATOM 5890 C CA . VAL B 1 240 ? 15.273 25.297 13.938 1 96.06 240 VAL B CA 1
ATOM 5891 C C . VAL B 1 240 ? 14.984 25.266 12.438 1 96.06 240 VAL B C 1
ATOM 5893 O O . VAL B 1 240 ? 15.711 25.875 11.648 1 96.06 240 VAL B O 1
ATOM 5896 N N . SER B 1 241 ? 14 24.547 12.031 1 96.31 241 SER B N 1
ATOM 5897 C CA . SER B 1 241 ? 13.438 24.531 10.688 1 96.31 241 SER B CA 1
ATOM 5898 C C . SER B 1 241 ? 12 25.047 10.688 1 96.31 241 SER B C 1
ATOM 5900 O O . SER B 1 241 ? 11.156 24.547 11.43 1 96.31 241 SER B O 1
ATOM 5902 N N . LEU B 1 242 ? 11.727 26.016 9.875 1 97.06 242 LEU B N 1
ATOM 5903 C CA . LEU B 1 242 ? 10.453 26.719 9.992 1 97.06 242 LEU B CA 1
ATOM 5904 C C . LEU B 1 242 ? 9.625 26.578 8.727 1 97.06 242 LEU B C 1
ATOM 5906 O O . LEU B 1 242 ? 10.172 26.562 7.621 1 97.06 242 LEU B O 1
ATOM 5910 N N . LEU B 1 243 ? 8.352 26.438 8.883 1 96.19 243 LEU B N 1
ATOM 5911 C CA . LEU B 1 243 ? 7.375 26.406 7.805 1 96.19 243 LEU B CA 1
ATOM 5912 C C . LEU B 1 243 ? 6.809 27.797 7.551 1 96.19 243 LEU B C 1
ATOM 5914 O O . LEU B 1 243 ? 6.195 28.406 8.438 1 96.19 243 LEU B O 1
ATOM 5918 N N . LEU B 1 244 ? 6.906 28.312 6.293 1 94.75 244 LEU B N 1
ATOM 5919 C CA . LEU B 1 244 ? 6.723 29.734 6.074 1 94.75 244 LEU B CA 1
ATOM 5920 C C . LEU B 1 244 ? 5.367 30.031 5.438 1 94.75 244 LEU B C 1
ATOM 5922 O O . LEU B 1 244 ? 4.945 31.188 5.359 1 94.75 244 LEU B O 1
ATOM 5926 N N . ASP B 1 245 ? 4.629 29 5.098 1 91.62 245 ASP B N 1
ATOM 5927 C CA . ASP B 1 245 ? 3.488 29.25 4.223 1 91.62 245 ASP B CA 1
ATOM 5928 C C . ASP B 1 245 ? 2.17 29.031 4.961 1 91.62 245 ASP B C 1
ATOM 5930 O O . ASP B 1 245 ? 1.157 28.688 4.34 1 91.62 245 ASP B O 1
ATOM 5934 N N . THR B 1 246 ? 2.148 29.078 6.262 1 90.56 246 THR B N 1
ATOM 5935 C CA . THR B 1 246 ? 0.895 28.953 6.996 1 90.56 246 THR B CA 1
ATOM 5936 C C . THR B 1 246 ? -0.055 30.094 6.66 1 90.56 246 THR B C 1
ATOM 5938 O O . THR B 1 246 ? -1.248 29.875 6.441 1 90.56 246 THR B O 1
ATOM 5941 N N . TYR B 1 247 ? 0.519 31.312 6.602 1 88.19 247 TYR B N 1
ATOM 5942 C CA . TYR B 1 247 ? -0.289 32.5 6.27 1 88.19 247 TYR B CA 1
ATOM 5943 C C . TYR B 1 247 ? 0.145 33.094 4.938 1 88.19 247 TYR B C 1
ATOM 5945 O O . TYR B 1 247 ? -0.675 33.281 4.035 1 88.19 247 TYR B O 1
ATOM 5953 N N . ASN B 1 248 ? 1.36 33.469 4.871 1 88.5 248 ASN B N 1
ATOM 5954 C CA . ASN B 1 248 ? 1.982 34 3.66 1 88.5 248 ASN B CA 1
ATOM 5955 C C . ASN B 1 248 ? 3.504 33.906 3.725 1 88.5 248 ASN B C 1
ATOM 5957 O O . ASN B 1 248 ? 4.113 34.312 4.711 1 88.5 248 ASN B O 1
ATOM 5961 N N . ILE B 1 249 ? 4.074 33.438 2.643 1 92.44 249 ILE B N 1
ATOM 5962 C CA . ILE B 1 249 ? 5.512 33.188 2.648 1 92.44 249 ILE B CA 1
ATOM 5963 C C . ILE B 1 249 ? 6.27 34.5 2.799 1 92.44 249 ILE B C 1
ATOM 5965 O O . ILE B 1 249 ? 7.078 34.688 3.715 1 92.44 249 ILE B O 1
ATOM 5969 N N . MET B 1 250 ? 5.988 35.5 1.937 1 92.94 250 MET B N 1
ATOM 5970 C CA . MET B 1 250 ? 6.828 36.688 1.808 1 92.94 250 MET B CA 1
ATOM 5971 C C . MET B 1 250 ? 6.395 37.781 2.793 1 92.94 250 MET B C 1
ATOM 5973 O O . MET B 1 250 ? 7.227 38.531 3.285 1 92.94 250 MET B O 1
ATOM 5977 N N . GLU B 1 251 ? 5.129 37.781 3.15 1 91.56 251 GLU B N 1
ATOM 5978 C CA . GLU B 1 251 ? 4.605 38.906 3.928 1 91.56 251 GLU B CA 1
ATOM 5979 C C . GLU B 1 251 ? 4.531 38.562 5.41 1 91.56 251 GLU B C 1
ATOM 5981 O O . GLU B 1 251 ? 4.41 39.469 6.254 1 91.56 251 GLU B O 1
ATOM 5986 N N . SER B 1 252 ? 4.598 37.312 5.734 1 92.62 252 SER B N 1
ATOM 5987 C CA . SER B 1 252 ? 4.496 36.938 7.137 1 92.62 252 SER B CA 1
ATOM 5988 C C . SER B 1 252 ? 5.633 36 7.531 1 92.62 252 SER B C 1
ATOM 5990 O O . SER B 1 252 ? 6.473 36.344 8.367 1 92.62 252 SER B O 1
ATOM 5992 N N . GLY B 1 253 ? 5.738 34.875 6.844 1 94.62 253 GLY B N 1
ATOM 5993 C CA . GLY B 1 253 ? 6.719 33.875 7.184 1 94.62 253 GLY B CA 1
ATOM 5994 C C . GLY B 1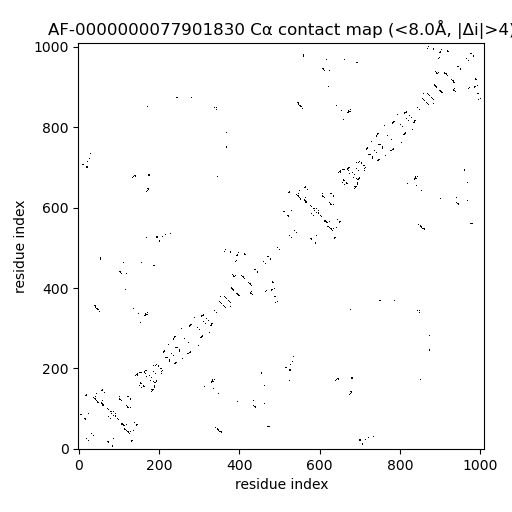 253 ? 8.148 34.375 7.176 1 94.62 253 GLY B C 1
ATOM 5995 O O . GLY B 1 253 ? 8.867 34.25 8.164 1 94.62 253 GLY B O 1
ATOM 5996 N N . LEU B 1 254 ? 8.516 35.031 6.066 1 96.81 254 LEU B N 1
ATOM 5997 C CA . LEU B 1 254 ? 9.891 35.469 5.883 1 96.81 254 LEU B CA 1
ATOM 5998 C C . LEU B 1 254 ? 10.25 36.562 6.887 1 96.81 254 LEU B C 1
ATOM 6000 O O . LEU B 1 254 ? 11.281 36.5 7.551 1 96.81 254 LEU B O 1
ATOM 6004 N N . PRO B 1 255 ? 9.422 37.594 7.086 1 97.06 255 PRO B N 1
ATOM 6005 C CA . PRO B 1 255 ? 9.75 38.625 8.086 1 97.06 255 PRO B CA 1
ATOM 6006 C C . PRO B 1 255 ? 9.891 38.031 9.492 1 97.06 255 PRO B C 1
ATOM 6008 O O . PRO B 1 255 ? 10.781 38.438 10.242 1 97.06 255 PRO B O 1
ATOM 6011 N N . ASN B 1 256 ? 9.039 37.094 9.828 1 97.5 256 ASN B N 1
ATOM 6012 C CA . ASN B 1 256 ? 9.102 36.5 11.148 1 97.5 256 ASN B CA 1
ATOM 6013 C C . ASN B 1 256 ? 10.336 35.594 11.305 1 97.5 256 ASN B C 1
ATOM 6015 O O . ASN B 1 256 ? 10.906 35.5 12.391 1 97.5 256 ASN B O 1
ATOM 6019 N N . LEU B 1 257 ? 10.711 34.938 10.227 1 98.25 257 LEU B N 1
ATOM 6020 C CA . LEU B 1 257 ? 11.93 34.125 10.234 1 98.25 257 LEU B CA 1
ATOM 6021 C C . LEU B 1 257 ? 13.156 35 10.461 1 98.25 257 LEU B C 1
ATOM 6023 O O . LEU B 1 257 ? 14.023 34.656 11.273 1 98.25 257 LEU B O 1
ATOM 6027 N N . ILE B 1 258 ? 13.258 36.094 9.758 1 98.44 258 ILE B N 1
ATOM 6028 C CA . ILE B 1 258 ? 14.398 37 9.883 1 98.44 258 ILE B CA 1
ATOM 6029 C C . ILE B 1 258 ? 14.461 37.562 11.312 1 98.44 258 ILE B C 1
ATOM 6031 O O . ILE B 1 258 ? 15.531 37.562 11.93 1 98.44 258 ILE B O 1
ATOM 6035 N N . LYS B 1 259 ? 13.297 37.969 11.781 1 98.31 259 LYS B N 1
ATOM 6036 C CA . LYS B 1 259 ? 13.203 38.469 13.148 1 98.31 259 LYS B CA 1
ATOM 6037 C C . LYS B 1 259 ? 13.664 37.406 14.148 1 98.31 259 LYS B C 1
ATOM 6039 O O . LYS B 1 259 ? 14.383 37.719 15.102 1 98.31 259 LYS B O 1
ATOM 6044 N N . LEU B 1 260 ? 13.25 36.188 13.945 1 98.56 260 LEU B N 1
ATOM 6045 C CA . LEU B 1 260 ? 13.633 35.094 14.844 1 98.56 260 LEU B CA 1
ATOM 6046 C C . LEU B 1 260 ? 15.133 34.844 14.781 1 98.56 260 LEU B C 1
ATOM 6048 O O . LEU B 1 260 ? 15.773 34.625 15.82 1 98.56 260 LEU B O 1
ATOM 6052 N N . ASP B 1 261 ? 15.648 34.781 13.562 1 98.44 261 ASP B N 1
ATOM 6053 C CA . ASP B 1 261 ? 17.078 34.531 13.438 1 98.44 261 ASP B CA 1
ATOM 6054 C C . ASP B 1 261 ? 17.891 35.625 14.117 1 98.44 261 ASP B C 1
ATOM 6056 O O . ASP B 1 261 ? 18.922 35.375 14.734 1 98.44 261 ASP B O 1
ATOM 6060 N N . ASP B 1 262 ? 17.484 36.906 13.984 1 98.12 262 ASP B N 1
ATOM 6061 C CA . ASP B 1 262 ? 18.125 38 14.695 1 98.12 262 ASP B CA 1
ATOM 6062 C C . ASP B 1 262 ? 18.062 37.781 16.203 1 98.12 262 ASP B C 1
ATOM 6064 O O . ASP B 1 262 ? 19.047 38.031 16.922 1 98.12 262 ASP B O 1
ATOM 6068 N N . TYR B 1 263 ? 16.906 37.375 16.641 1 98.06 263 TYR B N 1
ATOM 6069 C CA . TYR B 1 263 ? 16.734 37.062 18.047 1 98.06 263 TYR B CA 1
ATOM 6070 C C . TYR B 1 263 ? 17.703 36 18.5 1 98.06 263 TYR B C 1
ATOM 6072 O O . TYR B 1 263 ? 18.328 36.125 19.562 1 98.06 263 TYR B O 1
ATOM 6080 N N . LEU B 1 264 ? 17.906 34.969 17.719 1 98.06 264 LEU B N 1
ATOM 6081 C CA . LEU B 1 264 ? 18.797 33.844 18.062 1 98.06 264 LEU B CA 1
ATOM 6082 C C . LEU B 1 264 ? 20.25 34.312 18.031 1 98.06 264 LEU B C 1
ATOM 6084 O O . LEU B 1 264 ? 21.062 33.844 18.859 1 98.06 264 LEU B O 1
ATOM 6088 N N . ILE B 1 265 ? 20.594 35.188 17.125 1 97.31 265 ILE B N 1
ATOM 6089 C CA . ILE B 1 265 ? 21.953 35.719 17.047 1 97.31 265 ILE B CA 1
ATOM 6090 C C . ILE B 1 265 ? 22.266 36.531 18.312 1 97.31 265 ILE B C 1
ATOM 6092 O O . ILE B 1 265 ? 23.375 36.406 18.859 1 97.31 265 ILE B O 1
ATOM 6096 N N . GLU B 1 266 ? 21.312 37.25 18.766 1 97.69 266 GLU B N 1
ATOM 6097 C CA . GLU B 1 266 ? 21.484 38.031 19.984 1 97.69 266 GLU B CA 1
ATOM 6098 C C . GLU B 1 266 ? 21.562 37.125 21.219 1 97.69 266 GLU B C 1
ATOM 6100 O O . GLU B 1 266 ? 22.359 37.375 22.109 1 97.69 266 GLU B O 1
ATOM 6105 N N . LYS B 1 267 ? 20.719 36.156 21.219 1 97.25 267 LYS B N 1
ATOM 6106 C CA . LYS B 1 267 ? 20.625 35.25 22.375 1 97.25 267 LYS B CA 1
ATOM 6107 C C . LYS B 1 267 ? 21.859 34.375 22.469 1 97.25 267 LYS B C 1
ATOM 6109 O O . LYS B 1 267 ? 22.312 34.031 23.578 1 97.25 267 LYS B O 1
ATOM 6114 N N . TYR B 1 268 ? 22.344 33.938 21.297 1 97.06 268 TYR B N 1
ATOM 6115 C CA . TYR B 1 268 ? 23.5 33.031 21.234 1 97.06 268 TYR B CA 1
ATOM 6116 C C . TYR B 1 268 ? 24.594 33.625 20.375 1 97.06 268 TYR B C 1
ATOM 6118 O O . TYR B 1 268 ? 24.984 33 19.359 1 97.06 268 TYR B O 1
ATOM 6126 N N . PRO B 1 269 ? 25.266 34.688 20.766 1 94.94 269 PRO B N 1
ATOM 6127 C CA . PRO B 1 269 ? 26.219 35.375 19.922 1 94.94 269 PRO B CA 1
ATOM 6128 C C . PRO B 1 269 ? 27.453 34.531 19.594 1 94.94 269 PRO B C 1
ATOM 6130 O O . PRO B 1 269 ? 28.031 34.656 18.516 1 94.94 269 PRO B O 1
ATOM 6133 N N . ASP B 1 270 ? 27.797 33.594 20.422 1 95.12 270 ASP B N 1
ATOM 6134 C CA . ASP B 1 270 ? 29.031 32.875 20.266 1 95.12 270 ASP B CA 1
ATOM 6135 C C . ASP B 1 270 ? 28.766 31.438 19.766 1 95.12 270 ASP B C 1
ATOM 6137 O O . ASP B 1 270 ? 29.656 30.594 19.812 1 95.12 270 ASP B O 1
ATOM 6141 N N . ASP B 1 271 ? 27.562 31.203 19.312 1 94.94 271 ASP B N 1
ATOM 6142 C CA . ASP B 1 271 ? 27.234 29.859 18.828 1 94.94 271 ASP B CA 1
ATOM 6143 C C . ASP B 1 271 ? 26.516 29.922 17.484 1 94.94 271 ASP B C 1
ATOM 6145 O O . ASP B 1 271 ? 25.297 29.938 17.422 1 94.94 271 ASP B O 1
ATOM 6149 N N . PRO B 1 272 ? 27.266 29.812 16.516 1 91.56 272 PRO B N 1
ATOM 6150 C CA . PRO B 1 272 ? 26.688 29.906 15.18 1 91.56 272 PRO B CA 1
ATOM 6151 C C . PRO B 1 272 ? 25.797 28.719 14.828 1 91.56 272 PRO B C 1
ATOM 6153 O O . PRO B 1 272 ? 25.062 28.766 13.828 1 91.56 272 PRO B O 1
ATOM 6156 N N . ASN B 1 273 ? 25.828 27.75 15.633 1 91.94 273 ASN B N 1
ATOM 6157 C CA . ASN B 1 273 ? 25 26.578 15.375 1 91.94 273 ASN B CA 1
ATOM 6158 C C . ASN B 1 273 ? 23.562 26.797 15.844 1 91.94 273 ASN B C 1
ATOM 6160 O O . ASN B 1 273 ? 22.672 26.031 15.477 1 91.94 273 ASN B O 1
ATOM 6164 N N . ARG B 1 274 ? 23.344 27.781 16.594 1 96 274 ARG B N 1
ATOM 6165 C CA . ARG B 1 274 ? 22.016 28.094 17.094 1 96 274 ARG B CA 1
ATOM 6166 C C . ARG B 1 274 ? 21.406 29.266 16.312 1 96 274 ARG B C 1
ATOM 6168 O O . ARG B 1 274 ? 21.281 30.375 16.844 1 96 274 ARG B O 1
ATOM 6175 N N . ARG B 1 275 ? 21.125 28.953 15.094 1 97.25 275 ARG B N 1
ATOM 6176 C CA . ARG B 1 275 ? 20.469 29.797 14.109 1 97.25 275 ARG B CA 1
ATOM 6177 C C . ARG B 1 275 ? 19.312 29.078 13.445 1 97.25 275 ARG B C 1
ATOM 6179 O O . ARG B 1 275 ? 19.125 27.875 13.641 1 97.25 275 ARG B O 1
ATOM 6186 N N . VAL B 1 276 ? 18.531 29.844 12.734 1 97.94 276 VAL B N 1
ATOM 6187 C CA . VAL B 1 276 ? 17.562 29.172 11.867 1 97.94 276 VAL B CA 1
ATOM 6188 C C . VAL B 1 276 ? 18.312 28.344 10.812 1 97.94 276 VAL B C 1
ATOM 6190 O O . VAL B 1 276 ? 19.172 28.859 10.109 1 97.94 276 VAL B O 1
ATOM 6193 N N . LYS B 1 277 ? 17.969 27.109 10.781 1 97.31 277 LYS B N 1
ATOM 6194 C CA . LYS B 1 277 ? 18.703 26.203 9.898 1 97.31 277 LYS B CA 1
ATOM 6195 C C . LYS B 1 277 ? 18.062 26.156 8.516 1 97.31 277 LYS B C 1
ATOM 6197 O O . LYS B 1 277 ? 18.781 26.047 7.508 1 97.31 277 LYS B O 1
ATOM 6202 N N . SER B 1 278 ? 16.719 26.172 8.461 1 97.69 278 SER B N 1
ATOM 6203 C CA . SER B 1 278 ? 16.078 26.031 7.156 1 97.69 278 SER B CA 1
ATOM 6204 C C . SER B 1 278 ? 14.695 26.672 7.145 1 97.69 278 SER B C 1
ATOM 6206 O O . SER B 1 278 ? 14.086 26.875 8.203 1 97.69 278 SER B O 1
ATOM 6208 N N . ALA B 1 279 ? 14.266 27.047 5.973 1 97.44 279 ALA B N 1
ATOM 6209 C CA . ALA B 1 279 ? 12.922 27.516 5.641 1 97.44 279 ALA B CA 1
ATOM 6210 C C . ALA B 1 279 ? 12.227 26.531 4.695 1 97.44 279 ALA B C 1
ATOM 6212 O O . ALA B 1 279 ? 12.758 26.203 3.631 1 97.44 279 ALA B O 1
ATOM 6213 N N . ARG B 1 280 ? 11.055 26.094 5.059 1 97 280 ARG B N 1
ATOM 6214 C CA . ARG B 1 280 ? 10.289 25.156 4.227 1 97 280 ARG B CA 1
ATOM 6215 C C . ARG B 1 280 ? 9.047 25.828 3.658 1 97 280 ARG B C 1
ATOM 6217 O O . ARG B 1 280 ? 8.367 26.594 4.355 1 97 280 ARG B O 1
ATOM 6224 N N . ILE B 1 281 ? 8.82 25.594 2.438 1 94.38 281 ILE B N 1
ATOM 6225 C CA . ILE B 1 281 ? 7.555 26 1.826 1 94.38 281 ILE B CA 1
ATOM 6226 C C . ILE B 1 281 ? 6.863 24.781 1.214 1 94.38 281 ILE B C 1
ATOM 6228 O O . ILE B 1 281 ? 7.523 23.891 0.669 1 94.38 281 ILE B O 1
ATOM 6232 N N . ASP B 1 282 ? 5.559 24.703 1.3 1 91.94 282 ASP B N 1
ATOM 6233 C CA . ASP B 1 282 ? 4.762 23.547 0.92 1 91.94 282 ASP B CA 1
ATOM 6234 C C . ASP B 1 282 ? 3.566 23.953 0.061 1 91.94 282 ASP B C 1
ATOM 6236 O O . ASP B 1 282 ? 2.551 23.25 0.026 1 91.94 282 ASP B O 1
ATOM 6240 N N . SER B 1 283 ? 3.547 25.125 -0.451 1 87.25 283 SER B N 1
ATOM 6241 C CA . SER B 1 283 ? 2.426 25.578 -1.267 1 87.25 283 SER B CA 1
ATOM 6242 C C . SER B 1 283 ? 2.871 26.625 -2.281 1 87.25 283 SER B C 1
ATOM 6244 O O . SER B 1 283 ? 4.016 27.094 -2.244 1 87.25 283 SER B O 1
ATOM 6246 N N . GLY B 1 284 ? 2.01 26.844 -3.191 1 83.69 284 GLY B N 1
ATOM 6247 C CA . GLY B 1 284 ? 2.264 27.891 -4.176 1 83.69 284 GLY B CA 1
ATOM 6248 C C . GLY B 1 284 ? 3.248 27.469 -5.25 1 83.69 284 GLY B C 1
ATOM 6249 O O . GLY B 1 284 ? 3.443 26.281 -5.484 1 83.69 284 GLY B O 1
ATOM 6250 N N . ASP B 1 285 ? 3.715 28.438 -5.945 1 91.62 285 ASP B N 1
ATOM 6251 C CA . ASP B 1 285 ? 4.738 28.219 -6.965 1 91.62 285 ASP B CA 1
ATOM 6252 C C . ASP B 1 285 ? 6.117 28.062 -6.332 1 91.62 285 ASP B C 1
ATOM 6254 O O . ASP B 1 285 ? 6.797 29.047 -6.047 1 91.62 285 ASP B O 1
ATOM 6258 N N . LEU B 1 286 ? 6.516 26.844 -6.246 1 94.56 286 LEU B N 1
ATOM 6259 C CA . LEU B 1 286 ? 7.75 26.531 -5.531 1 94.56 286 LEU B CA 1
ATOM 6260 C C . LEU B 1 286 ? 8.953 27.172 -6.203 1 94.56 286 LEU B C 1
ATOM 6262 O O . LEU B 1 286 ? 9.852 27.688 -5.523 1 94.56 286 LEU B O 1
ATOM 6266 N N . ALA B 1 287 ? 8.992 27.141 -7.477 1 95.5 287 ALA B N 1
ATOM 6267 C CA . ALA B 1 287 ? 10.125 27.719 -8.195 1 95.5 287 ALA B CA 1
ATOM 6268 C C . ALA B 1 287 ? 10.242 29.219 -7.926 1 95.5 287 ALA B C 1
ATOM 6270 O O . ALA B 1 287 ? 11.32 29.719 -7.594 1 95.5 287 ALA B O 1
ATOM 6271 N N . ARG B 1 288 ? 9.156 29.906 -8.07 1 94.44 288 ARG B N 1
ATOM 6272 C CA . ARG B 1 288 ? 9.133 31.328 -7.777 1 94.44 288 ARG B CA 1
ATOM 6273 C C . ARG B 1 288 ? 9.469 31.594 -6.312 1 94.44 288 ARG B C 1
ATOM 6275 O O . ARG B 1 288 ? 10.195 32.531 -6 1 94.44 288 ARG B O 1
ATOM 6282 N N . GLY B 1 289 ? 8.891 30.781 -5.473 1 94.19 289 GLY B N 1
ATOM 6283 C CA . GLY B 1 289 ? 9.156 30.906 -4.047 1 94.19 289 GLY B CA 1
ATOM 6284 C C . GLY B 1 289 ? 10.625 30.75 -3.693 1 94.19 289 GLY B C 1
ATOM 6285 O O . GLY B 1 289 ? 11.156 31.5 -2.879 1 94.19 289 GLY B O 1
ATOM 6286 N N . SER B 1 290 ? 11.258 29.812 -4.273 1 95.94 290 SER B N 1
ATOM 6287 C CA . SER B 1 290 ? 12.664 29.547 -4.004 1 95.94 290 SER B CA 1
ATOM 6288 C C . SER B 1 290 ? 13.539 30.734 -4.379 1 95.94 290 SER B C 1
ATOM 6290 O O . SER B 1 290 ? 14.398 31.141 -3.6 1 95.94 290 SER B O 1
ATOM 6292 N N . LYS B 1 291 ? 13.359 31.281 -5.516 1 96.81 291 LYS B N 1
ATOM 6293 C CA . LYS B 1 291 ? 14.164 32.406 -6.008 1 96.81 291 LYS B CA 1
ATOM 6294 C C . LYS B 1 291 ? 13.945 33.656 -5.152 1 96.81 291 LYS B C 1
ATOM 6296 O O . LYS B 1 291 ? 14.906 34.344 -4.797 1 96.81 291 LYS B O 1
ATOM 6301 N N . ARG B 1 292 ? 12.68 33.875 -4.844 1 96.75 292 ARG B N 1
ATOM 6302 C CA . ARG B 1 292 ? 12.359 35.062 -4.047 1 96.75 292 ARG B CA 1
ATOM 6303 C C . ARG B 1 292 ? 12.914 34.938 -2.633 1 96.75 292 ARG B C 1
ATOM 6305 O O . ARG B 1 292 ? 13.453 35.906 -2.084 1 96.75 292 ARG B O 1
ATOM 6312 N N . LEU B 1 293 ? 12.781 33.812 -2.084 1 97.69 293 LEU B N 1
ATOM 6313 C CA . LEU B 1 293 ? 13.273 33.562 -0.731 1 97.69 293 LEU B CA 1
ATOM 6314 C C . LEU B 1 293 ? 14.789 33.688 -0.681 1 97.69 293 LEU B C 1
ATOM 6316 O O . LEU B 1 293 ? 15.344 34.312 0.231 1 97.69 293 LEU B O 1
ATOM 6320 N N . ARG B 1 294 ? 15.445 33.062 -1.637 1 97.69 294 ARG B N 1
ATOM 6321 C CA . ARG B 1 294 ? 16.906 33.094 -1.664 1 97.69 294 ARG B CA 1
ATOM 6322 C C . ARG B 1 294 ? 17.422 34.531 -1.778 1 97.69 294 ARG B C 1
ATOM 6324 O O . ARG B 1 294 ? 18.312 34.938 -1.041 1 97.69 294 ARG B O 1
ATOM 6331 N N . LYS B 1 295 ? 16.844 35.281 -2.672 1 97.81 295 LYS B N 1
ATOM 6332 C CA . LYS B 1 295 ? 17.234 36.656 -2.855 1 97.81 295 LYS B CA 1
ATOM 6333 C C . LYS B 1 295 ? 17.047 37.469 -1.569 1 97.81 295 LYS B C 1
ATOM 6335 O O . LYS B 1 295 ? 17.922 38.25 -1.175 1 97.81 295 LYS B O 1
ATOM 6340 N N . ALA B 1 296 ? 15.922 37.281 -0.937 1 98.12 296 ALA B N 1
ATOM 6341 C CA . ALA B 1 296 ? 15.578 38.031 0.269 1 98.12 296 ALA B CA 1
ATOM 6342 C C . ALA B 1 296 ? 16.5 37.656 1.429 1 98.12 296 ALA B C 1
ATOM 6344 O O . ALA B 1 296 ? 16.953 38.531 2.178 1 98.12 296 ALA B O 1
ATOM 6345 N N . LEU B 1 297 ? 16.75 36.375 1.606 1 98.38 297 LEU B N 1
ATOM 6346 C CA . LEU B 1 297 ? 17.594 35.906 2.693 1 98.38 297 LEU B CA 1
ATOM 6347 C C . LEU B 1 297 ? 19.031 36.344 2.494 1 98.38 297 LEU B C 1
ATOM 6349 O O . LEU B 1 297 ? 19.719 36.719 3.453 1 98.38 297 LEU B O 1
ATOM 6353 N N . ASP B 1 298 ? 19.531 36.312 1.251 1 98 298 ASP B N 1
ATOM 6354 C CA . ASP B 1 298 ? 20.875 36.812 0.952 1 98 298 ASP B CA 1
ATOM 6355 C C . ASP B 1 298 ? 20.984 38.312 1.247 1 98 298 ASP B C 1
ATOM 6357 O O . ASP B 1 298 ? 21.984 38.75 1.822 1 98 298 ASP B O 1
ATOM 6361 N N . ALA B 1 299 ? 20.016 39 0.84 1 98.12 299 ALA B N 1
ATOM 6362 C CA . ALA B 1 299 ? 20.016 40.438 1.075 1 98.12 299 ALA B CA 1
ATOM 6363 C C . ALA B 1 299 ? 20.031 40.75 2.568 1 98.12 299 ALA B C 1
ATOM 6365 O O . ALA B 1 299 ? 20.594 41.75 2.992 1 98.12 299 ALA B O 1
ATOM 6366 N N . ALA B 1 300 ? 19.469 39.875 3.35 1 97.81 300 ALA B N 1
ATOM 6367 C CA . ALA B 1 300 ? 19.406 40.062 4.797 1 97.81 300 ALA B CA 1
ATOM 6368 C C . ALA B 1 300 ? 20.672 39.5 5.473 1 97.81 300 ALA B C 1
ATOM 6370 O O . ALA B 1 300 ? 20.781 39.531 6.699 1 97.81 300 ALA B O 1
ATOM 6371 N N . GLY B 1 301 ? 21.672 38.938 4.672 1 97.56 301 GLY B N 1
ATOM 6372 C CA . GLY B 1 301 ? 22.891 38.406 5.211 1 97.56 301 GLY B CA 1
ATOM 6373 C C . GLY B 1 301 ? 22.719 37 5.809 1 97.56 301 GLY B C 1
ATOM 6374 O O . GLY B 1 301 ? 23.484 36.594 6.676 1 97.56 301 GLY B O 1
ATOM 6375 N N . LYS B 1 302 ? 21.75 36.312 5.465 1 98.06 302 LYS B N 1
ATOM 6376 C CA . LYS B 1 302 ? 21.422 35 6.039 1 98.06 302 LYS B CA 1
ATOM 6377 C C . LYS B 1 302 ? 21.453 33.906 4.977 1 98.06 302 LYS B C 1
ATOM 6379 O O . LYS B 1 302 ? 20.516 33.125 4.852 1 98.06 302 LYS B O 1
ATOM 6384 N N . SER B 1 303 ? 22.531 33.875 4.219 1 97.12 303 SER B N 1
ATOM 6385 C CA . SER B 1 303 ? 22.719 32.938 3.104 1 97.12 303 SER B CA 1
ATOM 6386 C C . SER B 1 303 ? 22.906 31.516 3.594 1 97.12 303 SER B C 1
ATOM 6388 O O . SER B 1 303 ? 22.797 30.578 2.811 1 97.12 303 SER B O 1
ATOM 6390 N N . TYR B 1 304 ? 23.094 31.359 4.898 1 97 304 TYR B N 1
ATOM 6391 C CA . TYR B 1 304 ? 23.344 30.047 5.461 1 97 304 TYR B CA 1
ATOM 6392 C C . TYR B 1 304 ? 22.047 29.297 5.688 1 97 304 TYR B C 1
ATOM 6394 O O . TYR B 1 304 ? 22.047 28.078 5.914 1 97 304 TYR B O 1
ATOM 6402 N N . ILE B 1 305 ? 20.906 29.969 5.645 1 98.12 305 ILE B N 1
ATOM 6403 C CA . ILE B 1 305 ? 19.625 29.312 5.863 1 98.12 305 ILE B CA 1
ATOM 6404 C C . ILE B 1 305 ? 19.25 28.5 4.629 1 98.12 305 ILE B C 1
ATOM 6406 O O . ILE B 1 305 ? 19.125 29.047 3.529 1 98.12 305 ILE B O 1
ATOM 6410 N N . LYS B 1 306 ? 19.031 27.234 4.797 1 97.88 306 LYS B N 1
ATOM 6411 C CA . LYS B 1 306 ? 18.734 26.328 3.703 1 97.88 306 LYS B CA 1
ATOM 6412 C C . LYS B 1 306 ? 17.25 26.391 3.322 1 97.88 306 LYS B C 1
ATOM 6414 O O . LYS B 1 306 ? 16.406 26.75 4.148 1 97.88 306 LYS B O 1
ATOM 6419 N N . LEU B 1 307 ? 16.938 26.062 2.078 1 98.19 307 LEU B N 1
ATOM 6420 C CA . LEU B 1 307 ? 15.562 26.047 1.588 1 98.19 307 LEU B CA 1
ATOM 6421 C C . LEU B 1 307 ? 15.07 24.609 1.406 1 98.19 307 LEU B C 1
ATOM 6423 O O . LEU B 1 307 ? 15.781 23.781 0.828 1 98.19 307 LEU B O 1
ATOM 6427 N N . VAL B 1 308 ? 13.891 24.328 1.934 1 97.69 308 VAL B N 1
ATOM 6428 C CA . VAL B 1 308 ? 13.273 23 1.842 1 97.69 308 VAL B CA 1
ATOM 6429 C C . VAL B 1 308 ? 11.922 23.109 1.135 1 97.69 308 VAL B C 1
ATOM 6431 O O . VAL B 1 308 ? 11.156 24.047 1.385 1 97.69 308 VAL B O 1
ATOM 6434 N N . ALA B 1 309 ? 11.656 22.172 0.247 1 97.12 309 ALA B N 1
ATOM 6435 C CA . ALA B 1 309 ? 10.383 22.172 -0.462 1 97.12 309 ALA B CA 1
ATOM 6436 C C . ALA B 1 309 ? 9.617 20.875 -0.215 1 97.12 309 ALA B C 1
ATOM 6438 O O . ALA B 1 309 ? 10.219 19.797 -0.121 1 97.12 309 ALA B O 1
ATOM 6439 N N . SER B 1 310 ? 8.391 21 -0.089 1 94.56 310 SER B N 1
ATOM 6440 C CA . SER B 1 310 ? 7.449 19.875 -0.079 1 94.56 310 SER B CA 1
ATOM 6441 C C . SER B 1 310 ? 6.113 20.266 -0.7 1 94.56 310 SER B C 1
ATOM 6443 O O . SER B 1 310 ? 5.703 21.422 -0.621 1 94.56 310 SER B O 1
ATOM 6445 N N . ASN B 1 311 ? 5.477 19.438 -1.538 1 91.19 311 ASN B N 1
ATOM 6446 C CA . ASN B 1 311 ? 4.172 19.656 -2.152 1 91.19 311 ASN B CA 1
ATOM 6447 C C . ASN B 1 311 ? 3.943 18.719 -3.338 1 91.19 311 ASN B C 1
ATOM 6449 O O . ASN B 1 311 ? 4.023 19.156 -4.492 1 91.19 311 ASN B O 1
ATOM 6453 N N . GLY B 1 312 ? 3.605 17.547 -2.963 1 93 312 GLY B N 1
ATOM 6454 C CA . GLY B 1 312 ? 3.275 16.594 -4.012 1 93 312 GLY B CA 1
ATOM 6455 C C . GLY B 1 312 ? 4.383 16.422 -5.031 1 93 312 GLY B C 1
ATOM 6456 O O . GLY B 1 312 ? 4.117 16.297 -6.23 1 93 312 GLY B O 1
ATOM 6457 N N . LEU B 1 313 ? 5.586 16.484 -4.605 1 96.69 313 LEU B N 1
ATOM 6458 C CA . LEU B 1 313 ? 6.75 16.422 -5.48 1 96.69 313 LEU B CA 1
ATOM 6459 C C . LEU B 1 313 ? 6.984 14.992 -5.98 1 96.69 313 LEU B C 1
ATOM 6461 O O . LEU B 1 313 ? 6.566 14.031 -5.336 1 96.69 313 LEU B O 1
ATOM 6465 N N . ASP B 1 314 ? 7.512 14.867 -7.137 1 96.12 314 ASP B N 1
ATOM 6466 C CA . ASP B 1 314 ? 8 13.633 -7.742 1 96.12 314 ASP B CA 1
ATOM 6467 C C . ASP B 1 314 ? 9.258 13.883 -8.57 1 96.12 314 ASP B C 1
ATOM 6469 O O . ASP B 1 314 ? 9.812 14.984 -8.547 1 96.12 314 ASP B O 1
ATOM 6473 N N . GLU B 1 315 ? 9.766 12.906 -9.203 1 95.44 315 GLU B N 1
ATOM 6474 C CA . GLU B 1 315 ? 11.031 13.016 -9.93 1 95.44 315 GLU B CA 1
ATOM 6475 C C . GLU B 1 315 ? 10.93 14.023 -11.07 1 95.44 315 GLU B C 1
ATOM 6477 O O . GLU B 1 315 ? 11.859 14.789 -11.312 1 95.44 315 GLU B O 1
ATOM 6482 N N . LYS B 1 316 ? 9.836 14.078 -11.758 1 94.19 316 LYS B N 1
ATOM 6483 C CA . LYS B 1 316 ? 9.672 14.977 -12.898 1 94.19 316 LYS B CA 1
ATOM 6484 C C . LYS B 1 316 ? 9.523 16.422 -12.445 1 94.19 316 LYS B C 1
ATOM 6486 O O . LYS B 1 316 ? 10.141 17.328 -13.016 1 94.19 316 LYS B O 1
ATOM 6491 N N . LYS B 1 317 ? 8.688 16.672 -11.453 1 94.88 317 LYS B N 1
ATOM 6492 C CA . LYS B 1 317 ? 8.469 18.031 -10.945 1 94.88 317 LYS B CA 1
ATOM 6493 C C . LYS B 1 317 ? 9.766 18.625 -10.414 1 94.88 317 LYS B C 1
ATOM 6495 O O . LYS B 1 317 ? 10.062 19.797 -10.664 1 94.88 317 LYS B O 1
ATOM 6500 N N . ILE B 1 318 ? 10.484 17.875 -9.664 1 96.25 318 ILE B N 1
ATOM 6501 C CA . ILE B 1 318 ? 11.742 18.359 -9.102 1 96.25 318 ILE B CA 1
ATOM 6502 C C . ILE B 1 318 ? 12.727 18.672 -10.227 1 96.25 318 ILE B C 1
ATOM 6504 O O . ILE B 1 318 ? 13.328 19.75 -10.258 1 96.25 318 ILE B O 1
ATOM 6508 N N . ALA B 1 319 ? 12.875 17.75 -11.211 1 93.88 319 ALA B N 1
ATOM 6509 C CA . ALA B 1 319 ? 13.797 17.938 -12.328 1 93.88 319 ALA B CA 1
ATOM 6510 C C . ALA B 1 319 ? 13.414 19.156 -13.156 1 93.88 319 ALA B C 1
ATOM 6512 O O . ALA B 1 319 ? 14.273 19.938 -13.562 1 93.88 319 ALA B O 1
ATOM 6513 N N . ASN B 1 320 ? 12.141 19.297 -13.422 1 93.81 320 ASN B N 1
ATOM 6514 C CA . ASN B 1 320 ? 11.664 20.422 -14.203 1 93.81 320 ASN B CA 1
ATOM 6515 C C . ASN B 1 320 ? 11.969 21.75 -13.516 1 93.81 320 ASN B C 1
ATOM 6517 O O . ASN B 1 320 ? 12.375 22.719 -14.172 1 93.81 320 ASN B O 1
ATOM 6521 N N . MET B 1 321 ? 11.75 21.781 -12.234 1 95.06 321 MET B N 1
ATOM 6522 C CA . MET B 1 321 ? 12.031 23 -11.461 1 95.06 321 MET B CA 1
ATOM 6523 C C . MET B 1 321 ? 13.516 23.344 -11.508 1 95.06 321 MET B C 1
ATOM 6525 O O . MET B 1 321 ? 13.875 24.5 -11.688 1 95.06 321 MET B O 1
ATOM 6529 N N . GLU B 1 322 ? 14.32 22.375 -11.453 1 93.81 322 GLU B N 1
ATOM 6530 C CA . GLU B 1 322 ? 15.766 22.594 -11.445 1 93.81 322 GLU B CA 1
ATOM 6531 C C . GLU B 1 322 ? 16.281 22.938 -12.836 1 93.81 322 GLU B C 1
ATOM 6533 O O . GLU B 1 322 ? 17.047 23.891 -12.992 1 93.81 322 GLU B O 1
ATOM 6538 N N . LEU B 1 323 ? 15.844 22.25 -13.859 1 91.5 323 LEU B N 1
ATOM 6539 C CA . LEU B 1 323 ? 16.422 22.344 -15.195 1 91.5 323 LEU B CA 1
ATOM 6540 C C . LEU B 1 323 ? 15.836 23.531 -15.961 1 91.5 323 LEU B C 1
ATOM 6542 O O . LEU B 1 323 ? 16.562 24.25 -16.641 1 91.5 323 LEU B O 1
ATOM 6546 N N . TYR B 1 324 ? 14.531 23.672 -15.828 1 92.44 324 TYR B N 1
ATOM 6547 C CA . TYR B 1 324 ? 13.875 24.625 -16.719 1 92.44 324 TYR B CA 1
ATOM 6548 C C . TYR B 1 324 ? 13.586 25.938 -15.992 1 92.44 324 TYR B C 1
ATOM 6550 O O . TYR B 1 324 ? 13.5 27 -16.625 1 92.44 324 TYR B O 1
ATOM 6558 N N . GLU B 1 325 ? 13.5 25.797 -14.68 1 94.19 325 GLU B N 1
ATOM 6559 C CA . GLU B 1 325 ? 13.188 27.016 -13.938 1 94.19 325 GLU B CA 1
ATOM 6560 C C . GLU B 1 325 ? 14.375 27.5 -13.117 1 94.19 325 GLU B C 1
ATOM 6562 O O . GLU B 1 325 ? 14.336 28.578 -12.523 1 94.19 325 GLU B O 1
ATOM 6567 N N . HIS B 1 326 ? 15.359 26.703 -13.086 1 94.44 326 HIS B N 1
ATOM 6568 C CA . HIS B 1 326 ? 16.594 27.031 -12.359 1 94.44 326 HIS B CA 1
ATOM 6569 C C . HIS B 1 326 ? 16.297 27.344 -10.898 1 94.44 326 HIS B C 1
ATOM 6571 O O . HIS B 1 326 ? 16.828 28.312 -10.359 1 94.44 326 HIS B O 1
ATOM 6577 N N . ALA B 1 327 ? 15.32 26.688 -10.398 1 93.75 327 ALA B N 1
ATOM 6578 C CA . ALA B 1 327 ? 14.953 26.781 -8.992 1 93.75 327 ALA B CA 1
ATOM 6579 C C . ALA B 1 327 ? 15.555 25.625 -8.188 1 93.75 327 ALA B C 1
ATOM 6581 O O . ALA B 1 327 ? 15.5 24.469 -8.625 1 93.75 327 ALA B O 1
ATOM 6582 N N . HIS B 1 328 ? 16.219 26.031 -7.113 1 91.25 328 HIS B N 1
ATOM 6583 C CA . HIS B 1 328 ? 16.922 25 -6.359 1 91.25 328 HIS B CA 1
ATOM 6584 C C . HIS B 1 328 ? 16.562 25.062 -4.875 1 91.25 328 HIS B C 1
ATOM 6586 O O . HIS B 1 328 ? 16.453 26.156 -4.305 1 91.25 328 HIS B O 1
ATOM 6592 N N . PHE B 1 329 ? 16.297 23.969 -4.367 1 97.38 329 PHE B N 1
ATOM 6593 C CA . PHE B 1 329 ? 16.156 23.766 -2.93 1 97.38 329 PHE B CA 1
ATOM 6594 C C . PHE B 1 329 ? 17.297 22.906 -2.387 1 97.38 329 PHE B C 1
ATOM 6596 O O . PHE B 1 329 ? 17.922 22.156 -3.133 1 97.38 329 PHE B O 1
ATOM 6603 N N . ASP B 1 330 ? 17.594 23.094 -1.131 1 97.44 330 ASP B N 1
ATOM 6604 C CA . ASP B 1 330 ? 18.641 22.297 -0.493 1 97.44 330 ASP B CA 1
ATOM 6605 C C . ASP B 1 330 ? 18.156 20.891 -0.183 1 97.44 330 ASP B C 1
ATOM 6607 O O . ASP B 1 330 ? 18.953 19.953 -0.123 1 97.44 330 ASP B O 1
ATOM 6611 N N . SER B 1 331 ? 16.875 20.734 0.039 1 97.56 331 SER B N 1
ATOM 6612 C CA . SER B 1 331 ? 16.281 19.422 0.299 1 97.56 331 SER B CA 1
ATOM 6613 C C . SER B 1 331 ? 14.805 19.406 -0.082 1 97.56 331 SER B C 1
ATOM 6615 O O . SER B 1 331 ? 14.188 20.453 -0.245 1 97.56 331 SER B O 1
ATOM 6617 N N . TYR B 1 332 ? 14.312 18.203 -0.276 1 98.06 332 TYR B N 1
ATOM 6618 C CA . TYR B 1 332 ? 12.93 17.984 -0.692 1 98.06 332 TYR B CA 1
ATOM 6619 C C . TYR B 1 332 ? 12.242 16.969 0.221 1 98.06 332 TYR B C 1
ATOM 6621 O O . TYR B 1 332 ? 12.836 15.969 0.611 1 98.06 332 TYR B O 1
ATOM 6629 N N . GLY B 1 333 ? 11.031 17.25 0.678 1 97.75 333 GLY B N 1
ATOM 6630 C CA . GLY B 1 333 ? 10.133 16.266 1.264 1 97.75 333 GLY B CA 1
ATOM 6631 C C . GLY B 1 333 ? 9.156 15.68 0.262 1 97.75 333 GLY B C 1
ATOM 6632 O O . GLY B 1 333 ? 8.344 16.406 -0.317 1 97.75 333 GLY B O 1
ATOM 6633 N N . VAL B 1 334 ? 9.242 14.406 0.015 1 98.38 334 VAL B N 1
ATOM 6634 C CA . VAL B 1 334 ? 8.391 13.742 -0.964 1 98.38 334 VAL B CA 1
ATOM 6635 C C . VAL B 1 334 ? 7.5 12.719 -0.266 1 98.38 334 VAL B C 1
ATOM 6637 O O . VAL B 1 334 ? 7.992 11.883 0.5 1 98.38 334 VAL B O 1
ATOM 6640 N N . GLY B 1 335 ? 6.23 12.766 -0.515 1 97.62 335 GLY B N 1
ATOM 6641 C CA . GLY B 1 335 ? 5.281 11.953 0.229 1 97.62 335 GLY B CA 1
ATOM 6642 C C . GLY B 1 335 ? 4.676 10.836 -0.598 1 97.62 335 GLY B C 1
ATOM 6643 O O . GLY B 1 335 ? 5.348 9.844 -0.896 1 97.62 335 GLY B O 1
ATOM 6644 N N . GLU B 1 336 ? 3.426 11.031 -1.033 1 97.44 336 GLU B N 1
ATOM 6645 C CA . GLU B 1 336 ? 2.584 9.992 -1.623 1 97.44 336 GLU B CA 1
ATOM 6646 C C . GLU B 1 336 ? 3.176 9.484 -2.936 1 97.44 336 GLU B C 1
ATOM 6648 O O . GLU B 1 336 ? 3.037 8.305 -3.268 1 97.44 336 GLU B O 1
ATOM 6653 N N . ASN B 1 337 ? 3.826 10.367 -3.707 1 98.38 337 ASN B N 1
ATOM 6654 C CA . ASN B 1 337 ? 4.359 9.969 -5.008 1 98.38 337 ASN B CA 1
ATOM 6655 C C . ASN B 1 337 ? 5.52 8.992 -4.859 1 98.38 337 ASN B C 1
ATOM 6657 O O . ASN B 1 337 ? 5.852 8.273 -5.805 1 98.38 337 ASN B O 1
ATOM 6661 N N . LEU B 1 338 ? 6.102 8.992 -3.68 1 98.69 338 LEU B N 1
ATOM 6662 C CA . LEU B 1 338 ? 7.203 8.07 -3.41 1 98.69 338 LEU B CA 1
ATOM 6663 C C . LEU B 1 338 ? 6.703 6.82 -2.693 1 98.69 338 LEU B C 1
ATOM 6665 O O . LEU B 1 338 ? 6.859 5.707 -3.197 1 98.69 338 LEU B O 1
ATOM 6669 N N . ILE B 1 339 ? 5.949 6.977 -1.595 1 98.75 339 ILE B N 1
ATOM 6670 C CA . ILE B 1 339 ? 5.656 5.891 -0.67 1 98.75 339 ILE B CA 1
ATOM 6671 C C . ILE B 1 339 ? 4.699 4.898 -1.33 1 98.75 339 ILE B C 1
ATOM 6673 O O . ILE B 1 339 ? 4.633 3.732 -0.933 1 98.75 339 ILE B O 1
ATOM 6677 N N . THR B 1 340 ? 3.912 5.332 -2.371 1 98.62 340 THR B N 1
ATOM 6678 C CA . THR B 1 340 ? 2.992 4.434 -3.059 1 98.62 340 THR B CA 1
ATOM 6679 C C . THR B 1 340 ? 3.451 4.184 -4.492 1 98.62 340 THR B C 1
ATOM 6681 O O . THR B 1 340 ? 2.82 3.42 -5.227 1 98.62 340 THR B O 1
ATOM 6684 N N . SER B 1 341 ? 4.59 4.867 -4.844 1 98.62 341 SER B N 1
ATOM 6685 C CA . SER B 1 341 ? 4.891 4.879 -6.27 1 98.62 341 SER B CA 1
ATOM 6686 C C . SER B 1 341 ? 3.65 5.199 -7.094 1 98.62 341 SER B C 1
ATOM 6688 O O . SER B 1 341 ? 3.281 4.438 -7.992 1 98.62 341 SER B O 1
ATOM 6690 N N . ALA B 1 342 ? 3.137 6.34 -6.918 1 98.25 342 ALA B N 1
ATOM 6691 C CA . ALA B 1 342 ? 1.777 6.676 -7.332 1 98.25 342 ALA B CA 1
ATOM 6692 C C . ALA B 1 342 ? 1.612 6.52 -8.844 1 98.25 342 ALA B C 1
ATOM 6694 O O . ALA B 1 342 ? 0.551 6.105 -9.32 1 98.25 342 ALA B O 1
ATOM 6695 N N . SER B 1 343 ? 2.623 6.832 -9.672 1 97.56 343 SER B N 1
ATOM 6696 C CA . SER B 1 343 ? 2.531 6.773 -11.125 1 97.56 343 SER B CA 1
ATOM 6697 C C . SER B 1 343 ? 2.426 5.336 -11.617 1 97.56 343 SER B C 1
ATOM 6699 O O . SER B 1 343 ? 1.9 5.082 -12.703 1 97.56 343 SER B O 1
ATOM 6701 N N . ASP B 1 344 ? 3.021 4.426 -10.867 1 98.06 344 ASP B N 1
ATOM 6702 C CA . ASP B 1 344 ? 3.01 2.998 -11.172 1 98.06 344 ASP B CA 1
ATOM 6703 C C . ASP B 1 344 ? 3.148 2.164 -9.906 1 98.06 344 ASP B C 1
ATOM 6705 O O . ASP B 1 344 ? 4.246 1.72 -9.562 1 98.06 344 ASP B O 1
ATOM 6709 N N . PRO B 1 345 ? 2.018 1.881 -9.219 1 98.56 345 PRO B N 1
ATOM 6710 C CA . PRO B 1 345 ? 2.053 1.395 -7.84 1 98.56 345 PRO B CA 1
ATOM 6711 C C . PRO B 1 345 ? 2.184 -0.124 -7.754 1 98.56 345 PRO B C 1
ATOM 6713 O O . PRO B 1 345 ? 2.076 -0.695 -6.664 1 98.56 345 PRO B O 1
ATOM 6716 N N . VAL B 1 346 ? 2.445 -0.865 -8.836 1 97.94 346 VAL B N 1
ATOM 6717 C CA . VAL B 1 346 ? 2.463 -2.324 -8.852 1 97.94 346 VAL B CA 1
ATOM 6718 C C . VAL B 1 346 ? 3.785 -2.818 -9.438 1 97.94 346 VAL B C 1
ATOM 6720 O O . VAL B 1 346 ? 4.172 -2.424 -10.539 1 97.94 346 VAL B O 1
ATOM 6723 N N . PHE B 1 347 ? 4.508 -3.592 -8.68 1 97.88 347 PHE B N 1
ATOM 6724 C CA . PHE B 1 347 ? 5.648 -4.344 -9.188 1 97.88 347 PHE B CA 1
ATOM 6725 C C . PHE B 1 347 ? 5.234 -5.754 -9.586 1 97.88 347 PHE B C 1
ATOM 6727 O O . PHE B 1 347 ? 4.703 -6.508 -8.773 1 97.88 347 PHE B O 1
ATOM 6734 N N . GLY B 1 348 ? 5.434 -6.188 -10.758 1 95.69 348 GLY B N 1
ATOM 6735 C CA . GLY B 1 348 ? 4.84 -7.379 -11.336 1 95.69 348 GLY B CA 1
ATOM 6736 C C . GLY B 1 348 ? 5.703 -8.617 -11.18 1 95.69 348 GLY B C 1
ATOM 6737 O O . GLY B 1 348 ? 5.961 -9.328 -12.156 1 95.69 348 GLY B O 1
ATOM 6738 N N . GLY B 1 349 ? 6.184 -8.852 -9.969 1 97.06 349 GLY B N 1
ATOM 6739 C CA . GLY B 1 349 ? 6.934 -10.07 -9.703 1 97.06 349 GLY B CA 1
ATOM 6740 C C . GLY B 1 349 ? 6.078 -11.32 -9.766 1 97.06 349 GLY B C 1
ATOM 6741 O O . GLY B 1 349 ? 4.906 -11.297 -9.375 1 97.06 349 GLY B O 1
ATOM 6742 N N . VAL B 1 350 ? 6.621 -12.43 -10.281 1 96.56 350 VAL B N 1
ATOM 6743 C CA . VAL B 1 350 ? 5.957 -13.727 -10.359 1 96.56 350 VAL B CA 1
ATOM 6744 C C . VAL B 1 350 ? 6.848 -14.805 -9.75 1 96.56 350 VAL B C 1
ATOM 6746 O O . VAL B 1 350 ? 8.055 -14.602 -9.586 1 96.56 350 VAL B O 1
ATOM 6749 N N . TYR B 1 351 ? 6.297 -15.828 -9.344 1 97.56 351 TYR B N 1
ATOM 6750 C CA . TYR B 1 351 ? 6.91 -17 -8.734 1 97.56 351 TYR B CA 1
ATOM 6751 C C . TYR B 1 351 ? 6.484 -18.266 -9.461 1 97.56 351 TYR B C 1
ATOM 6753 O O . TYR B 1 351 ? 5.324 -18.688 -9.375 1 97.56 351 TYR B O 1
ATOM 6761 N N . LYS B 1 352 ? 7.453 -18.938 -10.148 1 96.75 352 LYS B N 1
ATOM 6762 C CA . LYS B 1 352 ? 7.074 -19.984 -11.094 1 96.75 352 LYS B CA 1
ATOM 6763 C C . LYS B 1 352 ? 7.879 -21.266 -10.844 1 96.75 352 LYS B C 1
ATOM 6765 O O . LYS B 1 352 ? 9.086 -21.203 -10.602 1 96.75 352 LYS B O 1
ATOM 6770 N N . LEU B 1 353 ? 7.199 -22.391 -10.883 1 97.12 353 LEU B N 1
ATOM 6771 C CA . LEU B 1 353 ? 7.863 -23.688 -10.836 1 97.12 353 LEU B CA 1
ATOM 6772 C C . LEU B 1 353 ? 8.695 -23.922 -12.094 1 97.12 353 LEU B C 1
ATOM 6774 O O . LEU B 1 353 ? 8.172 -23.859 -13.211 1 97.12 353 LEU B O 1
ATOM 6778 N N . VAL B 1 354 ? 9.977 -24.25 -11.938 1 97.31 354 VAL B N 1
ATOM 6779 C CA . VAL B 1 354 ? 10.82 -24.344 -13.125 1 97.31 354 VAL B CA 1
ATOM 6780 C C . VAL B 1 354 ? 11.492 -25.703 -13.18 1 97.31 354 VAL B C 1
ATOM 6782 O O . VAL B 1 354 ? 12.023 -26.109 -14.219 1 97.31 354 VAL B O 1
ATOM 6785 N N . ALA B 1 355 ? 11.492 -26.406 -12.07 1 97.81 355 ALA B N 1
ATOM 6786 C CA . ALA B 1 355 ? 12.07 -27.75 -12.07 1 97.81 355 ALA B CA 1
ATOM 6787 C C . ALA B 1 355 ? 11.609 -28.531 -10.852 1 97.81 355 ALA B C 1
ATOM 6789 O O . ALA B 1 355 ? 11.203 -27.953 -9.844 1 97.81 355 ALA B O 1
ATOM 6790 N N . VAL B 1 356 ? 11.648 -29.844 -10.93 1 97.56 356 VAL B N 1
ATOM 6791 C CA . VAL B 1 356 ? 11.375 -30.766 -9.844 1 97.56 356 VAL B CA 1
ATOM 6792 C C . VAL B 1 356 ? 12.516 -31.781 -9.734 1 97.56 356 VAL B C 1
ATOM 6794 O O . VAL B 1 356 ? 12.969 -32.344 -10.742 1 97.56 356 VAL B O 1
ATOM 6797 N N . LYS B 1 357 ? 12.961 -31.969 -8.555 1 97.19 357 LYS B N 1
ATOM 6798 C CA . LYS B 1 357 ? 14.031 -32.938 -8.352 1 97.19 357 LYS B CA 1
ATOM 6799 C C . LYS B 1 357 ? 13.5 -34.375 -8.398 1 97.19 357 LYS B C 1
ATOM 6801 O O . LYS B 1 357 ? 12.531 -34.688 -7.715 1 97.19 357 LYS B O 1
ATOM 6806 N N . ARG B 1 358 ? 14.164 -35.188 -9.133 1 95.38 358 ARG B N 1
ATOM 6807 C CA . ARG B 1 358 ? 13.805 -36.625 -9.25 1 95.38 358 ARG B CA 1
ATOM 6808 C C . ARG B 1 358 ? 14.516 -37.438 -8.188 1 95.38 358 ARG B C 1
ATOM 6810 O O . ARG B 1 358 ? 15.469 -37 -7.562 1 95.38 358 ARG B O 1
ATOM 6817 N N . PRO B 1 359 ? 13.984 -38.625 -8.031 1 93.25 359 PRO B N 1
ATOM 6818 C CA . PRO B 1 359 ? 14.609 -39.5 -7.035 1 93.25 359 PRO B CA 1
ATOM 6819 C C . PRO B 1 359 ? 16.078 -39.781 -7.332 1 93.25 359 PRO B C 1
ATOM 6821 O O . PRO B 1 359 ? 16.875 -39.969 -6.406 1 93.25 359 PRO B O 1
ATOM 6824 N N . ASP B 1 360 ? 16.5 -39.688 -8.562 1 94.94 360 ASP B N 1
ATOM 6825 C CA . ASP B 1 360 ? 17.875 -39.969 -8.93 1 94.94 360 ASP B CA 1
ATOM 6826 C C . ASP B 1 360 ? 18.766 -38.719 -8.75 1 94.94 360 ASP B C 1
ATOM 6828 O O . ASP B 1 360 ? 19.969 -38.781 -9.031 1 94.94 360 ASP B O 1
ATOM 6832 N N . GLY B 1 361 ? 18.125 -37.656 -8.328 1 93.56 361 GLY B N 1
ATOM 6833 C CA . GLY B 1 361 ? 18.875 -36.438 -8.047 1 93.56 361 GLY B CA 1
ATOM 6834 C C . GLY B 1 361 ? 18.859 -35.438 -9.188 1 93.56 361 GLY B C 1
ATOM 6835 O O . GLY B 1 361 ? 19.203 -34.281 -9 1 93.56 361 GLY B O 1
ATOM 6836 N N . SER B 1 362 ? 18.453 -35.906 -10.32 1 95.5 362 SER B N 1
ATOM 6837 C CA . SER B 1 362 ? 18.359 -35 -11.461 1 95.5 362 SER B CA 1
ATOM 6838 C C . SER B 1 362 ? 17.141 -34.094 -11.359 1 95.5 362 SER B C 1
ATOM 6840 O O . SER B 1 362 ? 16.25 -34.344 -10.547 1 95.5 362 SER B O 1
ATOM 6842 N N . TYR B 1 363 ? 17.188 -33.062 -12.117 1 96.94 363 TYR B N 1
ATOM 6843 C CA . TYR B 1 363 ? 16.078 -32.094 -12.117 1 96.94 363 TYR B CA 1
ATOM 6844 C C . TYR B 1 363 ? 15.289 -32.188 -13.422 1 96.94 363 TYR B C 1
ATOM 6846 O O . TYR B 1 363 ? 15.867 -32.062 -14.5 1 96.94 363 TYR B O 1
ATOM 6854 N N . GLN B 1 364 ? 14.055 -32.438 -13.305 1 95.75 364 GLN B N 1
ATOM 6855 C CA . GLN B 1 364 ? 13.156 -32.375 -14.453 1 95.75 364 GLN B CA 1
ATOM 6856 C C . GLN B 1 364 ? 12.648 -30.969 -14.695 1 95.75 364 GLN B C 1
ATOM 6858 O O . GLN B 1 364 ? 11.984 -30.391 -13.836 1 95.75 364 GLN B O 1
ATOM 6863 N N . PRO B 1 365 ? 12.93 -30.375 -15.875 1 95.56 365 PRO B N 1
ATOM 6864 C CA . PRO B 1 365 ? 12.414 -29.031 -16.156 1 95.56 365 PRO B CA 1
ATOM 6865 C C . PRO B 1 365 ? 10.891 -28.984 -16.219 1 95.56 365 PRO B C 1
ATOM 6867 O O . PRO B 1 365 ? 10.258 -29.938 -16.703 1 95.56 365 PRO B O 1
ATOM 6870 N N . LYS B 1 366 ? 10.336 -27.938 -15.719 1 93.06 366 LYS B N 1
ATOM 6871 C CA . LYS B 1 366 ? 8.898 -27.672 -15.781 1 93.06 366 LYS B CA 1
ATOM 6872 C C . LYS B 1 366 ? 8.617 -26.328 -16.438 1 93.06 366 LYS B C 1
ATOM 6874 O O . LYS B 1 366 ? 9.43 -25.406 -16.359 1 93.06 366 LYS B O 1
ATOM 6879 N N . MET B 1 367 ? 7.469 -26.219 -17.141 1 88.56 367 MET B N 1
ATOM 6880 C CA . MET B 1 367 ? 7.152 -24.984 -17.859 1 88.56 367 MET B CA 1
ATOM 6881 C C . MET B 1 367 ? 5.648 -24.859 -18.078 1 88.56 367 MET B C 1
ATOM 6883 O O . MET B 1 367 ? 4.973 -25.844 -18.375 1 88.56 367 MET B O 1
ATOM 6887 N N . LYS B 1 368 ? 5.176 -23.641 -17.719 1 82.69 368 LYS B N 1
ATOM 6888 C CA . LYS B 1 368 ? 3.836 -23.297 -18.203 1 82.69 368 LYS B CA 1
ATOM 6889 C C . LYS B 1 368 ? 3.857 -22.891 -19.656 1 82.69 368 LYS B C 1
ATOM 6891 O O . LYS B 1 368 ? 4.758 -22.172 -20.094 1 82.69 368 LYS B O 1
ATOM 6896 N N . CYS B 1 369 ? 2.992 -23.469 -20.484 1 74 369 CYS B N 1
ATOM 6897 C CA . CYS B 1 369 ? 2.938 -23.031 -21.875 1 74 369 CYS B CA 1
ATOM 6898 C C . CYS B 1 369 ? 1.764 -22.094 -22.109 1 74 369 CYS B C 1
ATOM 6900 O O . CYS B 1 369 ? 0.624 -22.422 -21.766 1 74 369 CYS B O 1
ATOM 6902 N N . SER B 1 370 ? 2.006 -20.781 -22.125 1 63.31 370 SER B N 1
ATOM 6903 C CA . SER B 1 370 ? 0.934 -19.812 -22.344 1 63.31 370 SER B CA 1
ATOM 6904 C C . SER B 1 370 ? 0.621 -19.656 -23.828 1 63.31 370 SER B C 1
ATOM 6906 O O . SER B 1 370 ? 1.337 -20.188 -24.672 1 63.31 370 SER B O 1
ATOM 6908 N N . ASP B 1 371 ? -0.482 -19 -24.062 1 59.06 371 ASP B N 1
ATOM 6909 C CA . ASP B 1 371 ? -0.92 -18.734 -25.422 1 59.06 371 ASP B CA 1
ATOM 6910 C C . ASP B 1 371 ? 0.078 -17.828 -26.156 1 59.06 371 ASP B C 1
ATOM 6912 O O . ASP B 1 371 ? -0.009 -17.656 -27.359 1 59.06 371 ASP B O 1
ATOM 6916 N N . SER B 1 372 ? 0.943 -17.234 -25.203 1 59.75 372 SER B N 1
ATOM 6917 C CA . SER B 1 372 ? 1.926 -16.406 -25.891 1 59.75 372 SER B CA 1
ATOM 6918 C C . SER B 1 372 ? 3.348 -16.844 -25.562 1 59.75 372 SER B C 1
ATOM 6920 O O . SER B 1 372 ? 3.672 -17.109 -24.391 1 59.75 372 SER B O 1
ATOM 6922 N N . VAL B 1 373 ? 4.094 -17.016 -26.562 1 57.41 373 VAL B N 1
ATOM 6923 C CA . VAL B 1 373 ? 5.488 -17.438 -26.453 1 57.41 373 VAL B CA 1
ATOM 6924 C C . VAL B 1 373 ? 6.254 -16.453 -25.562 1 57.41 373 VAL B C 1
ATOM 6926 O O . VAL B 1 373 ? 7.098 -16.859 -24.766 1 57.41 373 VAL B O 1
ATOM 6929 N N . SER B 1 374 ? 5.934 -15.211 -25.734 1 57.41 374 SER B N 1
ATOM 6930 C CA . SER B 1 374 ? 6.68 -14.188 -25.016 1 57.41 374 SER B CA 1
ATOM 6931 C C . SER B 1 374 ? 6.469 -14.297 -23.516 1 57.41 374 SER B C 1
ATOM 6933 O O . SER B 1 374 ? 7.324 -13.898 -22.734 1 57.41 374 SER B O 1
ATOM 6935 N N . LYS B 1 375 ? 5.512 -14.961 -23.188 1 63.66 375 LYS B N 1
ATOM 6936 C CA . LYS B 1 375 ? 5.184 -15.07 -21.766 1 63.66 375 LYS B CA 1
ATOM 6937 C C . LYS B 1 375 ? 5.586 -16.438 -21.203 1 63.66 375 LYS B C 1
ATOM 6939 O O . LYS B 1 375 ? 5.477 -16.672 -20 1 63.66 375 LYS B O 1
ATOM 6944 N N . ALA B 1 376 ? 6.133 -17.094 -22.031 1 71.69 376 ALA B N 1
ATOM 6945 C CA . ALA B 1 376 ? 6.5 -18.422 -21.578 1 71.69 376 ALA B CA 1
ATOM 6946 C C . ALA B 1 376 ? 7.676 -18.375 -20.609 1 71.69 376 ALA B C 1
ATOM 6948 O O . ALA B 1 376 ? 8.617 -17.609 -20.812 1 71.69 376 ALA B O 1
ATOM 6949 N N . ILE B 1 377 ? 7.582 -19.203 -19.656 1 85.62 377 ILE B N 1
ATOM 6950 C CA . ILE B 1 377 ? 8.57 -19.266 -18.594 1 85.62 377 ILE B CA 1
ATOM 6951 C C . ILE B 1 377 ? 9.828 -19.969 -19.094 1 85.62 377 ILE B C 1
ATOM 6953 O O . ILE B 1 377 ? 9.773 -20.75 -20.047 1 85.62 377 ILE B O 1
ATOM 6957 N N . ILE B 1 378 ? 10.93 -19.594 -18.609 1 93.38 378 ILE B N 1
ATOM 6958 C CA . ILE B 1 378 ? 12.188 -20.266 -18.906 1 93.38 378 ILE B CA 1
ATOM 6959 C C . ILE B 1 378 ? 12.383 -21.438 -17.953 1 93.38 378 ILE B C 1
ATOM 6961 O O . ILE B 1 378 ? 12.539 -21.25 -16.734 1 93.38 378 ILE B O 1
ATOM 6965 N N . PRO B 1 379 ? 12.344 -22.672 -18.406 1 95.5 379 PRO B N 1
ATOM 6966 C CA . PRO B 1 379 ? 12.375 -23.859 -17.547 1 95.5 379 PRO B CA 1
ATOM 6967 C C . PRO B 1 379 ? 13.773 -24.188 -17.047 1 95.5 379 PRO B C 1
ATOM 6969 O O . PRO B 1 379 ? 14.766 -23.672 -17.562 1 95.5 379 PRO B O 1
ATOM 6972 N N . GLY B 1 380 ? 13.82 -25.062 -15.992 1 97 380 GLY B N 1
ATOM 6973 C CA . GLY B 1 380 ? 15.07 -25.625 -15.492 1 97 380 GLY B CA 1
ATOM 6974 C C . GLY B 1 380 ? 15.641 -24.859 -14.32 1 97 380 GLY B C 1
ATOM 6975 O O . GLY B 1 380 ? 15.203 -23.734 -14.023 1 97 380 GLY B O 1
ATOM 6976 N N . LYS B 1 381 ? 16.516 -25.547 -13.648 1 98.19 381 LYS B N 1
ATOM 6977 C CA . LYS B 1 381 ? 17.312 -24.906 -12.609 1 98.19 381 LYS B CA 1
ATOM 6978 C C . LYS B 1 381 ? 18.391 -24.016 -13.211 1 98.19 381 LYS B C 1
ATOM 6980 O O . LYS B 1 381 ? 19.312 -24.516 -13.867 1 98.19 381 LYS B O 1
ATOM 6985 N N . LYS B 1 382 ? 18.312 -22.719 -12.953 1 98.44 382 LYS B N 1
ATOM 6986 C CA . LYS B 1 382 ? 19.141 -21.781 -13.695 1 98.44 382 LYS B CA 1
ATOM 6987 C C . LYS B 1 382 ? 20.016 -20.953 -12.75 1 98.44 382 LYS B C 1
ATOM 6989 O O . LYS B 1 382 ? 19.781 -20.922 -11.547 1 98.44 382 LYS B O 1
ATOM 6994 N N . MET B 1 383 ? 21.016 -20.359 -13.289 1 98.62 383 MET B N 1
ATOM 6995 C CA . MET B 1 383 ? 21.891 -19.375 -12.688 1 98.62 383 MET B CA 1
ATOM 6996 C C . MET B 1 383 ? 22.172 -18.234 -13.648 1 98.62 383 MET B C 1
ATOM 6998 O O . MET B 1 383 ? 22.859 -18.406 -14.648 1 98.62 383 MET B O 1
ATOM 7002 N N . PRO B 1 384 ? 21.625 -17.078 -13.352 1 98.75 384 PRO B N 1
ATOM 7003 C CA . PRO B 1 384 ? 21.906 -15.93 -14.227 1 98.75 384 PRO B CA 1
ATOM 7004 C C . PRO B 1 384 ? 23.281 -15.32 -13.992 1 98.75 384 PRO B C 1
ATOM 7006 O O . PRO B 1 384 ? 23.766 -15.312 -12.859 1 98.75 384 PRO B O 1
ATOM 7009 N N . TRP B 1 385 ? 23.875 -14.82 -15.062 1 98.81 385 TRP B N 1
ATOM 7010 C CA . TRP B 1 385 ? 25.172 -14.141 -15.07 1 98.81 385 TRP B CA 1
ATOM 7011 C C . TRP B 1 385 ? 25.031 -12.727 -15.633 1 98.81 385 TRP B C 1
ATOM 7013 O O . TRP B 1 385 ? 24.141 -12.453 -16.438 1 98.81 385 TRP B O 1
ATOM 7023 N N . ARG B 1 386 ? 25.844 -11.883 -15.203 1 98.69 386 ARG B N 1
ATOM 7024 C CA . ARG B 1 386 ? 26.016 -10.57 -15.82 1 98.69 386 ARG B CA 1
ATOM 7025 C C . ARG B 1 386 ? 27.359 -10.453 -16.516 1 98.69 386 ARG B C 1
ATOM 7027 O O . ARG B 1 386 ? 28.391 -10.773 -15.914 1 98.69 386 ARG B O 1
ATOM 7034 N N . LEU B 1 387 ? 27.375 -9.992 -17.703 1 98.75 387 LEU B N 1
ATOM 7035 C CA . LEU B 1 387 ? 28.578 -9.836 -18.5 1 98.75 387 LEU B CA 1
ATOM 7036 C C . LEU B 1 387 ? 28.922 -8.367 -18.703 1 98.75 387 LEU B C 1
ATOM 7038 O O . LEU B 1 387 ? 28.047 -7.562 -19.047 1 98.75 387 LEU B O 1
ATOM 7042 N N . TYR B 1 388 ? 30.156 -8.047 -18.516 1 98.44 388 TYR B N 1
ATOM 7043 C CA . TYR B 1 388 ? 30.594 -6.656 -18.547 1 98.44 388 TYR B CA 1
ATOM 7044 C C . TYR B 1 388 ? 31.5 -6.395 -19.734 1 98.44 388 TYR B C 1
ATOM 7046 O O . TYR B 1 388 ? 32.188 -7.293 -20.203 1 98.44 388 TYR B O 1
ATOM 7054 N N . ASP B 1 389 ? 31.438 -5.164 -20.188 1 96.62 389 ASP B N 1
ATOM 7055 C CA . ASP B 1 389 ? 32.281 -4.758 -21.312 1 96.62 389 ASP B CA 1
ATOM 7056 C C . ASP B 1 389 ? 33.594 -4.16 -20.844 1 96.62 389 ASP B C 1
ATOM 7058 O O . ASP B 1 389 ? 33.938 -4.27 -19.672 1 96.62 389 ASP B O 1
ATOM 7062 N N . GLU B 1 390 ? 34.375 -3.635 -21.797 1 95.38 390 GLU B N 1
ATOM 7063 C CA . GLU B 1 390 ? 35.719 -3.143 -21.516 1 95.38 390 GLU B CA 1
ATOM 7064 C C . GLU B 1 390 ? 35.688 -1.907 -20.625 1 95.38 390 GLU B C 1
ATOM 7066 O O . GLU B 1 390 ? 36.656 -1.601 -19.938 1 95.38 390 GLU B O 1
ATOM 7071 N N . ASN B 1 391 ? 34.531 -1.274 -20.562 1 95.56 391 ASN B N 1
ATOM 7072 C CA . ASN B 1 391 ? 34.406 -0.079 -19.75 1 95.56 391 ASN B CA 1
ATOM 7073 C C . ASN B 1 391 ? 33.938 -0.421 -18.328 1 95.56 391 ASN B C 1
ATOM 7075 O O . ASN B 1 391 ? 33.75 0.47 -17.5 1 95.56 391 ASN B O 1
ATOM 7079 N N . GLY B 1 392 ? 33.719 -1.688 -18.062 1 95.94 392 GLY B N 1
ATOM 7080 C CA . GLY B 1 392 ? 33.25 -2.113 -16.766 1 95.94 392 GLY B CA 1
ATOM 7081 C C . GLY B 1 392 ? 31.75 -1.985 -16.578 1 95.94 392 GLY B C 1
ATOM 7082 O O . GLY B 1 392 ? 31.234 -2.021 -15.461 1 95.94 392 GLY B O 1
ATOM 7083 N N . GLN B 1 393 ? 31.078 -1.834 -17.688 1 97.62 393 GLN B N 1
ATOM 7084 C CA . GLN B 1 393 ? 29.625 -1.686 -17.641 1 97.62 393 GLN B CA 1
ATOM 7085 C C . GLN B 1 393 ? 28.922 -2.971 -18.062 1 97.62 393 GLN B C 1
ATOM 7087 O O . GLN B 1 393 ? 29.453 -3.727 -18.891 1 97.62 393 GLN B O 1
ATOM 7092 N N . ALA B 1 394 ? 27.797 -3.182 -17.484 1 98.06 394 ALA B N 1
ATOM 7093 C CA . ALA B 1 394 ? 27.031 -4.398 -17.766 1 98.06 394 ALA B CA 1
ATOM 7094 C C . ALA B 1 394 ? 26.469 -4.375 -19.188 1 98.06 394 ALA B C 1
ATOM 7096 O O . ALA B 1 394 ? 25.578 -3.576 -19.484 1 98.06 394 ALA B O 1
ATOM 7097 N N . GLN B 1 395 ? 26.969 -5.215 -19.953 1 96.94 395 GLN B N 1
ATOM 7098 C CA . GLN B 1 395 ? 26.578 -5.273 -21.359 1 96.94 395 GLN B CA 1
ATOM 7099 C C . GLN B 1 395 ? 25.281 -6.074 -21.531 1 96.94 395 GLN B C 1
ATOM 7101 O O . GLN B 1 395 ? 24.453 -5.742 -22.375 1 96.94 395 GLN B O 1
ATOM 7106 N N . CYS B 1 396 ? 25.172 -7.16 -20.766 1 98 396 CYS B N 1
ATOM 7107 C CA . CYS B 1 396 ? 23.953 -7.969 -20.844 1 98 396 CYS B CA 1
ATOM 7108 C C . CYS B 1 396 ? 23.875 -8.938 -19.672 1 98 396 CYS B C 1
ATOM 7110 O O . CYS B 1 396 ? 24.875 -9.141 -18.953 1 98 396 CYS B O 1
ATOM 7112 N N . ASP B 1 397 ? 22.703 -9.422 -19.391 1 98.69 397 ASP B N 1
ATOM 7113 C CA . ASP B 1 397 ? 22.5 -10.562 -18.516 1 98.69 397 ASP B CA 1
ATOM 7114 C C . ASP B 1 397 ? 22.281 -11.844 -19.312 1 98.69 397 ASP B C 1
ATOM 7116 O O . ASP B 1 397 ? 21.703 -11.805 -20.406 1 98.69 397 ASP B O 1
ATOM 7120 N N . LEU B 1 398 ? 22.812 -12.914 -18.797 1 98.69 398 LEU B N 1
ATOM 7121 C CA . LEU B 1 398 ? 22.766 -14.219 -19.453 1 98.69 398 LEU B CA 1
ATOM 7122 C C . LEU B 1 398 ? 22.141 -15.266 -18.531 1 98.69 398 LEU B C 1
ATOM 7124 O O . LEU B 1 398 ? 22.688 -15.562 -17.469 1 98.69 398 LEU B O 1
ATOM 7128 N N . ILE B 1 399 ? 21 -15.75 -18.906 1 98.69 399 ILE B N 1
ATOM 7129 C CA . ILE B 1 399 ? 20.375 -16.844 -18.172 1 98.69 399 ILE B CA 1
ATOM 7130 C C . ILE B 1 399 ? 21 -18.172 -18.594 1 98.69 399 ILE B C 1
ATOM 7132 O O . ILE B 1 399 ? 20.875 -18.578 -19.75 1 98.69 399 ILE B O 1
ATOM 7136 N N . ALA B 1 400 ? 21.656 -18.844 -17.656 1 98.75 400 ALA B N 1
ATOM 7137 C CA . ALA B 1 400 ? 22.344 -20.094 -17.906 1 98.75 400 ALA B CA 1
ATOM 7138 C C . ALA B 1 400 ? 21.797 -21.219 -17.031 1 98.75 400 ALA B C 1
ATOM 7140 O O . ALA B 1 400 ? 21.141 -20.953 -16.016 1 98.75 400 ALA B O 1
ATOM 7141 N N . MET B 1 401 ? 21.953 -22.438 -17.469 1 98.25 401 MET B N 1
ATOM 7142 C CA . MET B 1 401 ? 21.656 -23.547 -16.578 1 98.25 401 MET B CA 1
ATOM 7143 C C . MET B 1 401 ? 22.578 -23.547 -15.359 1 98.25 401 MET B C 1
ATOM 7145 O O . MET B 1 401 ? 23.734 -23.156 -15.453 1 98.25 401 MET B O 1
ATOM 7149 N N . ASP B 1 402 ? 21.953 -23.984 -14.266 1 97.19 402 ASP B N 1
ATOM 7150 C CA . ASP B 1 402 ? 22.797 -24.094 -13.078 1 97.19 402 ASP B CA 1
ATOM 7151 C C . ASP B 1 402 ? 23.969 -25.031 -13.328 1 97.19 402 ASP B C 1
ATOM 7153 O O . ASP B 1 402 ? 23.797 -26.141 -13.836 1 97.19 402 ASP B O 1
ATOM 7157 N N . GLY B 1 403 ? 25.156 -24.672 -13.117 1 94.69 403 GLY B N 1
ATOM 7158 C CA . GLY B 1 403 ? 26.344 -25.469 -13.336 1 94.69 403 GLY B CA 1
ATOM 7159 C C . GLY B 1 403 ? 27.156 -25.016 -14.539 1 94.69 403 GLY B C 1
ATOM 7160 O O . GLY B 1 403 ? 28.344 -25.359 -14.656 1 94.69 403 GLY B O 1
ATOM 7161 N N . GLU B 1 404 ? 26.469 -24.312 -15.523 1 97.44 404 GLU B N 1
ATOM 7162 C CA . GLU B 1 404 ? 27.234 -23.766 -16.641 1 97.44 404 GLU B CA 1
ATOM 7163 C C . GLU B 1 404 ? 28.281 -22.781 -16.172 1 97.44 404 GLU B C 1
ATOM 7165 O O . GLU B 1 404 ? 28.047 -22.016 -15.227 1 97.44 404 GLU B O 1
ATOM 7170 N N . VAL B 1 405 ? 29.422 -22.781 -16.828 1 97.25 405 VAL B N 1
ATOM 7171 C CA . VAL B 1 405 ? 30.516 -21.891 -16.453 1 97.25 405 VAL B CA 1
ATOM 7172 C C . VAL B 1 405 ? 30.719 -20.859 -17.578 1 97.25 405 VAL B C 1
ATOM 7174 O O . VAL B 1 405 ? 30.906 -21.219 -18.734 1 97.25 405 VAL B O 1
ATOM 7177 N N . ILE B 1 406 ? 30.609 -19.625 -17.266 1 98 406 ILE B N 1
ATOM 7178 C CA . ILE B 1 406 ? 30.891 -18.5 -18.141 1 98 406 ILE B CA 1
ATOM 7179 C C . ILE B 1 406 ? 32.188 -17.828 -17.734 1 98 406 ILE B C 1
ATOM 7181 O O . ILE B 1 406 ? 32.375 -17.469 -16.562 1 98 406 ILE B O 1
ATOM 7185 N N . GLU B 1 407 ? 33.125 -17.672 -18.641 1 97.81 407 GLU B N 1
ATOM 7186 C CA . GLU B 1 407 ? 34.438 -17.156 -18.297 1 97.81 407 GLU B CA 1
ATOM 7187 C C . GLU B 1 407 ? 34.719 -15.836 -19 1 97.81 407 GLU B C 1
ATOM 7189 O O . GLU B 1 407 ? 34.438 -15.688 -20.203 1 97.81 407 GLU B O 1
ATOM 7194 N N . ALA B 1 408 ? 35.281 -14.961 -18.297 1 97.75 408 ALA B N 1
ATOM 7195 C CA . ALA B 1 408 ? 35.719 -13.703 -18.875 1 97.75 408 ALA B CA 1
ATOM 7196 C C . ALA B 1 408 ? 36.844 -13.945 -19.891 1 97.75 408 ALA B C 1
ATOM 7198 O O . ALA B 1 408 ? 37.688 -14.82 -19.703 1 97.75 408 ALA B O 1
ATOM 7199 N N . GLY B 1 409 ? 36.906 -13.156 -20.906 1 97.44 409 GLY B N 1
ATOM 7200 C CA . GLY B 1 409 ? 37.969 -13.219 -21.891 1 97.44 409 GLY B CA 1
ATOM 7201 C C . GLY B 1 409 ? 37.75 -14.289 -22.953 1 97.44 409 GLY B C 1
ATOM 7202 O O . GLY B 1 409 ? 38.5 -14.406 -23.906 1 97.44 409 GLY B O 1
ATOM 7203 N N . LYS B 1 410 ? 36.75 -15.094 -22.828 1 98 410 LYS B N 1
ATOM 7204 C CA . LYS B 1 410 ? 36.406 -16.125 -23.797 1 98 410 LYS B CA 1
ATOM 7205 C C . LYS B 1 410 ? 35.094 -15.789 -24.516 1 98 410 LYS B C 1
ATOM 7207 O O . LYS B 1 410 ? 34.188 -15.172 -23.938 1 98 410 LYS B O 1
ATOM 7212 N N . PRO B 1 411 ? 35.031 -16.172 -25.781 1 98 411 PRO B N 1
ATOM 7213 C CA . PRO B 1 411 ? 33.781 -15.922 -26.5 1 98 411 PRO B CA 1
ATOM 7214 C C . PRO B 1 411 ? 32.562 -16.625 -25.859 1 98 411 PRO B C 1
ATOM 7216 O O . PRO B 1 411 ? 32.656 -17.797 -25.5 1 98 411 PRO B O 1
ATOM 7219 N N . VAL B 1 412 ? 31.516 -15.922 -25.703 1 98.38 412 VAL B N 1
ATOM 7220 C CA . VAL B 1 412 ? 30.266 -16.453 -25.188 1 98.38 412 VAL B CA 1
ATOM 7221 C C . VAL B 1 412 ? 29.172 -16.312 -26.234 1 98.38 412 VAL B C 1
ATOM 7223 O O . VAL B 1 412 ? 28.812 -15.188 -26.609 1 98.38 412 VAL B O 1
ATOM 7226 N N . THR B 1 413 ? 28.656 -17.422 -26.734 1 98 413 THR B N 1
ATOM 7227 C CA . THR B 1 413 ? 27.547 -17.422 -27.688 1 98 413 THR B CA 1
ATOM 7228 C C . THR B 1 413 ? 26.219 -17.484 -26.938 1 98 413 THR B C 1
ATOM 7230 O O . THR B 1 413 ? 26.031 -18.359 -26.078 1 98 413 THR B O 1
ATOM 7233 N N . MET B 1 414 ? 25.328 -16.594 -27.312 1 97.88 414 MET B N 1
ATOM 7234 C CA . MET B 1 414 ? 24.078 -16.469 -26.594 1 97.88 414 MET B CA 1
ATOM 7235 C C . MET B 1 414 ? 22.891 -16.359 -27.547 1 97.88 414 MET B C 1
ATOM 7237 O O . MET B 1 414 ? 23.062 -15.984 -28.703 1 97.88 414 MET B O 1
ATOM 7241 N N . VAL B 1 415 ? 21.766 -16.734 -27.047 1 96.94 415 VAL B N 1
ATOM 7242 C CA . VAL B 1 415 ? 20.5 -16.594 -27.766 1 96.94 415 VAL B CA 1
ATOM 7243 C C . VAL B 1 415 ? 19.688 -15.453 -27.156 1 96.94 415 VAL B C 1
ATOM 7245 O O . VAL B 1 415 ? 19.375 -15.469 -25.969 1 96.94 415 VAL B O 1
ATOM 7248 N N . ASN B 1 416 ? 19.328 -14.508 -27.969 1 95.06 416 ASN B N 1
ATOM 7249 C CA . ASN B 1 416 ? 18.562 -13.367 -27.5 1 95.06 416 ASN B CA 1
ATOM 7250 C C . ASN B 1 416 ? 17.188 -13.781 -26.984 1 95.06 416 ASN B C 1
ATOM 7252 O O . ASN B 1 416 ? 16.469 -14.531 -27.656 1 95.06 416 ASN B O 1
ATOM 7256 N N . LEU B 1 417 ? 16.812 -13.312 -25.812 1 92.31 417 LEU B N 1
ATOM 7257 C CA . LEU B 1 417 ? 15.516 -13.633 -25.234 1 92.31 417 LEU B CA 1
ATOM 7258 C C . LEU B 1 417 ? 14.391 -12.969 -26.031 1 92.31 417 LEU B C 1
ATOM 7260 O O . LEU B 1 417 ? 13.289 -13.508 -26.125 1 92.31 417 LEU B O 1
ATOM 7264 N N . ASP B 1 418 ? 14.672 -11.797 -26.516 1 86.19 418 ASP B N 1
ATOM 7265 C CA . ASP B 1 418 ? 13.719 -11.086 -27.359 1 86.19 418 ASP B CA 1
ATOM 7266 C C . ASP B 1 418 ? 13.586 -11.75 -28.734 1 86.19 418 ASP B C 1
ATOM 7268 O O . ASP B 1 418 ? 14.516 -11.695 -29.547 1 86.19 418 ASP B O 1
ATOM 7272 N N . SER B 1 419 ? 12.469 -12.18 -29 1 77.44 419 SER B N 1
ATOM 7273 C CA . SER B 1 419 ? 12.25 -12.914 -30.234 1 77.44 419 SER B CA 1
ATOM 7274 C C . SER B 1 419 ? 12.25 -11.984 -31.438 1 77.44 419 SER B C 1
ATOM 7276 O O . SER B 1 419 ? 12.453 -12.422 -32.562 1 77.44 419 SER B O 1
ATOM 7278 N N . ASP B 1 420 ? 12.062 -10.719 -31.203 1 78.88 420 ASP B N 1
ATOM 7279 C CA . ASP B 1 420 ? 12 -9.766 -32.312 1 78.88 420 ASP B CA 1
ATOM 7280 C C . ASP B 1 420 ? 13.367 -9.117 -32.531 1 78.88 420 ASP B C 1
ATOM 7282 O O . ASP B 1 420 ? 13.5 -8.258 -33.406 1 78.88 420 ASP B O 1
ATOM 7286 N N . ALA B 1 421 ? 14.312 -9.703 -31.844 1 83.75 421 ALA B N 1
ATOM 7287 C CA . ALA B 1 421 ? 15.656 -9.148 -32.031 1 83.75 421 ALA B CA 1
ATOM 7288 C C . ALA B 1 421 ? 16.172 -9.398 -33.438 1 83.75 421 ALA B C 1
ATOM 7290 O O . ALA B 1 421 ? 15.93 -10.461 -34 1 83.75 421 ALA B O 1
ATOM 7291 N N . ILE B 1 422 ? 16.859 -8.453 -33.938 1 81.38 422 ILE B N 1
ATOM 7292 C CA . ILE B 1 422 ? 17.422 -8.562 -35.281 1 81.38 422 ILE B CA 1
ATOM 7293 C C . ILE B 1 422 ? 18.422 -9.727 -35.344 1 81.38 422 ILE B C 1
ATOM 7295 O O . ILE B 1 422 ? 18.375 -10.547 -36.25 1 81.38 422 ILE B O 1
ATOM 7299 N N . GLU B 1 423 ? 19.25 -9.758 -34.406 1 87.69 423 GLU B N 1
ATOM 7300 C CA . GLU B 1 423 ? 20.203 -10.859 -34.25 1 87.69 423 GLU B CA 1
ATOM 7301 C C . GLU B 1 423 ? 19.766 -11.828 -33.156 1 87.69 423 GLU B C 1
ATOM 7303 O O . GLU B 1 423 ? 19.922 -11.539 -31.969 1 87.69 423 GLU B O 1
ATOM 7308 N N . ARG B 1 424 ? 19.438 -12.969 -33.562 1 90.56 424 ARG B N 1
ATOM 7309 C CA . ARG B 1 424 ? 18.953 -13.969 -32.594 1 90.56 424 ARG B CA 1
ATOM 7310 C C . ARG B 1 424 ? 20.109 -14.586 -31.812 1 90.56 424 ARG B C 1
ATOM 7312 O O . ARG B 1 424 ? 19.969 -14.93 -30.641 1 90.56 424 ARG B O 1
ATOM 7319 N N . ILE B 1 425 ? 21.156 -14.797 -32.531 1 95.56 425 ILE B N 1
ATOM 7320 C CA . ILE B 1 425 ? 22.359 -15.367 -31.922 1 95.56 425 ILE B CA 1
ATOM 7321 C C . ILE B 1 425 ? 23.469 -14.312 -31.891 1 95.56 425 ILE B C 1
ATOM 7323 O O . ILE B 1 425 ? 23.766 -13.695 -32.906 1 95.56 425 ILE B O 1
ATOM 7327 N N . VAL B 1 426 ? 24.031 -14.125 -30.766 1 95.69 426 VAL B N 1
ATOM 7328 C CA . VAL B 1 426 ? 25.078 -13.117 -30.594 1 95.69 426 VAL B CA 1
ATOM 7329 C C . VAL B 1 426 ? 26.266 -13.727 -29.859 1 95.69 426 VAL B C 1
ATOM 7331 O O . VAL B 1 426 ? 26.094 -14.57 -28.969 1 95.69 426 VAL B O 1
ATOM 7334 N N . THR B 1 427 ? 27.422 -13.398 -30.25 1 97.69 427 THR B N 1
ATOM 7335 C CA . THR B 1 427 ? 28.641 -13.805 -29.562 1 97.69 427 THR B CA 1
ATOM 7336 C C . THR B 1 427 ? 29.438 -12.586 -29.109 1 97.69 427 THR B C 1
ATOM 7338 O O . THR B 1 427 ? 29.703 -11.68 -29.906 1 97.69 427 THR B O 1
ATOM 7341 N N . ILE B 1 428 ? 29.766 -12.578 -27.859 1 97.38 428 ILE B N 1
ATOM 7342 C CA . ILE B 1 428 ? 30.578 -11.484 -27.344 1 97.38 428 ILE B CA 1
ATOM 7343 C C . ILE B 1 428 ? 31.734 -12.055 -26.531 1 97.38 428 ILE B C 1
ATOM 7345 O O . ILE B 1 428 ? 31.766 -13.25 -26.219 1 97.38 428 ILE B O 1
ATOM 7349 N N . VAL B 1 429 ? 32.75 -11.219 -26.203 1 98.12 429 VAL B N 1
ATOM 7350 C CA . VAL B 1 429 ? 33.844 -11.547 -25.281 1 98.12 429 VAL B CA 1
ATOM 7351 C C . VAL B 1 429 ? 33.812 -10.602 -24.094 1 98.12 429 VAL B C 1
ATOM 7353 O O . VAL B 1 429 ? 34.406 -9.523 -24.125 1 98.12 429 VAL B O 1
ATOM 7356 N N . PRO B 1 430 ? 33.125 -11.031 -23.047 1 98.31 430 PRO B N 1
ATOM 7357 C CA . PRO B 1 430 ? 33.062 -10.148 -21.891 1 98.31 430 PRO B CA 1
ATOM 7358 C C . PRO B 1 430 ? 34.406 -9.977 -21.188 1 98.31 430 PRO B C 1
ATOM 7360 O O . PRO B 1 430 ? 35.188 -10.922 -21.094 1 98.31 430 PRO B O 1
ATOM 7363 N N . THR B 1 431 ? 34.656 -8.82 -20.625 1 98 431 THR B N 1
ATOM 7364 C CA . THR B 1 431 ? 35.875 -8.547 -19.891 1 98 431 THR B CA 1
ATOM 7365 C C . THR B 1 431 ? 35.781 -9.016 -18.438 1 98 431 THR B C 1
ATOM 7367 O O . THR B 1 431 ? 36.781 -9.281 -17.781 1 98 431 THR B O 1
ATOM 7370 N N . ARG B 1 432 ? 34.562 -9.062 -17.922 1 98.12 432 ARG B N 1
ATOM 7371 C CA . ARG B 1 432 ? 34.219 -9.523 -16.578 1 98.12 432 ARG B CA 1
ATOM 7372 C C . ARG B 1 432 ? 32.875 -10.211 -16.562 1 98.12 432 ARG B C 1
ATOM 7374 O O . ARG B 1 432 ? 31.984 -9.875 -17.359 1 98.12 432 ARG B O 1
ATOM 7381 N N . VAL B 1 433 ? 32.719 -11.219 -15.781 1 98.5 433 VAL B N 1
ATOM 7382 C CA . VAL B 1 433 ? 31.469 -11.914 -15.617 1 98.5 433 VAL B CA 1
ATOM 7383 C C . VAL B 1 433 ? 31.172 -12.125 -14.133 1 98.5 433 VAL B C 1
ATOM 7385 O O . VAL B 1 433 ? 32.094 -12.172 -13.32 1 98.5 433 VAL B O 1
ATOM 7388 N N . ARG B 1 434 ? 29.922 -12.156 -13.766 1 97.94 434 ARG B N 1
ATOM 7389 C CA . ARG B 1 434 ? 29.531 -12.359 -12.375 1 97.94 434 ARG B CA 1
ATOM 7390 C C . ARG B 1 434 ? 28.25 -13.18 -12.281 1 97.94 434 ARG B C 1
ATOM 7392 O O . ARG B 1 434 ? 27.25 -12.867 -12.953 1 97.94 434 ARG B O 1
ATOM 7399 N N . GLN B 1 435 ? 28.281 -14.266 -11.43 1 98.31 435 GLN B N 1
ATOM 7400 C CA . GLN B 1 435 ? 27.016 -14.906 -11.062 1 98.31 435 GLN B CA 1
ATOM 7401 C C . GLN B 1 435 ? 26.141 -13.961 -10.242 1 98.31 435 GLN B C 1
ATOM 7403 O O . GLN B 1 435 ? 26.625 -13.266 -9.352 1 98.31 435 GLN B O 1
ATOM 7408 N N . LEU B 1 436 ? 24.891 -13.945 -10.578 1 98.62 436 LEU B N 1
ATOM 7409 C CA . LEU B 1 436 ? 24.047 -12.914 -9.992 1 98.62 436 LEU B CA 1
ATOM 7410 C C . LEU B 1 436 ? 23.422 -13.406 -8.688 1 98.62 436 LEU B C 1
ATOM 7412 O O . LEU B 1 436 ? 23.297 -12.641 -7.723 1 98.62 436 LEU B O 1
ATOM 7416 N N . LEU B 1 437 ? 22.953 -14.672 -8.602 1 98.69 437 LEU B N 1
ATOM 7417 C CA . LEU B 1 437 ? 22.312 -15.164 -7.383 1 98.69 437 LEU B CA 1
ATOM 7418 C C . LEU B 1 437 ? 23.375 -15.656 -6.391 1 98.69 437 LEU B C 1
ATOM 7420 O O . LEU B 1 437 ? 24.312 -16.359 -6.766 1 98.69 437 LEU B O 1
ATOM 7424 N N . VAL B 1 438 ? 23.219 -15.266 -5.184 1 98.25 438 VAL B N 1
ATOM 7425 C CA . VAL B 1 438 ? 24.109 -15.695 -4.105 1 98.25 438 VAL B CA 1
ATOM 7426 C C . VAL B 1 438 ? 23.328 -16.484 -3.07 1 98.25 438 VAL B C 1
ATOM 7428 O O . VAL B 1 438 ? 22.156 -16.188 -2.805 1 98.25 438 VAL B O 1
ATOM 7431 N N . PRO B 1 439 ? 23.938 -17.562 -2.535 1 98.31 439 PRO B N 1
ATOM 7432 C CA . PRO B 1 439 ? 23.234 -18.312 -1.498 1 98.31 439 PRO B CA 1
ATOM 7433 C C . PRO B 1 439 ? 23 -17.5 -0.229 1 98.31 439 PRO B C 1
ATOM 7435 O O . PRO B 1 439 ? 23.969 -17.125 0.449 1 98.31 439 PRO B O 1
ATOM 7438 N N . HIS B 1 440 ? 21.812 -17.203 0.091 1 98.69 440 HIS B N 1
ATOM 7439 C CA . HIS B 1 440 ? 21.438 -16.516 1.329 1 98.69 440 HIS B CA 1
ATOM 7440 C C . HIS B 1 440 ? 21.141 -17.516 2.439 1 98.69 440 HIS B C 1
ATOM 7442 O O . HIS B 1 440 ? 21.453 -17.281 3.605 1 98.69 440 HIS B O 1
ATOM 7448 N N . ILE B 1 441 ? 20.469 -18.578 2.119 1 98.81 441 ILE B N 1
ATOM 7449 C CA . ILE B 1 441 ? 20.109 -19.672 3.018 1 98.81 441 ILE B CA 1
ATOM 7450 C C . ILE B 1 441 ? 20.453 -21.016 2.363 1 98.81 441 ILE B C 1
ATOM 7452 O O . ILE B 1 441 ? 20.141 -21.234 1.19 1 98.81 441 ILE B O 1
ATOM 7456 N N . LEU B 1 442 ? 21.125 -21.875 3.02 1 98.62 442 LEU B N 1
ATOM 7457 C CA . LEU B 1 442 ? 21.406 -23.25 2.607 1 98.62 442 LEU B CA 1
ATOM 7458 C C . LEU B 1 442 ? 20.938 -24.234 3.668 1 98.62 442 LEU B C 1
ATOM 7460 O O . LEU B 1 442 ? 21.344 -24.141 4.832 1 98.62 442 LEU B O 1
ATOM 7464 N N . ASN B 1 443 ? 20.109 -25.141 3.32 1 97.75 443 ASN B N 1
ATOM 7465 C CA . ASN B 1 443 ? 19.578 -26.141 4.223 1 97.75 443 ASN B CA 1
ATOM 7466 C C . ASN B 1 443 ? 18.906 -25.516 5.438 1 97.75 443 ASN B C 1
ATOM 7468 O O . ASN B 1 443 ? 19.141 -25.938 6.574 1 97.75 443 ASN B O 1
ATOM 7472 N N . GLY B 1 444 ? 18.281 -24.422 5.199 1 97.94 444 GLY B N 1
ATOM 7473 C CA . GLY B 1 444 ? 17.484 -23.766 6.234 1 97.94 444 GLY B CA 1
ATOM 7474 C C . GLY B 1 444 ? 18.312 -22.891 7.145 1 97.94 444 GLY B C 1
ATOM 7475 O O . GLY B 1 444 ? 17.812 -22.344 8.125 1 97.94 444 GLY B O 1
ATOM 7476 N N . GLU B 1 445 ? 19.609 -22.688 6.855 1 98.19 445 GLU B N 1
ATOM 7477 C CA . GLU B 1 445 ? 20.484 -21.891 7.691 1 98.19 445 GLU B CA 1
ATOM 7478 C C . GLU B 1 445 ? 21.078 -20.719 6.91 1 98.19 445 GLU B C 1
ATOM 7480 O O . GLU B 1 445 ? 21.406 -20.859 5.727 1 98.19 445 GLU B O 1
ATOM 7485 N N . LEU B 1 446 ? 21.188 -19.625 7.578 1 98.19 446 LEU B N 1
ATOM 7486 C CA . LEU B 1 446 ? 21.797 -18.453 6.957 1 98.19 446 LEU B CA 1
ATOM 7487 C C . LEU B 1 446 ? 23.203 -18.766 6.426 1 98.19 446 LEU B C 1
ATOM 7489 O O . LEU B 1 446 ? 24.016 -19.359 7.141 1 98.19 446 LEU B O 1
ATOM 7493 N N . ALA B 1 447 ? 23.5 -18.406 5.207 1 98.19 447 ALA B N 1
ATOM 7494 C CA . ALA B 1 447 ? 24.734 -18.812 4.559 1 98.19 447 ALA B CA 1
ATOM 7495 C C . ALA B 1 447 ? 25.594 -17.609 4.191 1 98.19 447 ALA B C 1
ATOM 7497 O O . ALA B 1 447 ? 26.688 -17.766 3.623 1 98.19 447 ALA B O 1
ATOM 7498 N N . ILE B 1 448 ? 25.125 -16.406 4.488 1 96.31 448 ILE B N 1
ATOM 7499 C CA . ILE B 1 448 ? 25.859 -15.211 4.125 1 96.31 448 ILE B CA 1
ATOM 7500 C C . ILE B 1 448 ? 25.75 -14.172 5.234 1 96.31 448 ILE B C 1
ATOM 7502 O O . ILE B 1 448 ? 24.859 -14.266 6.09 1 96.31 448 ILE B O 1
ATOM 7506 N N . GLU B 1 449 ? 26.734 -13.297 5.25 1 94.56 449 GLU B N 1
ATOM 7507 C CA . GLU B 1 449 ? 26.578 -12.102 6.082 1 94.56 449 GLU B CA 1
ATOM 7508 C C . GLU B 1 449 ? 25.75 -11.039 5.371 1 94.56 449 GLU B C 1
ATOM 7510 O O . GLU B 1 449 ? 26.094 -10.609 4.27 1 94.56 449 GLU B O 1
ATOM 7515 N N . LEU B 1 450 ? 24.688 -10.641 5.949 1 93.31 450 LEU B N 1
ATOM 7516 C CA . LEU B 1 450 ? 23.828 -9.633 5.332 1 93.31 450 LEU B CA 1
ATOM 7517 C C . LEU B 1 450 ? 24.453 -8.25 5.438 1 93.31 450 LEU B C 1
ATOM 7519 O O . LEU B 1 450 ? 24.922 -7.852 6.508 1 93.31 450 LEU B O 1
ATOM 7523 N N . PRO B 1 451 ? 24.453 -7.57 4.359 1 95.81 451 PRO B N 1
ATOM 7524 C CA . PRO B 1 451 ? 25.062 -6.234 4.375 1 95.81 451 PRO B CA 1
ATOM 7525 C C . PRO B 1 451 ? 24.266 -5.234 5.207 1 95.81 451 PRO B C 1
ATOM 7527 O O . PRO B 1 451 ? 23.062 -5.406 5.391 1 95.81 451 PRO B O 1
ATOM 7530 N N . SER B 1 452 ? 24.953 -4.219 5.688 1 96.38 452 SER B N 1
ATOM 7531 C CA . SER B 1 452 ? 24.297 -3.105 6.371 1 96.38 452 SER B CA 1
ATOM 7532 C C . SER B 1 452 ? 23.547 -2.213 5.387 1 96.38 452 SER B C 1
ATOM 7534 O O . SER B 1 452 ? 23.703 -2.352 4.172 1 96.38 452 SER B O 1
ATOM 7536 N N . ILE B 1 453 ? 22.781 -1.335 5.895 1 97.44 453 ILE B N 1
ATOM 7537 C CA . ILE B 1 453 ? 22.047 -0.383 5.062 1 97.44 453 ILE B CA 1
ATOM 7538 C C . ILE B 1 453 ? 23.031 0.5 4.301 1 97.44 453 ILE B C 1
ATOM 7540 O O . ILE B 1 453 ? 22.859 0.748 3.105 1 97.44 453 ILE B O 1
ATOM 7544 N N . ALA B 1 454 ? 24.078 0.95 4.98 1 97.25 454 ALA B N 1
ATOM 7545 C CA . ALA B 1 454 ? 25.094 1.79 4.359 1 97.25 454 ALA B CA 1
ATOM 7546 C C . ALA B 1 454 ? 25.766 1.068 3.193 1 97.25 454 ALA B C 1
ATOM 7548 O O . ALA B 1 454 ? 26.016 1.669 2.148 1 97.25 454 ALA B O 1
ATOM 7549 N N . GLU B 1 455 ? 26.078 -0.21 3.379 1 98.12 455 GLU B N 1
ATOM 7550 C CA . GLU B 1 455 ? 26.703 -1.007 2.326 1 98.12 455 GLU B CA 1
ATOM 7551 C C . GLU B 1 455 ? 25.766 -1.168 1.131 1 98.12 455 GLU B C 1
ATOM 7553 O O . GLU B 1 455 ? 26.203 -1.111 -0.019 1 98.12 455 GLU B O 1
ATOM 7558 N N . LYS B 1 456 ? 24.547 -1.388 1.38 1 98.62 456 LYS B N 1
ATOM 7559 C CA . LYS B 1 456 ? 23.562 -1.531 0.313 1 98.62 456 LYS B CA 1
ATOM 7560 C C . LYS B 1 456 ? 23.422 -0.235 -0.478 1 98.62 456 LYS B C 1
ATOM 7562 O O . LYS B 1 456 ? 23.328 -0.259 -1.708 1 98.62 456 LYS B O 1
ATOM 7567 N N . LYS B 1 457 ? 23.359 0.88 0.222 1 98 457 LYS B N 1
ATOM 7568 C CA . LYS B 1 457 ? 23.266 2.18 -0.438 1 98 457 LYS B CA 1
ATOM 7569 C C . LYS B 1 457 ? 24.469 2.408 -1.356 1 98 457 LYS B C 1
ATOM 7571 O O . LYS B 1 457 ? 24.312 2.859 -2.492 1 98 457 LYS B O 1
ATOM 7576 N N . ALA B 1 458 ? 25.625 2.143 -0.849 1 97.94 458 ALA B N 1
ATOM 7577 C CA . ALA B 1 458 ? 26.859 2.291 -1.635 1 97.94 458 ALA B CA 1
ATOM 7578 C C . ALA B 1 458 ? 26.844 1.367 -2.85 1 97.94 458 ALA B C 1
ATOM 7580 O O . ALA B 1 458 ? 27.297 1.745 -3.93 1 97.94 458 ALA B O 1
ATOM 7581 N N . TYR B 1 459 ? 26.359 0.164 -2.613 1 98.5 459 TYR B N 1
ATOM 7582 C CA . TYR B 1 459 ? 26.25 -0.829 -3.676 1 98.5 459 TYR B CA 1
ATOM 7583 C C . TYR B 1 459 ? 25.344 -0.341 -4.793 1 98.5 459 TYR B C 1
ATOM 7585 O O . TYR B 1 459 ? 25.688 -0.423 -5.973 1 98.5 459 TYR B O 1
ATOM 7593 N N . ILE B 1 460 ? 24.188 0.23 -4.473 1 98.69 460 ILE B N 1
ATOM 7594 C CA . ILE B 1 460 ? 23.234 0.769 -5.441 1 98.69 460 ILE B CA 1
ATOM 7595 C C . ILE B 1 460 ? 23.875 1.922 -6.211 1 98.69 460 ILE B C 1
ATOM 7597 O O . ILE B 1 460 ? 23.828 1.963 -7.441 1 98.69 460 ILE B O 1
ATOM 7601 N N . ALA B 1 461 ? 24.484 2.797 -5.48 1 97.31 461 ALA B N 1
ATOM 7602 C CA . ALA B 1 461 ? 25.109 3.965 -6.094 1 97.31 461 ALA B CA 1
ATOM 7603 C C . ALA B 1 461 ? 26.203 3.549 -7.074 1 97.31 461 ALA B C 1
ATOM 7605 O O . ALA B 1 461 ? 26.281 4.086 -8.18 1 97.31 461 ALA B O 1
ATOM 7606 N N . LYS B 1 462 ? 27.047 2.633 -6.684 1 97.25 462 LYS B N 1
ATOM 7607 C CA . LYS B 1 462 ? 28.141 2.168 -7.527 1 97.25 462 LYS B CA 1
ATOM 7608 C C . LYS B 1 462 ? 27.609 1.559 -8.828 1 97.25 462 LYS B C 1
ATOM 7610 O O . LYS B 1 462 ? 28.125 1.86 -9.906 1 97.25 462 LYS B O 1
ATOM 7615 N N . GLN B 1 463 ? 26.625 0.742 -8.742 1 98.06 463 GLN B N 1
ATOM 7616 C CA . GLN B 1 463 ? 26.078 0.091 -9.922 1 98.06 463 GLN B CA 1
ATOM 7617 C C . GLN B 1 463 ? 25.484 1.114 -10.883 1 98.06 463 GLN B C 1
ATOM 7619 O O . GLN B 1 463 ? 25.703 1.037 -12.094 1 98.06 463 GLN B O 1
ATOM 7624 N N . LEU B 1 464 ? 24.703 2.057 -10.367 1 97.44 464 LEU B N 1
ATOM 7625 C CA . LEU B 1 464 ? 24.016 3.021 -11.211 1 97.44 464 LEU B CA 1
ATOM 7626 C C . LEU B 1 464 ? 25 4 -11.844 1 97.44 464 LEU B C 1
ATOM 7628 O O . LEU B 1 464 ? 24.781 4.465 -12.969 1 97.44 464 LEU B O 1
ATOM 7632 N N . THR B 1 465 ? 26.094 4.289 -11.172 1 94 465 THR B N 1
ATOM 7633 C CA . THR B 1 465 ? 27.016 5.316 -11.641 1 94 465 THR B CA 1
ATOM 7634 C C . THR B 1 465 ? 28.109 4.703 -12.5 1 94 465 THR B C 1
ATOM 7636 O O . THR B 1 465 ? 28.594 5.328 -13.445 1 94 465 THR B O 1
ATOM 7639 N N . GLU B 1 466 ? 28.469 3.473 -12.18 1 95.44 466 GLU B N 1
ATOM 7640 C CA . GLU B 1 466 ? 29.688 2.951 -12.805 1 95.44 466 GLU B CA 1
ATOM 7641 C C . GLU B 1 466 ? 29.375 1.764 -13.711 1 95.44 466 GLU B C 1
ATOM 7643 O O . GLU B 1 466 ? 30.109 1.486 -14.656 1 95.44 466 GLU B O 1
ATOM 7648 N N . GLU B 1 467 ? 28.266 1.098 -13.461 1 97.38 467 GLU B N 1
ATOM 7649 C CA . GLU B 1 467 ? 28.156 -0.211 -14.102 1 97.38 467 GLU B CA 1
ATOM 7650 C C . GLU B 1 467 ? 26.984 -0.253 -15.07 1 97.38 467 GLU B C 1
ATOM 7652 O O . GLU B 1 467 ? 26.891 -1.16 -15.898 1 97.38 467 GLU B O 1
ATOM 7657 N N . THR B 1 468 ? 26.094 0.652 -15.016 1 97.88 468 THR B N 1
ATOM 7658 C CA . THR B 1 468 ? 24.906 0.656 -15.852 1 97.88 468 THR B CA 1
ATOM 7659 C C . THR B 1 468 ? 25.062 1.631 -17.016 1 97.88 468 THR B C 1
ATOM 7661 O O . THR B 1 468 ? 25.594 2.732 -16.844 1 97.88 468 THR B O 1
ATOM 7664 N N . TRP B 1 469 ? 24.625 1.228 -18.188 1 96.44 469 TRP B N 1
ATOM 7665 C CA . TRP B 1 469 ? 24.703 2.127 -19.328 1 96.44 469 TRP B CA 1
ATOM 7666 C C . TRP B 1 469 ? 23.844 3.371 -19.094 1 96.44 469 TRP B C 1
ATOM 7668 O O . TRP B 1 469 ? 22.703 3.273 -18.656 1 96.44 469 TRP B O 1
ATOM 7678 N N . GLU B 1 470 ? 24.375 4.496 -19.406 1 94.31 470 GLU B N 1
ATOM 7679 C CA . GLU B 1 470 ? 23.656 5.762 -19.25 1 94.31 470 GLU B CA 1
ATOM 7680 C C . GLU B 1 470 ? 22.328 5.75 -20 1 94.31 470 GLU B C 1
ATOM 7682 O O . GLU B 1 470 ? 21.359 6.352 -19.547 1 94.31 470 GLU B O 1
ATOM 7687 N N . SER B 1 471 ? 22.281 5.082 -21.109 1 95.75 471 SER B N 1
ATOM 7688 C CA . SER B 1 471 ? 21.078 5.035 -21.953 1 95.75 471 SER B CA 1
ATOM 7689 C C . SER B 1 471 ? 19.953 4.281 -21.25 1 95.75 471 SER B C 1
ATOM 7691 O O . SER B 1 471 ? 18.781 4.473 -21.578 1 95.75 471 SER B O 1
ATOM 7693 N N . GLU B 1 472 ? 20.281 3.377 -20.297 1 96.62 472 GLU B N 1
ATOM 7694 C CA . GLU B 1 472 ? 19.281 2.641 -19.547 1 96.62 472 GLU B CA 1
ATOM 7695 C C . GLU B 1 472 ? 18.703 3.49 -18.406 1 96.62 472 GLU B C 1
ATOM 7697 O O . GLU B 1 472 ? 17.641 3.189 -17.875 1 96.62 472 GLU B O 1
ATOM 7702 N N . LEU B 1 473 ? 19.422 4.52 -18.062 1 95.81 473 LEU B N 1
ATOM 7703 C CA . LEU B 1 473 ? 19.078 5.328 -16.906 1 95.81 473 LEU B CA 1
ATOM 7704 C C . LEU B 1 473 ? 18.25 6.539 -17.297 1 95.81 473 LEU B C 1
ATOM 7706 O O . LEU B 1 473 ? 17.75 7.27 -16.438 1 95.81 473 LEU B O 1
ATOM 7710 N N . ARG B 1 474 ? 17.984 6.637 -18.641 1 90.56 474 ARG B N 1
ATOM 7711 C CA . ARG B 1 474 ? 17.203 7.773 -19.125 1 90.56 474 ARG B CA 1
ATOM 7712 C C . ARG B 1 474 ? 15.797 7.77 -18.547 1 90.56 474 ARG B C 1
ATOM 7714 O O . ARG B 1 474 ? 15.203 6.707 -18.359 1 90.56 474 ARG B O 1
ATOM 7721 N N . ILE B 1 475 ? 15.289 8.953 -18.359 1 86.88 475 ILE B N 1
ATOM 7722 C CA . ILE B 1 475 ? 13.953 9.125 -17.797 1 86.88 475 ILE B CA 1
ATOM 7723 C C . ILE B 1 475 ? 12.906 8.859 -18.875 1 86.88 475 ILE B C 1
ATOM 7725 O O . ILE B 1 475 ? 11.781 8.453 -18.578 1 86.88 475 ILE B O 1
ATOM 7729 N N . GLU B 1 476 ? 13.305 9.133 -20.062 1 88.56 476 GLU B N 1
ATOM 7730 C CA . GLU B 1 476 ? 12.398 8.93 -21.188 1 88.56 476 GLU B CA 1
ATOM 7731 C C . GLU B 1 476 ? 12.969 7.93 -22.188 1 88.56 476 GLU B C 1
ATOM 7733 O O . GLU B 1 476 ? 14.125 8.055 -22.609 1 88.56 476 GLU B O 1
ATOM 7738 N N . MET B 1 477 ? 12.227 6.918 -22.5 1 92.12 477 MET B N 1
ATOM 7739 C CA . MET B 1 477 ? 12.547 5.914 -23.516 1 92.12 477 MET B CA 1
ATOM 7740 C C . MET B 1 477 ? 13.914 5.293 -23.25 1 92.12 477 MET B C 1
ATOM 7742 O O . MET B 1 477 ? 14.773 5.277 -24.141 1 92.12 477 MET B O 1
ATOM 7746 N N . PRO B 1 478 ? 14.078 4.793 -22.141 1 95.44 478 PRO B N 1
ATOM 7747 C CA . PRO B 1 478 ? 15.367 4.168 -21.844 1 95.44 478 PRO B CA 1
ATOM 7748 C C . PRO B 1 478 ? 15.641 2.943 -22.719 1 95.44 478 PRO B C 1
ATOM 7750 O O . PRO B 1 478 ? 14.711 2.287 -23.172 1 95.44 478 PRO B O 1
ATOM 7753 N N . HIS B 1 479 ? 16.969 2.744 -22.922 1 94.94 479 HIS B N 1
ATOM 7754 C CA . HIS B 1 479 ? 17.406 1.514 -23.562 1 94.94 479 HIS B CA 1
ATOM 7755 C C . HIS B 1 479 ? 17.047 0.292 -22.734 1 94.94 479 HIS B C 1
ATOM 7757 O O . HIS B 1 479 ? 17.188 0.31 -21.5 1 94.94 479 HIS B O 1
ATOM 7763 N N . LYS B 1 480 ? 16.531 -0.703 -23.406 1 94.31 480 LYS B N 1
ATOM 7764 C CA . LYS B 1 480 ? 16.25 -1.965 -22.734 1 94.31 480 LYS B CA 1
ATOM 7765 C C . LYS B 1 480 ? 17.516 -2.809 -22.594 1 94.31 480 LYS B C 1
ATOM 7767 O O . LYS B 1 480 ? 18.219 -3.035 -23.578 1 94.31 480 LYS B O 1
ATOM 7772 N N . HIS B 1 481 ? 17.766 -3.176 -21.406 1 96.44 481 HIS B N 1
ATOM 7773 C CA . HIS B 1 481 ? 18.922 -4.035 -21.141 1 96.44 481 HIS B CA 1
ATOM 7774 C C . HIS B 1 481 ? 18.812 -5.355 -21.906 1 96.44 481 HIS B C 1
ATOM 7776 O O . HIS B 1 481 ? 17.719 -5.93 -21.984 1 96.44 481 HIS B O 1
ATOM 7782 N N . TYR B 1 482 ? 19.922 -5.828 -22.453 1 95.81 482 TYR B N 1
ATOM 7783 C CA . TYR B 1 482 ? 19.922 -7.09 -23.172 1 95.81 482 TYR B CA 1
ATOM 7784 C C . TYR B 1 482 ? 19.891 -8.273 -22.219 1 95.81 482 TYR B C 1
ATOM 7786 O O . TYR B 1 482 ? 20.734 -8.383 -21.328 1 95.81 482 TYR B O 1
ATOM 7794 N N . VAL B 1 483 ? 18.938 -9.102 -22.406 1 97.06 483 VAL B N 1
ATOM 7795 C CA . VAL B 1 483 ? 18.844 -10.359 -21.672 1 97.06 483 VAL B CA 1
ATOM 7796 C C . VAL B 1 483 ? 18.875 -11.531 -22.656 1 97.06 483 VAL B C 1
ATOM 7798 O O . VAL B 1 483 ? 18.094 -11.57 -23.609 1 97.06 483 VAL B O 1
ATOM 7801 N N . ASN B 1 484 ? 19.75 -12.453 -22.375 1 97.81 484 ASN B N 1
ATOM 7802 C CA . ASN B 1 484 ? 19.984 -13.586 -23.281 1 97.81 484 ASN B CA 1
ATOM 7803 C C . ASN B 1 484 ? 19.938 -14.914 -22.531 1 97.81 484 ASN B C 1
ATOM 7805 O O . ASN B 1 484 ? 19.875 -14.938 -21.297 1 97.81 484 ASN B O 1
ATOM 7809 N N . MET B 1 485 ? 19.906 -15.961 -23.312 1 98 485 MET B N 1
ATOM 7810 C CA . MET B 1 485 ? 19.984 -17.328 -22.797 1 98 485 MET B CA 1
ATOM 7811 C C . MET B 1 485 ? 21.203 -18.062 -23.375 1 98 485 MET B C 1
ATOM 7813 O O . MET B 1 485 ? 21.625 -17.781 -24.484 1 98 485 MET B O 1
ATOM 7817 N N . THR B 1 486 ? 21.75 -18.953 -22.578 1 98.38 486 THR B N 1
ATOM 7818 C CA . THR B 1 486 ? 22.719 -19.859 -23.188 1 98.38 486 THR B CA 1
ATOM 7819 C C . THR B 1 486 ? 22.031 -20.797 -24.172 1 98.38 486 THR B C 1
ATOM 7821 O O . THR B 1 486 ? 20.812 -21 -24.109 1 98.38 486 THR B O 1
ATOM 7824 N N . PRO B 1 487 ? 22.828 -21.359 -25.078 1 97.69 487 PRO B N 1
ATOM 7825 C CA . PRO B 1 487 ? 22.25 -22.344 -26 1 97.69 487 PRO B CA 1
ATOM 7826 C C . PRO B 1 487 ? 21.562 -23.5 -25.266 1 97.69 487 PRO B C 1
ATOM 7828 O O . PRO B 1 487 ? 20.516 -23.969 -25.719 1 97.69 487 PRO B O 1
ATOM 7831 N N . ALA B 1 488 ? 22.109 -23.891 -24.156 1 97.75 488 ALA B N 1
ATOM 7832 C CA . ALA B 1 488 ? 21.531 -24.984 -23.391 1 97.75 488 ALA B CA 1
ATOM 7833 C C . ALA B 1 488 ? 20.141 -24.609 -22.875 1 97.75 488 ALA B C 1
ATOM 7835 O O . ALA B 1 488 ? 19.219 -25.422 -22.922 1 97.75 488 ALA B O 1
ATOM 7836 N N . VAL B 1 489 ? 20.016 -23.422 -22.328 1 97.75 489 VAL B N 1
ATOM 7837 C CA . VAL B 1 489 ? 18.734 -22.953 -21.812 1 97.75 489 VAL B CA 1
ATOM 7838 C C . VAL B 1 489 ? 17.734 -22.797 -22.969 1 97.75 489 VAL B C 1
ATOM 7840 O O . VAL B 1 489 ? 16.578 -23.203 -22.844 1 97.75 489 VAL B O 1
ATOM 7843 N N . ALA B 1 490 ? 18.188 -22.219 -24.078 1 95.62 490 ALA B N 1
ATOM 7844 C CA . ALA B 1 490 ? 17.328 -22.031 -25.234 1 95.62 490 ALA B CA 1
ATOM 7845 C C . ALA B 1 490 ? 16.812 -23.359 -25.766 1 95.62 490 ALA B C 1
ATOM 7847 O O . ALA B 1 490 ? 15.656 -23.469 -26.172 1 95.62 490 ALA B O 1
ATOM 7848 N N . GLU B 1 491 ? 17.703 -24.312 -25.812 1 96.06 491 GLU B N 1
ATOM 7849 C CA . GLU B 1 491 ? 17.328 -25.641 -26.281 1 96.06 491 GLU B CA 1
ATOM 7850 C C . GLU B 1 491 ? 16.312 -26.297 -25.344 1 96.06 491 GLU B C 1
ATOM 7852 O O . GLU B 1 491 ? 15.344 -26.891 -25.797 1 96.06 491 GLU B O 1
ATOM 7857 N N . CYS B 1 492 ? 16.562 -26.188 -24.078 1 95.38 492 CYS B N 1
ATOM 7858 C CA . CYS B 1 492 ? 15.633 -26.734 -23.094 1 95.38 492 CYS B CA 1
ATOM 7859 C C . CYS B 1 492 ? 14.258 -26.109 -23.25 1 95.38 492 CYS B C 1
ATOM 7861 O O . CYS B 1 492 ? 13.242 -26.812 -23.234 1 95.38 492 CYS B O 1
ATOM 7863 N N . ARG B 1 493 ? 14.234 -24.844 -23.375 1 92.62 493 ARG B N 1
ATOM 7864 C CA . ARG B 1 493 ? 12.992 -24.094 -23.531 1 92.62 493 ARG B CA 1
ATOM 7865 C C . ARG B 1 493 ? 12.25 -24.531 -24.797 1 92.62 493 ARG B C 1
ATOM 7867 O O . ARG B 1 493 ? 11.039 -24.781 -24.75 1 92.62 493 ARG B O 1
ATOM 7874 N N . SER B 1 494 ? 12.977 -24.609 -25.875 1 89.88 494 SER B N 1
ATOM 7875 C CA . SER B 1 494 ? 12.383 -25.016 -27.141 1 89.88 494 SER B CA 1
ATOM 7876 C C . SER B 1 494 ? 11.844 -26.438 -27.078 1 89.88 494 SER B C 1
ATOM 7878 O O . SER B 1 494 ? 10.773 -26.734 -27.609 1 89.88 494 SER B O 1
ATOM 7880 N N . LYS B 1 495 ? 12.578 -27.297 -26.5 1 91.44 495 LYS B N 1
ATOM 7881 C CA . LYS B 1 495 ? 12.164 -28.688 -26.359 1 91.44 495 LYS B CA 1
ATOM 7882 C C . LYS B 1 495 ? 10.883 -28.812 -25.531 1 91.44 495 LYS B C 1
ATOM 7884 O O . LYS B 1 495 ? 9.953 -29.531 -25.906 1 91.44 495 LYS B O 1
ATOM 7889 N N . MET B 1 496 ? 10.883 -28.125 -24.438 1 89 496 MET B N 1
ATOM 7890 C CA . MET B 1 496 ? 9.703 -28.172 -23.578 1 89 496 MET B CA 1
ATOM 7891 C C . MET B 1 496 ? 8.484 -27.594 -24.281 1 89 496 MET B C 1
ATOM 7893 O O . MET B 1 496 ? 7.375 -28.109 -24.141 1 89 496 MET B O 1
ATOM 7897 N N . TYR B 1 497 ? 8.711 -26.5 -24.984 1 84.69 497 TYR B N 1
ATOM 7898 C CA . TYR B 1 497 ? 7.609 -25.875 -25.719 1 84.69 497 TYR B CA 1
ATOM 7899 C C . TYR B 1 497 ? 7.043 -26.844 -26.75 1 84.69 497 TYR B C 1
ATOM 7901 O O . TYR B 1 497 ? 5.824 -26.953 -26.906 1 84.69 497 TYR B O 1
ATOM 7909 N N . ALA B 1 498 ? 7.871 -27.5 -27.453 1 84.31 498 ALA B N 1
ATOM 7910 C CA . ALA B 1 498 ? 7.449 -28.453 -28.484 1 84.31 498 ALA B CA 1
ATOM 7911 C C . ALA B 1 498 ? 6.676 -29.609 -27.875 1 84.31 498 ALA B C 1
ATOM 7913 O O . ALA B 1 498 ? 5.68 -30.078 -28.438 1 84.31 498 ALA B O 1
ATOM 7914 N N . GLU B 1 499 ? 7.148 -30.031 -26.812 1 82.94 499 GLU B N 1
ATOM 7915 C CA . GLU B 1 499 ? 6.52 -31.156 -26.141 1 82.94 499 GLU B CA 1
ATOM 7916 C C . GLU B 1 499 ? 5.145 -30.781 -25.594 1 82.94 499 GLU B C 1
ATOM 7918 O O . GLU B 1 499 ? 4.203 -31.578 -25.656 1 82.94 499 GLU B O 1
ATOM 7923 N N . LEU B 1 500 ? 5.047 -29.672 -25.109 1 78.69 500 LEU B N 1
ATOM 7924 C CA . LEU B 1 500 ? 3.824 -29.266 -24.422 1 78.69 500 LEU B CA 1
ATOM 7925 C C . LEU B 1 500 ? 2.787 -28.75 -25.422 1 78.69 500 LEU B C 1
ATOM 7927 O O . LEU B 1 500 ? 1.583 -28.875 -25.188 1 78.69 500 LEU B O 1
ATOM 7931 N N . HIS B 1 501 ? 3.209 -28.047 -26.516 1 68.12 501 HIS B N 1
ATOM 7932 C CA . HIS B 1 501 ? 2.275 -27.562 -27.531 1 68.12 501 HIS B CA 1
ATOM 7933 C C . HIS B 1 501 ? 1.818 -28.688 -28.438 1 68.12 501 HIS B C 1
ATOM 7935 O O . HIS B 1 501 ? 0.676 -28.688 -28.906 1 68.12 501 HIS B O 1
ATOM 7941 N N . GLY B 1 502 ? 2.941 -29.312 -29.188 1 53.28 502 GLY B N 1
ATOM 7942 C CA . GLY B 1 502 ? 2.68 -30.359 -30.172 1 53.28 502 GLY B CA 1
ATOM 7943 C C . GLY B 1 502 ? 2.125 -31.625 -29.547 1 53.28 502 GLY B C 1
ATOM 7944 O O . GLY B 1 502 ? 1.697 -32.531 -30.266 1 53.28 502 GLY B O 1
ATOM 7945 N N . GLY B 1 503 ? 2.002 -31.672 -28.141 1 51.34 503 GLY B N 1
ATOM 7946 C CA . GLY B 1 503 ? 1.777 -33 -27.562 1 51.34 503 GLY B CA 1
ATOM 7947 C C . GLY B 1 503 ? 0.535 -33.062 -26.688 1 51.34 503 GLY B C 1
ATOM 7948 O O . GLY B 1 503 ? 0.014 -32.031 -26.266 1 51.34 503 GLY B O 1
ATOM 7949 N N . LYS B 1 504 ? -0.311 -34.156 -26.953 1 50.53 504 LYS B N 1
ATOM 7950 C CA . LYS B 1 504 ? -1.335 -34.75 -26.109 1 50.53 504 LYS B CA 1
ATOM 7951 C C . LYS B 1 504 ? -0.882 -34.812 -24.656 1 50.53 504 LYS B C 1
ATOM 7953 O O . LYS B 1 504 ? -0.077 -35.656 -24.281 1 50.53 504 LYS B O 1
ATOM 7958 N N . VAL B 1 505 ? -0.557 -33.75 -24.188 1 46.03 505 VAL B N 1
ATOM 7959 C CA . VAL B 1 505 ? -0.322 -33.844 -22.75 1 46.03 505 VAL B CA 1
ATOM 7960 C C . VAL B 1 505 ? -1.646 -34.094 -22.031 1 46.03 505 VAL B C 1
ATOM 7962 O O . VAL B 1 505 ? -2.674 -33.5 -22.406 1 46.03 505 VAL B O 1
#

Foldseek 3Di:
DPPPPQDDADDDPPDDQLLPLFDPVLLVVLLVCVVVPQQAWKFKKFKFFAADFPRFAWWFWALVVVLLVCLLPPADDPSRLSVVVVVPRDPVVSVCRNPDHRFWWKWAFFGLDIDAGQDTGIMIIGGSCNQRSCFSVVCVRRWLLRLLLRQLLLQQCLLVVPGAAEEEEALVPFPDDCLSQSSLLSNLLNPHQEYCDPVNCVVFHCSNPHDDADDLVQCVVDPANLVSQQVVCVVPQQAREDEQPSPHNPPGRLVSLLVNQVVQCVVCVPDPSRGHAEYEYADDDQLVSQVVSCVVCVVSVNNRYFYEYEYQDGSVNQCCSCPVSVGDGRYYYHHNCNSQVVSGRTGGMGMDTAWIADPVRDTDGDWDADPDPLPTRQHAAWWKKFFAAPQQATQAIEIEHPPDDDDAQDKAWWAFSDPPDPDGIDIDHGNDMDTRIDTQDHRSHGDDDRDRSVVSSVVNSCNSPRHYDSQSSDPPPRDHHTYTYHPVSVVVSVVVNCDVVVDPD/DPPPPQDDADDDPPDDQLLPLFDPVLLVVLLVCVVVPQQAWKFKKFKFFAADFPRFAWWFWALVVVLLVCLLPPADDPSRLSVVVVVPRDPVVSVVRNPDHRFWWKWAFFGLDIDAGQDTGIMIIGGSCNQRSCFSVVCVRRWLLRLLLRQLLLQQCLLVVPGAAEEEEALVPFPDDCLSQSSLLSNLLNPHQEYCDPVNCVVFHCSNPHDDADDLVQCVVDPANLVSQLVVCVVPQQAREDEQPSPHNPPGRLVSLLVNQVVQCVVCVPDPSRGHAEYEYADDDQLVSQVVSCVVCVVSVNNRYFYEYHYQDGSVNQCCSCPVSVGDGRYYYHHNCNSQVVSGRTGGMGMDTAWIADPVGDTDGDWDADPDPLPTHQHAAWWKKFFAAPQQATQAIEIEHPPDDDDAQDKAWWAFSDPPDPDGIDIDHGNDMDTRIDTQDHRSHGDDDRDRSVVSSVVNSCNSPRHYDSQSSDPPPRDHHTYTYHPVSVVVSVVVNCPVVVHPD

Radius of gyration: 29.82 Å; Cα contacts (8 Å, |Δi|>4): 2327; chains: 2; bounding box: 78×84×68 Å

Organism: NCBI:txid853

Sequence (1010 aa):
MSEIKVVPYIPDEDYDNPAMVVDFYEFTMANCLFLNGFKDTTLVFDMFFRKNPDNQGYSISAGQRKLTRFLLNYHFNEQDVHWLRTKGMSEEFCEYLRNYRWKGDMYALPEGTVCYPHVQMVRIECDLVGAILIETYLLQTMNFHSLIATKATRITGLNTHTPRSVMEFGTRRAQGESAGNDGAYAAVLGGCIGTANCLAEMKYGSEVKAVGTVAHSFIEFFPTEFDAFKAFADAYPDSVSLLLDTYNIMESGLPNLIKLDDYLIEKYPDDPNRRVKSARIDSGDLARGSKRLRKALDAAGKSYIKLVASNGLDEKKIANMELYEHAHFDSYGVGENLITSASDPVFGGVYKLVAVKRPDGSYQPKMKCSDSVSKAIIPGKKMPWRLYDENGQAQCDLIAMDGEVIEAGKPVTMVNLDSDAIERIVTIVPTRVRQLLVPHILNGELAIELPSIAEKKAYIAKQLTEETWESELRIEMPHKHYVNMTPAVAECRSKMYAELHGGKVMSEIKVVPYIPDEDYDNPAMVVDFYEFTMANCLFLNGFKDTTLVFDMFFRKNPDNQGYSISAGQRKLTRFLLNYHFNEQDVHWLRTKGMSEEFCEYLRNYRWKGDMYALPEGTVCYPHVQMVRIECDLVGAILIETYLLQTMNFHSLIATKATRITGLNTHTPRSVMEF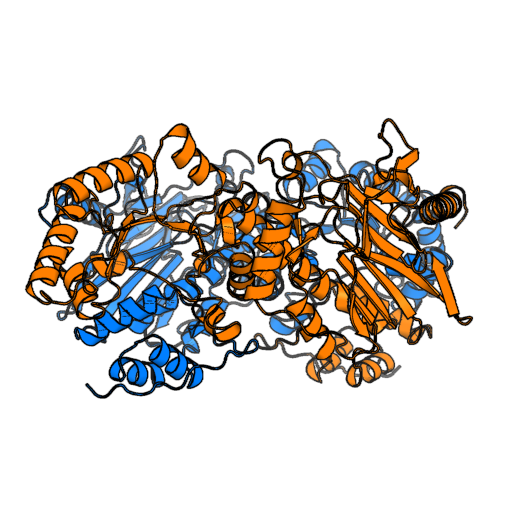GTRRAQGESAGNDGAYAAVLGGCIGTANCLAEMKYGSEVKAVGTVAHSFIEFFPTEFDAFKAFADAYPDSVSLLLDTYNIMESGLPNLIKLDDYLIEKYPDDPNRRVKSARIDSGDLARGSKRLRKALDAAGKSYIKLVASNGLDEKKIANMELYEHAHFDSYGVGENLITSASDPVFGGVYKLVAVKRPDGSYQPKMKCSDSVSKAIIPGKKMPWRLYDENGQAQCDLIAMDGEVIEAGKPVTMVNLDSDAIERIVTIVPTRVRQLLVPHILNGELAIELPSIAEKKAYIAKQLTEETWESELRIEMPHKHYVNMTPAVAECRSKMYAELHGGKV

Secondary structure (DSSP, 8-state):
-----PPPP---TT---GGG-SBHHHHHHHHHHHHTT-TT--EEEEEEESS-GGG-S-EE---HHHHHHHHHT----HHHHHHHHHTT--HHHHHHHHT-----EEEEPPTT-EE-TTS-SEEEEE-HHHHHTTHHHHHHHHHHHHHHHHHHHHHTTTTTT----EEE--GGGSSSHHHHHHHHHHHHHTT-SEESBHHHHHHH-GGG-B-----HHHHHHSSSHHHHHHHHHHH-TT-EEEE--SS-IIIIIHHHHHHHHHHHHHH-TT-TTSSEEEEEE-SS-HHHHHHHHHHHHHHTT-TTSEEEEESS--HHHHHHHHHTS----SEEEE-HHHHT-TTS----EEEEEEEEE-TTS-EEE-----SSGGG----SSEEEEEEE-TTS-EEEEEEEETT----TTS-EEEEES-TT-S-SEEEE--SEEEE--EEEEETTEE-SPPPPHHHHHHHHHHIIIIIS-GGGS-SSSPPPPEEEE-HHHHHHHHHHHHHHHSS--/-----PPPPPP-TT---GGG-SBHHHHHHHHHHHHTT-TT--EEEEEEESS-GGG-S-EE---HHHHHHHHHT----HHHHHHHHHTT--HHHHHHHHT-----EEEEPPTT-EE-TTS-SEEEEE-HHHHHTTHHHHHHHHHHHHHHHHHHHHHTTTTTT----EEE--GGGSSSHHHHHHHHHHHHHTT--EESBHHHHHHH-GGG-B-----HHHHHHSSSHHHHHHHHHHH-TT-EEEE--SS-IIIIIHHHHHHHHHHHHHH-TT-TTSSEEEEEE-SS-HHHHHHHHHHHHHHTT-TTSEEEEESS--HHHHHHHHHTS----SEEEE-HHHHT-TTS----EEEEEEEEE-TTS-EEE-----S-GGG----SSEEEEEEE-TTS-EEEEEEEETT----TTS-EEEEES-TT-S-SEEEE--SEEEE--EEEEETTEE-SPPPPHHHHHHHHHHIIIIIS-GGGS-SSSPPPPEEEE-HHHHHHHHHHHHHHHSS--

InterPro domains:
  IPR006405 Nicotinate phosphoribosyltransferase pncB-type [TIGR01513] (20-488)
  IPR007229 Nicotinate phosphoribosyltransferase family [PIRSF000484] (17-495)
  IPR007229 Nicotinate phosphoribosyltransferase family [PTHR11098] (17-222)
  IPR013785 Aldolase-type TIM barrel [G3DSA:3.20.20.70] (160-339)
  IPR036068 Nicotinate phosphoribosyltransferase-like, C-terminal [SSF51690] (148-500)
  IPR040727 Nicotinate phosphoribosyltransferase, N-terminal domain [PF17767] (21-143)
  IPR041619 Nicotinate phosphoribosyltransferase C-terminal domain [PF17956] (381-491)

Nearest PDB structures (foldseek):
  4mzy-assembly1_A  TM=9.531E-01  e=3.238E-49  Enterococcus faecalis V583
  4yub-assembly1_B  TM=8.580E-01  e=2.762E-36  Homo sapiens
  4yub-assembly1_A  TM=8.793E-01  e=7.406E-35  Homo sapiens
  2i14-assembly1_E  TM=8.596E-01  e=8.687E-27  Pyrococcus furiosus
  5huo-assembly1_E-3  TM=7.515E-01  e=5.388E-09  Streptococcus pyogenes GA06023

pLDDT: mean 94.68, std 8.61, range [29.61, 98.94]

Solvent-accessible surface area (backbone atoms only — not comparable to full-atom values): 50591 Å² total; per-residue (Å²): 127,80,76,73,82,67,69,80,75,75,54,38,74,80,66,78,62,69,65,38,43,21,44,35,26,42,55,56,51,46,45,39,42,40,76,71,69,40,54,79,40,37,33,31,32,38,27,29,30,72,60,38,58,80,67,38,31,54,38,26,40,29,35,48,68,61,49,50,52,45,48,68,63,36,54,48,51,72,69,52,42,50,44,40,48,66,72,68,49,51,69,69,52,39,57,50,44,56,70,41,62,46,55,28,32,33,31,27,41,58,55,35,37,79,43,55,59,69,46,70,44,33,37,40,40,14,32,40,61,63,49,52,45,44,47,32,42,50,34,12,42,34,22,38,24,15,44,24,18,34,47,24,19,52,52,17,18,49,50,69,76,53,71,45,51,26,30,40,52,14,49,39,46,7,44,28,65,43,18,30,34,50,31,43,50,19,23,32,50,18,50,28,70,24,20,20,38,36,43,31,16,47,24,69,21,78,79,34,23,52,40,66,59,58,57,59,56,60,37,58,69,35,92,28,56,49,57,28,54,48,49,47,32,70,68,34,44,76,66,26,42,44,64,24,49,46,63,31,45,77,84,35,28,45,57,36,48,54,53,46,35,53,50,29,42,67,74,35,73,89,35,86,66,36,36,56,46,31,44,30,43,58,65,79,59,56,47,62,48,37,54,52,49,51,53,52,32,44,74,70,70,44,69,78,45,38,40,32,39,34,65,88,36,45,43,64,58,51,49,46,30,39,72,75,60,68,21,71,62,64,30,35,42,28,19,48,48,46,48,42,25,41,93,45,49,60,45,61,54,47,78,43,55,11,22,36,48,41,96,87,68,49,67,46,62,28,59,57,41,48,96,39,74,90,68,38,57,75,43,34,64,62,42,40,31,38,31,16,37,92,80,55,24,56,61,32,39,37,40,26,44,55,83,68,83,81,59,53,72,38,80,44,67,31,32,44,63,52,84,84,44,90,61,47,66,47,71,46,64,27,62,37,61,40,76,48,60,40,62,46,24,51,69,39,34,81,61,56,84,79,76,52,70,68,55,28,30,52,50,32,49,46,41,48,69,55,24,43,54,70,55,28,46,33,91,69,82,27,40,74,71,47,47,28,22,27,60,68,37,48,49,51,37,51,51,50,48,46,51,58,71,80,36,96,88,125,82,78,73,81,69,71,79,75,77,54,38,73,80,67,78,62,69,65,38,43,19,45,36,24,40,54,55,49,46,46,38,42,40,76,70,69,40,53,79,40,37,34,32,34,38,26,29,29,70,61,38,58,81,68,39,31,51,38,27,40,28,36,50,68,62,49,51,53,45,49,68,64,37,51,49,51,71,66,51,41,51,44,42,48,67,71,67,50,51,69,69,54,39,57,51,43,56,71,41,62,48,55,29,31,33,31,25,41,59,54,34,35,79,41,55,58,70,44,70,46,33,37,40,40,14,33,40,61,62,48,52,45,45,47,32,42,51,34,12,42,34,22,38,24,15,43,25,18,34,48,23,20,51,52,18,18,48,50,69,76,53,72,44,51,26,30,42,52,13,49,40,46,7,44,27,66,43,18,30,34,50,31,42,51,20,23,32,51,16,48,29,71,25,18,20,39,37,42,32,16,48,25,69,21,78,78,37,23,52,40,67,58,58,58,59,55,59,37,57,68,35,92,28,57,49,57,28,52,48,50,48,34,70,68,35,43,75,67,25,43,45,63,23,48,44,62,31,44,78,84,34,28,46,56,38,49,54,52,46,33,53,50,29,42,69,76,35,73,90,36,84,66,36,34,56,47,32,44,31,43,57,65,81,59,56,48,62,48,38,53,54,49,50,54,52,32,44,74,71,70,43,68,78,44,37,40,33,37,35,63,86,36,45,42,65,58,52,48,45,30,39,74,76,60,66,21,72,62,66,29,35,40,29,19,48,49,45,49,41,26,40,93,45,50,61,45,60,52,48,77,42,55,11,21,37,48,41,95,87,68,48,69,47,63,26,60,57,40,48,98,40,75,89,68,37,57,76,44,35,63,63,41,41,30,38,31,16,37,92,81,56,24,56,62,31,37,35,40,26,42,55,84,67,83,82,58,53,72,38,80,45,65,31,32,43,63,53,83,84,43,90,62,48,66,48,71,47,64,28,62,38,60,41,75,47,59,40,61,46,24,51,69,39,34,80,60,56,84,78,75,54,69,69,55,28,29,51,50,31,51,46,40,47,69,55,23,45,54,68,56,27,46,34,92,67,84,26,41,74,73,47,49,27,22,27,59,69,38,49,49,52,37,51,51,51,48,47,50,56,68,79,35,93,86